Protein AF-A0A6G0NCV5-F1 (afdb_monomer)

Radius of gyration: 36.05 Å; Cα contacts (8 Å, |Δi|>4): 916; chains: 1; bounding box: 98×86×104 Å

Sequence (784 aa):
MSRSALTRHALQKSLRGQSAQDQPPEEMQRRVKQDELPIYGNDSTYNLNTLLHQNILQSAYFHELYKLRTYHEVVDEIYYRVDHAEPWSPGTARIPSSCFCLLHKFFLMRLTRKQMQGLLRHTDSPYIRVVGFLYLRFTCDPEELWTWFEPYLEDPEEFNASANPSLKTTIGEWLVSLLEENNYFGTILPRIPKKIEDGIKVKLLLLSRKKERAKENLAIVDRLKPGTKVRAMYADEENEPAMYDAVITSVEEGSQFLVSFPAYGNSEKVSLGDIEFDKGKQRRGRSPSHSRRRDRSRSASRDRRRRNQSRSRSRSHTRSKTGGGDITGDLLQQVRERERRKAEAVGRDYASRPASYKGSLSLKLDRWTTRKRSRSPAKREEVVVVQPGMSTGDERPRSRSPSPGKARETEERLKKLRAIEKGLCCCCCNRVKCIASGHRRLQLTGVAIPWSLVGGALAVAALSVSLRGVCRSPLEAVSLAVTVTAAVGWTFVRFVARGFRPEFPKWTLRFVLLRAAIRTVNELYGDRMVTDVQHARAIRAQSEVNTYGYDRRSLGRPKLSVSWSSSVERELGRRGSSAQVDVFIANYRKTPEFCFPTQPNDVVAAYEFLIDHKGLHPEHIILAGDSAGGGLVMSALLRLRGANKAERLPLAAIVSSPFVDLSESIDPASARICILTRSIAKAARIVYHPTWSDRSTWADASAIHCDLSGLPPVFIQAATFDYLYQDSVLLAEKAKADGVNDWELDVNEGVPHVFSLFPAWVLPYGQVGVDKMAVFAADKFTKS

Organism: NCBI:txid53985

Structure (mmCIF, N/CA/C/O backbone):
data_AF-A0A6G0NCV5-F1
#
_entry.id   AF-A0A6G0NCV5-F1
#
loop_
_atom_site.group_PDB
_atom_site.id
_atom_site.type_symbol
_atom_site.label_atom_id
_atom_site.label_alt_id
_atom_site.label_comp_id
_atom_site.label_asym_id
_atom_site.label_entity_id
_atom_site.label_seq_id
_atom_site.pdbx_PDB_ins_code
_atom_site.Cartn_x
_atom_site.Cartn_y
_atom_site.Cartn_z
_atom_site.occupancy
_atom_site.B_iso_or_equiv
_atom_site.auth_seq_id
_atom_site.auth_comp_id
_atom_site.auth_asym_id
_atom_site.auth_atom_id
_atom_site.pdbx_PDB_model_num
ATOM 1 N N . MET A 1 1 ? -27.488 -52.004 14.791 1.00 42.25 1 MET A N 1
ATOM 2 C CA . MET A 1 1 ? -27.623 -50.922 13.786 1.00 42.25 1 MET A CA 1
ATOM 3 C C . MET A 1 1 ? -28.944 -50.197 14.017 1.00 42.25 1 MET A C 1
ATOM 5 O O . MET A 1 1 ? -29.936 -50.865 14.272 1.00 42.25 1 MET A O 1
ATOM 9 N N . SER A 1 2 ? -28.952 -48.860 14.017 1.00 34.28 2 SER A N 1
ATOM 10 C CA . SER A 1 2 ? -30.143 -48.048 14.334 1.00 34.28 2 SER A CA 1
ATOM 11 C C . SER A 1 2 ? -31.209 -48.118 13.228 1.00 34.28 2 SER A C 1
ATOM 13 O O . SER A 1 2 ? -30.869 -48.154 12.045 1.00 34.28 2 SER A O 1
ATOM 15 N N . ARG A 1 3 ? -32.498 -48.087 13.610 1.00 31.84 3 ARG A N 1
ATOM 16 C CA . ARG A 1 3 ? -33.681 -48.120 12.721 1.00 31.84 3 ARG A CA 1
ATOM 17 C C . ARG A 1 3 ? -33.674 -47.042 11.623 1.00 31.84 3 ARG A C 1
ATOM 19 O O . ARG A 1 3 ? -34.324 -47.240 10.606 1.00 31.84 3 ARG A O 1
ATOM 26 N N . SER A 1 4 ? -32.902 -45.961 11.769 1.00 37.22 4 SER A N 1
ATOM 27 C CA . SER A 1 4 ? -32.753 -44.912 10.745 1.00 37.22 4 SER A CA 1
ATOM 28 C C . SER A 1 4 ? -31.899 -45.318 9.531 1.00 37.22 4 SER A C 1
ATOM 30 O O . SER A 1 4 ? -32.021 -44.714 8.465 1.00 37.22 4 SER A O 1
ATOM 32 N N . ALA A 1 5 ? -31.050 -46.344 9.658 1.00 39.97 5 ALA A N 1
ATOM 33 C CA . ALA A 1 5 ? -30.212 -46.831 8.558 1.00 39.97 5 ALA A CA 1
ATOM 34 C C . ALA A 1 5 ? -30.995 -47.717 7.571 1.00 39.97 5 ALA A C 1
ATOM 36 O O . ALA A 1 5 ? -30.724 -47.705 6.371 1.00 39.97 5 ALA A O 1
ATOM 37 N N . LEU A 1 6 ? -32.008 -48.437 8.063 1.00 41.06 6 LEU A N 1
ATOM 38 C CA . LEU A 1 6 ? -32.837 -49.335 7.253 1.00 41.06 6 LEU A CA 1
ATOM 39 C C . LEU A 1 6 ? -33.812 -48.564 6.349 1.00 41.06 6 LEU A C 1
ATOM 41 O O . LEU A 1 6 ? -34.026 -48.954 5.203 1.00 41.06 6 LEU A O 1
ATOM 45 N N . THR A 1 7 ? -34.328 -47.420 6.806 1.00 40.09 7 THR A N 1
ATOM 46 C CA . THR A 1 7 ? -35.260 -46.581 6.033 1.00 40.09 7 THR A CA 1
ATOM 47 C C . THR A 1 7 ? -34.590 -45.884 4.848 1.00 40.09 7 THR A C 1
ATOM 49 O O . THR A 1 7 ? -35.197 -45.781 3.784 1.00 40.09 7 THR A O 1
ATOM 52 N N . ARG A 1 8 ? -33.319 -45.467 4.972 1.00 38.91 8 ARG A N 1
ATOM 53 C CA . ARG A 1 8 ? -32.558 -44.883 3.846 1.00 38.91 8 ARG A CA 1
ATOM 54 C C . ARG A 1 8 ? -32.231 -45.912 2.769 1.00 38.91 8 ARG A C 1
ATOM 56 O O . ARG A 1 8 ? -32.350 -45.608 1.587 1.00 38.91 8 ARG A O 1
ATOM 63 N N . HIS A 1 9 ? -31.880 -47.132 3.168 1.00 40.16 9 HIS A N 1
ATOM 64 C CA . HIS A 1 9 ? -31.514 -48.185 2.223 1.00 40.16 9 HIS A CA 1
ATOM 65 C C . HIS A 1 9 ? -32.727 -48.721 1.437 1.00 40.16 9 HIS A C 1
ATOM 67 O O . HIS A 1 9 ? -32.587 -49.113 0.278 1.00 40.16 9 HIS A O 1
ATOM 73 N N . ALA A 1 10 ? -33.926 -48.703 2.032 1.00 40.78 10 ALA A N 1
ATOM 74 C CA . ALA A 1 10 ? -35.171 -49.075 1.356 1.00 40.78 10 ALA A CA 1
ATOM 75 C C . ALA A 1 10 ? -35.614 -48.025 0.315 1.00 40.78 10 ALA A C 1
ATOM 77 O O . ALA A 1 10 ? -36.005 -48.383 -0.796 1.00 40.78 10 ALA A O 1
ATOM 78 N N . LEU A 1 11 ? -35.466 -46.731 0.626 1.00 38.31 11 LEU A N 1
ATOM 79 C CA . LEU A 1 11 ? -35.807 -45.627 -0.284 1.00 38.31 11 LEU A CA 1
ATOM 80 C C . LEU A 1 11 ? -34.869 -45.562 -1.502 1.00 38.31 11 LEU A C 1
ATOM 82 O O . LEU A 1 11 ? -35.311 -45.353 -2.629 1.00 38.31 11 LEU A O 1
ATOM 86 N N . GLN A 1 12 ? -33.576 -45.822 -1.291 1.00 41.06 12 GLN A N 1
ATOM 87 C CA . GLN A 1 12 ? -32.561 -45.800 -2.350 1.00 41.06 12 GLN A CA 1
ATOM 88 C C . GLN A 1 12 ? -32.685 -46.986 -3.324 1.00 41.06 12 GLN A C 1
ATOM 90 O O . GLN A 1 12 ? -32.300 -46.875 -4.487 1.00 41.06 12 GLN A O 1
ATOM 95 N N . LYS A 1 13 ? -33.251 -48.111 -2.862 1.00 39.78 13 LYS A N 1
ATOM 96 C CA . LYS A 1 13 ? -33.522 -49.298 -3.686 1.00 39.78 13 LYS A CA 1
ATOM 97 C C . LYS A 1 13 ? -34.791 -49.133 -4.534 1.00 39.78 13 LYS A C 1
ATOM 99 O O . LYS A 1 13 ? -34.808 -49.603 -5.665 1.00 39.78 13 LYS A O 1
ATOM 104 N N . SER A 1 14 ? -35.791 -48.405 -4.026 1.00 36.44 14 SER A N 1
ATOM 105 C CA . SER A 1 14 ? -37.006 -48.036 -4.773 1.00 36.44 14 SER A CA 1
ATOM 106 C C . SER A 1 14 ? -36.696 -47.103 -5.956 1.00 36.44 14 SER A C 1
ATOM 108 O O . SER A 1 14 ? -37.143 -47.340 -7.073 1.00 36.44 14 SER A O 1
ATOM 110 N N . LEU A 1 15 ? -35.818 -46.112 -5.750 1.00 37.34 15 LEU A N 1
ATOM 111 C CA . LEU A 1 15 ? -35.429 -45.142 -6.787 1.00 37.34 15 LEU A CA 1
ATOM 112 C C . LEU A 1 15 ? -34.555 -45.731 -7.911 1.00 37.34 15 LEU A C 1
ATOM 114 O O . LEU A 1 15 ? -34.532 -45.193 -9.011 1.00 37.34 15 LEU A O 1
ATOM 118 N N . ARG A 1 16 ? -33.840 -46.838 -7.662 1.00 36.81 16 ARG A N 1
ATOM 119 C CA . ARG A 1 16 ? -32.995 -47.509 -8.673 1.00 36.81 16 ARG A CA 1
ATOM 120 C C . ARG A 1 16 ? -33.755 -48.490 -9.571 1.00 36.81 16 ARG A C 1
ATOM 122 O O . ARG A 1 16 ? -33.210 -48.908 -10.585 1.00 36.81 16 ARG A O 1
ATOM 129 N N . GLY A 1 17 ? -34.982 -48.869 -9.211 1.00 34.22 17 GLY A N 1
ATOM 130 C CA . GLY A 1 17 ? -35.762 -49.876 -9.938 1.00 34.22 17 GLY A CA 1
ATOM 131 C C . GLY A 1 17 ? -36.465 -49.378 -11.206 1.00 34.22 17 GLY A C 1
ATOM 132 O O . GLY A 1 17 ? -37.011 -50.199 -11.931 1.00 34.22 17 GLY A O 1
ATOM 133 N N . GLN A 1 18 ? -36.471 -48.068 -11.484 1.00 36.22 18 GLN A N 1
ATOM 134 C CA . GLN A 1 18 ? -37.326 -47.472 -12.525 1.00 36.22 18 GLN A CA 1
ATOM 135 C C . GLN A 1 18 ? -36.595 -47.004 -13.799 1.00 36.22 18 GLN A C 1
ATOM 137 O O . GLN A 1 18 ? -37.242 -46.484 -14.697 1.00 36.22 18 GLN A O 1
ATOM 142 N N . SER A 1 19 ? -35.278 -47.206 -13.932 1.00 32.84 19 SER A N 1
ATOM 143 C CA . SER A 1 19 ? -34.496 -46.715 -15.088 1.00 32.84 19 SER A CA 1
ATOM 144 C C . SER A 1 19 ? -33.765 -47.814 -15.877 1.00 32.84 19 SER A C 1
ATOM 146 O O . SER A 1 19 ? -32.696 -47.560 -16.430 1.00 32.84 19 SER A O 1
ATOM 148 N N . ALA A 1 20 ? -34.265 -49.053 -15.865 1.00 36.84 20 ALA A N 1
ATOM 149 C CA . ALA A 1 20 ? -33.535 -50.227 -16.365 1.00 36.84 20 ALA A CA 1
ATOM 150 C C . ALA A 1 20 ? -34.009 -50.755 -17.734 1.00 36.84 20 ALA A C 1
ATOM 152 O O . ALA A 1 20 ? -33.683 -51.883 -18.095 1.00 36.84 20 ALA A O 1
ATOM 153 N N . GLN A 1 21 ? -34.762 -49.973 -18.506 1.00 34.78 21 GLN A N 1
ATOM 154 C CA . GLN A 1 21 ? -35.203 -50.355 -19.850 1.00 34.78 21 GLN A CA 1
ATOM 155 C C . GLN A 1 21 ? -34.998 -49.170 -20.792 1.00 34.78 21 GLN A C 1
ATOM 157 O O . GLN A 1 21 ? -35.827 -48.275 -20.815 1.00 34.78 21 GLN A O 1
ATOM 162 N N . ASP A 1 22 ? -33.819 -49.138 -21.421 1.00 41.09 22 ASP A N 1
ATOM 163 C CA . ASP A 1 22 ? -33.445 -48.427 -22.663 1.00 41.09 22 ASP A CA 1
ATOM 164 C C . ASP A 1 22 ? -31.975 -47.991 -22.600 1.00 41.09 22 ASP A C 1
ATOM 166 O O . ASP A 1 22 ? -31.637 -46.817 -22.447 1.00 41.09 22 ASP A O 1
ATOM 170 N N . GLN A 1 23 ? -31.059 -48.959 -22.704 1.00 29.55 23 GLN A N 1
ATOM 171 C CA . GLN A 1 23 ? -29.645 -48.669 -22.936 1.00 29.55 23 GLN A CA 1
ATOM 172 C C . GLN A 1 23 ? -29.087 -49.541 -24.072 1.00 29.55 23 GLN A C 1
ATOM 174 O O . GLN A 1 23 ? -29.288 -50.756 -24.052 1.00 29.55 23 GLN A O 1
ATOM 179 N N . PRO A 1 24 ? -28.383 -48.952 -25.059 1.00 31.52 24 PRO A N 1
ATOM 180 C CA . PRO A 1 24 ? -27.750 -49.698 -26.144 1.00 31.52 24 PRO A CA 1
ATOM 181 C C . PRO A 1 24 ? -26.502 -50.467 -25.653 1.00 31.52 24 PRO A C 1
ATOM 183 O O . PRO A 1 24 ? -25.981 -50.152 -24.577 1.00 31.52 24 PRO A O 1
ATOM 186 N N . PRO A 1 25 ? -26.009 -51.459 -26.427 1.00 37.66 25 PRO A N 1
ATOM 187 C CA . PRO A 1 25 ? -25.120 -52.527 -25.951 1.00 37.66 25 PRO A CA 1
ATOM 188 C C . PRO A 1 25 ? -23.822 -52.044 -25.279 1.00 37.66 25 PRO A C 1
ATOM 190 O O . PRO A 1 25 ? -23.157 -51.128 -25.773 1.00 37.66 25 PRO A O 1
ATOM 193 N N . GLU A 1 26 ? -23.431 -52.713 -24.183 1.00 39.03 26 GLU A N 1
ATOM 194 C CA . GLU A 1 26 ? -22.292 -52.379 -23.299 1.00 39.03 26 GLU A CA 1
ATOM 195 C C . GLU A 1 26 ? -20.956 -52.143 -24.025 1.00 39.03 26 GLU A C 1
ATOM 197 O O . GLU A 1 26 ? -20.103 -51.396 -23.544 1.00 39.03 26 GLU A O 1
ATOM 202 N N . GLU A 1 27 ? -20.754 -52.750 -25.191 1.00 34.44 27 GLU A N 1
ATOM 203 C CA . GLU A 1 27 ? -19.504 -52.651 -25.946 1.00 34.44 27 GLU A CA 1
ATOM 204 C C . GLU A 1 27 ? -19.323 -51.278 -26.622 1.00 34.44 27 GLU A C 1
ATOM 206 O O . GLU A 1 27 ? -18.209 -50.755 -26.700 1.00 34.44 27 GLU A O 1
ATOM 211 N N . MET A 1 28 ? -20.427 -50.627 -27.009 1.00 30.84 28 MET A N 1
ATOM 212 C CA . MET A 1 28 ? -20.427 -49.260 -27.544 1.00 30.84 28 MET A CA 1
ATOM 213 C C . MET A 1 28 ? -20.321 -48.215 -26.420 1.00 30.84 28 MET A C 1
ATOM 215 O O . MET A 1 28 ? -19.690 -47.174 -26.598 1.00 30.84 28 MET A O 1
ATOM 219 N N . GLN A 1 29 ? -20.832 -48.530 -25.222 1.00 34.75 29 GLN A N 1
ATOM 220 C CA . GLN A 1 29 ? -20.654 -47.700 -24.022 1.00 34.75 29 GLN A CA 1
ATOM 221 C C . GLN A 1 29 ? -19.208 -47.708 -23.497 1.00 34.75 29 GLN A C 1
ATOM 223 O O . GLN A 1 29 ? -18.760 -46.717 -22.917 1.00 34.75 29 GLN A O 1
ATOM 228 N N . ARG A 1 30 ? -18.452 -48.792 -23.719 1.00 36.41 30 ARG A N 1
ATOM 229 C CA . ARG A 1 30 ? -17.032 -48.875 -23.334 1.00 36.41 30 ARG A CA 1
ATOM 230 C C . ARG A 1 30 ? -16.114 -48.052 -24.240 1.00 36.41 30 ARG A C 1
ATOM 232 O O . ARG A 1 30 ? -15.146 -47.497 -23.734 1.00 36.41 30 ARG A O 1
ATOM 239 N N . ARG A 1 31 ? -16.426 -47.915 -25.537 1.00 36.12 31 ARG A N 1
ATOM 240 C CA . ARG A 1 31 ? -15.591 -47.147 -26.485 1.00 36.12 31 ARG A CA 1
ATOM 241 C C . ARG A 1 31 ? -15.733 -45.626 -26.358 1.00 36.12 31 ARG A C 1
ATOM 243 O O . ARG A 1 31 ? -14.777 -44.922 -26.648 1.00 36.12 31 ARG A O 1
ATOM 250 N N . VAL A 1 32 ? -16.879 -45.114 -25.894 1.00 42.53 32 VAL A N 1
ATOM 251 C CA . VAL A 1 32 ? -17.098 -43.659 -25.722 1.00 42.53 32 VAL A CA 1
ATOM 252 C C . VAL A 1 32 ? -16.570 -43.144 -24.374 1.00 42.53 32 VAL A C 1
ATOM 254 O O . VAL A 1 32 ? -16.061 -42.033 -24.307 1.00 42.53 32 VAL A O 1
ATOM 257 N N . LYS A 1 33 ? -16.574 -43.970 -23.317 1.00 48.53 33 LYS A N 1
ATOM 258 C CA . LYS A 1 33 ? -16.027 -43.596 -21.996 1.00 48.53 33 LYS A CA 1
ATOM 259 C C . LYS A 1 33 ? -14.497 -43.630 -21.891 1.00 48.53 33 LYS A C 1
ATOM 261 O O . LYS A 1 33 ? -13.966 -43.214 -20.867 1.00 48.53 33 LYS A O 1
ATOM 266 N N . GLN A 1 34 ? -13.787 -44.162 -22.889 1.00 49.66 34 GLN A N 1
ATOM 267 C CA . GLN A 1 34 ? -12.344 -44.417 -22.781 1.00 49.66 34 GLN A CA 1
ATOM 268 C C . GLN A 1 34 ? -11.465 -43.176 -23.030 1.00 49.66 34 GLN A C 1
ATOM 270 O O . GLN A 1 34 ? -10.334 -43.152 -22.555 1.00 49.66 34 GLN A O 1
ATOM 275 N N . ASP A 1 35 ? -11.986 -42.147 -23.712 1.00 66.69 35 ASP A N 1
ATOM 276 C CA . ASP A 1 35 ? -11.229 -40.942 -24.114 1.00 66.69 35 ASP A CA 1
ATOM 277 C C . ASP A 1 35 ? -11.602 -39.662 -23.328 1.00 66.69 35 ASP A C 1
ATOM 279 O O . ASP A 1 35 ? -11.006 -38.599 -23.556 1.00 66.69 35 ASP A O 1
ATOM 283 N N . GLU A 1 36 ? -12.576 -39.739 -22.412 1.00 81.19 36 GLU A N 1
ATOM 284 C CA . GLU A 1 36 ? -12.940 -38.642 -21.501 1.00 81.19 36 GLU A CA 1
ATOM 285 C C . GLU A 1 36 ? -11.812 -38.389 -20.490 1.00 81.19 36 GLU A C 1
ATOM 287 O O . GLU A 1 36 ? -11.233 -39.325 -19.933 1.00 81.19 36 GLU A O 1
ATOM 292 N N . LEU A 1 37 ? -11.493 -37.118 -20.222 1.00 84.38 37 LEU A N 1
ATOM 293 C CA . LEU A 1 37 ? -10.525 -36.790 -19.178 1.00 84.38 37 LEU A CA 1
ATOM 294 C C . LEU A 1 37 ? -11.116 -37.115 -17.796 1.00 84.38 37 LEU A C 1
ATOM 296 O O . LEU A 1 37 ? -12.191 -36.604 -17.466 1.00 84.38 37 LEU A O 1
ATOM 300 N N . PRO A 1 38 ? -10.424 -37.919 -16.967 1.00 83.12 38 PRO A N 1
ATOM 301 C CA . PRO A 1 38 ? -10.909 -38.247 -15.636 1.00 83.12 38 PRO A CA 1
ATOM 302 C C . PRO A 1 38 ? -10.949 -36.995 -14.754 1.00 83.12 38 PRO A C 1
ATOM 304 O O . PRO A 1 38 ? -10.062 -36.142 -14.816 1.00 83.12 38 PRO A O 1
ATOM 307 N N . ILE A 1 39 ? -11.981 -36.899 -13.914 1.00 86.31 39 ILE A N 1
ATOM 308 C CA . ILE A 1 39 ? -12.143 -35.809 -12.949 1.00 86.31 39 ILE A CA 1
ATOM 309 C C . ILE A 1 39 ? -11.574 -36.264 -11.608 1.00 86.31 39 ILE A C 1
ATOM 311 O O . ILE A 1 39 ? -12.108 -37.153 -10.944 1.00 86.31 39 ILE A O 1
ATOM 315 N N . TYR A 1 40 ? -10.475 -35.642 -11.204 1.00 86.19 40 TYR A N 1
ATOM 316 C CA . TYR A 1 40 ? -9.834 -35.860 -9.920 1.00 86.19 40 TYR A CA 1
ATOM 317 C C . TYR A 1 40 ? -10.473 -34.966 -8.846 1.00 86.19 40 TYR A C 1
ATOM 319 O O . TYR A 1 40 ? -10.466 -33.739 -8.950 1.00 86.19 40 TYR A O 1
ATOM 327 N N . GLY A 1 41 ? -11.011 -35.568 -7.782 1.00 85.56 41 GLY A N 1
ATOM 328 C CA . GLY A 1 41 ? -11.613 -34.855 -6.650 1.00 85.56 41 GLY A CA 1
ATOM 329 C C . GLY A 1 41 ? -13.137 -34.983 -6.592 1.00 85.56 41 GLY A C 1
ATOM 330 O O . GLY A 1 41 ? -13.675 -36.084 -6.686 1.00 85.56 41 GLY A O 1
ATOM 331 N N . ASN A 1 42 ? -13.842 -33.876 -6.347 1.00 85.50 42 ASN A N 1
ATOM 332 C CA . ASN A 1 42 ? -15.296 -33.885 -6.185 1.00 85.50 42 ASN A CA 1
ATOM 333 C C . ASN A 1 42 ? -16.026 -33.781 -7.532 1.00 85.50 42 ASN A C 1
ATOM 335 O O . ASN A 1 42 ? -16.090 -32.700 -8.111 1.00 85.50 42 ASN A O 1
ATOM 339 N N . ASP A 1 43 ? -16.667 -34.871 -7.951 1.00 82.12 43 ASP A N 1
ATOM 340 C CA . ASP A 1 43 ? -17.423 -34.967 -9.210 1.00 82.12 43 ASP A CA 1
ATOM 341 C C . ASP A 1 43 ? -18.735 -34.142 -9.225 1.00 82.12 43 ASP A C 1
ATOM 343 O O . ASP A 1 43 ? -19.319 -33.912 -10.277 1.00 82.12 43 ASP A O 1
ATOM 347 N N . SER A 1 44 ? -19.215 -33.679 -8.061 1.00 81.69 44 SER A N 1
ATOM 348 C CA . SER A 1 44 ? -20.455 -32.882 -7.947 1.00 81.69 44 SER A CA 1
ATOM 349 C C . SER A 1 44 ? -20.244 -31.370 -7.998 1.00 81.69 44 SER A C 1
ATOM 351 O O . SER A 1 44 ? -21.119 -30.649 -8.467 1.00 81.69 44 SER A O 1
ATOM 353 N N . THR A 1 45 ? -19.106 -30.880 -7.501 1.00 85.69 45 THR A N 1
ATOM 354 C CA . THR A 1 45 ? -18.778 -29.442 -7.490 1.00 85.69 45 THR A CA 1
ATOM 355 C C . THR A 1 45 ? -17.557 -29.111 -8.339 1.00 85.69 45 THR A C 1
ATOM 357 O O . THR A 1 45 ? -17.169 -27.948 -8.405 1.00 85.69 45 THR A O 1
ATOM 360 N N . TYR A 1 46 ? -16.916 -30.114 -8.950 1.00 90.00 46 TYR A N 1
ATOM 361 C CA . TYR A 1 46 ? -15.694 -29.985 -9.754 1.00 90.00 46 TYR A CA 1
ATOM 362 C C . TYR A 1 46 ? -14.573 -29.234 -9.027 1.00 90.00 46 TYR A C 1
ATOM 364 O O . TYR A 1 46 ? -13.819 -28.460 -9.608 1.00 90.00 46 TYR A O 1
ATOM 372 N N . ASN A 1 47 ? -14.510 -29.426 -7.706 1.00 89.81 47 ASN A N 1
ATOM 373 C CA . ASN A 1 47 ? -13.602 -28.737 -6.789 1.00 89.81 47 ASN A CA 1
ATOM 374 C C . ASN A 1 47 ? -13.730 -27.196 -6.757 1.00 89.81 47 ASN A C 1
ATOM 376 O O . ASN A 1 47 ? -12.871 -26.527 -6.180 1.00 89.81 47 ASN A O 1
ATOM 380 N N . LEU A 1 48 ? -14.802 -26.623 -7.316 1.00 90.19 48 LEU A N 1
ATOM 381 C CA . LEU A 1 48 ? -15.126 -25.205 -7.166 1.00 90.19 48 LEU A CA 1
ATOM 382 C C . LEU A 1 48 ? -15.549 -24.891 -5.726 1.00 90.19 48 LEU A C 1
ATOM 384 O O . LEU A 1 48 ? -16.094 -25.735 -5.007 1.00 90.19 48 LEU A O 1
ATOM 388 N N . ASN A 1 49 ? -15.338 -23.638 -5.316 1.00 88.81 49 ASN A N 1
ATOM 389 C CA . ASN A 1 49 ? -15.864 -23.129 -4.054 1.00 88.81 49 ASN A CA 1
ATOM 390 C C . ASN A 1 49 ? -17.398 -23.247 -4.027 1.00 88.81 49 ASN A C 1
ATOM 392 O O . ASN A 1 49 ? -18.062 -22.893 -4.999 1.00 88.81 49 ASN A O 1
ATOM 396 N N . THR A 1 50 ? -17.959 -23.701 -2.904 1.00 89.38 50 THR A N 1
ATOM 397 C CA . THR A 1 50 ? -19.400 -23.962 -2.765 1.00 89.38 50 THR A CA 1
ATOM 398 C C . THR A 1 50 ? -20.271 -22.748 -3.087 1.00 89.38 50 THR A C 1
ATOM 400 O O . THR A 1 50 ? -21.283 -22.904 -3.764 1.00 89.38 50 THR A O 1
ATOM 403 N N . LEU A 1 51 ? -19.876 -21.547 -2.645 1.00 90.00 51 LEU A N 1
ATOM 404 C CA . LEU A 1 51 ? -20.616 -20.308 -2.904 1.00 90.00 51 LEU A CA 1
ATOM 405 C C . LEU A 1 51 ? -20.592 -19.966 -4.398 1.00 90.00 51 LEU A C 1
ATOM 407 O O . LEU A 1 51 ? -21.626 -19.672 -4.989 1.00 90.00 51 LEU A O 1
ATOM 411 N N . LEU A 1 52 ? -19.414 -20.055 -5.020 1.00 92.12 52 LEU A N 1
ATOM 412 C CA . LEU A 1 52 ? -19.254 -19.813 -6.452 1.00 92.12 52 LEU A CA 1
ATOM 413 C C . LEU A 1 52 ? -20.071 -20.808 -7.279 1.00 92.12 52 LEU A C 1
ATOM 415 O O . LEU A 1 52 ? -20.810 -20.403 -8.168 1.00 92.12 52 LEU A O 1
ATOM 419 N N . HIS A 1 53 ? -19.994 -22.095 -6.944 1.00 93.19 53 HIS A N 1
ATOM 420 C CA . HIS A 1 53 ? -20.752 -23.146 -7.612 1.00 93.19 53 HIS A CA 1
ATOM 421 C C . HIS A 1 53 ? -22.268 -22.910 -7.514 1.00 93.19 53 HIS A C 1
ATOM 423 O O . HIS A 1 53 ? -22.965 -22.970 -8.522 1.00 93.19 53 HIS A O 1
ATOM 429 N N . GLN A 1 54 ? -22.782 -22.574 -6.326 1.00 92.69 54 GLN A N 1
ATOM 430 C CA . GLN A 1 54 ? -24.202 -22.251 -6.142 1.00 92.69 54 GLN A CA 1
ATOM 431 C C . GLN A 1 54 ? -24.629 -21.027 -6.960 1.00 92.69 54 GLN A C 1
ATOM 433 O O . GLN A 1 54 ? -25.676 -21.066 -7.603 1.00 92.69 54 GLN A O 1
ATOM 438 N N . ASN A 1 55 ? -23.809 -19.976 -6.987 1.00 93.94 55 ASN A N 1
ATOM 439 C CA . ASN A 1 55 ? -24.115 -18.763 -7.742 1.00 93.94 55 ASN A CA 1
ATOM 440 C C . ASN A 1 55 ? -24.065 -18.997 -9.260 1.00 93.94 55 ASN A C 1
ATOM 442 O O . ASN A 1 55 ? -24.871 -18.418 -9.982 1.00 93.94 55 ASN A O 1
ATOM 446 N N . ILE A 1 56 ? -23.174 -19.868 -9.751 1.00 93.88 56 ILE A N 1
ATOM 447 C CA . ILE A 1 56 ? -23.165 -20.306 -11.157 1.00 93.88 56 ILE A CA 1
ATOM 448 C C . ILE A 1 56 ? -24.469 -21.028 -11.489 1.00 93.88 56 ILE A C 1
ATOM 450 O O . ILE A 1 56 ? -25.123 -20.675 -12.463 1.00 93.88 56 ILE A O 1
ATOM 454 N N . LEU A 1 57 ? -24.893 -21.981 -10.655 1.00 92.44 57 LEU A N 1
ATOM 455 C CA . LEU A 1 57 ? -26.131 -22.730 -10.886 1.00 92.44 57 LEU A CA 1
ATOM 456 C C . LEU A 1 57 ? -27.398 -21.864 -10.833 1.00 92.44 57 LEU A C 1
ATOM 458 O O . LEU A 1 57 ? -28.401 -22.258 -11.414 1.00 92.44 57 LEU A O 1
ATOM 462 N N . GLN A 1 58 ? -27.360 -20.720 -10.143 1.00 93.31 58 GLN A N 1
ATOM 463 C CA . GLN A 1 58 ? -28.454 -19.742 -10.077 1.00 93.31 58 GLN A CA 1
ATOM 464 C C . GLN A 1 58 ? -28.344 -18.633 -11.138 1.00 93.31 58 GLN A C 1
ATOM 466 O O . GLN A 1 58 ? -29.234 -17.789 -11.247 1.00 93.31 58 GLN A O 1
ATOM 471 N N . SER A 1 59 ? -27.247 -18.588 -11.898 1.00 93.38 59 SER A N 1
ATOM 472 C CA . SER A 1 59 ? -26.993 -17.528 -12.870 1.00 93.38 59 SER A CA 1
ATOM 473 C C . SER A 1 59 ? -27.893 -17.681 -14.093 1.00 93.38 59 SER A C 1
ATOM 475 O O . SER A 1 59 ? -27.877 -18.712 -14.768 1.00 93.38 59 SER A O 1
ATOM 477 N N . ALA A 1 60 ? -28.624 -16.616 -14.437 1.00 91.44 60 ALA A N 1
ATOM 478 C CA . ALA A 1 60 ? -29.424 -16.561 -15.660 1.00 91.44 60 ALA A CA 1
ATOM 479 C C . ALA A 1 60 ? -28.569 -16.828 -16.912 1.00 91.44 60 ALA A C 1
ATOM 481 O O . ALA A 1 60 ? -28.972 -17.602 -17.775 1.00 91.44 60 ALA A O 1
ATOM 482 N N . TYR A 1 61 ? -27.353 -16.270 -16.955 1.00 93.62 61 TYR A N 1
ATOM 483 C CA . TYR A 1 61 ? -26.410 -16.500 -18.050 1.00 93.62 61 TYR A CA 1
ATOM 484 C C . TYR A 1 61 ? -26.028 -17.980 -18.167 1.00 93.62 61 TYR A C 1
ATOM 486 O O . TYR A 1 61 ? -26.061 -18.547 -19.253 1.00 93.62 61 TYR A O 1
ATOM 494 N N . PHE A 1 62 ? -25.742 -18.652 -17.047 1.00 94.62 62 PHE A N 1
ATOM 495 C CA . PHE A 1 62 ? -25.415 -20.079 -17.074 1.00 94.62 62 PHE A CA 1
ATOM 496 C C . PHE A 1 62 ? -26.591 -20.935 -17.567 1.00 94.62 62 PHE A C 1
ATOM 498 O O . PHE A 1 62 ? -26.387 -21.894 -18.313 1.00 94.62 62 PHE A O 1
ATOM 505 N N . HIS A 1 63 ? -27.829 -20.567 -17.220 1.00 93.31 63 HIS A N 1
ATOM 506 C CA . HIS A 1 63 ? -29.009 -21.252 -17.742 1.00 93.31 63 HIS A CA 1
ATOM 507 C C . HIS A 1 63 ? -29.149 -21.132 -19.270 1.00 93.31 63 HIS A C 1
ATOM 509 O O . HIS A 1 63 ? -29.609 -22.072 -19.920 1.00 93.31 63 HIS A O 1
ATOM 515 N N . GLU A 1 64 ? -28.718 -20.022 -19.872 1.00 91.81 64 GLU A N 1
ATOM 516 C CA . GLU A 1 64 ? -28.704 -19.870 -21.332 1.00 91.81 64 GLU A CA 1
ATOM 517 C C . GLU A 1 64 ? -27.686 -20.805 -22.001 1.00 91.81 64 GLU A C 1
ATOM 519 O O . GLU A 1 64 ? -27.973 -21.354 -23.069 1.00 91.81 64 GLU A O 1
ATOM 524 N N . LEU A 1 65 ? -26.564 -21.098 -21.332 1.00 91.38 65 LEU A N 1
ATOM 525 C CA . LEU A 1 65 ? -25.530 -22.016 -21.827 1.00 91.38 65 LEU A CA 1
ATOM 526 C C . LEU A 1 65 ? -26.005 -23.475 -21.937 1.00 91.38 65 LEU A C 1
ATOM 528 O O . LEU A 1 65 ? -25.350 -24.286 -22.595 1.00 91.38 65 LEU A O 1
ATOM 532 N N . TYR A 1 66 ? -27.145 -23.857 -21.347 1.00 86.94 66 TYR A N 1
ATOM 533 C CA . TYR A 1 66 ? -27.730 -25.187 -21.578 1.00 86.94 66 TYR A CA 1
ATOM 534 C C . TYR A 1 66 ? -28.171 -25.400 -23.030 1.00 86.94 66 TYR A C 1
ATOM 536 O O . TYR A 1 66 ? -28.234 -26.547 -23.473 1.00 86.94 66 TYR A O 1
ATOM 544 N N . LYS A 1 67 ? -28.440 -24.318 -23.774 1.00 89.31 67 LYS A N 1
ATOM 545 C CA . LYS A 1 67 ? -28.805 -24.382 -25.196 1.00 89.31 67 LYS A CA 1
ATOM 546 C C . LYS A 1 67 ? -27.631 -24.821 -26.071 1.00 89.31 67 LYS A C 1
ATOM 548 O O . LYS A 1 67 ? -27.862 -25.501 -27.065 1.00 89.31 67 LYS A O 1
ATOM 553 N N . LEU A 1 68 ? -26.404 -24.478 -25.673 1.00 90.19 68 LEU A N 1
ATOM 554 C CA . LEU A 1 68 ? -25.181 -24.861 -26.375 1.00 90.19 68 LEU A CA 1
ATOM 555 C C . LEU A 1 68 ? -24.903 -26.347 -26.130 1.00 90.19 68 LEU A C 1
ATOM 557 O O . LEU A 1 68 ? -24.791 -26.783 -24.978 1.00 90.19 68 LEU A O 1
ATOM 561 N N . ARG A 1 69 ? -24.830 -27.149 -27.189 1.00 86.62 69 ARG A N 1
ATOM 562 C CA . ARG A 1 69 ? -24.676 -28.613 -27.095 1.00 86.62 69 ARG A CA 1
ATOM 563 C C . ARG A 1 69 ? -23.336 -29.100 -27.610 1.00 86.62 69 ARG A C 1
ATOM 565 O O . ARG A 1 69 ? -22.890 -30.164 -27.183 1.00 86.62 69 ARG A O 1
ATOM 572 N N . THR A 1 70 ? -22.702 -28.355 -28.508 1.00 90.94 70 THR A N 1
ATOM 573 C CA . THR A 1 70 ? -21.448 -28.782 -29.128 1.00 90.94 70 THR A CA 1
ATOM 574 C C . THR A 1 70 ? -20.239 -28.111 -28.486 1.00 90.94 70 THR A C 1
ATOM 576 O O . THR A 1 70 ? -20.326 -27.035 -27.902 1.00 90.94 70 THR A O 1
ATOM 579 N N . TYR A 1 71 ? -19.085 -28.779 -28.571 1.00 91.81 71 TYR A N 1
ATOM 580 C CA . TYR A 1 71 ? -17.811 -28.237 -28.088 1.00 91.81 71 TYR A CA 1
ATOM 581 C C . TYR A 1 71 ? -17.476 -26.904 -28.774 1.00 91.81 71 TYR A C 1
ATOM 583 O O . TYR A 1 71 ? -17.099 -25.953 -28.097 1.00 91.81 71 TYR A O 1
ATOM 591 N N . HIS A 1 72 ? -17.674 -26.826 -30.093 1.00 93.19 72 HIS A N 1
ATOM 592 C CA . HIS A 1 72 ? -17.377 -25.634 -30.887 1.00 93.19 72 HIS A CA 1
ATOM 593 C C . HIS A 1 72 ? -18.270 -24.446 -30.511 1.00 93.19 72 HIS A C 1
ATOM 595 O O . HIS A 1 72 ? -17.745 -23.363 -30.305 1.00 93.19 72 HIS A O 1
ATOM 601 N N . GLU A 1 73 ? -19.571 -24.658 -30.282 1.00 93.31 73 GLU A N 1
ATOM 602 C CA . GLU A 1 73 ? -20.479 -23.594 -29.816 1.00 93.31 73 GLU A CA 1
ATOM 603 C C . GLU A 1 73 ? -20.021 -22.955 -28.498 1.00 93.31 73 GLU A C 1
ATOM 605 O O . GLU A 1 73 ? -20.126 -21.745 -28.316 1.00 93.31 73 GLU A O 1
ATOM 610 N N . VAL A 1 74 ? -19.511 -23.758 -27.559 1.00 93.38 74 VAL A N 1
ATOM 611 C CA . VAL A 1 74 ? -19.009 -23.231 -26.282 1.00 93.38 74 VAL A CA 1
ATOM 612 C C . VAL A 1 74 ? -17.671 -22.512 -26.473 1.00 93.38 74 VAL A C 1
ATOM 614 O O . VAL A 1 74 ? -17.436 -21.503 -25.814 1.00 93.38 74 VAL A O 1
ATOM 617 N N . VAL A 1 75 ? -16.809 -22.990 -27.378 1.00 95.19 75 VAL A N 1
ATOM 618 C CA . VAL A 1 75 ? -15.566 -22.293 -27.755 1.00 95.19 75 VAL A CA 1
ATOM 619 C C . VAL A 1 75 ? -15.866 -20.930 -28.383 1.00 95.19 75 VAL A C 1
ATOM 621 O O . VAL A 1 75 ? -15.240 -19.943 -27.997 1.00 95.19 75 VAL A O 1
ATOM 624 N N . ASP A 1 76 ? -16.859 -20.853 -29.268 1.00 94.31 76 ASP A N 1
ATOM 625 C CA . ASP A 1 76 ? -17.305 -19.598 -29.875 1.00 94.31 76 ASP A CA 1
ATOM 626 C C . ASP A 1 76 ? -17.861 -18.644 -28.807 1.00 94.31 76 ASP A C 1
ATOM 628 O O . ASP A 1 76 ? -17.487 -17.472 -28.757 1.00 94.31 76 ASP A O 1
ATOM 632 N N . GLU A 1 77 ? -18.683 -19.136 -27.873 1.00 95.25 77 GLU A N 1
ATOM 633 C CA . GLU A 1 77 ? -19.183 -18.299 -26.773 1.00 95.25 77 GLU A CA 1
ATOM 634 C C . GLU A 1 77 ? -18.035 -17.797 -25.874 1.00 95.25 77 GLU A C 1
ATOM 636 O O . GLU A 1 77 ? -18.069 -16.654 -25.416 1.00 95.25 77 GLU A O 1
ATOM 641 N N . ILE A 1 78 ? -16.976 -18.595 -25.662 1.00 95.44 78 ILE A N 1
ATOM 642 C CA . ILE A 1 78 ? -15.763 -18.138 -24.960 1.00 95.44 78 ILE A CA 1
ATOM 643 C C . ILE A 1 78 ? -15.085 -17.005 -25.728 1.00 95.44 78 ILE A C 1
ATOM 645 O O . ILE A 1 78 ? -14.732 -15.995 -25.119 1.00 95.44 78 ILE A O 1
ATOM 649 N N . TYR A 1 79 ? -14.931 -17.150 -27.044 1.00 95.19 79 TYR A N 1
ATOM 650 C CA . TYR A 1 79 ? -14.337 -16.125 -27.898 1.00 95.19 79 TYR A CA 1
ATOM 651 C C . TYR A 1 79 ? -15.087 -14.786 -27.799 1.00 95.19 79 TYR A C 1
ATOM 653 O O . TYR A 1 79 ? -14.453 -13.737 -27.689 1.00 95.19 79 TYR A O 1
ATOM 661 N N . TYR A 1 80 ? -16.424 -14.814 -27.786 1.00 93.62 80 TYR A N 1
ATOM 662 C CA . TYR A 1 80 ? -17.242 -13.597 -27.791 1.00 93.62 80 TYR A CA 1
ATOM 663 C C . TYR A 1 80 ? -17.535 -13.000 -26.406 1.00 93.62 80 TYR A C 1
ATOM 665 O O . TYR A 1 80 ? -17.790 -11.796 -26.317 1.00 93.62 80 TYR A O 1
ATOM 673 N N . ARG A 1 81 ? -17.560 -13.800 -25.329 1.00 93.88 81 ARG A N 1
ATOM 674 C CA . ARG A 1 81 ? -18.046 -13.353 -24.004 1.00 93.88 81 ARG A CA 1
ATOM 675 C C . ARG A 1 81 ? -17.002 -13.263 -22.906 1.00 93.88 81 ARG A C 1
ATOM 677 O O . ARG A 1 81 ? -17.316 -12.710 -21.848 1.00 93.88 81 ARG A O 1
ATOM 684 N N . VAL A 1 82 ? -15.819 -13.844 -23.082 1.00 93.94 82 VAL A N 1
ATOM 685 C CA . VAL A 1 82 ? -14.795 -13.855 -22.031 1.00 93.94 82 VAL A CA 1
ATOM 686 C C . VAL A 1 82 ? -13.785 -12.740 -22.270 1.00 93.94 82 VAL A C 1
ATOM 688 O O . VAL A 1 82 ? -13.110 -12.699 -23.292 1.00 93.94 82 VAL A O 1
ATOM 691 N N . ASP A 1 83 ? -13.679 -11.844 -21.293 1.00 90.75 83 ASP A N 1
ATOM 692 C CA . ASP A 1 83 ? -12.810 -10.664 -21.293 1.00 90.75 83 ASP A CA 1
ATOM 693 C C . ASP A 1 83 ? -11.798 -10.655 -20.133 1.00 90.75 83 ASP A C 1
ATOM 695 O O . ASP A 1 83 ? -10.830 -9.894 -20.167 1.00 90.75 83 ASP A O 1
ATOM 699 N N . HIS A 1 84 ? -12.009 -11.496 -19.116 1.00 92.81 84 HIS A N 1
ATOM 700 C CA . HIS A 1 84 ? -11.104 -11.697 -17.989 1.00 92.81 84 HIS A CA 1
ATOM 701 C C . HIS A 1 84 ? -11.198 -13.117 -17.406 1.00 92.81 84 HIS A C 1
ATOM 703 O O . HIS A 1 84 ? -12.163 -13.848 -17.634 1.00 92.81 84 HIS A O 1
ATOM 709 N N . ALA A 1 85 ? -10.209 -13.505 -16.594 1.00 92.94 85 ALA A N 1
ATOM 710 C CA . ALA A 1 85 ? -10.119 -14.848 -16.009 1.00 92.94 85 ALA A CA 1
ATOM 711 C C . ALA A 1 85 ? -10.567 -14.946 -14.534 1.00 92.94 85 ALA A C 1
ATOM 713 O O . ALA A 1 85 ? -10.503 -16.021 -13.946 1.00 92.94 85 ALA A O 1
ATOM 714 N N . GLU A 1 86 ? -11.030 -13.857 -13.911 1.00 93.31 86 GLU A N 1
ATOM 715 C CA . GLU A 1 86 ? -11.503 -13.893 -12.514 1.00 93.31 86 GLU A CA 1
ATOM 716 C C . GLU A 1 86 ? -12.769 -14.757 -12.304 1.00 93.31 86 GLU A C 1
ATOM 718 O O . GLU A 1 86 ? -13.612 -14.826 -13.200 1.00 93.31 86 GLU A O 1
ATOM 723 N N . PRO A 1 87 ? -12.971 -15.361 -11.112 1.00 92.44 87 PRO A N 1
ATOM 724 C CA . PRO A 1 87 ? -14.190 -16.105 -10.765 1.00 92.44 87 PRO A CA 1
ATOM 725 C C . PRO A 1 87 ? -15.471 -15.272 -10.725 1.00 92.44 87 PRO A C 1
ATOM 727 O O . PRO A 1 87 ? -16.560 -15.777 -11.003 1.00 92.44 87 PRO A O 1
ATOM 730 N N . TRP A 1 88 ? -15.341 -13.998 -10.369 1.00 91.75 88 TRP A N 1
ATOM 731 C CA . TRP A 1 88 ? -16.453 -13.078 -10.165 1.00 91.75 88 TRP A CA 1
ATOM 732 C C . TRP A 1 88 ? -16.429 -11.968 -11.210 1.00 91.75 88 TRP A C 1
ATOM 734 O O . TRP A 1 88 ? -15.363 -11.601 -11.700 1.00 91.75 88 TRP A O 1
ATOM 744 N N . SER A 1 89 ? -17.598 -11.428 -11.550 1.00 88.81 89 SER A N 1
ATOM 745 C CA . SER A 1 89 ? -17.692 -10.258 -12.426 1.00 88.81 89 SER A CA 1
ATOM 746 C C . SER A 1 89 ? -17.108 -8.998 -11.761 1.00 88.81 89 SER A C 1
ATOM 748 O O . SER A 1 89 ? -17.135 -8.879 -10.530 1.00 88.81 89 SER A O 1
ATOM 750 N N . PRO A 1 90 ? -16.633 -8.010 -12.543 1.00 83.06 90 PRO A N 1
ATOM 751 C CA . PRO A 1 90 ? -15.976 -6.823 -12.005 1.00 83.06 90 PRO A CA 1
ATOM 752 C C . PRO A 1 90 ? -16.886 -6.065 -11.028 1.00 83.06 90 PRO A C 1
ATOM 754 O O . PRO A 1 90 ? -18.028 -5.736 -11.344 1.00 83.06 90 PRO A O 1
ATOM 757 N N . GLY A 1 91 ? -16.380 -5.767 -9.828 1.00 73.31 91 GLY A N 1
ATOM 758 C CA . GLY A 1 91 ? -17.093 -4.953 -8.835 1.00 73.31 91 GLY A CA 1
ATOM 759 C C . GLY A 1 91 ? -18.150 -5.687 -7.997 1.00 73.31 91 GLY A C 1
ATOM 760 O O . GLY A 1 91 ? -18.828 -5.043 -7.198 1.00 73.31 91 GLY A O 1
ATOM 761 N N . THR A 1 92 ? -18.287 -7.013 -8.116 1.00 77.62 92 THR A N 1
ATOM 762 C CA . THR A 1 92 ? -19.220 -7.811 -7.302 1.00 77.62 92 THR A CA 1
ATOM 763 C C . THR A 1 92 ? -18.616 -9.151 -6.894 1.00 77.62 92 THR A C 1
ATOM 765 O O . THR A 1 92 ? -17.905 -9.775 -7.662 1.00 77.62 92 THR A O 1
ATOM 768 N N . ALA A 1 93 ? -18.925 -9.625 -5.685 1.00 76.75 93 ALA A N 1
ATOM 769 C CA . ALA A 1 93 ? -18.545 -10.962 -5.206 1.00 76.75 93 ALA A CA 1
ATOM 770 C C . ALA A 1 93 ? -19.718 -11.963 -5.247 1.00 76.75 93 ALA A C 1
ATOM 772 O O . ALA A 1 93 ? -19.658 -13.022 -4.628 1.00 76.75 93 ALA A O 1
ATOM 773 N N . ARG A 1 94 ? -20.833 -11.595 -5.899 1.00 84.31 94 ARG A N 1
ATOM 774 C CA . ARG A 1 94 ? -22.054 -12.419 -5.974 1.00 84.31 94 ARG A CA 1
ATOM 775 C C . ARG A 1 94 ? -22.339 -12.947 -7.375 1.00 84.31 94 ARG A C 1
ATOM 777 O O . ARG A 1 94 ? -22.885 -14.037 -7.493 1.00 84.31 94 ARG A O 1
ATOM 784 N N . ILE A 1 95 ? -21.986 -12.191 -8.413 1.00 90.00 95 ILE A N 1
ATOM 785 C CA . ILE A 1 95 ? -22.277 -12.560 -9.804 1.00 90.00 95 ILE A CA 1
ATOM 786 C C . ILE A 1 95 ? -21.064 -13.309 -10.372 1.00 90.00 95 ILE A C 1
ATOM 788 O O . ILE A 1 95 ? -19.966 -12.744 -10.359 1.00 90.00 95 ILE A O 1
ATOM 792 N N . PRO A 1 96 ? -21.225 -14.567 -10.819 1.00 93.62 96 PRO A N 1
ATOM 793 C CA . PRO A 1 96 ? -20.131 -15.334 -11.403 1.00 93.62 96 PRO A CA 1
ATOM 794 C C . PRO A 1 96 ? -19.744 -14.767 -12.771 1.00 93.62 96 PRO A C 1
ATOM 796 O O . PRO A 1 96 ? -20.602 -14.302 -13.522 1.00 93.62 96 PRO A O 1
ATOM 799 N N . SER A 1 97 ? -18.459 -14.837 -13.109 1.00 94.94 97 SER A N 1
ATOM 800 C CA . SER A 1 97 ? -17.970 -14.374 -14.409 1.00 94.94 97 SER A CA 1
ATOM 801 C C . SER A 1 97 ? -18.436 -15.267 -15.562 1.00 94.94 97 SER A C 1
ATOM 803 O O . SER A 1 97 ? -18.742 -16.452 -15.377 1.00 94.94 97 SER A O 1
ATOM 805 N N . SER A 1 98 ? -18.438 -14.713 -16.780 1.00 94.56 98 SER A N 1
ATOM 806 C CA . SER A 1 98 ? -18.696 -15.484 -18.003 1.00 94.56 98 SER A CA 1
ATOM 807 C C . SER A 1 98 ? -17.690 -16.630 -18.152 1.00 94.56 98 SER A C 1
ATOM 809 O O . SER A 1 98 ? -18.093 -17.755 -18.449 1.00 94.56 98 SER A O 1
ATOM 811 N N . CYS A 1 99 ? -16.415 -16.374 -17.829 1.00 95.44 99 CYS A N 1
ATOM 812 C CA . CYS A 1 99 ? -15.336 -17.362 -17.806 1.00 95.44 99 CYS A CA 1
ATOM 813 C C . CYS A 1 99 ? -15.676 -18.578 -16.931 1.00 95.44 99 CYS A C 1
ATOM 815 O O . CYS A 1 99 ? -15.631 -19.711 -17.405 1.00 95.44 99 CYS A O 1
ATOM 817 N N . PHE A 1 100 ? -16.082 -18.367 -15.673 1.00 95.25 100 PHE A N 1
ATOM 818 C CA . PHE A 1 100 ? -16.375 -19.477 -14.760 1.00 95.25 100 PHE A CA 1
ATOM 819 C C . PHE A 1 100 ? -17.714 -20.170 -15.046 1.00 95.25 100 PHE A C 1
ATOM 821 O O . PHE A 1 100 ? -17.843 -21.367 -14.783 1.00 95.25 100 PHE A O 1
ATOM 828 N N . CYS A 1 101 ? -18.686 -19.472 -15.641 1.00 95.56 101 CYS A N 1
ATOM 829 C CA . CYS A 1 101 ? -19.907 -20.106 -16.148 1.00 95.56 101 CYS A CA 1
ATOM 830 C C . CYS A 1 101 ? -19.602 -21.054 -17.323 1.00 95.56 101 CYS A C 1
ATOM 832 O O . CYS A 1 101 ? -20.083 -22.188 -17.342 1.00 95.56 101 CYS A O 1
ATOM 834 N N . LEU A 1 102 ? -18.766 -20.621 -18.274 1.00 96.12 102 LEU A N 1
ATOM 835 C CA . LEU A 1 102 ? -18.345 -21.425 -19.429 1.00 96.12 102 LEU A CA 1
ATOM 836 C C . LEU A 1 102 ? -17.399 -22.568 -19.024 1.00 96.12 102 LEU A C 1
ATOM 838 O O . LEU A 1 102 ? -17.537 -23.689 -19.511 1.00 96.12 102 LEU A O 1
ATOM 842 N N . LEU A 1 103 ? -16.513 -22.339 -18.052 1.00 95.94 103 LEU A N 1
ATOM 843 C CA . LEU A 1 103 ? -15.709 -23.392 -17.428 1.00 95.94 103 LEU A CA 1
ATOM 844 C C . LEU A 1 103 ? -16.599 -24.480 -16.810 1.00 95.94 103 LEU A C 1
ATOM 846 O O . LEU A 1 103 ? -16.393 -25.669 -17.053 1.00 95.94 103 LEU A O 1
ATOM 850 N N . HIS A 1 104 ? -17.623 -24.081 -16.048 1.00 94.31 104 HIS A N 1
ATOM 851 C CA . HIS A 1 104 ? -18.560 -25.031 -15.454 1.00 94.31 104 HIS A CA 1
ATOM 852 C C . HIS A 1 104 ? -19.380 -25.778 -16.517 1.00 94.31 104 HIS A C 1
ATOM 854 O O . HIS A 1 104 ? -19.631 -26.975 -16.375 1.00 94.31 104 HIS A O 1
ATOM 860 N N . LYS A 1 105 ? -19.719 -25.119 -17.633 1.00 93.88 105 LYS A N 1
ATOM 861 C CA . LYS A 1 105 ? -20.331 -25.780 -18.792 1.00 93.88 105 LYS A CA 1
ATOM 862 C C . LYS A 1 105 ? -19.426 -26.879 -19.359 1.00 93.88 105 LYS A C 1
ATOM 864 O O . LYS A 1 105 ? -19.920 -27.974 -19.623 1.00 93.88 105 LYS A O 1
ATOM 869 N N . PHE A 1 106 ? -18.121 -26.641 -19.489 1.00 94.25 106 PHE A N 1
ATOM 870 C CA . PHE A 1 106 ? -17.189 -27.686 -19.919 1.00 94.25 106 PHE A CA 1
ATOM 871 C C . PHE A 1 106 ? -17.070 -28.841 -18.924 1.00 94.25 106 PHE A C 1
ATOM 873 O O . PHE A 1 106 ? -16.971 -29.986 -19.366 1.00 94.25 106 PHE A O 1
ATOM 880 N N . PHE A 1 107 ? -17.147 -28.591 -17.612 1.00 92.38 107 PHE A N 1
ATOM 881 C CA . PHE A 1 107 ? -17.201 -29.678 -16.625 1.00 92.38 107 PHE A CA 1
ATOM 882 C C . PHE A 1 107 ? -18.397 -30.609 -16.858 1.00 92.38 107 PHE A C 1
ATOM 884 O O . PHE A 1 107 ? -18.237 -31.828 -16.836 1.00 92.38 107 PHE A O 1
ATOM 891 N N . LEU A 1 108 ? -19.573 -30.048 -17.161 1.00 90.00 108 LEU A N 1
ATOM 892 C CA . LEU A 1 108 ? -20.766 -30.839 -17.485 1.00 90.00 108 LEU A CA 1
ATOM 893 C C . LEU A 1 108 ? -20.630 -31.626 -18.796 1.00 90.00 108 LEU A C 1
ATOM 895 O O . LEU A 1 108 ? -21.232 -32.687 -18.929 1.00 90.00 108 LEU A O 1
ATOM 899 N N . MET A 1 109 ? -19.863 -31.115 -19.762 1.00 88.69 109 MET A N 1
ATOM 900 C CA . MET A 1 109 ? -19.677 -31.754 -21.069 1.00 88.69 109 MET A CA 1
ATOM 901 C C . MET A 1 109 ? -18.618 -32.860 -21.085 1.00 88.69 109 MET A C 1
ATOM 903 O O . MET A 1 109 ? -18.577 -33.597 -22.063 1.00 88.69 109 MET A O 1
ATOM 907 N N . ARG A 1 110 ? -17.784 -32.973 -20.039 1.00 88.25 110 ARG A N 1
ATOM 908 C CA . ARG A 1 110 ? -16.694 -33.962 -19.910 1.00 88.25 110 ARG A CA 1
ATOM 909 C C . ARG A 1 110 ? -15.790 -34.026 -21.143 1.00 88.25 110 ARG A C 1
ATOM 911 O O . ARG A 1 110 ? -15.915 -34.887 -22.008 1.00 88.25 110 ARG A O 1
ATOM 918 N N . LEU A 1 111 ? -14.848 -33.090 -21.212 1.00 90.75 111 LEU A N 1
ATOM 919 C CA . LEU A 1 111 ? -13.963 -32.958 -22.366 1.00 90.75 111 LEU A CA 1
ATOM 920 C C . LEU A 1 111 ? -13.048 -34.177 -22.550 1.00 90.75 111 LEU A C 1
ATOM 922 O O . LEU A 1 111 ? -12.479 -34.711 -21.597 1.00 90.75 111 LEU A O 1
ATOM 926 N N . THR A 1 112 ? -12.850 -34.568 -23.807 1.00 92.31 112 THR A N 1
ATOM 927 C CA . THR A 1 112 ? -11.874 -35.594 -24.197 1.00 92.31 112 THR A CA 1
ATOM 928 C C . THR A 1 112 ? -10.449 -35.040 -24.231 1.00 92.31 112 THR A C 1
ATOM 930 O O . THR A 1 112 ? -10.232 -33.832 -24.379 1.00 92.31 112 THR A O 1
ATOM 933 N N . ARG A 1 113 ? -9.441 -35.923 -24.186 1.00 88.81 113 ARG A N 1
ATOM 934 C CA . ARG A 1 113 ? -8.024 -35.519 -24.303 1.00 88.81 113 ARG A CA 1
ATOM 935 C C . ARG A 1 113 ? -7.741 -34.735 -25.597 1.00 88.81 113 ARG A C 1
ATOM 937 O O . ARG A 1 113 ? -6.977 -33.771 -25.567 1.00 88.81 113 ARG A O 1
ATOM 944 N N . LYS A 1 114 ? -8.385 -35.103 -26.714 1.00 89.88 114 LYS A N 1
ATOM 945 C CA . LYS A 1 114 ? -8.256 -34.403 -28.009 1.00 89.88 114 LYS A CA 1
ATOM 946 C C . LYS A 1 114 ? -8.870 -33.005 -27.977 1.00 89.88 114 LYS A C 1
ATOM 948 O O . LYS A 1 114 ? -8.237 -32.060 -28.435 1.00 89.88 114 LYS A O 1
ATOM 953 N N . GLN A 1 115 ? -10.067 -32.863 -27.406 1.00 93.19 115 GLN A N 1
ATOM 954 C CA . GLN A 1 115 ? -10.710 -31.555 -27.241 1.00 93.19 115 GLN A CA 1
ATOM 955 C C . GLN A 1 115 ? -9.881 -30.640 -26.340 1.00 93.19 115 GLN A C 1
ATOM 957 O O . GLN A 1 115 ? -9.688 -29.477 -26.671 1.00 93.19 115 GLN A O 1
ATOM 962 N N . MET A 1 116 ? -9.306 -31.173 -25.259 1.00 94.31 116 MET A N 1
ATOM 963 C CA . MET A 1 116 ? -8.416 -30.399 -24.394 1.00 94.31 116 MET A CA 1
ATOM 964 C C . MET A 1 116 ? -7.160 -29.923 -25.129 1.00 94.31 116 MET A C 1
ATOM 966 O O . MET A 1 116 ? -6.809 -28.752 -25.052 1.00 94.31 116 MET A O 1
ATOM 970 N N . GLN A 1 117 ? -6.503 -30.792 -25.903 1.00 93.06 117 GLN A N 1
ATOM 971 C CA . GLN A 1 117 ? -5.381 -30.372 -26.752 1.00 93.06 117 GLN A CA 1
ATOM 972 C C . GLN A 1 117 ? -5.798 -29.306 -27.775 1.00 93.06 117 GLN A C 1
ATOM 974 O O . GLN A 1 117 ? -5.018 -28.394 -28.042 1.00 93.06 117 GLN A O 1
ATOM 979 N N . GLY A 1 118 ? -7.019 -29.403 -28.310 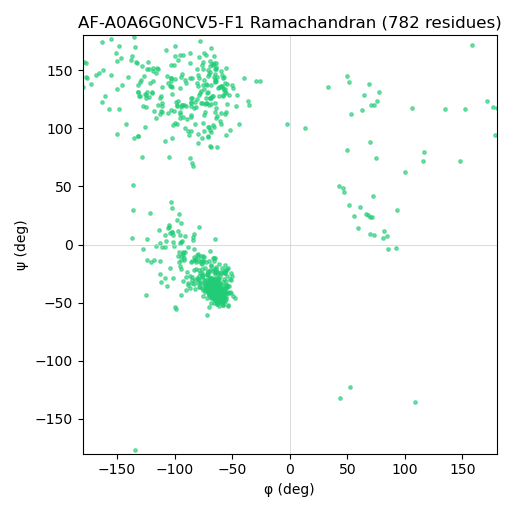1.00 92.75 118 GLY A N 1
ATOM 980 C CA . GLY A 1 118 ? -7.621 -28.387 -29.172 1.00 92.75 118 GLY A CA 1
ATOM 981 C C . GLY A 1 118 ? -7.783 -27.036 -28.472 1.00 92.75 118 GLY A C 1
ATOM 982 O O . GLY A 1 118 ? -7.396 -26.024 -29.046 1.00 92.75 118 GLY A O 1
ATOM 983 N N . LEU A 1 119 ? -8.270 -27.018 -27.223 1.00 94.12 119 LEU A N 1
ATOM 984 C CA . LEU A 1 119 ? -8.363 -25.794 -26.419 1.00 94.12 119 LEU A CA 1
ATOM 985 C C . LEU A 1 119 ? -6.989 -25.171 -26.192 1.00 94.12 119 LEU A C 1
ATOM 987 O O . LEU A 1 119 ? -6.834 -23.983 -26.430 1.00 94.12 119 LEU A O 1
ATOM 991 N N . LEU A 1 120 ? -5.993 -25.954 -25.760 1.00 94.12 120 LEU A N 1
ATOM 992 C CA . LEU A 1 120 ? -4.672 -25.431 -25.380 1.00 94.12 120 LEU A CA 1
ATOM 993 C C . LEU A 1 120 ? -3.834 -24.933 -26.567 1.00 94.12 120 LEU A C 1
ATOM 995 O O . LEU A 1 120 ? -2.975 -24.074 -26.388 1.00 94.12 120 LEU A O 1
ATOM 999 N N . ARG A 1 121 ? -4.071 -25.460 -27.772 1.00 93.50 121 ARG A N 1
ATOM 1000 C CA . ARG A 1 121 ? -3.376 -25.049 -29.006 1.00 93.50 121 ARG A CA 1
ATOM 1001 C C . ARG A 1 121 ? -4.121 -23.968 -29.789 1.00 93.50 121 ARG A C 1
ATOM 1003 O O . ARG A 1 121 ? -3.685 -23.610 -30.878 1.00 93.50 121 ARG A O 1
ATOM 1010 N N . HIS A 1 122 ? -5.244 -23.482 -29.267 1.00 92.38 122 HIS A N 1
ATOM 1011 C CA . HIS A 1 122 ? -6.087 -22.525 -29.967 1.00 92.38 122 HIS A CA 1
ATOM 1012 C C . HIS A 1 122 ? -5.397 -21.163 -30.096 1.00 92.38 122 HIS A C 1
ATOM 1014 O O . HIS A 1 122 ? -4.986 -20.581 -29.095 1.00 92.38 122 HIS A O 1
ATOM 1020 N N . THR A 1 123 ? -5.294 -20.641 -31.317 1.00 89.19 123 THR A N 1
ATOM 1021 C CA . THR A 1 123 ? -4.593 -19.378 -31.611 1.00 89.19 123 THR A CA 1
ATOM 1022 C C . THR A 1 123 ? -5.510 -18.161 -31.660 1.00 89.19 123 THR A C 1
ATOM 1024 O O . THR A 1 123 ? -5.028 -17.040 -31.556 1.00 89.19 123 THR A O 1
ATOM 1027 N N . ASP A 1 124 ? -6.823 -18.355 -31.817 1.00 88.56 124 ASP A N 1
ATOM 1028 C CA . ASP A 1 124 ? -7.721 -17.225 -32.110 1.00 88.56 124 ASP A CA 1
ATOM 1029 C C . ASP A 1 124 ? -8.028 -16.353 -30.889 1.00 88.56 124 ASP A C 1
ATOM 1031 O O . ASP A 1 124 ? -8.316 -15.166 -31.031 1.00 88.56 124 ASP A O 1
ATOM 1035 N N . SER A 1 125 ? -7.990 -16.928 -29.682 1.00 91.25 125 SER A N 1
ATOM 1036 C CA . SER A 1 125 ? -8.181 -16.176 -28.444 1.00 91.25 125 SER A CA 1
ATOM 1037 C C . SER A 1 125 ? -7.408 -16.801 -27.282 1.00 91.25 125 SER A C 1
ATOM 1039 O O . SER A 1 125 ? -7.534 -18.010 -27.039 1.00 91.25 125 SER A O 1
ATOM 1041 N N . PRO A 1 126 ? -6.682 -15.988 -26.491 1.00 93.69 126 PRO A N 1
ATOM 1042 C CA . PRO A 1 126 ? -6.012 -16.464 -25.287 1.00 93.69 126 PRO A CA 1
ATOM 1043 C C . PRO A 1 126 ? -7.012 -16.998 -24.255 1.00 93.69 126 PRO A C 1
ATOM 1045 O O . PRO A 1 126 ? -6.690 -17.923 -23.511 1.00 93.69 126 PRO A O 1
ATOM 1048 N N . TYR A 1 127 ? -8.247 -16.479 -24.223 1.00 95.50 127 TYR A N 1
ATOM 1049 C CA . TYR A 1 127 ? -9.254 -16.884 -23.238 1.00 95.50 127 TYR A CA 1
ATOM 1050 C C . TYR A 1 127 ? -9.732 -18.328 -23.426 1.00 95.50 127 TYR A C 1
ATOM 1052 O O . TYR A 1 127 ? -10.040 -19.001 -22.443 1.00 95.50 127 TYR A O 1
ATOM 1060 N N . ILE A 1 128 ? -9.714 -18.843 -24.660 1.00 95.81 128 ILE A N 1
ATOM 1061 C CA . ILE A 1 128 ? -10.021 -20.252 -24.954 1.00 95.81 128 ILE A CA 1
ATOM 1062 C C . ILE A 1 128 ? -8.991 -21.160 -24.270 1.00 95.81 128 ILE A C 1
ATOM 1064 O O . ILE A 1 128 ? -9.349 -22.123 -23.585 1.00 95.81 128 ILE A O 1
ATOM 1068 N N . ARG A 1 129 ? -7.708 -20.797 -24.374 1.00 95.12 129 ARG A N 1
ATOM 1069 C CA . ARG A 1 129 ? -6.608 -21.508 -23.713 1.00 95.12 129 ARG A CA 1
ATOM 1070 C C . ARG A 1 129 ? -6.683 -21.385 -22.198 1.00 95.12 129 ARG A C 1
ATOM 1072 O O . ARG A 1 129 ? -6.550 -22.385 -21.498 1.00 95.12 129 ARG A O 1
ATOM 1079 N N . VAL A 1 130 ? -6.958 -20.184 -21.690 1.00 95.38 130 VAL A N 1
ATOM 1080 C CA . VAL A 1 130 ? -7.132 -19.900 -20.254 1.00 95.38 130 VAL A CA 1
ATOM 1081 C C . VAL A 1 130 ? -8.210 -20.786 -19.633 1.00 95.38 130 VAL A C 1
ATOM 1083 O O . VAL A 1 130 ? -7.959 -21.402 -18.597 1.00 95.38 130 VAL A O 1
ATOM 1086 N N . VAL A 1 131 ? -9.380 -20.913 -20.268 1.00 96.25 131 VAL A N 1
ATOM 1087 C CA . VAL A 1 131 ? -10.451 -21.802 -19.788 1.00 96.25 131 VAL A CA 1
ATOM 1088 C C . VAL A 1 131 ? -9.991 -23.266 -19.792 1.00 96.25 131 VAL A C 1
ATOM 1090 O O . VAL A 1 131 ? -10.260 -23.987 -18.831 1.00 96.25 131 VAL A O 1
ATOM 1093 N N . GLY A 1 132 ? -9.235 -23.699 -20.807 1.00 95.56 132 GLY A N 1
ATOM 1094 C CA . GLY A 1 132 ? -8.633 -25.037 -20.851 1.00 95.56 132 GLY A CA 1
ATOM 1095 C C . GLY A 1 132 ? -7.649 -25.303 -19.702 1.00 95.56 132 GLY A C 1
ATOM 1096 O O . GLY A 1 132 ? -7.730 -26.335 -19.033 1.00 95.56 132 GLY A O 1
ATOM 1097 N N . PHE A 1 133 ? -6.760 -24.356 -19.400 1.00 96.38 133 PHE A N 1
ATOM 1098 C CA . PHE A 1 133 ? -5.828 -24.485 -18.274 1.00 96.38 133 PHE A CA 1
ATOM 1099 C C . PHE A 1 133 ? -6.528 -24.439 -16.915 1.00 96.38 133 PHE A C 1
ATOM 1101 O O . PHE A 1 133 ? -6.135 -25.179 -16.011 1.00 96.38 133 PHE A O 1
ATOM 1108 N N . LEU A 1 134 ? -7.582 -23.631 -16.763 1.00 95.50 134 LEU A N 1
ATOM 1109 C CA . LEU A 1 134 ? -8.421 -23.658 -15.564 1.00 95.50 134 LEU A CA 1
ATOM 1110 C C . LEU A 1 134 ? -9.113 -25.015 -15.416 1.00 95.50 134 LEU A C 1
ATOM 1112 O O . LEU A 1 134 ? -9.071 -25.585 -14.330 1.00 95.50 134 LEU A O 1
ATOM 1116 N N . TYR A 1 135 ? -9.664 -25.580 -16.494 1.00 95.31 135 TYR A N 1
ATOM 1117 C CA . TYR A 1 135 ? -10.255 -26.920 -16.465 1.00 95.31 135 TYR A CA 1
ATOM 1118 C C . TYR A 1 135 ? -9.255 -27.941 -15.920 1.00 95.31 135 TYR A C 1
ATOM 1120 O O . TYR A 1 135 ? -9.530 -28.612 -14.925 1.00 95.31 135 TYR A O 1
ATOM 1128 N N . LEU A 1 136 ? -8.050 -27.989 -16.496 1.00 94.62 136 LEU A N 1
ATOM 1129 C CA . LEU A 1 136 ? -6.996 -28.893 -16.038 1.00 94.62 136 LEU A CA 1
ATOM 1130 C C . LEU A 1 136 ? -6.594 -28.623 -14.588 1.00 94.62 136 LEU A C 1
ATOM 1132 O O . LEU A 1 136 ? -6.479 -29.555 -13.798 1.00 94.62 136 LEU A O 1
ATOM 1136 N N . ARG A 1 137 ? -6.436 -27.359 -14.191 1.00 94.12 137 ARG A N 1
ATOM 1137 C CA . ARG A 1 137 ? -6.058 -27.008 -12.818 1.00 94.12 137 ARG A CA 1
ATOM 1138 C C . ARG A 1 137 ? -7.098 -27.449 -11.784 1.00 94.12 137 ARG A C 1
ATOM 1140 O O . ARG A 1 137 ? -6.719 -27.695 -10.632 1.00 94.12 137 ARG A O 1
ATOM 1147 N N . PHE A 1 138 ? -8.373 -27.523 -12.176 1.00 92.94 138 PHE A N 1
ATOM 1148 C CA . PHE A 1 138 ? -9.474 -27.917 -11.304 1.00 92.94 138 PHE A CA 1
ATOM 1149 C C . PHE A 1 138 ? -9.738 -29.425 -11.271 1.00 92.94 138 PHE A C 1
ATOM 1151 O O . PHE A 1 138 ? -10.106 -29.921 -10.207 1.00 92.94 138 PHE A O 1
ATOM 1158 N N . THR A 1 139 ? -9.558 -30.150 -12.380 1.00 91.19 139 THR A N 1
ATOM 1159 C CA . THR A 1 139 ? -9.995 -31.556 -12.487 1.00 91.19 139 THR A CA 1
ATOM 1160 C C . THR A 1 139 ? -8.903 -32.550 -12.869 1.00 91.19 139 THR A C 1
ATOM 1162 O O . THR A 1 139 ? -9.144 -33.745 -12.752 1.00 91.19 139 THR A O 1
ATOM 1165 N N . CYS A 1 140 ? -7.731 -32.119 -13.338 1.00 91.25 140 CYS A N 1
ATOM 1166 C CA . CYS A 1 140 ? -6.660 -33.037 -13.735 1.00 91.25 140 CYS A CA 1
ATOM 1167 C C . CYS A 1 140 ? -6.030 -33.722 -12.516 1.00 91.25 140 CYS A C 1
ATOM 1169 O O . CYS A 1 140 ? -5.941 -33.133 -11.433 1.00 91.25 140 CYS A O 1
ATOM 1171 N N . ASP A 1 141 ? -5.527 -34.943 -12.714 1.00 90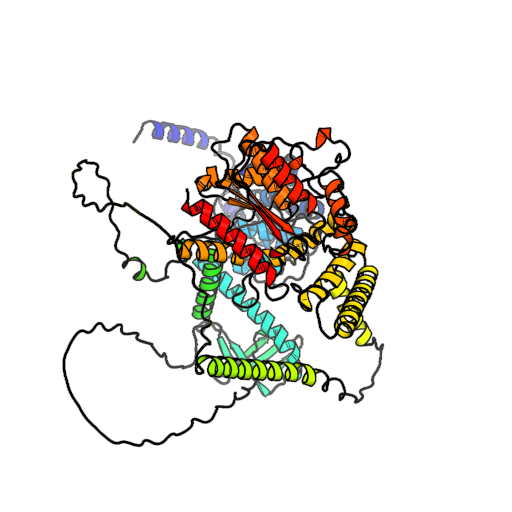.19 141 ASP A N 1
ATOM 1172 C CA . ASP A 1 141 ? -4.638 -35.580 -11.746 1.00 90.19 141 ASP A CA 1
ATOM 1173 C C . ASP A 1 141 ? -3.406 -34.680 -11.519 1.00 90.19 141 ASP A C 1
ATOM 1175 O O . ASP A 1 141 ? -2.757 -34.273 -12.495 1.00 90.19 141 ASP A O 1
ATOM 1179 N N . PRO A 1 142 ? -3.069 -34.347 -10.258 1.00 89.62 142 PRO A N 1
ATOM 1180 C CA . PRO A 1 142 ? -1.873 -33.589 -9.931 1.00 89.62 142 PRO A CA 1
ATOM 1181 C C . PRO A 1 142 ? -0.569 -34.127 -10.538 1.00 89.62 142 PRO A C 1
ATOM 1183 O O . PRO A 1 142 ? 0.327 -33.325 -10.801 1.00 89.62 142 PRO A O 1
ATOM 1186 N N . GLU A 1 143 ? -0.439 -35.440 -10.761 1.00 88.75 143 GLU A N 1
ATOM 1187 C CA . GLU A 1 143 ? 0.757 -36.041 -11.374 1.00 88.75 143 GLU A CA 1
ATOM 1188 C C . GLU A 1 143 ? 0.892 -35.698 -12.867 1.00 88.75 143 GLU A C 1
ATOM 1190 O O . GLU A 1 143 ? 2.005 -35.495 -13.355 1.00 88.75 143 GLU A O 1
ATOM 1195 N N . GLU A 1 144 ? -0.229 -35.542 -13.579 1.00 89.88 144 GLU A N 1
ATOM 1196 C CA . GLU A 1 144 ? -0.249 -35.198 -15.007 1.00 89.88 144 GLU A CA 1
ATOM 1197 C C . GLU A 1 144 ? -0.168 -33.686 -15.275 1.00 89.88 144 GLU A C 1
ATOM 1199 O O . GLU A 1 144 ? 0.129 -33.282 -16.402 1.00 89.88 144 GLU A O 1
ATOM 1204 N N . LEU A 1 145 ? -0.397 -32.833 -14.266 1.00 91.50 145 LEU A N 1
ATOM 1205 C CA . LEU A 1 145 ? -0.426 -31.370 -14.433 1.00 91.50 145 LEU A CA 1
ATOM 1206 C C . LEU A 1 145 ? 0.835 -30.824 -15.112 1.00 91.50 145 LEU A C 1
ATOM 1208 O O . LEU A 1 145 ? 0.739 -29.960 -15.980 1.00 91.50 145 LEU A O 1
ATOM 1212 N N . TRP A 1 146 ? 2.017 -31.329 -14.743 1.00 91.50 146 TRP A N 1
ATOM 1213 C CA . TRP A 1 146 ? 3.277 -30.847 -15.315 1.00 91.50 146 TRP A CA 1
ATOM 1214 C C . TRP A 1 146 ? 3.338 -31.064 -16.830 1.00 91.50 146 TRP A C 1
ATOM 1216 O O . TRP A 1 146 ? 3.659 -30.134 -17.563 1.00 91.50 146 TRP A O 1
ATOM 1226 N N . THR A 1 147 ? 2.970 -32.257 -17.298 1.00 91.25 147 THR A N 1
ATOM 1227 C CA . THR A 1 147 ? 3.016 -32.636 -18.718 1.00 91.25 147 THR A CA 1
ATOM 1228 C C . THR A 1 147 ? 2.120 -31.748 -19.581 1.00 91.25 147 THR A C 1
ATOM 1230 O O . THR A 1 147 ? 2.448 -31.461 -20.730 1.00 91.25 147 THR A O 1
ATOM 1233 N N . TRP A 1 148 ? 0.996 -31.284 -19.031 1.00 93.62 148 TRP A N 1
ATOM 1234 C CA . TRP A 1 148 ? 0.095 -30.368 -19.724 1.00 93.62 148 TRP A CA 1
ATOM 1235 C C . TRP A 1 148 ? 0.584 -28.916 -19.733 1.00 93.62 148 TRP A C 1
ATOM 1237 O O . TRP A 1 148 ? 0.373 -28.213 -20.719 1.00 93.62 148 TRP A O 1
ATOM 1247 N N . PHE A 1 149 ? 1.211 -28.458 -18.646 1.00 94.44 149 PHE A N 1
ATOM 1248 C CA . PHE A 1 149 ? 1.594 -27.055 -18.465 1.00 94.44 149 PHE A CA 1
ATOM 1249 C C . PHE A 1 149 ? 2.968 -26.732 -19.066 1.00 94.44 149 PHE A C 1
ATOM 1251 O O . PHE A 1 149 ? 3.134 -25.653 -19.629 1.00 94.44 149 PHE A O 1
ATOM 1258 N N . GLU A 1 150 ? 3.936 -27.650 -18.972 1.00 91.12 150 GLU A N 1
ATOM 1259 C CA . GLU A 1 150 ? 5.341 -27.441 -19.356 1.00 91.12 150 GLU A CA 1
ATOM 1260 C C . GLU A 1 150 ? 5.540 -26.794 -20.740 1.00 91.12 150 GLU A C 1
ATOM 1262 O O . GLU A 1 150 ? 6.283 -25.811 -20.802 1.00 91.12 150 GLU A O 1
ATOM 1267 N N . PRO A 1 151 ? 4.856 -27.228 -21.822 1.00 92.12 151 PRO A N 1
ATOM 1268 C CA . PRO A 1 151 ? 5.058 -26.647 -23.152 1.00 92.12 151 PRO A CA 1
ATOM 1269 C C . PRO A 1 151 ? 4.659 -25.169 -23.271 1.00 92.12 151 PRO A C 1
ATOM 1271 O O . PRO A 1 151 ? 5.093 -24.498 -24.201 1.00 92.12 151 PRO A O 1
ATOM 1274 N N . TYR A 1 152 ? 3.835 -24.663 -22.348 1.00 93.50 152 TYR A N 1
ATOM 1275 C CA . TYR A 1 152 ? 3.223 -23.332 -22.421 1.00 93.50 152 TYR A CA 1
ATOM 1276 C C . TYR A 1 152 ? 3.736 -22.369 -21.336 1.00 93.50 152 TYR A C 1
ATOM 1278 O O . TYR A 1 152 ? 3.326 -21.213 -21.290 1.00 93.50 152 TYR A O 1
ATOM 1286 N N . LEU A 1 153 ? 4.673 -22.788 -20.474 1.00 89.69 153 LEU A N 1
ATOM 1287 C CA . LEU A 1 153 ? 5.255 -21.928 -19.423 1.00 89.69 153 LEU A CA 1
ATOM 1288 C C . LEU A 1 153 ? 6.101 -20.761 -19.969 1.00 89.69 153 LEU A C 1
ATOM 1290 O O . LEU A 1 153 ? 6.503 -19.864 -19.222 1.00 89.69 153 LEU A O 1
ATOM 1294 N N . GLU A 1 154 ? 6.422 -20.781 -21.261 1.00 85.25 154 GLU A N 1
ATOM 1295 C CA . GLU A 1 154 ? 7.162 -19.722 -21.957 1.00 85.25 154 GLU A CA 1
ATOM 1296 C C . GLU A 1 154 ? 6.314 -18.996 -23.003 1.00 85.25 154 GLU A C 1
ATOM 1298 O O . GLU A 1 154 ? 6.857 -18.245 -23.809 1.00 85.25 154 GLU A O 1
ATOM 1303 N N . ASP A 1 155 ? 4.998 -19.205 -22.981 1.00 90.00 155 ASP A N 1
ATOM 1304 C CA . ASP A 1 155 ? 4.079 -18.579 -23.919 1.00 90.00 155 ASP A CA 1
ATOM 1305 C C . ASP A 1 155 ? 4.070 -17.045 -23.747 1.00 90.00 155 ASP A C 1
ATOM 1307 O O . ASP A 1 155 ? 3.722 -16.561 -22.659 1.00 90.00 155 ASP A O 1
ATOM 1311 N N . PRO A 1 156 ? 4.473 -16.276 -24.781 1.00 90.19 156 PRO A N 1
ATOM 1312 C CA . PRO A 1 156 ? 4.586 -14.825 -24.705 1.00 90.19 156 PRO A CA 1
ATOM 1313 C C . PRO A 1 156 ? 3.254 -14.096 -24.930 1.00 90.19 156 PRO A C 1
ATOM 1315 O O . PRO A 1 156 ? 3.235 -12.868 -24.855 1.00 90.19 156 PRO A O 1
ATOM 1318 N N . GLU A 1 157 ? 2.161 -14.798 -25.247 1.00 91.75 157 GLU A N 1
ATOM 1319 C CA . GLU A 1 157 ? 0.891 -14.149 -25.563 1.00 91.75 157 GLU A CA 1
ATOM 1320 C C . GLU A 1 157 ? 0.308 -13.434 -24.342 1.00 91.75 157 GLU A C 1
ATOM 1322 O O . GLU A 1 157 ? 0.173 -14.009 -23.260 1.00 91.75 157 GLU A O 1
ATOM 1327 N N . GLU A 1 158 ? -0.035 -12.158 -24.518 1.00 92.19 158 GLU A N 1
ATOM 1328 C CA . GLU A 1 158 ? -0.590 -11.315 -23.463 1.00 92.19 158 GLU A CA 1
ATOM 1329 C C . GLU A 1 158 ? -2.118 -11.389 -23.423 1.00 92.19 158 GLU A C 1
ATOM 1331 O O . GLU A 1 158 ? -2.792 -11.308 -24.450 1.00 92.19 158 GLU A O 1
ATOM 1336 N N . PHE A 1 159 ? -2.678 -11.438 -22.216 1.00 93.12 159 PHE A N 1
ATOM 1337 C CA . PHE A 1 159 ? -4.120 -11.366 -21.992 1.00 93.12 159 PHE A CA 1
ATOM 1338 C C . PHE A 1 159 ? -4.446 -10.686 -20.652 1.00 93.12 159 PHE A C 1
ATOM 1340 O O . PHE A 1 159 ? -3.559 -10.425 -19.829 1.00 93.12 159 PHE A O 1
ATOM 1347 N N . ASN A 1 160 ? -5.726 -10.383 -20.416 1.00 90.75 160 ASN A N 1
ATOM 1348 C CA . ASN A 1 160 ? -6.172 -9.808 -19.147 1.00 90.75 160 ASN A CA 1
ATOM 1349 C C . ASN A 1 160 ? -6.580 -10.930 -18.183 1.00 90.75 160 ASN A C 1
ATOM 1351 O O . ASN A 1 160 ? -7.682 -11.470 -18.256 1.00 90.75 160 ASN A O 1
ATOM 1355 N N . ALA A 1 161 ? -5.705 -11.280 -17.240 1.00 86.81 161 ALA A N 1
ATOM 1356 C CA . ALA A 1 161 ? -6.069 -12.236 -16.191 1.00 86.81 161 ALA A CA 1
ATOM 1357 C C . ALA A 1 161 ? -7.079 -11.644 -15.190 1.00 86.81 161 ALA A C 1
ATOM 1359 O O . ALA A 1 161 ? -7.917 -12.371 -14.658 1.00 86.81 161 ALA A O 1
ATOM 1360 N N . SER A 1 162 ? -7.010 -10.331 -14.954 1.00 87.50 162 SER A N 1
ATOM 1361 C CA . SER A 1 162 ? -7.893 -9.592 -14.048 1.00 87.50 162 SER A CA 1
ATOM 1362 C C . SER A 1 162 ? -8.951 -8.798 -14.815 1.00 87.50 162 SER A C 1
ATOM 1364 O O . SER A 1 162 ? -8.719 -8.359 -15.939 1.00 87.50 162 SER A O 1
ATOM 1366 N N . ALA A 1 163 ? -10.079 -8.536 -14.158 1.00 81.94 163 ALA A N 1
ATOM 1367 C CA . ALA A 1 163 ? -11.126 -7.616 -14.590 1.00 81.94 163 ALA A CA 1
ATOM 1368 C C . ALA A 1 163 ? -10.618 -6.184 -14.847 1.00 81.94 163 ALA A C 1
ATOM 1370 O O . ALA A 1 163 ? -11.301 -5.386 -15.485 1.00 81.94 163 ALA A O 1
ATOM 1371 N N . ASN A 1 164 ? -9.438 -5.827 -14.329 1.00 81.38 164 ASN A N 1
ATOM 1372 C CA . ASN A 1 164 ? -8.796 -4.547 -14.590 1.00 81.38 164 ASN A CA 1
ATOM 1373 C C . ASN A 1 164 ? -7.954 -4.602 -15.888 1.00 81.38 164 ASN A C 1
ATOM 1375 O O . ASN A 1 164 ? -6.871 -5.193 -15.868 1.00 81.38 164 ASN A O 1
ATOM 1379 N N . PRO A 1 165 ? -8.344 -3.895 -16.973 1.00 76.94 165 PRO A N 1
ATOM 1380 C CA . PRO A 1 165 ? -7.652 -3.955 -18.271 1.00 76.94 165 PRO A CA 1
ATOM 1381 C C . PRO A 1 165 ? -6.213 -3.415 -18.265 1.00 76.94 165 PRO A C 1
ATOM 1383 O O . PRO A 1 165 ? -5.485 -3.556 -19.245 1.00 76.94 165 PRO A O 1
ATOM 1386 N N . SER A 1 166 ? -5.800 -2.744 -17.184 1.00 74.06 166 SER A N 1
ATOM 1387 C CA . SER A 1 166 ? -4.438 -2.217 -17.029 1.00 74.06 166 SER A CA 1
ATOM 1388 C C . SER A 1 166 ? -3.427 -3.248 -16.513 1.00 74.06 166 SER A C 1
ATOM 1390 O O . SER A 1 166 ? -2.226 -2.982 -16.548 1.00 74.06 166 SER A O 1
ATOM 1392 N N . LEU A 1 167 ? -3.893 -4.414 -16.052 1.00 78.00 167 LEU A N 1
ATOM 1393 C CA . LEU A 1 167 ? -3.071 -5.505 -15.526 1.00 78.00 167 LEU A CA 1
ATOM 1394 C C . LEU A 1 167 ? -2.993 -6.646 -16.550 1.00 78.00 167 LEU A C 1
ATOM 1396 O O . LEU A 1 167 ? -3.638 -7.684 -16.397 1.00 78.00 167 LEU A O 1
ATOM 1400 N N . LYS A 1 168 ? -2.202 -6.438 -17.605 1.00 85.38 168 LYS A N 1
ATOM 1401 C CA . LYS A 1 168 ? -1.875 -7.487 -18.579 1.00 85.38 168 LYS A CA 1
ATOM 1402 C C . LYS A 1 168 ? -0.799 -8.417 -18.028 1.00 85.38 168 LYS A C 1
ATOM 1404 O O . LYS A 1 168 ? 0.122 -7.968 -17.347 1.00 85.38 168 LYS A O 1
ATOM 1409 N N . THR A 1 169 ? -0.914 -9.701 -18.336 1.00 91.50 169 THR A N 1
ATOM 1410 C CA . THR A 1 169 ? 0.101 -10.719 -18.042 1.00 91.50 169 THR A CA 1
ATOM 1411 C C . THR A 1 169 ? 0.247 -11.641 -19.245 1.00 91.50 169 THR A C 1
ATOM 1413 O O . THR A 1 169 ? -0.654 -11.715 -20.083 1.00 91.50 169 THR A O 1
ATOM 1416 N N . THR A 1 170 ? 1.382 -12.325 -19.346 1.00 93.94 170 THR A N 1
ATOM 1417 C CA . THR A 1 170 ? 1.572 -13.368 -20.357 1.00 93.94 170 THR A CA 1
ATOM 1418 C C . THR A 1 170 ? 0.926 -14.673 -19.897 1.00 93.94 170 THR A C 1
ATOM 1420 O O . THR A 1 170 ? 0.849 -14.942 -18.692 1.00 93.94 170 THR A O 1
ATOM 1423 N N . ILE A 1 171 ? 0.480 -15.514 -20.834 1.00 93.00 171 ILE A N 1
ATOM 1424 C CA . ILE A 1 171 ? -0.028 -16.855 -20.508 1.00 93.00 171 ILE A CA 1
ATOM 1425 C C . ILE A 1 171 ? 1.027 -17.637 -19.722 1.00 93.00 171 ILE A C 1
ATOM 1427 O O . ILE A 1 171 ? 0.700 -18.196 -18.678 1.00 93.00 171 ILE A O 1
ATOM 1431 N N . GLY A 1 172 ? 2.295 -17.610 -20.143 1.00 91.56 172 GLY A N 1
ATOM 1432 C CA . GLY A 1 172 ? 3.370 -18.318 -19.447 1.00 91.56 172 GLY A CA 1
ATOM 1433 C C . GLY A 1 172 ? 3.529 -17.899 -17.981 1.00 91.56 172 GLY A C 1
ATOM 1434 O O . GLY A 1 172 ? 3.555 -18.752 -17.092 1.00 91.56 172 GLY A O 1
ATOM 1435 N N . GLU A 1 173 ? 3.580 -16.594 -17.693 1.00 90.31 173 GLU A N 1
ATOM 1436 C CA . GLU A 1 173 ? 3.687 -16.090 -16.312 1.00 90.31 173 GLU A CA 1
ATOM 1437 C C . GLU A 1 173 ? 2.453 -16.429 -15.466 1.00 90.31 173 GLU A C 1
ATOM 1439 O O . GLU A 1 173 ? 2.579 -16.782 -14.289 1.00 90.31 173 GLU A O 1
ATOM 1444 N N . TRP A 1 174 ? 1.264 -16.373 -16.064 1.00 94.75 174 TRP A N 1
ATOM 1445 C CA . TRP A 1 174 ? 0.018 -16.738 -15.400 1.00 94.75 174 TRP A CA 1
ATOM 1446 C C . TRP A 1 174 ? -0.083 -18.244 -15.100 1.00 94.75 174 TRP A C 1
ATOM 1448 O O . TRP A 1 174 ? -0.553 -18.637 -14.033 1.00 94.75 174 TRP A O 1
ATOM 1458 N N . LEU A 1 175 ? 0.421 -19.114 -15.976 1.00 94.25 175 LEU A N 1
ATOM 1459 C CA . LEU A 1 175 ? 0.484 -20.555 -15.708 1.00 94.25 175 LEU A CA 1
ATOM 1460 C C . LEU A 1 175 ? 1.440 -20.886 -14.559 1.00 94.25 175 LEU A C 1
ATOM 1462 O O . LEU A 1 175 ? 1.143 -21.756 -13.737 1.00 94.25 175 LEU A O 1
ATOM 1466 N N . VAL A 1 176 ? 2.562 -20.168 -14.456 1.00 91.62 176 VAL A N 1
ATOM 1467 C CA . VAL A 1 176 ? 3.476 -20.297 -13.312 1.00 91.62 176 VAL A CA 1
ATOM 1468 C C . VAL A 1 176 ? 2.770 -19.910 -12.011 1.00 91.62 176 VAL A C 1
ATOM 1470 O O . VAL A 1 176 ? 2.911 -20.627 -11.017 1.00 91.62 176 VAL A O 1
ATOM 1473 N N . SER A 1 177 ? 1.975 -18.832 -12.001 1.00 90.75 177 SER A N 1
ATOM 1474 C CA . SER A 1 177 ? 1.230 -18.433 -10.799 1.00 90.75 177 SER A CA 1
ATOM 1475 C C . SER A 1 177 ? 0.148 -19.452 -10.420 1.00 90.75 177 SER A C 1
ATOM 1477 O O . SER A 1 177 ? 0.025 -19.779 -9.241 1.00 90.75 177 SER A O 1
ATOM 1479 N N . LEU A 1 178 ? -0.545 -20.063 -11.391 1.00 91.81 178 LEU A N 1
ATOM 1480 C CA . LEU A 1 178 ? -1.511 -21.147 -11.145 1.00 91.81 178 LEU A CA 1
ATOM 1481 C C . LEU A 1 178 ? -0.902 -22.407 -10.502 1.00 91.81 178 LEU A C 1
ATOM 1483 O O . LEU A 1 178 ? -1.605 -23.136 -9.790 1.00 91.81 178 LEU A O 1
ATOM 1487 N N . LEU A 1 179 ? 0.376 -22.690 -10.773 1.00 91.75 179 LEU A N 1
ATOM 1488 C CA . LEU A 1 179 ? 1.103 -23.827 -10.199 1.00 91.75 179 LEU A CA 1
ATOM 1489 C C . LEU A 1 179 ? 1.783 -23.488 -8.861 1.00 91.75 179 LEU A C 1
ATOM 1491 O O . LEU A 1 179 ? 1.895 -24.362 -8.001 1.00 91.75 179 LEU A O 1
ATOM 1495 N N . GLU A 1 180 ? 2.255 -22.250 -8.668 1.00 86.31 180 GLU A N 1
ATOM 1496 C CA . GLU A 1 180 ? 2.915 -21.828 -7.422 1.00 86.31 180 GLU A CA 1
ATOM 1497 C C . GLU A 1 180 ? 1.929 -21.424 -6.310 1.00 86.31 180 GLU A C 1
ATOM 1499 O O . GLU A 1 180 ? 2.239 -21.611 -5.125 1.00 86.31 180 GLU A O 1
ATOM 1504 N N . GLU A 1 181 ? 0.788 -20.827 -6.665 1.00 84.88 181 GLU A N 1
ATOM 1505 C CA . GLU A 1 181 ? -0.157 -20.222 -5.726 1.00 84.88 181 GLU A CA 1
ATOM 1506 C C . GLU A 1 181 ? -1.387 -21.105 -5.480 1.00 84.88 181 GLU A C 1
ATOM 1508 O O . GLU A 1 181 ? -1.920 -21.767 -6.367 1.00 84.88 181 GLU A O 1
ATOM 1513 N N . ASN A 1 182 ? -1.870 -21.100 -4.235 1.00 83.75 182 ASN A N 1
ATOM 1514 C CA . ASN A 1 182 ? -3.088 -21.823 -3.845 1.00 83.75 182 ASN A CA 1
ATOM 1515 C C . ASN A 1 182 ? -4.336 -20.925 -3.820 1.00 83.75 182 ASN A C 1
ATOM 1517 O O . ASN A 1 182 ? -5.444 -21.429 -3.647 1.00 83.75 182 ASN A O 1
ATOM 1521 N N . ASN A 1 183 ? -4.164 -19.607 -3.943 1.00 85.38 183 ASN A N 1
ATOM 1522 C CA . ASN A 1 183 ? -5.250 -18.633 -3.974 1.00 85.38 183 ASN A CA 1
ATOM 1523 C C . ASN A 1 183 ? -5.324 -18.027 -5.375 1.00 85.38 183 ASN A C 1
ATOM 1525 O O . ASN A 1 183 ? -4.325 -17.532 -5.877 1.00 85.38 183 ASN A O 1
ATOM 1529 N N . TYR A 1 184 ? -6.508 -18.052 -5.970 1.00 89.94 184 TYR A N 1
ATOM 1530 C CA . TYR A 1 184 ? -6.800 -17.524 -7.288 1.00 89.94 184 TYR A CA 1
ATOM 1531 C C . TYR A 1 184 ? -7.968 -16.542 -7.185 1.00 89.94 184 TYR A C 1
ATOM 1533 O O . TYR A 1 184 ? -9.121 -16.950 -7.033 1.00 89.94 184 TYR A O 1
ATOM 1541 N N . PHE A 1 185 ? -7.657 -15.241 -7.192 1.00 87.06 185 PHE A N 1
ATOM 1542 C CA . PHE A 1 185 ? -8.630 -14.141 -7.073 1.00 87.06 185 PHE A CA 1
ATOM 1543 C C . PHE A 1 185 ? -9.658 -14.338 -5.936 1.00 87.06 185 PHE A C 1
ATOM 1545 O O . PHE A 1 185 ? -10.864 -14.175 -6.112 1.00 87.06 185 PHE A O 1
ATOM 1552 N N . GLY A 1 186 ? -9.184 -14.745 -4.753 1.00 79.25 186 GLY A N 1
ATOM 1553 C CA . GLY A 1 186 ? -10.022 -14.964 -3.567 1.00 79.25 186 GLY A CA 1
ATOM 1554 C C . GLY A 1 186 ? -10.671 -16.350 -3.486 1.00 79.25 186 GLY A C 1
ATOM 1555 O O . GLY A 1 186 ? -11.295 -16.667 -2.473 1.00 79.25 186 GLY A O 1
ATOM 1556 N N . THR A 1 187 ? -10.498 -17.196 -4.505 1.00 83.81 187 THR A N 1
ATOM 1557 C CA . THR A 1 187 ? -10.940 -18.595 -4.510 1.00 83.81 187 THR A CA 1
ATOM 1558 C C . THR A 1 187 ? -9.758 -19.529 -4.277 1.00 83.81 187 THR A C 1
ATOM 1560 O O . THR A 1 187 ? -8.685 -19.358 -4.844 1.00 83.81 187 THR A O 1
ATOM 1563 N N . ILE A 1 188 ? -9.938 -20.543 -3.433 1.00 86.25 188 ILE A N 1
ATOM 1564 C CA . ILE A 1 188 ? -8.895 -21.540 -3.170 1.00 86.25 188 ILE A CA 1
ATOM 1565 C C . ILE A 1 188 ? -8.895 -22.563 -4.308 1.00 86.25 188 ILE A C 1
ATOM 1567 O O . ILE A 1 188 ? -9.930 -23.169 -4.585 1.00 86.25 188 ILE A O 1
ATOM 1571 N N . LEU A 1 189 ? -7.739 -22.766 -4.941 1.00 90.88 189 LEU A N 1
ATOM 1572 C CA . LEU A 1 189 ? -7.558 -23.801 -5.958 1.00 90.88 189 LEU A CA 1
ATOM 1573 C C . LEU A 1 189 ? -7.453 -25.195 -5.317 1.00 90.88 189 LEU A C 1
ATOM 1575 O O . LEU A 1 189 ? -7.032 -25.312 -4.159 1.00 90.88 189 LEU A O 1
ATOM 1579 N N . PRO A 1 190 ? -7.753 -26.278 -6.058 1.00 90.25 190 PRO A N 1
ATOM 1580 C CA . PRO A 1 190 ? -7.597 -27.633 -5.538 1.00 90.25 190 PRO A CA 1
ATOM 1581 C C . PRO A 1 190 ? -6.159 -27.896 -5.095 1.00 90.25 190 PRO A C 1
ATOM 1583 O O . PRO A 1 190 ? -5.196 -27.528 -5.777 1.00 90.25 190 PRO A O 1
ATOM 1586 N N . ARG A 1 191 ? -6.010 -28.503 -3.916 1.00 87.81 191 ARG A N 1
ATOM 1587 C CA . ARG A 1 191 ? -4.709 -28.681 -3.269 1.00 87.81 191 ARG A CA 1
ATOM 1588 C C . ARG A 1 191 ? -3.884 -29.743 -3.995 1.00 87.81 191 ARG A C 1
ATOM 1590 O O . ARG A 1 191 ? -4.279 -30.903 -4.041 1.00 87.81 191 ARG A O 1
ATOM 1597 N N . ILE A 1 192 ? -2.699 -29.360 -4.457 1.00 90.38 192 ILE A N 1
ATOM 1598 C CA . ILE A 1 192 ? -1.706 -30.286 -5.011 1.00 90.38 192 ILE A CA 1
ATOM 1599 C C . ILE A 1 192 ? -1.013 -31.016 -3.841 1.00 90.38 192 ILE A C 1
ATOM 1601 O O . ILE A 1 192 ? -0.631 -30.372 -2.857 1.00 90.38 192 ILE A O 1
ATOM 1605 N N . PRO A 1 193 ? -0.861 -32.355 -3.876 1.00 90.25 193 PRO A N 1
ATOM 1606 C CA . PRO A 1 193 ? -0.105 -33.084 -2.862 1.00 90.25 193 PRO A CA 1
ATOM 1607 C C . PRO A 1 193 ? 1.329 -32.560 -2.742 1.00 90.25 193 PRO A C 1
ATOM 1609 O O . PRO A 1 193 ? 2.031 -32.407 -3.737 1.00 90.25 193 PRO A O 1
ATOM 1612 N N . LYS A 1 194 ? 1.800 -32.346 -1.507 1.00 84.56 194 LYS A N 1
ATOM 1613 C CA . LYS A 1 194 ? 3.064 -31.636 -1.242 1.00 84.56 194 LYS A CA 1
ATOM 1614 C C . LYS A 1 194 ? 4.288 -32.225 -1.961 1.00 84.56 194 LYS A C 1
ATOM 1616 O O . LYS A 1 194 ? 5.158 -31.479 -2.382 1.00 84.56 194 LYS A O 1
ATOM 1621 N N . LYS A 1 195 ? 4.365 -33.553 -2.114 1.00 84.00 195 LYS A N 1
ATOM 1622 C CA . LYS A 1 195 ? 5.478 -34.213 -2.824 1.00 84.00 195 LYS A CA 1
ATOM 1623 C C . LYS A 1 195 ? 5.538 -33.792 -4.300 1.00 84.00 195 LYS A C 1
ATOM 1625 O O . LYS A 1 195 ? 6.622 -33.567 -4.824 1.00 84.00 195 LYS A O 1
ATOM 1630 N N . ILE A 1 196 ? 4.374 -33.678 -4.936 1.00 87.25 196 ILE A N 1
ATOM 1631 C CA . ILE A 1 196 ? 4.229 -33.272 -6.336 1.00 87.25 196 ILE A CA 1
ATOM 1632 C C . ILE A 1 196 ? 4.463 -31.764 -6.457 1.00 87.25 196 ILE A C 1
ATOM 1634 O O . ILE A 1 196 ? 5.221 -31.329 -7.316 1.00 87.25 196 ILE A O 1
ATOM 1638 N N . GLU A 1 197 ? 3.890 -30.975 -5.545 1.00 86.62 197 GLU A N 1
ATOM 1639 C CA . GLU A 1 197 ? 4.083 -29.521 -5.464 1.00 86.62 197 GLU A CA 1
ATOM 1640 C C . GLU A 1 197 ? 5.570 -29.141 -5.328 1.00 86.62 197 GLU A C 1
ATOM 1642 O O . GLU A 1 197 ? 6.068 -28.309 -6.087 1.00 86.62 197 GLU A O 1
ATOM 1647 N N . ASP A 1 198 ? 6.296 -29.790 -4.408 1.00 82.94 198 ASP A N 1
ATOM 1648 C CA . ASP A 1 198 ? 7.743 -29.630 -4.224 1.00 82.94 198 ASP A CA 1
ATOM 1649 C C . ASP A 1 198 ? 8.495 -29.946 -5.536 1.00 82.94 198 ASP A C 1
ATOM 1651 O O . ASP A 1 198 ? 9.376 -29.187 -5.944 1.00 82.94 198 ASP A O 1
ATOM 1655 N N . GLY A 1 199 ? 8.122 -31.032 -6.225 1.00 83.31 199 GLY A N 1
ATOM 1656 C CA . GLY A 1 199 ? 8.714 -31.436 -7.504 1.00 83.31 199 GLY A CA 1
ATOM 1657 C C . GLY A 1 199 ? 8.477 -30.424 -8.629 1.00 83.31 199 GLY A C 1
ATOM 1658 O O . GLY A 1 199 ? 9.424 -30.026 -9.307 1.00 83.31 199 GLY A O 1
ATOM 1659 N N . ILE A 1 200 ? 7.240 -29.944 -8.790 1.00 87.69 200 ILE A N 1
ATOM 1660 C CA . ILE A 1 200 ? 6.881 -28.896 -9.759 1.00 87.69 200 ILE A CA 1
ATOM 1661 C C . ILE A 1 200 ? 7.680 -27.619 -9.474 1.00 87.69 200 ILE A C 1
ATOM 1663 O O . ILE A 1 200 ? 8.278 -27.045 -10.382 1.00 87.69 200 ILE A O 1
ATOM 1667 N N . LYS A 1 201 ? 7.777 -27.200 -8.207 1.00 85.69 201 LYS A N 1
ATOM 1668 C CA . LYS A 1 201 ? 8.542 -26.008 -7.806 1.00 85.69 201 LYS A CA 1
ATOM 1669 C C . LYS A 1 201 ? 10.036 -26.133 -8.097 1.00 85.69 201 LYS A C 1
ATOM 1671 O O . LYS A 1 201 ? 10.650 -25.153 -8.516 1.00 85.69 201 LYS A O 1
ATOM 1676 N N . VAL A 1 202 ? 10.630 -27.315 -7.913 1.00 83.00 202 VAL A N 1
ATOM 1677 C CA . VAL A 1 202 ? 12.028 -27.564 -8.307 1.00 83.00 202 VAL A CA 1
ATOM 1678 C C . VAL A 1 202 ? 12.197 -27.394 -9.819 1.00 83.00 202 VAL A C 1
ATOM 1680 O O . VAL A 1 202 ? 13.111 -26.686 -10.245 1.00 83.00 202 VAL A O 1
ATOM 1683 N N . LYS A 1 203 ? 11.293 -27.955 -10.631 1.00 85.44 203 LYS A N 1
ATOM 1684 C CA . LYS A 1 203 ? 11.334 -27.801 -12.093 1.00 85.44 203 LYS A CA 1
ATOM 1685 C C . LYS A 1 203 ? 11.142 -26.342 -12.539 1.00 85.44 203 LYS A C 1
ATOM 1687 O O . LYS A 1 203 ? 11.902 -25.858 -13.374 1.00 85.44 203 LYS A O 1
ATOM 1692 N N . LEU A 1 204 ? 10.225 -25.593 -11.921 1.00 86.81 204 LEU A N 1
ATOM 1693 C CA . LEU A 1 204 ? 10.042 -24.153 -12.175 1.00 86.81 204 LEU A CA 1
ATOM 1694 C C . LEU A 1 204 ? 11.292 -23.325 -11.826 1.00 86.81 204 LEU A C 1
ATOM 1696 O O . LEU A 1 204 ? 11.649 -22.389 -12.549 1.00 86.81 204 LEU A O 1
ATOM 1700 N N . LEU A 1 205 ? 11.997 -23.672 -10.744 1.00 82.75 205 LEU A N 1
ATOM 1701 C CA . LEU A 1 205 ? 13.271 -23.034 -10.397 1.00 82.75 205 LEU A CA 1
ATOM 1702 C C . LEU A 1 205 ? 14.369 -23.347 -11.419 1.00 82.75 205 LEU A C 1
ATOM 1704 O O . LEU A 1 205 ? 15.157 -22.457 -11.747 1.00 82.75 205 LEU A O 1
ATOM 1708 N N . LEU A 1 206 ? 14.428 -24.581 -11.928 1.00 81.25 206 LEU A N 1
ATOM 1709 C CA . LEU A 1 206 ? 15.365 -24.969 -12.986 1.00 81.25 206 LEU A CA 1
ATOM 1710 C C . LEU A 1 206 ? 15.106 -24.184 -14.277 1.00 81.25 206 LEU A C 1
ATOM 1712 O O . LEU A 1 206 ? 16.049 -23.611 -14.825 1.00 81.25 206 LEU A O 1
ATOM 1716 N N . LEU A 1 207 ? 13.844 -24.074 -14.704 1.00 81.38 207 LEU A N 1
ATOM 1717 C CA . LEU A 1 207 ? 13.448 -23.260 -15.859 1.00 81.38 207 LEU A CA 1
ATOM 1718 C C . LEU A 1 207 ? 13.821 -21.785 -15.669 1.00 81.38 207 LEU A C 1
ATOM 1720 O O . LEU A 1 207 ? 14.433 -21.177 -16.545 1.00 81.38 207 LEU A O 1
ATOM 1724 N N . SER A 1 208 ? 13.547 -21.218 -14.492 1.00 82.06 208 SER A N 1
ATOM 1725 C CA . SER A 1 208 ? 13.899 -19.823 -14.186 1.00 82.06 208 SER A CA 1
ATOM 1726 C C . SER A 1 208 ? 15.411 -19.579 -14.282 1.00 82.06 208 SER A C 1
ATOM 1728 O O . SER A 1 208 ? 15.854 -18.610 -14.900 1.00 82.06 208 SER A O 1
ATOM 1730 N N . ARG A 1 209 ? 16.227 -20.500 -13.748 1.00 81.75 209 ARG A N 1
ATOM 1731 C CA . ARG A 1 209 ? 17.696 -20.441 -13.857 1.00 81.75 209 ARG A CA 1
ATOM 1732 C C . ARG A 1 209 ? 18.195 -20.631 -15.284 1.00 81.75 209 ARG A C 1
ATOM 1734 O O . ARG A 1 209 ? 19.197 -20.030 -15.662 1.00 81.75 209 ARG A O 1
ATOM 1741 N N . LYS A 1 210 ? 17.542 -21.489 -16.070 1.00 82.00 210 LYS A N 1
ATOM 1742 C CA . LYS A 1 210 ? 17.837 -21.673 -17.496 1.00 82.00 210 LYS A CA 1
ATOM 1743 C C . LYS A 1 210 ? 17.607 -20.365 -18.263 1.00 82.00 210 LYS A C 1
ATOM 1745 O O . LYS A 1 210 ? 18.502 -19.945 -18.992 1.00 82.00 210 LYS A O 1
ATOM 1750 N N . LYS A 1 211 ? 16.495 -19.661 -18.010 1.00 79.88 211 LYS A N 1
ATOM 1751 C CA . LYS A 1 211 ? 16.204 -18.336 -18.596 1.00 79.88 211 LYS A CA 1
ATOM 1752 C C . LYS A 1 211 ? 17.233 -17.271 -18.201 1.00 79.88 211 LYS A C 1
ATOM 1754 O O . LYS A 1 211 ? 17.733 -16.549 -19.063 1.00 79.88 211 LYS A O 1
ATOM 1759 N N . GLU A 1 212 ? 17.593 -17.183 -16.919 1.00 79.56 212 GLU A N 1
ATOM 1760 C CA . GLU A 1 212 ? 18.621 -16.239 -16.449 1.00 79.56 212 GLU A CA 1
ATOM 1761 C C . GLU A 1 212 ? 19.981 -16.502 -17.110 1.00 79.56 212 GLU A C 1
ATOM 1763 O O . GLU A 1 212 ? 20.613 -15.570 -17.611 1.00 79.56 212 GLU A O 1
ATOM 1768 N N . ARG A 1 213 ? 20.400 -17.773 -17.194 1.00 83.00 213 ARG A N 1
ATOM 1769 C CA . ARG A 1 213 ? 21.639 -18.166 -17.881 1.00 83.00 213 ARG A CA 1
ATOM 1770 C C . ARG A 1 213 ? 21.603 -17.843 -19.366 1.00 83.00 213 ARG A C 1
ATOM 1772 O O . ARG A 1 213 ? 22.575 -17.295 -19.872 1.00 83.00 213 ARG A O 1
ATOM 1779 N N . ALA A 1 214 ? 20.490 -18.107 -20.047 1.00 80.62 214 ALA A N 1
ATOM 1780 C CA . ALA A 1 214 ? 20.336 -17.758 -21.456 1.00 80.62 214 ALA A CA 1
ATOM 1781 C C . ALA A 1 214 ? 20.521 -16.247 -21.674 1.00 80.62 214 ALA A C 1
ATOM 1783 O O . ALA A 1 214 ? 21.246 -15.841 -22.579 1.00 80.62 214 ALA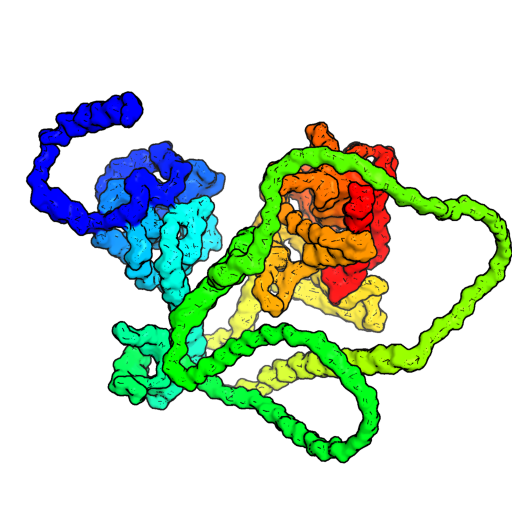 A O 1
ATOM 1784 N N . LYS A 1 215 ? 19.948 -15.411 -20.796 1.00 81.12 215 LYS A N 1
ATOM 1785 C CA . LYS A 1 215 ? 20.099 -13.949 -20.846 1.00 81.12 215 LYS A CA 1
ATOM 1786 C C . LYS A 1 215 ? 21.533 -13.486 -20.576 1.00 81.12 215 LYS A C 1
ATOM 1788 O O . LYS A 1 215 ? 22.007 -12.567 -21.238 1.00 81.12 215 LYS A O 1
ATOM 1793 N N . GLU A 1 216 ? 22.228 -14.094 -19.615 1.00 78.81 216 GLU A N 1
ATOM 1794 C CA . GLU A 1 216 ? 23.638 -13.781 -19.346 1.00 78.81 216 GLU A CA 1
ATOM 1795 C C . GLU A 1 216 ? 24.548 -14.200 -20.501 1.00 78.81 216 GLU A C 1
ATOM 1797 O O . GLU A 1 216 ? 25.423 -13.440 -20.921 1.00 78.81 216 GLU A O 1
ATOM 1802 N N . ASN A 1 217 ? 24.326 -15.400 -21.028 1.00 81.94 217 ASN A N 1
ATOM 1803 C CA . ASN A 1 217 ? 25.112 -15.946 -22.117 1.00 81.94 217 ASN A CA 1
ATOM 1804 C C . ASN A 1 217 ? 24.824 -15.227 -23.440 1.00 81.94 217 ASN A C 1
ATOM 1806 O O . ASN A 1 217 ? 25.732 -15.155 -24.261 1.00 81.94 217 ASN A O 1
ATOM 1810 N N . LEU A 1 218 ? 23.642 -14.610 -23.612 1.00 79.62 218 LEU A N 1
ATOM 1811 C CA . LEU A 1 218 ? 23.320 -13.756 -24.764 1.00 79.62 218 LEU A CA 1
ATOM 1812 C C . LEU A 1 218 ? 24.352 -12.626 -24.951 1.00 79.62 218 LEU A C 1
ATOM 1814 O O . LEU A 1 218 ? 24.718 -12.291 -26.071 1.00 79.62 218 LEU A O 1
ATOM 1818 N N . ALA A 1 219 ? 24.887 -12.077 -23.856 1.00 77.19 219 ALA A N 1
ATOM 1819 C CA . ALA A 1 219 ? 25.917 -11.035 -23.901 1.00 77.19 219 ALA A CA 1
ATOM 1820 C C . ALA A 1 219 ? 27.322 -11.560 -24.268 1.00 77.19 219 ALA A C 1
ATOM 1822 O O . ALA A 1 219 ? 28.250 -10.772 -24.454 1.00 77.19 219 ALA A O 1
ATOM 1823 N N . ILE A 1 220 ? 27.506 -12.882 -24.303 1.00 78.00 220 ILE A N 1
ATOM 1824 C CA . ILE A 1 220 ? 28.799 -13.559 -24.471 1.00 78.00 220 ILE A CA 1
ATOM 1825 C C . ILE A 1 220 ? 28.766 -14.527 -25.674 1.00 78.00 220 ILE A C 1
ATOM 1827 O O . ILE A 1 220 ? 29.762 -15.198 -25.939 1.00 78.00 220 ILE A O 1
ATOM 1831 N N . VAL A 1 221 ? 27.673 -14.564 -26.450 1.00 77.12 221 VAL A N 1
ATOM 1832 C CA . VAL A 1 221 ? 27.473 -15.495 -27.584 1.00 77.12 221 VAL A CA 1
ATOM 1833 C C . VAL A 1 221 ? 28.637 -15.465 -28.566 1.00 77.12 221 VAL A C 1
ATOM 1835 O O . VAL A 1 221 ? 29.123 -16.522 -28.954 1.00 77.12 221 VAL A O 1
ATOM 1838 N N . ASP A 1 222 ? 29.180 -14.284 -28.867 1.00 75.81 222 ASP A N 1
ATOM 1839 C CA . ASP A 1 222 ? 30.319 -14.119 -29.783 1.00 75.81 222 ASP A CA 1
ATOM 1840 C C . ASP A 1 222 ? 31.587 -14.883 -29.350 1.00 75.81 222 ASP A C 1
ATOM 1842 O O . ASP A 1 222 ? 32.492 -15.125 -30.157 1.00 75.81 222 ASP A O 1
ATOM 1846 N N . ARG A 1 223 ? 31.684 -15.253 -28.066 1.00 77.69 223 ARG A N 1
ATOM 1847 C CA . ARG A 1 223 ? 32.797 -16.027 -27.496 1.00 77.69 223 ARG A CA 1
ATOM 1848 C C . ARG A 1 223 ? 32.529 -17.532 -27.456 1.00 77.69 223 ARG A C 1
ATOM 1850 O O . ARG A 1 223 ? 33.473 -18.284 -27.230 1.00 77.69 223 ARG A O 1
ATOM 1857 N N . LEU A 1 224 ? 31.291 -17.978 -27.668 1.00 78.44 224 LEU A N 1
ATOM 1858 C CA . LEU A 1 224 ? 30.900 -19.390 -27.683 1.00 78.44 224 LEU A CA 1
ATOM 1859 C C . LEU A 1 224 ? 31.151 -19.989 -29.073 1.00 78.44 224 LEU A C 1
ATOM 1861 O O . LEU A 1 224 ? 30.228 -20.271 -29.830 1.00 78.44 224 LEU A O 1
ATOM 1865 N N . LYS A 1 225 ? 32.431 -20.151 -29.423 1.00 81.88 225 LYS A N 1
ATOM 1866 C CA . LYS A 1 225 ? 32.866 -20.748 -30.697 1.00 81.88 225 LYS A CA 1
ATOM 1867 C C . LYS A 1 225 ? 33.206 -22.235 -30.534 1.00 81.88 225 LYS A C 1
ATOM 1869 O O . LYS A 1 225 ? 33.538 -22.653 -29.417 1.00 81.88 225 LYS A O 1
ATOM 1874 N N . PRO A 1 226 ? 33.195 -23.025 -31.624 1.00 83.19 226 PRO A N 1
ATOM 1875 C CA . PRO A 1 226 ? 33.713 -24.391 -31.611 1.00 83.19 226 PRO A CA 1
ATOM 1876 C C . PRO A 1 226 ? 35.112 -24.468 -30.974 1.00 83.19 226 PRO A C 1
ATOM 1878 O O . PRO A 1 226 ? 35.966 -23.622 -31.236 1.00 83.19 226 PRO A O 1
ATOM 1881 N N . GLY A 1 227 ? 35.333 -25.449 -30.098 1.00 78.12 227 GLY A N 1
ATOM 1882 C CA . GLY A 1 227 ? 36.561 -25.642 -29.315 1.00 78.12 227 GLY A CA 1
ATOM 1883 C C . GLY A 1 227 ? 36.570 -24.981 -27.928 1.00 78.12 227 GLY A C 1
ATOM 1884 O O . GLY A 1 227 ? 37.524 -25.160 -27.168 1.00 78.12 227 GLY A O 1
ATOM 1885 N N . THR A 1 228 ? 35.524 -24.239 -27.557 1.00 83.88 228 THR A N 1
ATOM 1886 C CA . THR A 1 228 ? 35.444 -23.569 -26.248 1.00 83.88 228 THR A CA 1
ATOM 1887 C C . THR A 1 228 ? 35.081 -24.554 -25.136 1.00 83.88 228 THR A C 1
ATOM 1889 O O . THR A 1 228 ? 34.096 -25.284 -25.246 1.00 83.88 228 THR A O 1
ATOM 1892 N N . LYS A 1 229 ? 35.848 -24.542 -24.036 1.00 84.25 229 LYS A N 1
ATOM 1893 C CA . LYS A 1 229 ? 35.530 -25.297 -22.812 1.00 84.25 229 LYS A CA 1
ATOM 1894 C C . LYS A 1 229 ? 34.430 -24.584 -22.033 1.00 84.25 229 LYS A C 1
ATOM 1896 O O . LYS A 1 229 ? 34.601 -23.430 -21.639 1.00 84.25 229 LYS A O 1
ATOM 1901 N N . VAL A 1 230 ? 33.330 -25.278 -21.793 1.00 84.81 230 VAL A N 1
ATOM 1902 C CA . VAL A 1 230 ? 32.162 -24.784 -21.060 1.00 84.81 230 VAL A CA 1
ATOM 1903 C C . VAL A 1 230 ? 31.702 -25.834 -20.057 1.00 84.81 230 VAL A C 1
ATOM 1905 O O . VAL A 1 230 ? 32.171 -26.968 -20.077 1.00 84.81 230 VAL A O 1
ATOM 1908 N N . ARG A 1 231 ? 30.778 -25.476 -19.169 1.00 84.62 231 ARG A N 1
ATOM 1909 C CA . ARG A 1 231 ? 29.985 -26.477 -18.455 1.00 84.62 231 ARG A CA 1
ATOM 1910 C C . ARG A 1 231 ? 28.614 -26.550 -19.099 1.00 84.62 231 ARG A C 1
ATOM 1912 O O . ARG A 1 231 ? 27.997 -25.508 -19.281 1.00 84.62 231 ARG A O 1
ATOM 1919 N N . ALA A 1 232 ? 28.143 -27.736 -19.446 1.00 82.12 232 ALA A N 1
ATOM 1920 C CA . ALA A 1 232 ? 26.818 -27.940 -20.021 1.00 82.12 232 ALA A CA 1
ATOM 1921 C C . ALA A 1 232 ? 25.978 -28.834 -19.106 1.00 82.12 232 ALA A C 1
ATOM 1923 O O . ALA A 1 232 ? 26.516 -29.659 -18.365 1.00 82.12 232 ALA A O 1
ATOM 1924 N N . MET A 1 233 ? 24.667 -28.620 -19.115 1.00 78.06 233 MET A N 1
ATOM 1925 C CA . MET A 1 233 ? 23.726 -29.480 -18.409 1.00 78.06 233 MET A CA 1
ATOM 1926 C C . MET A 1 233 ? 23.617 -30.818 -19.144 1.00 78.06 233 MET A C 1
ATOM 1928 O O . MET A 1 233 ? 23.433 -30.819 -20.356 1.00 78.06 233 MET A O 1
ATOM 1932 N N . TYR A 1 234 ? 23.738 -31.919 -18.408 1.00 75.69 234 TYR A N 1
ATOM 1933 C CA . TYR A 1 234 ? 23.536 -33.284 -18.892 1.00 75.69 234 TYR A CA 1
ATOM 1934 C C . TYR A 1 234 ? 22.598 -34.011 -17.927 1.00 75.69 234 TYR A C 1
ATOM 1936 O O . TYR A 1 234 ? 22.690 -33.811 -16.710 1.00 75.69 234 TYR A O 1
ATOM 1944 N N . ALA A 1 235 ? 21.688 -34.812 -18.471 1.00 69.25 235 ALA A N 1
ATOM 1945 C CA . ALA A 1 235 ? 20.776 -35.668 -17.723 1.00 69.25 235 ALA A CA 1
ATOM 1946 C C . ALA A 1 235 ? 20.537 -36.950 -18.528 1.00 69.25 235 ALA A C 1
ATOM 1948 O O . ALA A 1 235 ? 20.326 -36.870 -19.736 1.00 69.25 235 ALA A O 1
ATOM 1949 N N . ASP A 1 236 ? 20.530 -38.105 -17.870 1.00 69.38 236 ASP A N 1
ATOM 1950 C CA . ASP A 1 236 ? 20.181 -39.392 -18.483 1.00 69.38 236 ASP A CA 1
ATOM 1951 C C . ASP A 1 236 ? 19.214 -40.176 -17.568 1.00 69.38 236 ASP A C 1
ATOM 1953 O O . ASP A 1 236 ? 18.753 -39.654 -16.552 1.00 69.38 236 ASP A O 1
ATOM 1957 N N . GLU A 1 237 ? 18.840 -41.405 -17.942 1.00 57.62 237 GLU A N 1
ATOM 1958 C CA . GLU A 1 237 ? 17.911 -42.229 -17.147 1.00 57.62 237 GLU A CA 1
ATOM 1959 C C . GLU A 1 237 ? 18.481 -42.647 -15.774 1.00 57.62 237 GLU A C 1
ATOM 1961 O O . GLU A 1 237 ? 17.711 -42.956 -14.862 1.00 57.62 237 GLU A O 1
ATOM 1966 N N . GLU A 1 238 ? 19.807 -42.628 -15.597 1.00 55.09 238 GLU A N 1
ATOM 1967 C CA . GLU A 1 238 ? 20.507 -43.034 -14.371 1.00 55.09 238 GLU A CA 1
ATOM 1968 C C . GLU A 1 238 ? 21.014 -41.837 -13.532 1.00 55.09 238 GLU A C 1
ATOM 1970 O O . GLU A 1 238 ? 21.243 -41.979 -12.328 1.00 55.09 238 GLU A O 1
ATOM 1975 N N . ASN A 1 239 ? 21.158 -40.651 -14.132 1.00 56.75 239 ASN A N 1
ATOM 1976 C CA . ASN A 1 239 ? 21.792 -39.463 -13.567 1.00 56.75 239 ASN A CA 1
ATOM 1977 C C . ASN A 1 239 ? 20.858 -38.244 -13.592 1.00 56.75 239 ASN A C 1
ATOM 1979 O O . ASN A 1 239 ? 20.374 -37.803 -14.636 1.00 56.75 239 ASN A O 1
ATOM 1983 N N . GLU A 1 240 ? 20.672 -37.624 -12.423 1.00 60.28 240 GLU A N 1
ATOM 1984 C CA . GLU A 1 240 ? 19.905 -36.383 -12.301 1.00 60.28 240 GLU A CA 1
ATOM 1985 C C . GLU A 1 240 ? 20.553 -35.206 -13.063 1.00 60.28 240 GLU A C 1
ATOM 1987 O O . GLU A 1 240 ? 21.783 -35.139 -13.149 1.00 60.28 240 GLU A O 1
ATOM 1992 N N . PRO A 1 241 ? 19.762 -34.219 -13.543 1.00 67.06 241 PRO A N 1
ATOM 1993 C CA . PRO A 1 241 ? 20.280 -33.088 -14.308 1.00 67.06 241 PRO A CA 1
ATOM 1994 C C . PRO A 1 241 ? 21.366 -32.309 -13.560 1.00 67.06 241 PRO A C 1
ATOM 1996 O O . PRO A 1 241 ? 21.097 -31.609 -12.575 1.00 67.06 241 PRO A O 1
ATOM 1999 N N . ALA A 1 242 ? 22.598 -32.380 -14.062 1.00 69.44 242 ALA A N 1
ATOM 2000 C CA . ALA A 1 242 ? 23.750 -31.720 -13.465 1.00 69.44 242 ALA A CA 1
ATOM 2001 C C . ALA A 1 242 ? 24.645 -31.040 -14.504 1.00 69.44 242 ALA A C 1
ATOM 2003 O O . ALA A 1 242 ? 24.545 -31.268 -15.704 1.00 69.44 242 ALA A O 1
ATOM 2004 N N . MET A 1 243 ? 25.496 -30.127 -14.030 1.00 78.31 243 MET A N 1
ATOM 2005 C CA . MET A 1 243 ? 26.433 -29.389 -14.879 1.00 78.31 243 MET A CA 1
ATOM 2006 C C . MET A 1 243 ? 27.756 -30.148 -14.973 1.00 78.31 243 MET A C 1
ATOM 2008 O O . MET A 1 243 ? 28.441 -30.302 -13.957 1.00 78.31 243 MET A O 1
ATOM 2012 N N . TYR A 1 244 ? 28.143 -30.536 -16.184 1.00 80.75 244 TYR A N 1
ATOM 2013 C CA . TYR A 1 244 ? 29.377 -31.266 -16.464 1.00 80.75 244 TYR A CA 1
ATOM 2014 C C . TYR A 1 244 ? 30.292 -30.483 -17.396 1.00 80.75 244 TYR A C 1
ATOM 2016 O O . TYR A 1 244 ? 29.840 -29.665 -18.197 1.00 80.75 244 TYR A O 1
ATOM 2024 N N . ASP A 1 245 ? 31.594 -30.728 -17.274 1.00 82.94 245 ASP A N 1
ATOM 2025 C CA . ASP A 1 245 ? 32.592 -30.124 -18.150 1.00 82.94 245 ASP A CA 1
ATOM 2026 C C . ASP A 1 245 ? 32.424 -30.667 -19.575 1.00 82.94 245 ASP A C 1
ATOM 2028 O O . ASP A 1 245 ? 32.389 -31.879 -19.797 1.00 82.94 245 ASP A O 1
ATOM 2032 N N . ALA A 1 246 ? 32.322 -29.757 -20.538 1.00 85.00 246 ALA A N 1
ATOM 2033 C CA . ALA A 1 246 ? 31.961 -30.062 -21.911 1.00 85.00 246 ALA A CA 1
ATOM 2034 C C . ALA A 1 246 ? 32.679 -29.118 -22.896 1.00 85.00 246 ALA A C 1
ATOM 2036 O O . ALA A 1 246 ? 33.181 -28.051 -22.526 1.00 85.00 246 ALA A O 1
ATOM 2037 N N . VAL A 1 247 ? 32.776 -29.511 -24.164 1.00 86.38 247 VAL A N 1
ATOM 2038 C CA . VAL A 1 247 ? 33.435 -28.727 -25.219 1.00 86.38 247 VAL A CA 1
ATOM 2039 C C . VAL A 1 247 ? 32.468 -28.515 -26.372 1.00 86.38 247 VAL A C 1
ATOM 2041 O O . VAL A 1 247 ? 31.889 -29.473 -26.874 1.00 86.38 247 VAL A O 1
ATOM 2044 N N . ILE A 1 248 ? 32.299 -27.263 -26.802 1.00 85.88 248 ILE A N 1
ATOM 2045 C CA . ILE A 1 248 ? 31.429 -26.932 -27.940 1.00 85.88 248 ILE A CA 1
ATOM 2046 C C . ILE A 1 248 ? 32.062 -27.483 -29.221 1.00 85.88 248 ILE A C 1
ATOM 2048 O O . ILE A 1 248 ? 33.178 -27.098 -29.568 1.00 85.88 248 ILE A O 1
ATOM 2052 N N . THR A 1 249 ? 31.356 -28.356 -29.932 1.00 85.44 249 THR A N 1
ATOM 2053 C CA . THR A 1 249 ? 31.817 -28.995 -31.173 1.00 85.44 249 THR A CA 1
ATOM 2054 C C . THR A 1 249 ? 31.348 -28.225 -32.404 1.00 85.44 249 THR A C 1
ATOM 2056 O O . THR A 1 249 ? 32.141 -27.980 -33.310 1.00 85.44 249 THR A O 1
ATOM 2059 N N . SER A 1 250 ? 30.089 -27.783 -32.426 1.00 82.38 250 SER A N 1
ATOM 2060 C CA . SER A 1 250 ? 29.523 -26.958 -33.499 1.00 82.38 250 SER A CA 1
ATOM 2061 C C . SER A 1 250 ? 28.427 -26.031 -32.964 1.00 82.38 250 SER A C 1
ATOM 2063 O O . SER A 1 250 ? 27.858 -26.261 -31.895 1.00 82.38 250 SER A O 1
ATOM 2065 N N . VAL A 1 251 ? 28.162 -24.951 -33.701 1.00 81.88 251 VAL A N 1
ATOM 2066 C CA . VAL A 1 251 ? 27.058 -24.015 -33.446 1.00 81.88 251 VAL A CA 1
ATOM 2067 C C . VAL A 1 251 ? 26.056 -24.201 -34.584 1.00 81.88 251 VAL A C 1
ATOM 2069 O O . VAL A 1 251 ? 26.437 -24.038 -35.742 1.00 81.88 251 VAL A O 1
ATOM 2072 N N . GLU A 1 252 ? 24.823 -24.591 -34.267 1.00 78.12 252 GLU A N 1
ATOM 2073 C CA . GLU A 1 252 ? 23.744 -24.791 -35.246 1.00 78.12 252 GLU A CA 1
ATOM 2074 C C . GLU A 1 252 ? 22.858 -23.530 -35.354 1.00 78.12 252 GLU A C 1
ATOM 2076 O O . GLU A 1 252 ? 22.899 -22.639 -34.497 1.00 78.12 252 GLU A O 1
ATOM 2081 N N . GLU A 1 253 ? 22.060 -23.427 -36.423 1.00 59.00 253 GLU A N 1
ATOM 2082 C CA . GLU A 1 253 ? 21.114 -22.319 -36.608 1.00 59.00 253 GLU A CA 1
ATOM 2083 C C . GLU A 1 253 ? 20.062 -22.299 -35.483 1.00 59.00 253 GLU A C 1
ATOM 2085 O O . GLU A 1 253 ? 19.517 -23.331 -35.098 1.00 59.00 253 GLU A O 1
ATOM 2090 N N . GLY A 1 254 ? 19.774 -21.113 -34.932 1.00 57.91 254 GLY A N 1
ATOM 2091 C CA . GLY A 1 254 ? 18.745 -20.947 -33.897 1.00 57.91 254 GLY A CA 1
ATOM 2092 C C . GLY A 1 254 ? 19.224 -21.028 -32.441 1.00 57.91 254 GLY A C 1
ATOM 2093 O O . GLY A 1 254 ? 18.437 -21.387 -31.571 1.00 57.91 254 GLY A O 1
ATOM 2094 N N . SER A 1 255 ? 20.473 -20.641 -32.134 1.00 67.06 255 SER A N 1
ATOM 2095 C CA . SER A 1 255 ? 20.992 -20.577 -30.745 1.00 67.06 255 SER A CA 1
ATOM 2096 C C . SER A 1 255 ? 21.127 -21.941 -30.043 1.00 67.06 255 SER A C 1
ATOM 2098 O O . SER A 1 255 ? 21.090 -22.022 -28.809 1.00 67.06 255 SER A O 1
ATOM 2100 N N . GLN A 1 256 ? 21.304 -23.005 -30.831 1.00 79.75 256 GLN A N 1
ATOM 2101 C CA . GLN A 1 256 ? 21.577 -24.365 -30.366 1.00 79.75 256 GLN A CA 1
ATOM 2102 C C . GLN A 1 256 ? 23.063 -24.709 -30.548 1.00 79.75 256 GLN A C 1
ATOM 2104 O O . GLN A 1 256 ? 23.688 -24.341 -31.543 1.00 79.75 256 GLN A O 1
ATOM 2109 N N . PHE A 1 257 ? 23.640 -25.410 -29.572 1.00 82.62 257 PHE A N 1
ATOM 2110 C CA . PHE A 1 257 ? 25.057 -25.773 -29.545 1.00 82.62 257 PHE A CA 1
ATOM 2111 C C . PHE A 1 257 ? 25.187 -27.283 -29.410 1.00 82.62 257 PHE A C 1
ATOM 2113 O O . PHE A 1 257 ? 24.576 -27.878 -28.523 1.00 82.62 257 PHE A O 1
ATOM 2120 N N . LEU A 1 258 ? 26.012 -27.901 -30.252 1.00 85.94 258 LEU A N 1
ATOM 2121 C CA . LEU A 1 258 ? 26.407 -29.291 -30.066 1.00 85.94 258 LEU A CA 1
ATOM 2122 C C . LEU A 1 258 ? 27.611 -29.323 -29.129 1.00 85.94 258 LEU A C 1
ATOM 2124 O O . LEU A 1 258 ? 28.634 -28.692 -29.413 1.00 85.94 258 LEU A O 1
ATOM 2128 N N . VAL A 1 259 ? 27.500 -30.042 -28.015 1.00 84.81 259 VAL A N 1
ATOM 2129 C CA . VAL A 1 259 ? 28.538 -30.083 -26.981 1.00 84.81 259 VAL A CA 1
ATOM 2130 C C . VAL A 1 259 ? 28.926 -31.526 -26.706 1.00 84.81 259 VAL A C 1
ATOM 2132 O O . VAL A 1 259 ? 28.064 -32.369 -26.483 1.00 84.81 259 VAL A O 1
ATOM 2135 N N . SER A 1 260 ? 30.225 -31.807 -26.720 1.00 86.50 260 SER A N 1
ATOM 2136 C CA . SER A 1 260 ? 30.784 -33.113 -26.377 1.00 86.50 260 SER A CA 1
ATOM 2137 C C . SER A 1 260 ? 31.217 -33.140 -24.914 1.00 86.50 260 SER A C 1
ATOM 2139 O O . SER A 1 260 ? 31.875 -32.202 -24.451 1.00 86.50 260 SER A O 1
ATOM 2141 N N . PHE A 1 261 ? 30.879 -34.209 -24.192 1.00 85.00 261 PHE A N 1
ATOM 2142 C CA . PHE A 1 261 ? 31.274 -34.432 -22.801 1.00 85.00 261 PHE A CA 1
ATOM 2143 C C . PHE A 1 261 ? 32.451 -35.421 -22.737 1.00 85.00 261 PHE A C 1
ATOM 2145 O O . PHE A 1 261 ? 32.247 -36.633 -22.834 1.00 85.00 261 PHE A O 1
ATOM 2152 N N . PRO A 1 262 ? 33.701 -34.964 -22.520 1.00 78.75 262 PRO A N 1
ATOM 2153 C CA . PRO A 1 262 ? 34.877 -35.839 -22.574 1.00 78.75 262 PRO A CA 1
ATOM 2154 C C . PRO A 1 262 ? 34.888 -36.943 -21.509 1.00 78.75 262 PRO A C 1
ATOM 2156 O O . PRO A 1 262 ? 35.551 -37.957 -21.690 1.00 78.75 262 PRO A O 1
ATOM 2159 N N . ALA A 1 263 ? 34.175 -36.741 -20.396 1.00 73.69 263 ALA A N 1
ATOM 2160 C CA . ALA A 1 263 ? 34.072 -37.716 -19.312 1.00 73.69 263 ALA A CA 1
ATOM 2161 C C . ALA A 1 263 ? 33.133 -38.894 -19.635 1.00 73.69 263 ALA A C 1
ATOM 2163 O O . ALA A 1 263 ? 33.302 -39.963 -19.059 1.00 73.69 263 ALA A O 1
ATOM 2164 N N . TYR A 1 264 ? 32.177 -38.696 -20.549 1.00 73.12 264 TYR A N 1
ATOM 2165 C CA . TYR A 1 264 ? 31.117 -39.660 -20.873 1.00 73.12 264 TYR A CA 1
ATOM 2166 C C . TYR A 1 264 ? 31.173 -40.142 -22.331 1.00 73.12 264 TYR A C 1
ATOM 2168 O O . TYR A 1 264 ? 30.542 -41.133 -22.679 1.00 73.12 264 TYR A O 1
ATOM 2176 N N . GLY A 1 265 ? 31.955 -39.475 -23.188 1.00 75.31 265 GLY A N 1
ATOM 2177 C CA . GLY A 1 265 ? 32.177 -39.880 -24.578 1.00 75.31 265 GLY A CA 1
ATOM 2178 C C . GLY A 1 265 ? 30.991 -39.632 -25.516 1.00 75.31 265 GLY A C 1
ATOM 2179 O O . GLY A 1 265 ? 31.034 -40.060 -26.666 1.00 75.31 265 GLY A O 1
ATOM 2180 N N . ASN A 1 266 ? 29.950 -38.934 -25.062 1.00 82.12 266 ASN A N 1
ATOM 2181 C CA . ASN A 1 266 ? 28.759 -38.591 -25.836 1.00 82.12 266 ASN A CA 1
ATOM 2182 C C . ASN A 1 266 ? 28.727 -37.098 -26.213 1.00 82.12 266 ASN A C 1
ATOM 2184 O O . ASN A 1 266 ? 29.518 -36.284 -25.726 1.00 82.12 266 ASN A O 1
ATOM 2188 N N . SER A 1 267 ? 27.830 -36.743 -27.135 1.00 83.44 267 SER A N 1
ATOM 2189 C CA . SER A 1 267 ? 27.577 -35.355 -27.534 1.00 83.44 267 SER A CA 1
ATOM 2190 C C . SER A 1 267 ? 26.080 -35.079 -27.542 1.00 83.44 267 SER A C 1
ATOM 2192 O O . SER A 1 267 ? 25.319 -35.903 -28.043 1.00 83.44 267 SER A O 1
ATOM 2194 N N . GLU A 1 268 ? 25.667 -33.924 -27.028 1.00 82.75 268 GLU A N 1
ATOM 2195 C CA . GLU A 1 268 ? 24.261 -33.520 -26.965 1.00 82.75 268 GLU A CA 1
ATOM 2196 C C . GLU A 1 268 ? 24.031 -32.129 -27.546 1.00 82.75 268 GLU A C 1
ATOM 2198 O O . GLU A 1 268 ? 24.919 -31.270 -27.545 1.00 82.75 268 GLU A O 1
ATOM 2203 N N . LYS A 1 269 ? 22.806 -31.907 -28.031 1.00 83.94 269 LYS A N 1
ATOM 2204 C CA . LYS A 1 269 ? 22.328 -30.588 -28.440 1.00 83.94 269 LYS A CA 1
ATOM 2205 C C . LYS A 1 269 ? 21.785 -29.861 -27.221 1.00 83.94 269 LYS A C 1
ATOM 2207 O O . LYS A 1 269 ? 20.817 -30.308 -26.613 1.00 83.94 269 LYS A O 1
ATOM 2212 N N . VAL A 1 270 ? 22.381 -28.724 -26.891 1.00 82.88 270 VAL A N 1
ATOM 2213 C CA . VAL A 1 270 ? 21.991 -27.924 -25.728 1.00 82.88 270 VAL A CA 1
ATOM 2214 C C . VAL A 1 270 ? 21.637 -26.500 -26.144 1.00 82.88 270 VAL A C 1
ATOM 2216 O O . VAL A 1 270 ? 22.161 -25.960 -27.123 1.00 82.88 270 VAL A O 1
ATOM 2219 N N . SER A 1 271 ? 20.740 -25.868 -25.389 1.00 82.81 271 SER A N 1
ATOM 2220 C CA . SER A 1 271 ? 20.377 -24.470 -25.617 1.00 82.81 271 SER A CA 1
ATOM 2221 C C . SER A 1 271 ? 21.329 -23.516 -24.894 1.00 82.81 271 SER A C 1
ATOM 2223 O O . SER A 1 271 ? 22.032 -23.880 -23.951 1.00 82.81 271 SER A O 1
ATOM 2225 N N . LEU A 1 272 ? 21.290 -22.243 -25.281 1.00 80.94 272 LEU A N 1
ATOM 2226 C CA . LEU A 1 272 ? 22.048 -21.152 -24.660 1.00 80.94 272 LEU A CA 1
ATOM 2227 C C . LEU A 1 272 ? 21.879 -21.066 -23.124 1.00 80.94 272 LEU A C 1
ATOM 2229 O O . LEU A 1 272 ? 22.799 -20.645 -22.424 1.00 80.94 272 LEU A O 1
ATOM 2233 N N . GLY A 1 273 ? 20.727 -21.484 -22.585 1.00 75.88 273 GLY A N 1
ATOM 2234 C CA . GLY A 1 273 ? 20.451 -21.517 -21.142 1.00 75.88 273 GLY A CA 1
ATOM 2235 C C . GLY A 1 273 ? 20.993 -22.742 -20.404 1.00 75.88 273 GLY A C 1
ATOM 2236 O O . GLY A 1 273 ? 21.048 -22.732 -19.175 1.00 75.88 273 GLY A O 1
ATOM 2237 N N . ASP A 1 274 ? 21.407 -23.778 -21.131 1.00 80.88 274 ASP A N 1
ATOM 2238 C CA . ASP A 1 274 ? 21.951 -25.023 -20.578 1.00 80.88 274 ASP A CA 1
ATOM 2239 C C . ASP A 1 274 ? 23.481 -24.970 -20.425 1.00 80.88 274 ASP A C 1
ATOM 2241 O O . ASP A 1 274 ? 24.078 -25.857 -19.818 1.00 80.88 274 ASP A O 1
ATOM 2245 N N . ILE A 1 275 ? 24.111 -23.901 -20.919 1.00 82.19 275 ILE A N 1
ATOM 2246 C CA . ILE A 1 275 ? 25.557 -23.673 -20.884 1.00 82.19 275 ILE A CA 1
ATOM 2247 C C . ILE A 1 275 ? 25.911 -22.723 -19.732 1.00 82.19 275 ILE A C 1
ATOM 2249 O O . ILE A 1 275 ? 25.218 -21.748 -19.448 1.00 82.19 275 ILE A O 1
ATOM 2253 N N . GLU A 1 276 ? 27.028 -22.970 -19.065 1.00 81.38 276 GLU A N 1
ATOM 2254 C CA . GLU A 1 276 ? 27.649 -22.070 -18.104 1.00 81.38 276 GLU A CA 1
ATOM 2255 C C . GLU A 1 276 ? 29.102 -21.819 -18.518 1.00 81.38 276 GLU A C 1
ATOM 2257 O O . GLU A 1 276 ? 29.933 -22.730 -18.582 1.00 81.38 276 GLU A O 1
ATOM 2262 N N . PHE A 1 277 ? 29.411 -20.557 -18.808 1.00 74.25 277 PHE A N 1
ATOM 2263 C CA . PHE A 1 277 ? 30.752 -20.129 -19.184 1.00 74.25 277 PHE A CA 1
ATOM 2264 C C . PHE A 1 277 ? 31.586 -19.831 -17.928 1.00 74.25 277 PHE A C 1
ATOM 2266 O O . PHE A 1 277 ? 31.169 -19.031 -17.085 1.00 74.25 277 PHE A O 1
ATOM 2273 N N . ASP A 1 278 ? 32.770 -20.442 -17.791 1.00 63.94 278 ASP A N 1
ATOM 2274 C CA . ASP A 1 278 ? 33.665 -20.179 -16.656 1.00 63.94 278 ASP A CA 1
ATOM 2275 C C . ASP A 1 278 ? 34.170 -18.729 -16.723 1.00 63.94 278 ASP A C 1
ATOM 2277 O O . ASP A 1 278 ? 35.068 -18.370 -17.491 1.00 63.94 278 ASP A O 1
ATOM 2281 N N . LYS A 1 279 ? 33.560 -17.858 -15.911 1.00 52.69 279 LYS A N 1
ATOM 2282 C CA . LYS A 1 279 ? 34.042 -16.500 -15.651 1.00 52.69 279 LYS A CA 1
ATOM 2283 C C . LYS A 1 279 ? 35.336 -16.651 -14.854 1.00 52.69 279 LYS A C 1
ATOM 2285 O O . LYS A 1 279 ? 35.301 -16.620 -13.625 1.00 52.69 279 LYS A O 1
ATOM 2290 N N . GLY A 1 280 ? 36.451 -16.866 -15.559 1.00 42.69 280 GLY A N 1
ATOM 2291 C CA . GLY A 1 280 ? 37.754 -17.193 -14.986 1.00 42.69 280 GLY A CA 1
ATOM 2292 C C . GLY A 1 280 ? 37.990 -16.476 -13.661 1.00 42.69 280 GLY A C 1
ATOM 2293 O O . GLY A 1 280 ? 37.925 -15.247 -13.594 1.00 42.69 280 GLY A O 1
ATOM 2294 N N . LYS A 1 281 ? 38.202 -17.254 -12.591 1.00 35.44 281 LYS A N 1
ATOM 2295 C CA . LYS A 1 281 ? 38.431 -16.751 -11.231 1.00 35.44 281 LYS A CA 1
ATOM 2296 C C . LYS A 1 281 ? 39.412 -15.578 -11.268 1.00 35.44 281 LYS A C 1
ATOM 2298 O O . LYS A 1 281 ? 40.624 -15.788 -11.322 1.00 35.44 281 LYS A O 1
ATOM 2303 N N . GLN A 1 282 ? 38.915 -14.346 -11.128 1.00 32.50 282 GLN A N 1
ATOM 2304 C CA . GLN A 1 282 ? 39.748 -13.268 -10.616 1.00 32.50 282 GLN A CA 1
ATOM 2305 C C . GLN A 1 282 ? 40.196 -13.716 -9.228 1.00 32.50 282 GLN A C 1
ATOM 2307 O O . GLN A 1 282 ? 39.417 -13.745 -8.273 1.00 32.50 282 GLN A O 1
ATOM 2312 N N . ARG A 1 283 ? 41.454 -14.155 -9.148 1.00 33.19 283 ARG A N 1
ATOM 2313 C CA . ARG A 1 283 ? 42.154 -14.462 -7.907 1.00 33.19 283 ARG A CA 1
ATOM 2314 C C . ARG A 1 283 ? 42.018 -13.245 -6.996 1.00 33.19 283 ARG A C 1
ATOM 2316 O O . ARG A 1 283 ? 42.767 -12.283 -7.129 1.00 33.19 283 ARG A O 1
ATOM 2323 N N . ARG A 1 284 ? 41.068 -13.285 -6.056 1.00 32.78 284 ARG A N 1
ATOM 2324 C CA . ARG A 1 284 ? 41.093 -12.400 -4.893 1.00 32.78 284 ARG A CA 1
ATOM 2325 C C . ARG A 1 284 ? 42.442 -12.626 -4.224 1.00 32.78 284 ARG A C 1
ATOM 2327 O O . ARG A 1 284 ? 42.733 -13.743 -3.794 1.00 32.78 284 ARG A O 1
ATOM 2334 N N . GLY A 1 285 ? 43.273 -11.586 -4.242 1.00 29.30 285 GLY A N 1
ATOM 2335 C CA . GLY A 1 285 ? 44.609 -11.588 -3.673 1.00 29.30 285 GLY A CA 1
ATOM 2336 C C . GLY A 1 285 ? 44.577 -12.187 -2.275 1.00 29.30 285 GLY A C 1
ATOM 2337 O O . GLY A 1 285 ? 43.879 -11.710 -1.383 1.00 29.30 285 GLY A O 1
ATOM 2338 N N . ARG A 1 286 ? 45.311 -13.283 -2.118 1.00 29.78 286 ARG A N 1
ATOM 2339 C CA . ARG A 1 286 ? 45.615 -13.895 -0.835 1.00 29.78 286 ARG A CA 1
ATOM 2340 C C . ARG A 1 286 ? 46.515 -12.898 -0.107 1.00 29.78 286 ARG A C 1
ATOM 2342 O O . ARG A 1 286 ? 47.681 -12.769 -0.468 1.00 29.78 286 ARG A O 1
ATOM 2349 N N . SER A 1 287 ? 45.970 -12.150 0.850 1.00 28.36 287 SER A N 1
ATOM 2350 C CA . SER A 1 287 ? 46.788 -11.283 1.701 1.00 28.36 287 SER A CA 1
ATOM 2351 C C . SER A 1 287 ? 47.879 -12.133 2.375 1.00 28.36 287 SER A C 1
ATOM 2353 O O . SER A 1 287 ? 47.552 -13.201 2.905 1.00 28.36 287 SER A O 1
ATOM 2355 N N . PRO A 1 288 ? 49.159 -11.719 2.335 1.00 30.36 288 PRO A N 1
ATOM 2356 C CA . PRO A 1 288 ? 50.264 -12.510 2.863 1.00 30.36 288 PRO A CA 1
ATOM 2357 C C . PRO A 1 288 ? 50.106 -12.753 4.365 1.00 30.36 288 PRO A C 1
ATOM 2359 O O . PRO A 1 288 ? 49.920 -11.823 5.150 1.00 30.36 288 PRO A O 1
ATOM 2362 N N . SER A 1 289 ? 50.195 -14.017 4.774 1.00 30.84 289 SER A N 1
ATOM 2363 C CA . SER A 1 289 ? 50.282 -14.406 6.176 1.00 30.84 289 SER A CA 1
ATOM 2364 C C . SER A 1 289 ? 51.573 -13.850 6.776 1.00 30.84 289 SER A C 1
ATOM 2366 O O . SER A 1 289 ? 52.665 -14.309 6.437 1.00 30.84 289 SER A O 1
ATOM 2368 N N . HIS A 1 290 ? 51.452 -12.878 7.679 1.00 30.77 290 HIS A N 1
ATOM 2369 C CA . HIS A 1 290 ? 52.563 -12.423 8.503 1.00 30.77 290 HIS A CA 1
ATOM 2370 C C . HIS A 1 290 ? 53.026 -13.566 9.415 1.00 30.77 290 HIS A C 1
ATOM 2372 O O . HIS A 1 290 ? 52.358 -13.931 10.382 1.00 30.77 290 HIS A O 1
ATOM 2378 N N . SER A 1 291 ? 54.206 -14.105 9.123 1.00 33.09 291 SER A N 1
ATOM 2379 C CA . SER A 1 291 ? 55.001 -14.864 10.078 1.00 33.09 291 SER A CA 1
ATOM 2380 C C . SER A 1 291 ? 55.431 -13.930 11.211 1.00 33.09 291 SER A C 1
ATOM 2382 O O . SER A 1 291 ? 56.234 -13.021 10.991 1.00 33.09 291 SER A O 1
ATOM 2384 N N . ARG A 1 292 ? 54.941 -14.151 12.433 1.00 32.25 292 ARG A N 1
ATOM 2385 C CA . ARG A 1 292 ? 55.620 -13.655 13.635 1.00 32.25 292 ARG A CA 1
ATOM 2386 C C . ARG A 1 292 ? 56.161 -14.837 14.416 1.00 32.25 292 ARG A C 1
ATOM 2388 O O . ARG A 1 292 ? 55.425 -15.719 14.854 1.00 32.25 292 ARG A O 1
ATOM 2395 N N . ARG A 1 293 ? 57.492 -14.852 14.467 1.00 31.03 293 ARG A N 1
ATOM 2396 C CA . ARG A 1 293 ? 58.332 -15.787 15.199 1.00 31.03 293 ARG A CA 1
ATOM 2397 C C . ARG A 1 293 ? 57.994 -15.739 16.689 1.00 31.03 293 ARG A C 1
ATOM 2399 O O . ARG A 1 293 ? 57.639 -14.698 17.233 1.00 31.03 293 ARG A O 1
ATOM 2406 N N . ARG A 1 294 ? 58.110 -16.919 17.293 1.00 31.05 294 ARG A N 1
ATOM 2407 C CA . ARG A 1 294 ? 58.157 -17.169 18.731 1.00 31.05 294 ARG A CA 1
ATOM 2408 C C . ARG A 1 294 ? 59.260 -16.330 19.367 1.00 31.05 294 ARG A C 1
ATOM 2410 O O . ARG A 1 294 ? 60.371 -16.395 18.864 1.00 31.05 294 ARG A O 1
ATOM 2417 N N . ASP A 1 295 ? 58.970 -15.752 20.527 1.00 30.95 295 ASP A N 1
ATOM 2418 C CA . ASP A 1 295 ? 59.939 -15.695 21.616 1.00 30.95 295 ASP A CA 1
ATOM 2419 C C . ASP A 1 295 ? 59.279 -16.134 22.925 1.00 30.95 295 ASP A C 1
ATOM 2421 O O . ASP A 1 295 ? 58.147 -15.774 23.254 1.00 30.95 295 ASP A O 1
ATOM 2425 N N . ARG A 1 296 ? 59.989 -17.033 23.607 1.00 31.05 296 ARG A N 1
ATOM 2426 C CA . ARG A 1 296 ? 59.677 -17.655 24.895 1.00 31.05 296 ARG A CA 1
ATOM 2427 C C . ARG A 1 296 ? 60.554 -16.997 25.957 1.00 31.05 296 ARG A C 1
ATOM 2429 O O . ARG A 1 296 ? 61.759 -17.007 25.763 1.00 31.05 296 ARG A O 1
ATOM 2436 N N . SER A 1 297 ? 59.988 -16.666 27.119 1.00 33.50 297 SER A N 1
ATOM 2437 C CA . SER A 1 297 ? 60.545 -17.006 28.452 1.00 33.50 297 SER A CA 1
ATOM 2438 C C . SER A 1 297 ? 59.685 -16.390 29.566 1.00 33.50 297 SER A C 1
ATOM 2440 O O . SER A 1 297 ? 59.434 -15.195 29.522 1.00 33.50 297 SER A O 1
ATOM 2442 N N . ARG A 1 298 ? 59.087 -17.229 30.437 1.00 31.94 298 ARG A N 1
ATOM 2443 C CA . ARG A 1 298 ? 59.402 -17.418 31.888 1.00 31.94 298 ARG A CA 1
ATOM 2444 C C . ARG A 1 298 ? 58.828 -16.280 32.770 1.00 31.94 298 ARG A C 1
ATOM 2446 O O . ARG A 1 298 ? 59.026 -15.129 32.442 1.00 31.94 298 ARG A O 1
ATOM 2453 N N . SER A 1 299 ? 58.122 -16.482 33.889 1.00 34.12 299 SER A N 1
ATOM 2454 C CA . SER A 1 299 ? 57.920 -17.648 34.768 1.00 34.12 299 SER A CA 1
ATOM 2455 C C . SER A 1 299 ? 56.945 -17.307 35.923 1.00 34.12 299 SER A C 1
ATOM 2457 O O . SER A 1 299 ? 56.904 -16.154 36.329 1.00 34.12 299 SER A O 1
ATOM 2459 N N . ALA A 1 300 ? 56.312 -18.358 36.484 1.00 31.95 300 ALA A N 1
ATOM 2460 C CA . ALA A 1 300 ? 55.801 -18.536 37.868 1.00 31.95 300 ALA A CA 1
ATOM 2461 C C . ALA A 1 300 ? 54.583 -17.687 38.335 1.00 31.95 300 ALA A C 1
ATOM 2463 O O . ALA A 1 300 ? 54.521 -16.505 38.058 1.00 31.95 300 ALA A O 1
ATOM 2464 N N . SER A 1 301 ? 53.571 -18.191 39.062 1.00 37.41 301 SER A N 1
ATOM 2465 C CA . SER A 1 301 ? 53.383 -19.453 39.807 1.00 37.41 301 SER A CA 1
ATOM 2466 C C . SER A 1 301 ? 51.907 -19.653 40.239 1.00 37.41 301 SER A C 1
ATOM 2468 O O . SER A 1 301 ? 51.261 -18.683 40.602 1.00 37.41 301 SER A O 1
ATOM 2470 N N . ARG A 1 302 ? 51.464 -20.935 40.251 1.00 35.06 302 ARG A N 1
ATOM 2471 C CA . ARG A 1 302 ? 50.566 -21.673 41.203 1.00 35.06 302 ARG A CA 1
ATOM 2472 C C . ARG A 1 302 ? 49.181 -21.069 41.579 1.00 35.06 302 ARG A C 1
ATOM 2474 O O . ARG A 1 302 ? 49.081 -19.897 41.863 1.00 35.06 302 ARG A O 1
ATOM 2481 N N . ASP A 1 303 ? 48.063 -21.795 41.714 1.00 35.81 303 ASP A N 1
ATOM 2482 C CA . ASP A 1 303 ? 47.791 -23.235 41.816 1.00 35.81 303 ASP A CA 1
ATOM 2483 C C . ASP A 1 303 ? 46.277 -23.551 41.600 1.00 35.81 303 ASP A C 1
ATOM 2485 O O . ASP A 1 303 ? 45.420 -22.752 41.953 1.00 35.81 303 ASP A O 1
ATOM 2489 N N . ARG A 1 304 ? 45.999 -24.738 41.020 1.00 34.25 304 ARG A N 1
ATOM 2490 C CA . ARG A 1 304 ? 44.976 -25.787 41.344 1.00 34.25 304 ARG A CA 1
ATOM 2491 C C . ARG A 1 304 ? 43.598 -25.365 41.928 1.00 34.25 304 ARG A C 1
ATOM 2493 O O . ARG A 1 304 ? 43.552 -24.699 42.941 1.00 34.25 304 ARG A O 1
ATOM 2500 N N . ARG A 1 305 ? 42.417 -25.871 41.514 1.00 32.91 305 ARG A N 1
ATOM 2501 C CA . ARG A 1 305 ? 41.995 -27.208 41.012 1.00 32.91 305 ARG A CA 1
ATOM 2502 C C . ARG A 1 305 ? 40.488 -27.184 40.618 1.00 32.91 305 ARG A C 1
ATOM 2504 O O . ARG A 1 305 ? 39.716 -26.626 41.375 1.00 32.91 305 ARG A O 1
ATOM 2511 N N . ARG A 1 306 ? 40.135 -27.924 39.537 1.00 34.31 306 ARG A N 1
ATOM 2512 C CA . ARG A 1 306 ? 38.957 -28.830 39.277 1.00 34.31 306 ARG A CA 1
ATOM 2513 C C . ARG A 1 306 ? 37.527 -28.312 39.576 1.00 34.31 306 ARG A C 1
ATOM 2515 O O . ARG A 1 306 ? 37.307 -27.716 40.605 1.00 34.31 306 ARG A O 1
ATOM 2522 N N . ARG A 1 307 ? 36.433 -28.614 38.864 1.00 30.56 307 ARG A N 1
ATOM 2523 C CA . ARG A 1 307 ? 35.977 -29.541 37.793 1.00 30.56 307 ARG A CA 1
ATOM 2524 C C . ARG A 1 307 ? 34.552 -29.002 37.481 1.00 30.56 307 ARG A C 1
ATOM 2526 O O . ARG A 1 307 ? 33.854 -28.655 38.421 1.00 30.56 307 ARG A O 1
ATOM 2533 N N . ASN A 1 308 ? 34.056 -28.871 36.255 1.00 30.61 308 ASN A N 1
ATOM 2534 C CA . ASN A 1 308 ? 33.345 -29.958 35.585 1.00 30.61 308 ASN A CA 1
ATOM 2535 C C . ASN A 1 308 ? 32.936 -29.578 34.156 1.00 30.61 308 ASN A C 1
ATOM 2537 O O . ASN A 1 308 ? 32.807 -28.422 33.774 1.00 30.61 308 ASN A O 1
ATOM 2541 N N . GLN A 1 309 ? 32.773 -30.644 33.392 1.00 30.67 309 GLN A N 1
ATOM 2542 C CA . GLN A 1 309 ? 32.746 -30.770 31.950 1.00 30.67 309 GLN A CA 1
ATOM 2543 C C . GLN A 1 309 ? 31.291 -30.917 31.483 1.00 30.67 309 GLN A C 1
ATOM 2545 O O . GLN A 1 309 ? 30.584 -31.776 32.000 1.00 30.67 309 GLN A O 1
ATOM 2550 N N . SER A 1 310 ? 30.879 -30.212 30.430 1.00 30.31 310 SER A N 1
ATOM 2551 C CA . SER A 1 310 ? 29.817 -30.703 29.542 1.00 30.31 310 SER A CA 1
ATOM 2552 C C . SER A 1 310 ? 30.144 -30.337 28.097 1.00 30.31 310 SER A C 1
ATOM 2554 O O . SER A 1 310 ? 30.055 -29.189 27.672 1.00 30.31 310 SER A O 1
ATOM 2556 N N . ARG A 1 311 ? 30.596 -31.361 27.368 1.00 29.52 311 ARG A N 1
ATOM 2557 C CA . ARG A 1 311 ? 30.918 -31.370 25.939 1.00 29.52 311 ARG A CA 1
ATOM 2558 C C . ARG A 1 311 ? 29.634 -31.261 25.106 1.00 29.52 311 ARG A C 1
ATOM 2560 O O . ARG A 1 311 ? 28.846 -32.202 25.117 1.00 29.52 311 ARG A O 1
ATOM 2567 N N . SER A 1 312 ? 29.494 -30.230 24.277 1.00 30.50 312 SER A N 1
ATOM 2568 C CA . SER A 1 312 ? 28.665 -30.294 23.065 1.00 30.50 312 SER A CA 1
ATOM 2569 C C . SER A 1 312 ? 29.581 -30.530 21.859 1.00 30.50 312 SER A C 1
ATOM 2571 O O . SER A 1 312 ? 30.336 -29.669 21.418 1.00 30.50 312 SER A O 1
ATOM 2573 N N . ARG A 1 313 ? 29.577 -31.774 21.365 1.00 28.27 313 ARG A N 1
ATOM 2574 C CA . ARG A 1 313 ? 30.279 -32.195 20.146 1.00 28.27 313 ARG A CA 1
ATOM 2575 C C . ARG A 1 313 ? 29.523 -31.668 18.922 1.00 28.27 313 ARG A C 1
ATOM 2577 O O . ARG A 1 313 ? 28.591 -32.318 18.460 1.00 28.27 313 ARG A O 1
ATOM 2584 N N . SER A 1 314 ? 29.952 -30.551 18.351 1.00 28.84 314 SER A N 1
ATOM 2585 C CA . SER A 1 314 ? 29.638 -30.201 16.962 1.00 28.84 314 SER A CA 1
ATOM 2586 C C . SER A 1 314 ? 30.522 -31.044 16.035 1.00 28.84 314 SER A C 1
ATOM 2588 O O . SER A 1 314 ? 31.659 -30.698 15.727 1.00 28.84 314 SER A O 1
ATOM 2590 N N . ARG A 1 315 ? 30.012 -32.211 15.615 1.00 27.42 315 ARG A N 1
ATOM 2591 C CA . ARG A 1 315 ? 30.579 -32.977 14.494 1.00 27.42 315 ARG A CA 1
ATOM 2592 C C . ARG A 1 315 ? 30.269 -32.220 13.200 1.00 27.42 315 ARG A C 1
ATOM 2594 O O . ARG A 1 315 ? 29.216 -32.420 12.607 1.00 27.42 315 ARG A O 1
ATOM 2601 N N . SER A 1 316 ? 31.180 -31.362 12.756 1.00 26.19 316 SER A N 1
ATOM 2602 C CA . SER A 1 316 ? 31.206 -30.894 11.371 1.00 26.19 316 SER A CA 1
ATOM 2603 C C . SER A 1 316 ? 31.652 -32.058 10.482 1.00 26.19 316 SER A C 1
ATOM 2605 O O . SER A 1 316 ? 32.836 -32.391 10.441 1.00 26.19 316 SER A O 1
ATOM 2607 N N . HIS A 1 317 ? 30.708 -32.718 9.813 1.00 26.55 317 HIS A N 1
ATOM 2608 C CA . HIS A 1 317 ? 31.016 -33.585 8.678 1.00 26.55 317 HIS A CA 1
ATOM 2609 C C . HIS A 1 317 ? 31.500 -32.707 7.520 1.00 26.55 317 HIS A C 1
ATOM 2611 O O . HIS A 1 317 ? 30.712 -32.122 6.783 1.00 26.55 317 HIS A O 1
ATOM 2617 N N . THR A 1 318 ? 32.815 -32.595 7.371 1.00 28.50 318 THR A N 1
ATOM 2618 C CA . THR A 1 318 ? 33.449 -32.200 6.115 1.00 28.50 318 THR A CA 1
ATOM 2619 C C . THR A 1 318 ? 33.286 -33.357 5.134 1.00 28.50 318 THR A C 1
ATOM 2621 O O . THR A 1 318 ? 34.080 -34.296 5.153 1.00 28.50 318 THR A O 1
ATOM 2624 N N . ARG A 1 319 ? 32.229 -33.325 4.313 1.00 28.97 319 ARG A N 1
ATOM 2625 C CA . ARG A 1 319 ? 32.089 -34.244 3.179 1.00 28.97 319 ARG A CA 1
ATOM 2626 C C . ARG A 1 319 ? 33.027 -33.765 2.070 1.00 28.97 319 ARG A C 1
ATOM 2628 O O . ARG A 1 319 ? 32.981 -32.607 1.654 1.00 28.97 319 ARG A O 1
ATOM 2635 N N . SER A 1 320 ? 33.934 -34.649 1.678 1.00 28.17 320 SER A N 1
ATOM 2636 C CA . SER A 1 320 ? 34.892 -34.484 0.591 1.00 28.17 320 SER A CA 1
ATOM 2637 C C . SER A 1 320 ? 34.178 -34.177 -0.725 1.00 28.17 320 SER A C 1
ATOM 2639 O O . SER A 1 320 ? 33.214 -34.846 -1.086 1.00 28.17 320 SER A O 1
ATOM 2641 N N . LYS A 1 321 ? 34.673 -33.163 -1.442 1.00 35.31 321 LYS A N 1
ATOM 2642 C CA . LYS A 1 321 ? 34.312 -32.878 -2.832 1.00 35.31 321 LYS A CA 1
ATOM 2643 C C . LYS A 1 321 ? 34.895 -33.963 -3.735 1.00 35.31 321 LYS A C 1
ATOM 2645 O O . LYS A 1 321 ? 36.070 -33.905 -4.081 1.00 35.31 321 LYS A O 1
ATOM 2650 N N . THR A 1 322 ? 34.053 -34.900 -4.128 1.00 30.05 322 THR A N 1
ATOM 2651 C CA . THR A 1 322 ? 34.160 -35.662 -5.375 1.00 30.05 322 THR A CA 1
ATOM 2652 C C . THR A 1 322 ? 32.862 -35.412 -6.145 1.00 30.05 322 THR A C 1
ATOM 2654 O O . THR A 1 322 ? 31.817 -35.240 -5.521 1.00 30.05 322 THR A O 1
ATOM 2657 N N . GLY A 1 323 ? 32.974 -35.230 -7.463 1.00 37.38 323 GLY A N 1
ATOM 2658 C CA . GLY A 1 323 ? 31.935 -34.688 -8.348 1.00 37.38 323 GLY A CA 1
ATOM 2659 C C . GLY A 1 323 ? 30.599 -35.434 -8.301 1.00 37.38 323 GLY A C 1
ATOM 2660 O O . GLY A 1 323 ? 30.561 -36.619 -7.991 1.00 37.38 323 GLY A O 1
ATOM 2661 N N . GLY A 1 324 ? 29.524 -34.697 -8.592 1.00 37.22 324 GLY A N 1
ATOM 2662 C CA . GLY A 1 324 ? 28.134 -35.137 -8.446 1.00 37.22 324 GLY A CA 1
ATOM 2663 C C . GLY A 1 324 ? 27.498 -34.593 -7.166 1.00 37.22 324 GLY A C 1
ATOM 2664 O O . GLY A 1 324 ? 27.191 -35.343 -6.245 1.00 37.22 324 GLY A O 1
ATOM 2665 N N . GLY A 1 325 ? 27.379 -33.267 -7.047 1.00 44.25 325 GLY A N 1
ATOM 2666 C CA . GLY A 1 325 ? 26.570 -32.676 -5.980 1.00 44.25 325 GLY A CA 1
ATOM 2667 C C . GLY A 1 325 ? 25.094 -32.925 -6.278 1.00 44.25 325 GLY A C 1
ATOM 2668 O O . GLY A 1 325 ? 24.671 -32.673 -7.399 1.00 44.25 325 GLY A O 1
ATOM 2669 N N . ASP A 1 326 ? 24.348 -33.414 -5.291 1.00 55.03 326 ASP A N 1
ATOM 2670 C CA . ASP A 1 326 ? 22.897 -33.632 -5.328 1.00 55.03 326 ASP A CA 1
ATOM 2671 C C . ASP A 1 326 ? 22.164 -32.282 -5.504 1.00 55.03 326 ASP A C 1
ATOM 2673 O O . ASP A 1 326 ? 21.808 -31.595 -4.542 1.00 55.03 326 ASP A O 1
ATOM 2677 N N . ILE A 1 327 ? 22.053 -31.835 -6.761 1.00 62.88 327 ILE A N 1
ATOM 2678 C CA . ILE A 1 327 ? 21.469 -30.540 -7.136 1.00 62.88 327 ILE A CA 1
ATOM 2679 C C . ILE A 1 327 ? 19.982 -30.521 -6.792 1.00 62.88 327 ILE A C 1
ATOM 2681 O O . ILE A 1 327 ? 19.478 -29.481 -6.362 1.00 62.88 327 ILE A O 1
ATOM 2685 N N . THR A 1 328 ? 19.279 -31.642 -6.953 1.00 60.53 328 THR A N 1
ATOM 2686 C CA . THR A 1 328 ? 17.850 -31.725 -6.644 1.00 60.53 328 THR A CA 1
ATOM 2687 C C . THR A 1 328 ? 17.613 -31.616 -5.139 1.00 60.53 328 THR A C 1
ATOM 2689 O O . THR A 1 328 ? 16.733 -30.856 -4.731 1.00 60.53 328 THR A O 1
ATOM 2692 N N . GLY A 1 329 ? 18.443 -32.247 -4.303 1.00 65.12 329 GLY A N 1
ATOM 2693 C CA . GLY A 1 329 ? 18.421 -32.108 -2.847 1.00 65.12 329 GLY A CA 1
ATOM 2694 C C . GLY A 1 329 ? 18.675 -30.671 -2.380 1.00 65.12 329 GLY A C 1
ATOM 2695 O O . GLY A 1 329 ? 17.915 -30.137 -1.561 1.00 65.12 329 GLY A O 1
ATOM 2696 N N . ASP A 1 330 ? 19.680 -30.002 -2.953 1.00 71.88 330 ASP A N 1
ATOM 2697 C CA . ASP A 1 330 ? 19.988 -28.594 -2.668 1.00 71.88 330 ASP A CA 1
ATOM 2698 C C . ASP A 1 330 ? 18.860 -27.650 -3.130 1.00 71.88 330 ASP A C 1
ATOM 2700 O O . ASP A 1 330 ? 18.506 -26.695 -2.428 1.00 71.88 330 ASP A O 1
ATOM 2704 N N . LEU A 1 331 ? 18.261 -27.908 -4.296 1.00 73.62 331 LEU A N 1
ATOM 2705 C CA . LEU A 1 331 ? 17.124 -27.146 -4.820 1.00 73.62 331 LEU A CA 1
ATOM 2706 C C . LEU A 1 331 ? 15.868 -27.351 -3.980 1.00 73.62 331 LEU A C 1
ATOM 2708 O O . LEU A 1 331 ? 15.183 -26.381 -3.662 1.00 73.62 331 LEU A O 1
ATOM 2712 N N . LEU A 1 332 ? 15.589 -28.581 -3.560 1.00 74.56 332 LEU A N 1
ATOM 2713 C CA . LEU A 1 332 ? 14.467 -28.907 -2.689 1.00 74.56 332 LEU A CA 1
ATOM 2714 C C . LEU A 1 332 ? 14.615 -28.223 -1.325 1.00 74.56 332 LEU A C 1
ATOM 2716 O O . LEU A 1 332 ? 13.643 -27.697 -0.778 1.00 74.56 332 LEU A O 1
ATOM 2720 N N . GLN A 1 333 ? 15.835 -28.163 -0.782 1.00 74.69 333 GLN A N 1
ATOM 2721 C CA . GLN A 1 333 ? 16.114 -27.399 0.432 1.00 74.69 333 GLN A CA 1
ATOM 2722 C C . GLN A 1 333 ? 15.861 -25.898 0.225 1.00 74.69 333 GLN A C 1
ATOM 2724 O O . GLN A 1 333 ? 15.274 -25.257 1.100 1.00 74.69 333 GLN A O 1
ATOM 2729 N N . GLN A 1 334 ? 16.228 -25.346 -0.934 1.00 77.25 334 GLN A N 1
ATOM 2730 C CA . GLN A 1 334 ? 15.943 -23.950 -1.284 1.00 77.25 334 GLN A CA 1
ATOM 2731 C C . GLN A 1 334 ? 14.445 -23.676 -1.461 1.00 77.25 334 GLN A C 1
ATOM 2733 O O . GLN A 1 334 ? 13.969 -22.649 -0.975 1.00 77.25 334 GLN A O 1
ATOM 2738 N N . VAL A 1 335 ? 13.687 -24.584 -2.090 1.00 78.00 335 VAL A N 1
ATOM 2739 C CA . VAL A 1 335 ? 12.217 -24.502 -2.180 1.00 78.00 335 VAL A CA 1
ATOM 2740 C C . VAL A 1 335 ? 11.625 -24.468 -0.776 1.00 78.00 335 VAL A C 1
ATOM 2742 O O . VAL A 1 335 ? 10.905 -23.530 -0.439 1.00 78.00 335 VAL A O 1
ATOM 2745 N N . ARG A 1 336 ? 12.000 -25.421 0.084 1.00 75.88 336 ARG A N 1
ATOM 2746 C CA . ARG A 1 336 ? 11.512 -25.496 1.470 1.00 75.88 336 ARG A CA 1
ATOM 2747 C C . ARG A 1 336 ? 11.883 -24.268 2.290 1.00 75.88 336 ARG A C 1
ATOM 2749 O O . ARG A 1 336 ? 11.082 -23.814 3.101 1.00 75.88 336 ARG A O 1
ATOM 2756 N N . GLU A 1 337 ? 13.071 -23.705 2.091 1.00 75.44 337 GLU A N 1
ATOM 2757 C CA . GLU A 1 337 ? 13.469 -22.466 2.757 1.00 75.44 337 GLU A CA 1
ATOM 2758 C C . GLU A 1 337 ? 12.679 -21.256 2.233 1.00 75.44 337 GLU A C 1
ATOM 2760 O O . GLU A 1 337 ? 12.251 -20.421 3.031 1.00 75.44 337 GLU A O 1
ATOM 2765 N N . ARG A 1 338 ? 12.423 -21.173 0.919 1.00 76.31 338 ARG A N 1
ATOM 2766 C CA . ARG A 1 338 ? 11.560 -20.144 0.312 1.00 76.31 338 ARG A CA 1
ATOM 2767 C C . ARG A 1 338 ? 10.142 -20.240 0.873 1.00 76.31 338 ARG A C 1
ATOM 2769 O O . ARG A 1 338 ? 9.585 -19.218 1.257 1.00 76.31 338 ARG A O 1
ATOM 2776 N N . GLU A 1 339 ? 9.587 -21.444 0.985 1.00 70.62 339 GLU A N 1
ATOM 2777 C CA . GLU A 1 339 ? 8.270 -21.683 1.586 1.00 70.62 339 GLU A CA 1
ATOM 2778 C C . GLU A 1 339 ? 8.225 -21.352 3.071 1.00 70.62 339 GLU A C 1
ATOM 2780 O O . GLU A 1 339 ? 7.298 -20.685 3.520 1.00 70.62 339 GLU A O 1
ATOM 2785 N N . ARG A 1 340 ? 9.236 -21.773 3.835 1.00 65.62 340 ARG A N 1
ATOM 2786 C CA . ARG A 1 340 ? 9.339 -21.460 5.259 1.00 65.62 340 ARG A CA 1
ATOM 2787 C C . ARG A 1 340 ? 9.379 -19.951 5.476 1.00 65.62 340 ARG A C 1
ATOM 2789 O O . ARG A 1 340 ? 8.624 -19.446 6.296 1.00 65.62 340 ARG A O 1
ATOM 2796 N N . ARG A 1 341 ? 10.182 -19.226 4.693 1.00 67.62 341 ARG A N 1
ATOM 2797 C CA . ARG A 1 341 ? 10.238 -17.758 4.738 1.00 67.62 341 ARG A CA 1
ATOM 2798 C C . ARG A 1 341 ? 8.913 -17.117 4.316 1.00 67.62 341 ARG A C 1
ATOM 2800 O O . ARG A 1 341 ? 8.501 -16.151 4.946 1.00 67.62 341 ARG A O 1
ATOM 2807 N N . LYS A 1 342 ? 8.226 -17.656 3.295 1.00 65.00 342 LYS A N 1
ATOM 2808 C CA . LYS A 1 342 ? 6.870 -17.217 2.908 1.00 65.00 342 LYS A CA 1
ATOM 2809 C C . LYS A 1 342 ? 5.870 -17.434 4.058 1.00 65.00 342 LYS A C 1
ATOM 2811 O O . LYS A 1 342 ? 5.075 -16.549 4.335 1.00 65.00 342 LYS A O 1
ATOM 2816 N N . ALA A 1 343 ? 5.926 -18.568 4.758 1.00 59.78 343 ALA A N 1
ATOM 2817 C CA . ALA A 1 343 ? 5.035 -18.876 5.880 1.00 59.78 343 ALA A CA 1
ATOM 2818 C C . ALA A 1 343 ? 5.331 -18.031 7.135 1.00 59.78 343 ALA A C 1
ATOM 2820 O O . ALA A 1 343 ? 4.395 -17.559 7.780 1.00 59.78 343 ALA A O 1
ATOM 2821 N N . GLU A 1 344 ? 6.611 -17.799 7.443 1.00 59.75 344 GLU A N 1
ATOM 2822 C CA . GLU A 1 344 ? 7.065 -16.882 8.500 1.00 59.75 344 GLU A CA 1
ATOM 2823 C C . GLU A 1 344 ? 6.600 -15.441 8.215 1.00 59.75 344 GLU A C 1
ATOM 2825 O O . GLU A 1 344 ? 6.138 -14.757 9.122 1.00 59.75 344 GLU A O 1
ATOM 2830 N N . ALA A 1 345 ? 6.622 -15.005 6.950 1.00 51.59 345 ALA A N 1
ATOM 2831 C CA . ALA A 1 345 ? 6.155 -13.677 6.541 1.00 51.59 345 ALA A CA 1
ATOM 2832 C C . ALA A 1 345 ? 4.627 -13.478 6.650 1.00 51.59 345 ALA A C 1
ATOM 2834 O O . ALA A 1 345 ? 4.173 -12.343 6.748 1.00 51.59 345 ALA A O 1
ATOM 2835 N N . VAL A 1 346 ? 3.834 -14.557 6.654 1.00 51.75 346 VAL A N 1
ATOM 2836 C CA . VAL A 1 346 ? 2.359 -14.521 6.795 1.00 51.75 346 VAL A CA 1
ATOM 2837 C C . VAL A 1 346 ? 1.927 -14.736 8.262 1.00 51.75 346 VAL A C 1
ATOM 2839 O O . VAL A 1 346 ? 0.743 -14.887 8.553 1.00 51.75 346 VAL A O 1
ATOM 2842 N N . GLY A 1 347 ? 2.872 -14.757 9.213 1.00 44.19 347 GLY A N 1
ATOM 2843 C CA . GLY A 1 347 ? 2.573 -14.865 10.647 1.00 44.19 347 GLY A CA 1
ATOM 2844 C C . GLY A 1 347 ? 2.063 -16.242 11.086 1.00 44.19 347 GLY A C 1
ATOM 2845 O O . GLY A 1 347 ? 1.367 -16.361 12.091 1.00 44.19 347 GLY A O 1
ATOM 2846 N N . ARG A 1 348 ? 2.366 -17.311 10.333 1.00 42.78 348 ARG A N 1
ATOM 2847 C CA . ARG A 1 348 ? 1.987 -18.681 10.715 1.00 42.78 348 ARG A CA 1
ATOM 2848 C C . ARG A 1 348 ? 3.065 -19.310 11.606 1.00 42.78 348 ARG A C 1
ATOM 2850 O O . ARG A 1 348 ? 4.014 -19.922 11.117 1.00 42.78 348 ARG A O 1
ATOM 2857 N N . ASP A 1 349 ? 2.876 -19.206 12.922 1.00 41.31 349 ASP A N 1
ATOM 2858 C CA . ASP A 1 349 ? 3.845 -19.575 13.974 1.00 41.31 349 ASP A CA 1
ATOM 2859 C C . ASP A 1 349 ? 4.380 -21.017 13.938 1.00 41.31 349 ASP A C 1
ATOM 2861 O O . ASP A 1 349 ? 5.482 -21.291 14.419 1.00 41.31 349 ASP A O 1
ATOM 2865 N N . TYR A 1 350 ? 3.665 -21.967 13.328 1.00 48.97 350 TYR A N 1
ATOM 2866 C CA . TYR A 1 350 ? 4.138 -23.353 13.222 1.00 48.97 350 TYR A CA 1
ATOM 2867 C C . TYR A 1 350 ? 5.363 -23.516 12.299 1.00 48.97 350 TYR A C 1
ATOM 2869 O O . TYR A 1 350 ? 6.056 -24.530 12.392 1.00 48.97 350 TYR A O 1
ATOM 2877 N N . ALA A 1 351 ? 5.656 -22.533 11.435 1.00 42.03 351 ALA A N 1
ATOM 2878 C CA . ALA A 1 351 ? 6.818 -22.528 10.540 1.00 42.03 351 ALA A CA 1
ATOM 2879 C C . ALA A 1 351 ? 8.149 -22.217 11.256 1.00 42.03 351 ALA A C 1
ATOM 2881 O O . ALA A 1 351 ? 9.221 -22.495 10.714 1.00 42.03 351 ALA A O 1
ATOM 2882 N N . SER A 1 352 ? 8.091 -21.705 12.493 1.00 47.50 352 SER A N 1
ATOM 2883 C CA . SER A 1 352 ? 9.264 -21.437 13.339 1.00 47.50 352 SER A CA 1
ATOM 2884 C C . SER A 1 352 ? 9.922 -22.715 13.889 1.00 47.50 352 SER A C 1
ATOM 2886 O O . SER A 1 352 ? 11.066 -22.682 14.357 1.00 47.50 352 SER A O 1
ATOM 2888 N N . ARG A 1 353 ? 9.232 -23.864 13.820 1.00 49.75 353 ARG A N 1
ATOM 2889 C CA . ARG A 1 353 ? 9.700 -25.129 14.399 1.00 49.75 353 ARG A CA 1
ATOM 2890 C C . ARG A 1 353 ? 10.833 -25.758 13.571 1.00 49.75 353 ARG A C 1
ATOM 2892 O O . ARG A 1 353 ? 10.728 -25.856 12.348 1.00 49.75 353 ARG A O 1
ATOM 2899 N N . PRO A 1 354 ? 11.922 -26.232 14.205 1.00 44.69 354 PRO A N 1
ATOM 2900 C CA . PRO A 1 354 ? 13.008 -26.899 13.493 1.00 44.69 354 PRO A CA 1
ATOM 2901 C C . PRO A 1 354 ? 12.535 -28.221 12.868 1.00 44.69 354 PRO A C 1
ATOM 2903 O O . PRO A 1 354 ? 11.828 -28.997 13.501 1.00 44.69 354 PRO A O 1
ATOM 2906 N N . ALA A 1 355 ? 12.991 -28.508 11.644 1.00 44.66 355 ALA A N 1
ATOM 2907 C CA . ALA A 1 355 ? 12.593 -29.660 10.815 1.00 44.66 355 ALA A CA 1
ATOM 2908 C C . ALA A 1 355 ? 12.968 -31.053 11.375 1.00 44.66 355 ALA A C 1
ATOM 2910 O O . ALA A 1 355 ? 12.787 -32.069 10.709 1.00 44.66 355 ALA A O 1
ATOM 2911 N N . SER A 1 356 ? 13.524 -31.122 12.583 1.00 47.25 356 SER A N 1
ATOM 2912 C CA . SER A 1 356 ? 13.990 -32.360 13.199 1.00 47.25 356 SER A CA 1
ATOM 2913 C C . SER A 1 356 ? 12.935 -32.903 14.156 1.00 47.25 356 SER A C 1
ATOM 2915 O O . SER A 1 356 ? 12.658 -32.292 15.187 1.00 47.25 356 SER A O 1
ATOM 2917 N N . TYR A 1 357 ? 12.443 -34.111 13.869 1.00 42.03 357 TYR A N 1
ATOM 2918 C CA . TYR A 1 357 ? 11.599 -34.925 14.758 1.00 42.03 357 TYR A CA 1
ATOM 2919 C C . TYR A 1 357 ? 12.189 -35.086 16.179 1.00 42.03 357 TYR A C 1
ATOM 2921 O O . TYR A 1 357 ? 11.465 -35.268 17.156 1.00 42.03 357 TYR A O 1
ATOM 2929 N N . LYS A 1 358 ? 13.518 -34.961 16.327 1.00 41.84 358 LYS A N 1
ATOM 2930 C CA . LYS A 1 358 ? 14.205 -34.973 17.630 1.00 41.84 358 LYS A CA 1
ATOM 2931 C C . LYS A 1 358 ? 14.145 -33.635 18.372 1.00 41.84 358 LYS A C 1
ATOM 2933 O O . LYS A 1 358 ? 14.154 -33.645 19.596 1.00 41.84 358 LYS A O 1
ATOM 2938 N N . GLY A 1 359 ? 14.061 -32.505 17.666 1.00 40.12 359 GLY A N 1
ATOM 2939 C CA . GLY A 1 359 ? 13.922 -31.176 18.278 1.00 40.12 359 GLY A CA 1
ATOM 2940 C C . GLY A 1 359 ? 12.536 -30.932 18.882 1.00 40.12 359 GLY A C 1
ATOM 2941 O O . GLY A 1 359 ? 12.409 -30.169 19.835 1.00 40.12 359 GLY A O 1
ATOM 2942 N N . SER A 1 360 ? 11.510 -31.627 18.380 1.00 45.75 360 SER A N 1
ATOM 2943 C CA . SER A 1 360 ? 10.147 -31.597 18.926 1.00 45.75 360 SER A CA 1
ATOM 2944 C C . SER A 1 360 ? 9.957 -32.427 20.201 1.00 45.75 360 SER A C 1
ATOM 2946 O O . SER A 1 360 ? 8.966 -32.230 20.893 1.00 45.75 360 SER A O 1
ATOM 2948 N N . LEU A 1 361 ? 10.889 -33.331 20.531 1.00 37.94 361 LEU A N 1
ATOM 2949 C CA . LEU A 1 361 ? 10.806 -34.215 21.706 1.00 37.94 361 LEU A CA 1
ATOM 2950 C C . LEU A 1 361 ? 11.567 -33.691 22.938 1.00 37.94 361 LEU A C 1
ATOM 2952 O O . LEU A 1 361 ? 11.475 -34.287 24.006 1.00 37.94 361 LEU A O 1
ATOM 2956 N N . SER A 1 362 ? 12.320 -32.593 22.817 1.00 43.66 362 SER A N 1
ATOM 2957 C CA . SER A 1 362 ? 13.193 -32.078 23.886 1.00 43.66 362 SER A CA 1
ATOM 2958 C C . SER A 1 362 ? 12.679 -30.826 24.605 1.00 43.66 362 SER A C 1
ATOM 2960 O O . SER A 1 362 ? 13.436 -30.200 25.343 1.00 43.66 362 SER A O 1
ATOM 2962 N N . LEU A 1 363 ? 11.409 -30.459 24.439 1.00 35.81 363 LEU A N 1
ATOM 2963 C CA . LEU A 1 363 ? 10.773 -29.452 25.289 1.00 35.81 363 LEU A CA 1
ATOM 2964 C C . LEU A 1 363 ? 9.950 -30.166 26.359 1.00 35.81 363 LEU A C 1
ATOM 2966 O O . LEU A 1 363 ? 9.077 -30.974 26.045 1.00 35.81 363 LEU A O 1
ATOM 2970 N N . LYS A 1 364 ? 10.262 -29.886 27.630 1.00 33.84 364 LYS A N 1
ATOM 2971 C CA . LYS A 1 364 ? 9.441 -30.318 28.762 1.00 33.84 364 LYS A CA 1
ATOM 2972 C C . LYS A 1 364 ? 8.018 -29.815 28.527 1.00 33.84 364 LYS A C 1
ATOM 2974 O O . LYS A 1 364 ? 7.801 -28.615 28.397 1.00 33.84 364 LYS A O 1
ATOM 2979 N N . LEU A 1 365 ? 7.071 -30.746 28.474 1.00 30.67 365 LEU A N 1
ATOM 2980 C CA . LEU A 1 365 ? 5.664 -30.442 28.681 1.00 30.67 365 LEU A CA 1
ATOM 2981 C C . LEU A 1 365 ? 5.546 -29.870 30.100 1.00 30.67 365 LEU A C 1
ATOM 2983 O O . LEU A 1 365 ? 5.648 -30.633 31.065 1.00 30.67 365 LEU A O 1
ATOM 2987 N N . ASP A 1 366 ? 5.330 -28.564 30.244 1.00 32.41 366 ASP A N 1
ATOM 2988 C CA . ASP A 1 366 ? 4.754 -28.055 31.485 1.00 32.41 366 ASP A CA 1
ATOM 2989 C C . ASP A 1 366 ? 3.302 -28.521 31.527 1.00 32.41 366 ASP A C 1
ATOM 2991 O O . ASP A 1 366 ? 2.395 -28.034 30.854 1.00 32.41 366 ASP A O 1
ATOM 2995 N N . ARG A 1 367 ? 3.139 -29.609 32.267 1.00 31.97 367 ARG A N 1
ATOM 2996 C CA . ARG A 1 367 ? 1.908 -30.343 32.469 1.00 31.97 367 ARG A CA 1
ATOM 2997 C C . ARG A 1 367 ? 1.092 -29.591 33.516 1.00 31.97 367 ARG A C 1
ATOM 2999 O O . ARG A 1 367 ? 1.290 -29.811 34.704 1.00 31.97 367 ARG A O 1
ATOM 3006 N N . TRP A 1 368 ? 0.167 -28.735 33.094 1.00 29.89 368 TRP A N 1
ATOM 3007 C CA . TRP A 1 368 ? -0.871 -28.217 33.988 1.00 29.89 368 TRP A CA 1
ATOM 3008 C C . TRP A 1 368 ? -2.222 -28.822 33.625 1.00 29.89 368 TRP A C 1
ATOM 3010 O O . TRP A 1 368 ? -2.984 -28.322 32.804 1.00 29.89 368 TRP A O 1
ATOM 3020 N N . THR A 1 369 ? -2.482 -29.965 34.255 1.00 31.70 369 THR A N 1
ATOM 3021 C CA . THR A 1 369 ? -3.817 -30.525 34.448 1.00 31.70 369 THR A CA 1
ATOM 3022 C C . THR A 1 369 ? -4.546 -29.750 35.543 1.00 31.70 369 THR A C 1
ATOM 3024 O O . THR A 1 369 ? -3.990 -29.468 36.602 1.00 31.70 369 THR A O 1
ATOM 3027 N N . THR A 1 370 ? -5.816 -29.477 35.286 1.00 33.97 370 THR A N 1
ATOM 3028 C CA . THR A 1 370 ? -6.869 -29.038 36.206 1.00 33.97 370 THR A CA 1
ATOM 3029 C C . THR A 1 370 ? -6.807 -29.656 37.614 1.00 33.97 370 THR A C 1
ATOM 3031 O O . THR A 1 370 ? -6.964 -30.866 37.770 1.00 33.97 370 THR A O 1
ATOM 3034 N N . ARG A 1 371 ? -6.731 -28.822 38.667 1.00 27.30 371 ARG A N 1
ATOM 3035 C CA . ARG A 1 371 ? -7.402 -29.098 39.957 1.00 27.30 371 ARG A CA 1
ATOM 3036 C C . ARG A 1 371 ? -7.528 -27.858 40.854 1.00 27.30 37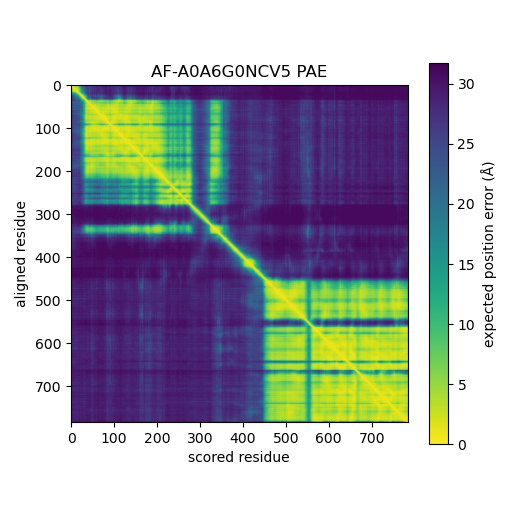1 ARG A C 1
ATOM 3038 O O . ARG A 1 371 ? -6.539 -27.254 41.247 1.00 27.30 371 ARG A O 1
ATOM 3045 N N . LYS A 1 372 ? -8.771 -27.533 41.228 1.00 33.88 372 LYS A N 1
ATOM 3046 C CA . LYS A 1 372 ? -9.135 -26.627 42.332 1.00 33.88 372 LYS A CA 1
ATOM 3047 C C . LYS A 1 372 ? -8.640 -27.192 43.675 1.00 33.88 372 LYS A C 1
ATOM 3049 O O . LYS A 1 372 ? -8.954 -28.346 43.964 1.00 33.88 372 LYS A O 1
ATOM 3054 N N . ARG A 1 373 ? -8.028 -26.363 44.534 1.00 26.73 373 ARG A N 1
ATOM 3055 C CA . ARG A 1 373 ? -8.468 -26.117 45.931 1.00 26.73 373 ARG A CA 1
ATOM 3056 C C . ARG A 1 373 ? -7.577 -25.103 46.671 1.00 26.73 373 ARG A C 1
ATOM 3058 O O . ARG A 1 373 ? -6.359 -25.173 46.642 1.00 26.73 373 ARG A O 1
ATOM 3065 N N . SER A 1 374 ? -8.286 -24.209 47.354 1.00 34.19 374 SER A N 1
ATOM 3066 C CA . SER A 1 374 ? -7.951 -23.277 48.439 1.00 34.19 374 SER A CA 1
ATOM 3067 C C . SER A 1 374 ? -6.826 -23.658 49.414 1.00 34.19 374 SER A C 1
ATOM 3069 O O . SER A 1 374 ? -6.847 -24.774 49.939 1.00 34.19 374 SER A O 1
ATOM 3071 N N . ARG A 1 375 ? -6.013 -22.663 49.808 1.00 26.80 375 ARG A N 1
ATOM 3072 C CA . ARG A 1 375 ? -5.836 -22.157 51.196 1.00 26.80 375 ARG A CA 1
ATOM 3073 C C . ARG A 1 375 ? -4.665 -21.155 51.271 1.00 26.80 375 ARG A C 1
ATOM 3075 O O . ARG A 1 375 ? -3.540 -21.511 50.948 1.00 26.80 375 ARG A O 1
ATOM 3082 N N . SER A 1 376 ? -4.935 -19.939 51.747 1.00 26.84 376 SER A N 1
ATOM 3083 C CA . SER A 1 376 ? -3.961 -19.063 52.442 1.00 26.84 376 SER A CA 1
ATOM 3084 C C . SER A 1 376 ? -3.730 -19.623 53.873 1.00 26.84 376 SER A C 1
ATOM 3086 O O . SER A 1 376 ? -4.577 -20.431 54.280 1.00 26.84 376 SER A O 1
ATOM 3088 N N . PRO A 1 377 ? -2.690 -19.249 54.673 1.00 38.03 377 PRO A N 1
ATOM 3089 C CA . PRO A 1 377 ? -2.377 -17.850 55.037 1.00 38.03 377 PRO A CA 1
ATOM 3090 C C . PRO A 1 377 ? -0.913 -17.476 55.435 1.00 38.03 377 PRO A C 1
ATOM 3092 O O . PRO A 1 377 ? -0.051 -18.328 55.609 1.00 38.03 377 PRO A O 1
ATOM 3095 N N . ALA A 1 378 ? -0.756 -16.159 55.677 1.00 25.98 378 ALA A N 1
ATOM 3096 C CA . ALA A 1 378 ? 0.093 -15.431 56.651 1.00 25.98 378 ALA A CA 1
ATOM 3097 C C . ALA A 1 378 ? 1.628 -15.397 56.454 1.00 25.98 378 ALA A C 1
ATOM 3099 O O . ALA A 1 378 ? 2.264 -16.432 56.334 1.00 25.98 378 ALA A O 1
ATOM 3100 N N . LYS A 1 379 ? 2.303 -14.241 56.305 1.00 26.92 379 LYS A N 1
ATOM 3101 C CA . LYS A 1 379 ? 2.465 -12.974 57.081 1.00 26.92 379 LYS A CA 1
ATOM 3102 C C . LYS A 1 379 ? 3.864 -12.951 57.732 1.00 26.92 379 LYS A C 1
ATOM 3104 O O . LYS A 1 379 ? 4.138 -13.754 58.617 1.00 26.92 379 LYS A O 1
ATOM 3109 N N . ARG A 1 380 ? 4.706 -11.981 57.359 1.00 22.20 380 ARG A N 1
ATOM 3110 C CA . ARG A 1 380 ? 5.605 -11.289 58.300 1.00 22.20 380 ARG A CA 1
ATOM 3111 C C . ARG A 1 380 ? 5.988 -9.917 57.748 1.00 22.20 380 ARG A C 1
ATOM 3113 O O . ARG A 1 380 ? 6.557 -9.808 56.668 1.00 22.20 380 ARG A O 1
ATOM 3120 N N . GLU A 1 381 ? 5.568 -8.910 58.501 1.00 25.77 381 GLU A N 1
ATOM 3121 C CA . GLU A 1 381 ? 5.901 -7.493 58.385 1.00 25.77 381 GLU A CA 1
ATOM 3122 C C . GLU A 1 381 ? 7.323 -7.252 58.908 1.00 25.77 381 GLU A C 1
ATOM 3124 O O . GLU A 1 381 ? 7.739 -7.930 59.844 1.00 25.77 381 GLU A O 1
ATOM 3129 N N . GLU A 1 382 ? 8.013 -6.240 58.380 1.00 23.42 382 GLU A N 1
ATOM 3130 C CA . GLU A 1 382 ? 8.684 -5.260 59.239 1.00 23.42 382 GLU A CA 1
ATOM 3131 C C . GLU A 1 382 ? 8.868 -3.916 58.521 1.00 23.42 382 GLU A C 1
ATOM 3133 O O . GLU A 1 382 ? 8.992 -3.830 57.300 1.00 23.42 382 GLU A O 1
ATOM 3138 N N . VAL A 1 383 ? 8.780 -2.870 59.335 1.00 24.56 383 VAL A N 1
ATOM 3139 C CA . VAL A 1 383 ? 8.459 -1.468 59.059 1.00 24.56 383 VAL A CA 1
ATOM 3140 C C . VAL A 1 383 ? 9.654 -0.610 59.472 1.00 24.56 383 VAL A C 1
ATOM 3142 O O . VAL A 1 383 ? 10.175 -0.851 60.553 1.00 24.56 383 VAL A O 1
ATOM 3145 N N . VAL A 1 384 ? 10.011 0.439 58.718 1.00 24.39 384 VAL A N 1
ATOM 3146 C CA . VAL A 1 384 ? 10.699 1.651 59.239 1.00 24.39 384 VAL A CA 1
ATOM 3147 C C . VAL A 1 384 ? 10.270 2.846 58.364 1.00 24.39 384 VAL A C 1
ATOM 3149 O O . VAL A 1 384 ? 10.602 2.886 57.185 1.00 24.39 384 VAL A O 1
ATOM 3152 N N . VAL A 1 385 ? 9.256 3.628 58.756 1.00 24.56 385 VAL A N 1
ATOM 3153 C CA . VAL A 1 385 ? 9.274 4.881 59.556 1.00 24.56 385 VAL A CA 1
ATOM 3154 C C . VAL A 1 385 ? 10.030 6.051 58.901 1.00 24.56 385 VAL A C 1
ATOM 3156 O O . VAL A 1 385 ? 11.246 6.034 58.745 1.00 24.56 385 VAL A O 1
ATOM 3159 N N . VAL A 1 386 ? 9.266 7.103 58.592 1.00 28.14 386 VAL A N 1
ATOM 3160 C CA . VAL A 1 386 ? 9.687 8.467 58.220 1.00 28.14 386 VAL A CA 1
ATOM 3161 C C . VAL A 1 386 ? 9.407 9.395 59.407 1.00 28.14 386 VAL A C 1
ATOM 3163 O O . VAL A 1 386 ? 8.382 9.184 60.052 1.00 28.14 386 VAL A O 1
ATOM 3166 N N . GLN A 1 387 ? 10.258 10.415 59.639 1.00 23.91 387 GLN A N 1
ATOM 3167 C CA . GLN A 1 387 ? 9.953 11.841 59.963 1.00 23.91 387 GLN A CA 1
ATOM 3168 C C . GLN A 1 387 ? 11.161 12.558 60.670 1.00 23.91 387 GLN A C 1
ATOM 3170 O O . GLN A 1 387 ? 12.127 11.871 60.987 1.00 23.91 387 GLN A O 1
ATOM 3175 N N . PRO A 1 388 ? 11.185 13.899 60.917 1.00 38.12 388 PRO A N 1
ATOM 3176 C CA . PRO A 1 388 ? 11.467 14.994 59.958 1.00 38.12 388 PRO A CA 1
ATOM 3177 C C . PRO A 1 388 ? 12.445 16.093 60.512 1.00 38.12 388 PRO A C 1
ATOM 3179 O O . PRO A 1 388 ? 12.806 16.066 61.683 1.00 38.12 388 PRO A O 1
ATOM 3182 N N . GLY A 1 389 ? 12.806 17.128 59.721 1.00 25.78 389 GLY A N 1
ATOM 3183 C CA . GLY A 1 389 ? 13.129 18.475 60.269 1.00 25.78 389 GLY A CA 1
ATOM 3184 C C . GLY A 1 389 ? 14.380 19.259 59.788 1.00 25.78 389 GLY A C 1
ATOM 3185 O O . GLY A 1 389 ? 15.502 18.886 60.091 1.00 25.78 389 GLY A O 1
ATOM 3186 N N . MET A 1 390 ? 14.106 20.421 59.163 1.00 25.44 390 MET A N 1
ATOM 3187 C CA . MET A 1 390 ? 14.734 21.773 59.244 1.00 25.44 390 MET A CA 1
ATOM 3188 C C . MET A 1 390 ? 16.126 22.166 58.653 1.00 25.44 390 MET A C 1
ATOM 3190 O O . MET A 1 390 ? 17.183 21.745 59.097 1.00 25.44 390 MET A O 1
ATOM 3194 N N . SER A 1 391 ? 16.023 23.161 57.743 1.00 25.91 391 SER A N 1
ATOM 3195 C CA . SER A 1 391 ? 16.716 24.473 57.603 1.00 25.91 391 SER A CA 1
ATOM 3196 C C . SER A 1 391 ? 18.169 24.660 57.100 1.00 25.91 391 SER A C 1
ATOM 3198 O O . SER A 1 391 ? 19.130 24.269 57.747 1.00 25.91 391 SER A O 1
ATOM 3200 N N . THR A 1 392 ? 18.241 25.491 56.037 1.00 27.17 392 THR A N 1
ATOM 3201 C CA . THR A 1 392 ? 19.193 26.584 55.682 1.00 27.17 392 THR A CA 1
ATOM 3202 C C . THR A 1 392 ? 20.674 26.298 55.401 1.00 27.17 392 THR A C 1
ATOM 3204 O O . THR A 1 392 ? 21.392 25.819 56.268 1.00 27.17 392 THR A O 1
ATOM 3207 N N . GLY A 1 393 ? 21.162 26.790 54.250 1.00 24.55 393 GLY A N 1
ATOM 3208 C CA . GLY A 1 393 ? 22.579 27.121 54.039 1.00 24.55 393 GLY A CA 1
ATOM 3209 C C . GLY A 1 393 ? 23.065 27.020 52.590 1.00 24.55 393 GLY A C 1
ATOM 3210 O O . GLY A 1 393 ? 23.062 25.938 52.018 1.00 24.55 393 GLY A O 1
ATOM 3211 N N . ASP A 1 394 ? 23.483 28.159 52.035 1.00 27.41 394 ASP A N 1
ATOM 3212 C CA . ASP A 1 394 ? 24.243 28.373 50.791 1.00 27.41 394 ASP A CA 1
ATOM 3213 C C . ASP A 1 394 ? 25.362 27.342 50.523 1.00 27.41 394 ASP A C 1
ATOM 3215 O O . ASP A 1 394 ? 26.090 27.004 51.449 1.00 27.41 394 ASP A O 1
ATOM 3219 N N . GLU A 1 395 ? 25.586 26.951 49.254 1.00 27.19 395 GLU A N 1
ATOM 3220 C CA . GLU A 1 395 ? 26.930 26.922 48.632 1.00 27.19 395 GLU A CA 1
ATOM 3221 C C . GLU A 1 395 ? 26.933 26.521 47.133 1.00 27.19 395 GLU A C 1
ATOM 3223 O O . GLU A 1 395 ? 26.177 25.681 46.647 1.00 27.19 395 GLU A O 1
ATOM 3228 N N . ARG A 1 396 ? 27.834 27.172 46.387 1.00 25.02 396 ARG A N 1
ATOM 3229 C CA . ARG A 1 396 ? 28.024 27.191 44.920 1.00 25.02 396 ARG A CA 1
ATOM 3230 C C . ARG A 1 396 ? 28.420 25.831 44.303 1.00 25.02 396 ARG A C 1
ATOM 3232 O O . ARG A 1 396 ? 29.177 25.082 44.919 1.00 25.02 396 ARG A O 1
ATOM 3239 N N . PRO A 1 397 ? 28.105 25.552 43.018 1.00 30.95 397 PRO A N 1
ATOM 3240 C CA . PRO A 1 397 ? 28.607 24.354 42.349 1.00 30.95 397 PRO A CA 1
ATOM 3241 C C . PRO A 1 397 ? 30.046 24.541 41.833 1.00 30.95 397 PRO A C 1
ATOM 3243 O O . PRO A 1 397 ? 30.323 25.353 40.949 1.00 30.95 397 PRO A O 1
ATOM 3246 N N . ARG A 1 398 ? 30.977 23.731 42.356 1.00 25.69 398 ARG A N 1
ATOM 3247 C CA . ARG A 1 398 ? 32.328 23.540 41.799 1.00 25.69 398 ARG A CA 1
ATOM 3248 C C . ARG A 1 398 ? 32.261 22.734 40.497 1.00 25.69 398 ARG A C 1
ATOM 3250 O O . ARG A 1 398 ? 31.838 21.580 40.484 1.00 25.69 398 ARG A O 1
ATOM 3257 N N . SER A 1 399 ? 32.769 23.320 39.417 1.00 26.86 399 SER A N 1
ATOM 3258 C CA . SER A 1 399 ? 33.040 22.661 38.138 1.00 26.86 399 SER A CA 1
ATOM 3259 C C . SER A 1 399 ? 34.138 21.596 38.277 1.00 26.86 399 SER A C 1
ATOM 3261 O O . SER A 1 399 ? 35.269 21.920 38.644 1.00 26.86 399 SER A O 1
ATOM 3263 N N . ARG A 1 400 ? 33.846 20.336 37.932 1.00 28.28 400 ARG A N 1
ATOM 3264 C CA . ARG A 1 400 ? 34.863 19.296 37.693 1.00 28.28 400 ARG A CA 1
ATOM 3265 C C . ARG A 1 400 ? 35.036 19.083 36.190 1.00 28.28 400 ARG A C 1
ATOM 3267 O O . ARG A 1 400 ? 34.117 18.639 35.508 1.00 28.28 400 ARG A O 1
ATOM 3274 N N . SER A 1 401 ? 36.226 19.398 35.694 1.00 29.52 401 SER A N 1
ATOM 3275 C CA . SER A 1 401 ? 36.706 19.075 34.351 1.00 29.52 401 SER A CA 1
ATOM 3276 C C . SER A 1 401 ? 36.944 17.559 34.190 1.00 29.52 401 SER A C 1
ATOM 3278 O O . SER A 1 401 ? 37.302 16.891 35.165 1.00 29.52 401 SER A O 1
ATOM 3280 N N . PRO A 1 402 ? 36.763 16.971 32.988 1.00 32.47 402 PRO A N 1
ATOM 3281 C CA . PRO A 1 402 ? 37.021 15.551 32.768 1.00 32.47 402 PRO A CA 1
ATOM 3282 C C . PRO A 1 402 ? 38.517 15.272 32.582 1.00 32.47 402 PRO A C 1
ATOM 3284 O O . PRO A 1 402 ? 39.251 16.059 31.988 1.00 32.47 402 PRO A O 1
ATOM 3287 N N . SER A 1 403 ? 38.951 14.108 33.059 1.00 34.19 403 SER A N 1
ATOM 3288 C CA . SER A 1 403 ? 40.336 13.640 33.030 1.00 34.19 403 SER A CA 1
ATOM 3289 C C . SER A 1 403 ? 40.874 13.341 31.611 1.00 34.19 403 SER A C 1
ATOM 3291 O O . SER A 1 403 ? 40.104 12.984 30.711 1.00 34.19 403 SER A O 1
ATOM 3293 N N . PRO A 1 404 ? 42.210 13.402 31.394 1.00 36.47 404 PRO A N 1
ATOM 3294 C CA . PRO A 1 404 ? 42.832 13.454 30.058 1.00 36.47 404 PRO A CA 1
ATOM 3295 C C . PRO A 1 404 ? 42.729 12.167 29.218 1.00 36.47 404 PRO A C 1
ATOM 3297 O O . PRO A 1 404 ? 43.125 12.151 28.054 1.00 36.47 404 PRO A O 1
ATOM 3300 N N . GLY A 1 405 ? 42.206 11.072 29.780 1.00 37.62 405 GLY A N 1
ATOM 3301 C CA . GLY A 1 405 ? 42.125 9.775 29.099 1.00 37.62 405 GLY A CA 1
ATOM 3302 C C . GLY A 1 405 ? 40.988 9.668 28.077 1.00 37.62 405 GLY A C 1
ATOM 3303 O O . GLY A 1 405 ? 41.153 9.025 27.044 1.00 37.62 405 GLY A O 1
ATOM 3304 N N . LYS A 1 406 ? 39.849 10.337 28.313 1.00 38.75 406 LYS A N 1
ATOM 3305 C CA . LYS A 1 406 ? 38.650 10.204 27.457 1.00 38.75 406 LYS A CA 1
ATOM 3306 C C . LYS A 1 406 ? 38.680 11.082 26.200 1.00 38.75 406 LYS A C 1
ATOM 3308 O O . LYS A 1 406 ? 38.019 10.751 25.217 1.00 38.75 406 LYS A O 1
ATOM 3313 N N . ALA A 1 407 ? 39.472 12.157 26.201 1.00 38.50 407 ALA A N 1
ATOM 3314 C CA . ALA A 1 407 ? 39.664 13.036 25.041 1.00 38.50 407 ALA A CA 1
ATOM 3315 C C . ALA A 1 407 ? 40.493 12.361 23.932 1.00 38.50 407 ALA A C 1
ATOM 3317 O O . ALA A 1 407 ? 40.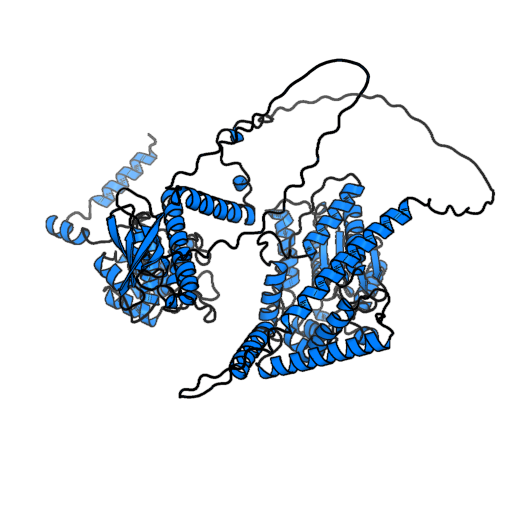222 12.519 22.745 1.00 38.50 407 ALA A O 1
ATOM 3318 N N . ARG A 1 408 ? 41.467 11.530 24.319 1.00 39.91 408 ARG A N 1
ATOM 3319 C CA . ARG A 1 408 ? 42.374 10.864 23.377 1.00 39.91 408 ARG A CA 1
ATOM 3320 C C . ARG A 1 408 ? 41.681 9.741 22.596 1.00 39.91 408 ARG A C 1
ATOM 3322 O O . ARG A 1 408 ? 41.897 9.596 21.398 1.00 39.91 408 ARG A O 1
ATOM 3329 N N . GLU A 1 409 ? 40.776 9.010 23.248 1.00 41.66 409 GLU A N 1
ATOM 3330 C CA . GLU A 1 409 ? 39.971 7.950 22.621 1.00 41.66 409 GLU A CA 1
ATOM 3331 C C . GLU A 1 409 ? 38.885 8.512 21.679 1.00 41.66 409 GLU A C 1
ATOM 3333 O O . GLU A 1 409 ? 38.586 7.933 20.629 1.00 41.66 409 GLU A O 1
ATOM 3338 N N . THR A 1 410 ? 38.321 9.679 22.010 1.00 43.22 410 THR A N 1
ATOM 3339 C CA . THR A 1 410 ? 37.356 10.381 21.147 1.00 43.22 410 THR A CA 1
ATOM 3340 C C . THR A 1 410 ? 38.028 11.001 19.922 1.00 43.22 410 THR A C 1
ATOM 3342 O O . THR A 1 410 ? 37.483 10.915 18.819 1.00 43.22 410 THR A O 1
ATOM 3345 N N . GLU A 1 411 ? 39.243 11.530 20.063 1.00 45.19 411 GLU A N 1
ATOM 3346 C CA . GLU A 1 411 ? 40.020 12.071 18.945 1.00 45.19 411 GLU A CA 1
ATOM 3347 C C . GLU A 1 411 ? 40.496 10.973 17.972 1.00 45.19 411 GLU A C 1
ATOM 3349 O O . GLU A 1 411 ? 40.470 11.149 16.749 1.00 45.19 411 GLU A O 1
ATOM 3354 N N . GLU A 1 412 ? 40.850 9.790 18.485 1.00 47.25 412 GLU A N 1
ATOM 3355 C CA . GLU A 1 412 ? 41.246 8.647 17.658 1.00 47.25 412 GLU A CA 1
ATOM 3356 C C . GLU A 1 412 ? 40.055 8.039 16.889 1.00 47.25 412 GLU A C 1
ATOM 3358 O O . GLU A 1 412 ? 40.184 7.664 15.716 1.00 47.25 412 GLU A O 1
ATOM 3363 N N . ARG A 1 413 ? 38.858 8.024 17.498 1.00 43.62 413 ARG A N 1
ATOM 3364 C CA . ARG A 1 413 ? 37.598 7.669 16.816 1.00 43.62 413 ARG A CA 1
ATOM 3365 C C . ARG A 1 413 ? 37.227 8.672 15.719 1.00 43.62 413 ARG A C 1
ATOM 3367 O O . ARG A 1 413 ? 36.826 8.253 14.634 1.00 43.62 413 ARG A O 1
ATOM 3374 N N . LEU A 1 414 ? 37.428 9.971 15.948 1.00 43.62 414 LEU A N 1
ATOM 3375 C CA . LEU A 1 414 ? 37.203 11.019 14.943 1.00 43.62 414 LEU A CA 1
ATOM 3376 C C . LEU A 1 414 ? 38.206 10.950 13.780 1.00 43.62 414 LEU A C 1
ATOM 3378 O O . LEU A 1 414 ? 37.816 11.143 12.627 1.00 43.62 414 LEU A O 1
ATOM 3382 N N . LYS A 1 415 ? 39.474 10.599 14.035 1.00 47.59 415 LYS A N 1
ATOM 3383 C CA . LYS A 1 415 ? 40.471 10.350 12.974 1.00 47.59 415 LYS A CA 1
ATOM 3384 C C . LYS A 1 415 ? 40.116 9.137 12.111 1.00 47.59 415 LYS A C 1
ATOM 3386 O O . LYS A 1 415 ? 40.230 9.218 10.888 1.00 47.59 415 LYS A O 1
ATOM 3391 N N . LYS A 1 416 ? 39.627 8.045 12.713 1.00 42.69 416 LYS A N 1
ATOM 3392 C CA . LYS A 1 416 ? 39.159 6.857 11.972 1.00 42.69 416 LYS A CA 1
ATOM 3393 C C . LYS A 1 416 ? 37.918 7.154 11.123 1.00 42.69 416 LYS A C 1
ATOM 3395 O O . LYS A 1 416 ? 37.855 6.708 9.982 1.00 42.69 416 LYS A O 1
ATOM 3400 N N . LEU A 1 417 ? 36.985 7.971 11.618 1.00 39.56 417 LEU A N 1
ATOM 3401 C CA . LEU A 1 417 ? 35.805 8.395 10.852 1.00 39.56 417 LEU A CA 1
ATOM 3402 C C . LEU A 1 417 ? 36.164 9.317 9.673 1.00 39.56 417 LEU A C 1
ATOM 3404 O O . LEU A 1 417 ? 35.678 9.096 8.566 1.00 39.56 417 LEU A O 1
ATOM 3408 N N . ARG A 1 418 ? 37.098 10.264 9.852 1.00 38.69 418 ARG A N 1
ATOM 3409 C CA . ARG A 1 418 ? 37.594 11.121 8.753 1.00 38.69 418 ARG A CA 1
ATOM 3410 C C . ARG A 1 418 ? 38.384 10.348 7.687 1.00 38.69 418 ARG A C 1
ATOM 3412 O O . ARG A 1 418 ? 38.368 10.730 6.518 1.00 38.69 418 ARG A O 1
ATOM 3419 N N . ALA A 1 419 ? 39.063 9.260 8.059 1.00 38.03 419 ALA A N 1
ATOM 3420 C CA . ALA A 1 419 ? 39.743 8.378 7.105 1.00 38.03 419 ALA A CA 1
ATOM 3421 C C . ALA A 1 419 ? 38.749 7.575 6.242 1.00 38.03 419 ALA A C 1
ATOM 3423 O O . ALA A 1 419 ? 38.992 7.370 5.054 1.00 38.03 419 ALA A O 1
ATOM 3424 N N . ILE A 1 420 ? 37.603 7.189 6.812 1.00 39.44 420 ILE A N 1
ATOM 3425 C CA . ILE A 1 420 ? 36.507 6.528 6.087 1.00 39.44 420 ILE A CA 1
ATOM 3426 C C . ILE A 1 420 ? 35.812 7.520 5.138 1.00 39.44 420 ILE A C 1
ATOM 3428 O O . ILE A 1 420 ? 35.534 7.180 3.989 1.00 39.44 420 ILE A O 1
ATOM 3432 N N . GLU A 1 421 ? 35.627 8.775 5.557 1.00 34.84 421 GLU A N 1
ATOM 3433 C CA . GLU A 1 421 ? 35.045 9.842 4.724 1.00 34.84 421 GLU A CA 1
ATOM 3434 C C . GLU A 1 421 ? 35.917 10.195 3.503 1.00 34.84 421 GLU A C 1
ATOM 3436 O O . GLU A 1 421 ? 35.410 10.343 2.389 1.00 34.84 421 GLU A O 1
ATOM 3441 N N . LYS A 1 422 ? 37.249 10.236 3.668 1.00 34.88 422 LYS A N 1
ATOM 3442 C CA . LYS A 1 422 ? 38.190 10.432 2.547 1.00 34.88 422 LYS A CA 1
ATOM 3443 C C . LYS A 1 422 ? 38.232 9.237 1.582 1.00 34.88 422 LYS A C 1
ATOM 3445 O O . LYS A 1 422 ? 38.455 9.435 0.389 1.00 34.88 422 LYS A O 1
ATOM 3450 N N . GLY A 1 423 ? 37.959 8.021 2.062 1.00 31.56 423 GLY A N 1
ATOM 3451 C CA . GLY A 1 423 ? 37.836 6.819 1.228 1.00 31.56 423 GLY A CA 1
ATOM 3452 C C . GLY A 1 423 ? 36.577 6.802 0.350 1.00 31.56 423 GLY A C 1
ATOM 3453 O O . GLY A 1 423 ? 36.638 6.351 -0.794 1.00 31.56 423 GLY A O 1
ATOM 3454 N N . LEU A 1 424 ? 35.457 7.354 0.837 1.00 30.98 424 LEU A N 1
ATOM 3455 C CA . LEU A 1 424 ? 34.224 7.476 0.047 1.00 30.98 424 LEU A CA 1
ATOM 3456 C C . LEU A 1 424 ? 34.299 8.581 -1.021 1.00 30.98 424 LEU A C 1
ATOM 3458 O O . LEU A 1 424 ? 33.717 8.423 -2.094 1.00 30.98 424 LEU A O 1
ATOM 3462 N N . CYS A 1 425 ? 35.059 9.655 -0.785 1.00 27.30 425 CYS A N 1
ATOM 3463 C CA . CYS A 1 425 ? 35.196 10.753 -1.750 1.00 27.30 425 CYS A CA 1
ATOM 3464 C C . CYS A 1 425 ? 36.003 10.350 -3.012 1.00 27.30 425 CYS A C 1
ATOM 3466 O O . CYS A 1 425 ? 35.727 10.822 -4.114 1.00 27.30 425 CYS A O 1
ATOM 3468 N N . CYS A 1 426 ? 36.934 9.392 -2.897 1.00 26.69 426 CYS A N 1
ATOM 3469 C CA . CYS A 1 426 ? 37.744 8.916 -4.030 1.00 26.69 426 CYS A CA 1
ATOM 3470 C C . CYS A 1 426 ? 36.994 7.972 -4.997 1.00 26.69 426 CYS A C 1
ATOM 3472 O O . CYS A 1 426 ? 37.377 7.855 -6.162 1.00 26.69 426 CYS A O 1
ATOM 3474 N N . CYS A 1 427 ? 35.898 7.329 -4.569 1.00 27.44 427 CYS A N 1
ATOM 3475 C CA . CYS A 1 427 ? 35.124 6.432 -5.440 1.00 27.44 427 CYS A CA 1
ATOM 3476 C C . CYS A 1 427 ? 34.188 7.168 -6.418 1.00 27.44 427 CYS A C 1
ATOM 3478 O O . CYS A 1 427 ? 33.864 6.610 -7.466 1.00 27.44 427 CYS A O 1
ATOM 3480 N N . CYS A 1 428 ? 33.805 8.421 -6.140 1.00 29.02 428 CYS A N 1
ATOM 3481 C CA . CYS A 1 428 ? 33.003 9.226 -7.074 1.00 29.02 428 CYS A CA 1
ATOM 3482 C C . CYS A 1 428 ? 33.845 9.904 -8.171 1.00 29.02 428 CYS A C 1
ATOM 3484 O O . CYS A 1 428 ? 33.372 10.037 -9.297 1.00 29.02 428 CYS A O 1
ATOM 3486 N N . CYS A 1 429 ? 35.108 10.261 -7.911 1.00 26.89 429 CYS A N 1
ATOM 3487 C CA . CYS A 1 429 ? 35.949 10.933 -8.914 1.00 26.89 429 CYS A CA 1
ATOM 3488 C C . CYS A 1 429 ? 36.535 9.994 -9.987 1.00 26.89 429 CYS A C 1
ATOM 3490 O O . CYS A 1 429 ? 36.794 10.436 -11.106 1.00 26.89 429 CYS A O 1
ATOM 3492 N N . ASN A 1 430 ? 36.689 8.693 -9.711 1.00 27.17 430 ASN A N 1
ATOM 3493 C CA . ASN A 1 430 ? 37.240 7.748 -10.696 1.00 27.17 430 ASN A CA 1
ATOM 3494 C C . ASN A 1 430 ? 36.235 7.262 -11.751 1.00 27.17 430 ASN A C 1
ATOM 3496 O O . ASN A 1 430 ? 36.643 6.652 -12.737 1.00 27.17 430 ASN A O 1
ATOM 3500 N N . ARG A 1 431 ? 34.938 7.563 -11.600 1.00 31.06 431 ARG A N 1
ATOM 3501 C CA . ARG A 1 431 ? 33.916 7.184 -12.591 1.00 31.06 431 ARG A CA 1
ATOM 3502 C C . ARG A 1 431 ? 33.659 8.268 -13.651 1.00 31.06 431 ARG A C 1
ATOM 3504 O O . ARG A 1 431 ? 33.102 7.960 -14.696 1.00 31.06 431 ARG A O 1
ATOM 3511 N N . VAL A 1 432 ? 34.146 9.497 -13.440 1.00 28.95 432 VAL A N 1
ATOM 3512 C CA . VAL A 1 432 ? 34.017 10.613 -14.403 1.00 28.95 432 VAL A CA 1
ATOM 3513 C C . VAL A 1 432 ? 35.187 10.663 -15.402 1.00 28.95 432 VAL A C 1
ATOM 3515 O O . VAL A 1 432 ? 35.012 11.113 -16.529 1.00 28.95 432 VAL A O 1
ATOM 3518 N N . LYS A 1 433 ? 36.364 10.110 -15.067 1.00 25.75 433 LYS A N 1
ATOM 3519 C CA . LYS A 1 433 ? 37.525 10.069 -15.984 1.00 25.75 433 LYS A CA 1
ATOM 3520 C C . LYS A 1 433 ? 37.513 8.927 -17.014 1.00 25.75 433 LYS A C 1
ATOM 3522 O O . LYS A 1 433 ? 38.273 8.993 -17.970 1.00 25.75 433 LYS A O 1
ATOM 3527 N N . CYS A 1 434 ? 36.640 7.925 -16.879 1.00 26.42 434 CYS A N 1
ATOM 3528 C CA . CYS A 1 434 ? 36.538 6.819 -17.850 1.00 26.42 434 CYS A CA 1
ATOM 3529 C C . CYS A 1 434 ? 35.566 7.082 -19.017 1.00 26.42 434 CYS A C 1
ATOM 3531 O O . CYS A 1 434 ? 35.453 6.243 -19.902 1.00 26.42 434 CYS A O 1
ATOM 3533 N N . ILE A 1 435 ? 34.881 8.232 -19.050 1.00 30.50 435 ILE A N 1
ATOM 3534 C CA . ILE A 1 435 ? 33.928 8.576 -20.126 1.00 30.50 435 ILE A CA 1
ATOM 3535 C C . ILE A 1 435 ? 34.607 9.387 -21.256 1.00 30.50 435 ILE A C 1
ATOM 3537 O O . ILE A 1 435 ? 34.033 9.563 -22.324 1.00 30.50 435 ILE A O 1
ATOM 3541 N N . ALA A 1 436 ? 35.866 9.811 -21.086 1.00 28.75 436 ALA A N 1
ATOM 3542 C CA . ALA A 1 436 ? 36.561 10.697 -22.030 1.00 28.75 436 ALA A CA 1
ATOM 3543 C C . ALA A 1 436 ? 37.617 10.027 -22.944 1.00 28.75 436 ALA A C 1
ATOM 3545 O O . ALA A 1 436 ? 38.355 10.734 -23.624 1.00 28.75 436 ALA A O 1
ATOM 3546 N N . SER A 1 437 ? 37.728 8.693 -23.004 1.00 29.98 437 SER A N 1
ATOM 3547 C CA . SER A 1 437 ? 38.807 8.030 -23.770 1.00 29.98 437 SER A CA 1
ATOM 3548 C C . SER A 1 437 ? 38.346 6.830 -24.604 1.00 29.98 437 SER A C 1
ATOM 3550 O O . SER A 1 437 ? 38.925 5.748 -24.524 1.00 29.98 437 SER A O 1
ATOM 3552 N N . GLY A 1 438 ? 37.300 7.018 -25.409 1.00 28.42 438 GLY A N 1
ATOM 3553 C CA . GLY A 1 438 ? 36.747 5.982 -26.289 1.00 28.42 438 GLY A CA 1
ATOM 3554 C C . GLY A 1 438 ? 36.408 6.463 -27.700 1.00 28.42 438 GLY A C 1
ATOM 3555 O O . GLY A 1 438 ? 35.485 5.941 -28.308 1.00 28.42 438 GLY A O 1
ATOM 3556 N N . HIS A 1 439 ? 37.108 7.469 -28.235 1.00 39.94 439 HIS A N 1
ATOM 3557 C CA . HIS A 1 439 ? 36.989 7.823 -29.651 1.00 39.94 439 HIS A CA 1
ATOM 3558 C C . HIS A 1 439 ? 37.880 6.906 -30.499 1.00 39.94 439 HIS A C 1
ATOM 3560 O O . HIS A 1 439 ? 39.090 7.128 -30.579 1.00 39.94 439 HIS A O 1
ATOM 3566 N N . ARG A 1 440 ? 37.291 5.916 -31.186 1.00 31.59 440 ARG A N 1
ATOM 3567 C CA . ARG A 1 440 ? 37.775 5.487 -32.510 1.00 31.59 440 ARG A CA 1
ATOM 3568 C C . ARG A 1 440 ? 36.717 4.713 -33.316 1.00 31.59 440 ARG A C 1
ATOM 3570 O O . ARG A 1 440 ? 36.097 3.778 -32.833 1.00 31.59 440 ARG A O 1
ATOM 3577 N N . ARG A 1 441 ? 36.552 5.217 -34.544 1.00 35.16 441 ARG A N 1
ATOM 3578 C CA . ARG A 1 441 ? 35.723 4.855 -35.708 1.00 35.16 441 ARG A CA 1
ATOM 3579 C C . ARG A 1 441 ? 35.287 3.392 -35.859 1.00 35.16 441 ARG A C 1
ATOM 3581 O O . ARG A 1 441 ? 36.130 2.506 -35.835 1.00 35.16 441 ARG A O 1
ATOM 3588 N N . LEU A 1 442 ? 34.035 3.221 -36.290 1.00 26.19 442 LEU A N 1
ATOM 3589 C CA . LEU A 1 442 ? 33.656 2.307 -37.374 1.00 26.19 442 LEU A CA 1
ATOM 3590 C C . LEU A 1 442 ? 32.435 2.885 -38.111 1.00 26.19 442 LEU A C 1
ATOM 3592 O O . LEU A 1 442 ? 31.388 3.122 -37.516 1.00 26.19 442 LEU A O 1
ATOM 3596 N N . GLN A 1 443 ? 32.626 3.196 -39.393 1.00 32.72 443 GLN A N 1
ATOM 3597 C CA . GLN A 1 443 ? 31.560 3.488 -40.350 1.00 32.72 443 GLN A CA 1
ATOM 3598 C C . GLN A 1 443 ? 30.978 2.160 -40.844 1.00 32.72 443 GLN A C 1
ATOM 3600 O O . GLN A 1 443 ? 31.762 1.261 -41.133 1.00 32.72 443 GLN A O 1
ATOM 3605 N N . LEU A 1 444 ? 29.650 2.075 -40.989 1.00 29.06 444 LEU A N 1
ATOM 3606 C CA . LEU A 1 444 ? 28.948 1.656 -42.216 1.00 29.06 444 LEU A CA 1
ATOM 3607 C C . LEU A 1 444 ? 27.416 1.682 -41.994 1.00 29.06 444 LEU A C 1
ATOM 3609 O O . LEU A 1 444 ? 26.881 0.991 -41.138 1.00 29.06 444 LEU A O 1
ATOM 3613 N N . THR A 1 445 ? 26.771 2.550 -42.784 1.00 34.16 445 THR A N 1
ATOM 3614 C CA . THR A 1 445 ? 25.406 2.503 -43.357 1.00 34.16 445 THR A CA 1
ATOM 3615 C C . THR A 1 445 ? 24.166 2.288 -42.472 1.00 34.16 445 THR A C 1
ATOM 3617 O O . THR A 1 445 ? 23.863 1.173 -42.068 1.00 34.16 445 THR A O 1
ATOM 3620 N N . GLY A 1 446 ? 23.346 3.350 -42.377 1.00 40.44 446 GLY A N 1
ATOM 3621 C CA . GLY A 1 446 ? 21.877 3.244 -42.340 1.00 40.44 446 GLY A CA 1
ATOM 3622 C C . GLY A 1 446 ? 21.181 3.731 -41.065 1.00 40.44 446 GLY A C 1
ATOM 3623 O O . GLY A 1 446 ? 20.753 2.919 -40.262 1.00 40.44 446 GLY A O 1
ATOM 3624 N N . VAL A 1 447 ? 21.001 5.053 -40.934 1.00 38.91 447 VAL A N 1
ATOM 3625 C CA . VAL A 1 447 ? 20.225 5.769 -39.888 1.00 38.91 447 VAL A CA 1
ATOM 3626 C C . VAL A 1 447 ? 20.835 5.730 -38.477 1.00 38.91 447 VAL A C 1
ATOM 3628 O O . VAL A 1 447 ? 20.504 4.916 -37.621 1.00 38.91 447 VAL A O 1
ATOM 3631 N N . ALA A 1 448 ? 21.710 6.699 -38.201 1.00 30.88 448 ALA A N 1
ATOM 3632 C CA . ALA A 1 448 ? 22.209 6.962 -36.857 1.00 30.88 448 ALA A CA 1
ATOM 3633 C C . ALA A 1 448 ? 21.135 7.681 -36.022 1.00 30.88 448 ALA A C 1
ATOM 3635 O O . ALA A 1 448 ? 20.936 8.884 -36.178 1.00 30.88 448 ALA A O 1
ATOM 3636 N N . ILE A 1 449 ? 20.474 6.970 -35.105 1.00 40.12 449 ILE A N 1
ATOM 3637 C CA . ILE A 1 449 ? 19.803 7.610 -33.967 1.00 40.12 449 ILE A CA 1
ATOM 3638 C C . ILE A 1 449 ? 20.882 7.830 -32.893 1.00 40.12 449 ILE A C 1
ATOM 3640 O O . ILE A 1 449 ? 21.474 6.854 -32.426 1.00 40.12 449 ILE A O 1
ATOM 3644 N N . PRO A 1 450 ? 21.197 9.078 -32.497 1.00 39.25 450 PRO A N 1
ATOM 3645 C CA . PRO A 1 450 ? 22.166 9.346 -31.443 1.00 39.25 450 PRO A CA 1
ATOM 3646 C C . PRO A 1 450 ? 21.836 8.560 -30.167 1.00 39.25 450 PRO A C 1
ATOM 3648 O O . PRO A 1 450 ? 20.733 8.664 -29.635 1.00 39.25 450 PRO A O 1
ATOM 3651 N N . TRP A 1 451 ? 22.806 7.832 -29.611 1.00 37.41 451 TRP A N 1
ATOM 3652 C CA . TRP A 1 451 ? 22.674 7.176 -28.300 1.00 37.41 451 TRP A CA 1
ATOM 3653 C C . TRP A 1 451 ? 22.304 8.164 -27.174 1.00 37.41 451 TRP A C 1
ATOM 3655 O O . TRP A 1 451 ? 21.718 7.765 -26.170 1.00 37.41 451 TRP A O 1
ATOM 3665 N N . SER A 1 452 ? 22.574 9.462 -27.359 1.00 51.19 452 SER A N 1
ATOM 3666 C CA . SER A 1 452 ? 22.093 10.547 -26.495 1.00 51.19 452 SER A CA 1
ATOM 3667 C C . SER A 1 452 ? 20.575 10.755 -26.562 1.00 51.19 452 SER A C 1
ATOM 3669 O O . SER A 1 452 ? 19.976 11.077 -25.540 1.00 51.19 452 SER A O 1
ATOM 3671 N N . LEU A 1 453 ? 19.937 10.526 -27.715 1.00 48.78 453 LEU A N 1
ATOM 3672 C CA . LEU A 1 453 ? 18.480 10.578 -27.864 1.00 48.78 453 LEU A CA 1
ATOM 3673 C C . LEU A 1 453 ? 17.813 9.339 -27.265 1.00 48.78 453 LEU A C 1
ATOM 3675 O O . LEU A 1 453 ? 16.798 9.479 -26.595 1.00 48.78 453 LEU A O 1
ATOM 3679 N N . VAL A 1 454 ? 18.403 8.148 -27.424 1.00 53.53 454 VAL A N 1
ATOM 3680 C CA . VAL A 1 454 ? 17.884 6.913 -26.800 1.00 53.53 454 VAL A CA 1
ATOM 3681 C C . VAL A 1 454 ? 18.048 6.962 -25.277 1.00 53.53 454 VAL A C 1
ATOM 3683 O O . VAL A 1 454 ? 17.108 6.673 -24.540 1.00 53.53 454 VAL A O 1
ATOM 3686 N N . GLY A 1 455 ? 19.211 7.404 -24.786 1.00 62.59 455 GLY A N 1
ATOM 3687 C CA . GLY A 1 455 ? 19.441 7.638 -23.359 1.00 62.59 455 GLY A CA 1
ATOM 3688 C C . GLY A 1 455 ? 18.548 8.745 -22.791 1.00 62.59 455 GLY A C 1
ATOM 3689 O O . GLY A 1 455 ? 18.007 8.592 -21.698 1.00 62.59 455 GLY A O 1
ATOM 3690 N N . GLY A 1 456 ? 18.334 9.823 -23.552 1.00 69.00 456 GLY A N 1
ATOM 3691 C CA . GLY A 1 456 ? 17.396 10.891 -23.211 1.00 69.00 456 GLY A CA 1
ATOM 3692 C C . GLY A 1 456 ? 15.951 10.396 -23.140 1.00 69.00 456 GLY A C 1
ATOM 3693 O O . GLY A 1 456 ? 15.265 10.669 -22.161 1.00 69.00 456 GLY A O 1
ATOM 3694 N N . ALA A 1 457 ? 15.504 9.600 -24.112 1.00 70.31 457 ALA A N 1
ATOM 3695 C CA . ALA A 1 457 ? 14.164 9.021 -24.136 1.00 70.31 457 ALA A CA 1
ATOM 3696 C C . ALA A 1 457 ? 13.935 8.049 -22.968 1.00 70.31 457 ALA A C 1
ATOM 3698 O O . ALA A 1 457 ? 12.902 8.126 -22.306 1.00 70.31 457 ALA A O 1
ATOM 3699 N N . LEU A 1 458 ? 14.913 7.193 -22.648 1.00 73.31 458 LEU A N 1
ATOM 3700 C CA . LEU A 1 458 ? 14.853 6.307 -21.479 1.00 73.31 458 LEU A CA 1
ATOM 3701 C C . LEU A 1 458 ? 14.840 7.091 -20.161 1.00 73.31 458 LEU A C 1
ATOM 3703 O O . LEU A 1 458 ? 14.096 6.736 -19.248 1.00 73.31 458 LEU A O 1
ATOM 3707 N N . ALA A 1 459 ? 15.616 8.174 -20.060 1.00 71.81 459 ALA A N 1
ATOM 3708 C CA . ALA A 1 459 ? 15.612 9.046 -18.889 1.00 71.81 459 ALA A CA 1
ATOM 3709 C C . ALA A 1 459 ? 14.265 9.764 -18.720 1.00 71.81 459 ALA A C 1
ATOM 3711 O O . ALA A 1 459 ? 13.729 9.801 -17.615 1.00 71.81 459 ALA A O 1
ATOM 3712 N N . VAL A 1 460 ? 13.682 10.274 -19.809 1.00 78.06 460 VAL A N 1
ATOM 3713 C CA . VAL A 1 460 ? 12.352 10.900 -19.804 1.00 78.06 460 VAL A CA 1
ATOM 3714 C C . VAL A 1 460 ? 11.270 9.877 -19.466 1.00 78.06 460 VAL A C 1
ATOM 3716 O O . VAL A 1 460 ? 10.385 10.184 -18.672 1.00 78.06 460 VAL A O 1
ATOM 3719 N N . ALA A 1 461 ? 11.347 8.653 -19.989 1.00 75.81 461 ALA A N 1
ATOM 3720 C CA . ALA A 1 461 ? 10.413 7.581 -19.654 1.00 75.81 461 ALA A CA 1
ATOM 3721 C C . ALA A 1 461 ? 10.505 7.195 -18.169 1.00 75.81 461 ALA A C 1
ATOM 3723 O O . ALA A 1 461 ? 9.489 7.163 -17.478 1.00 75.81 461 ALA A O 1
ATOM 3724 N N . ALA A 1 462 ? 11.717 6.991 -17.642 1.00 75.31 462 ALA A N 1
ATOM 3725 C CA . ALA A 1 462 ? 11.936 6.691 -16.227 1.00 75.31 462 ALA A CA 1
ATOM 3726 C C . ALA A 1 462 ? 11.450 7.829 -15.313 1.00 75.31 462 ALA A C 1
ATOM 3728 O O . ALA A 1 462 ? 10.817 7.579 -14.284 1.00 75.31 462 ALA A O 1
ATOM 3729 N N . LEU A 1 463 ? 11.699 9.079 -15.708 1.00 78.00 463 LEU A N 1
ATOM 3730 C CA . LEU A 1 463 ? 11.222 10.266 -15.007 1.00 78.00 463 LEU A CA 1
ATOM 3731 C C . LEU A 1 463 ? 9.691 10.359 -15.036 1.00 78.00 463 LEU A C 1
ATOM 3733 O O . LEU A 1 463 ? 9.078 10.612 -14.004 1.00 78.00 463 LEU A O 1
ATOM 3737 N N . SER A 1 464 ? 9.075 10.086 -16.186 1.00 80.19 464 SER A N 1
ATOM 3738 C CA . SER A 1 464 ? 7.617 10.093 -16.360 1.00 80.19 464 SER A CA 1
ATOM 3739 C C . SER A 1 464 ? 6.941 9.013 -15.519 1.00 80.19 464 SER A C 1
ATOM 3741 O O . SER A 1 464 ? 5.909 9.269 -14.911 1.00 80.19 464 SER A O 1
ATOM 3743 N N . VAL A 1 465 ? 7.539 7.821 -15.420 1.00 80.06 465 VAL A N 1
ATOM 3744 C CA . VAL A 1 465 ? 7.055 6.747 -14.537 1.00 80.06 465 VAL A CA 1
ATOM 3745 C C . VAL A 1 465 ? 7.205 7.141 -13.066 1.00 80.06 465 VAL A C 1
ATOM 3747 O O . VAL A 1 465 ? 6.272 6.966 -12.284 1.00 80.06 465 VAL A O 1
ATOM 3750 N N . SER A 1 466 ? 8.349 7.717 -12.690 1.00 74.31 466 SER A N 1
ATOM 3751 C CA . SER A 1 466 ? 8.627 8.131 -11.307 1.00 74.31 466 SER A CA 1
ATOM 3752 C C . SER A 1 466 ? 7.710 9.268 -10.847 1.00 74.31 466 SER A C 1
ATOM 3754 O O . SER A 1 466 ? 7.268 9.283 -9.702 1.00 74.31 466 SER A O 1
ATOM 3756 N N . LEU A 1 467 ? 7.380 10.195 -11.750 1.00 84.00 467 LEU A N 1
ATOM 3757 C CA . LEU A 1 467 ? 6.527 11.354 -11.489 1.00 84.00 467 LEU A CA 1
ATOM 3758 C C . LEU A 1 467 ? 5.069 11.141 -11.911 1.00 84.00 467 LEU A C 1
ATOM 3760 O O . LEU A 1 467 ? 4.296 12.093 -11.894 1.00 84.00 467 LEU A O 1
ATOM 3764 N N . ARG A 1 468 ? 4.654 9.911 -12.240 1.00 82.25 468 ARG A N 1
ATOM 3765 C CA . ARG A 1 468 ? 3.286 9.597 -12.693 1.00 82.25 468 ARG A CA 1
ATOM 3766 C C . ARG A 1 468 ? 2.202 9.951 -11.668 1.00 82.25 468 ARG A C 1
ATOM 3768 O O . ARG A 1 468 ? 1.057 10.168 -12.036 1.00 82.25 468 ARG A O 1
ATOM 3775 N N . GLY A 1 469 ? 2.563 10.018 -10.384 1.00 78.56 469 GLY A N 1
ATOM 3776 C CA . GLY A 1 469 ? 1.675 10.487 -9.316 1.00 78.56 469 GLY A CA 1
ATOM 3777 C C . GLY A 1 469 ? 1.458 12.001 -9.283 1.00 78.56 469 GLY A C 1
ATOM 3778 O O . GLY A 1 469 ? 0.585 12.468 -8.566 1.00 78.56 469 GLY A O 1
ATOM 3779 N N . VAL A 1 470 ? 2.227 12.773 -10.050 1.00 84.00 470 VAL A N 1
ATOM 3780 C CA . VAL A 1 470 ? 2.227 14.243 -10.017 1.00 84.00 470 VAL A CA 1
ATOM 3781 C C . VAL A 1 470 ? 1.962 14.834 -11.409 1.00 84.00 470 VAL A C 1
ATOM 3783 O O . VAL A 1 470 ? 1.172 15.767 -11.558 1.00 84.00 470 VAL A O 1
ATOM 3786 N N . CYS A 1 471 ? 2.594 14.276 -12.441 1.00 86.50 471 CYS A N 1
ATOM 3787 C CA . CYS A 1 471 ? 2.587 14.786 -13.808 1.00 86.50 471 CYS A CA 1
ATOM 3788 C C . CYS A 1 471 ? 1.696 13.941 -14.730 1.00 86.50 471 CYS A C 1
ATOM 3790 O O . CYS A 1 471 ? 1.753 12.712 -14.708 1.00 86.50 471 CYS A O 1
ATOM 3792 N N . ARG A 1 472 ? 0.938 14.611 -15.608 1.00 85.56 472 ARG A N 1
ATOM 3793 C CA . ARG A 1 472 ? 0.051 13.995 -16.613 1.00 85.56 472 ARG A CA 1
ATOM 3794 C C . ARG A 1 472 ? 0.773 13.617 -17.898 1.00 85.56 472 ARG A C 1
ATOM 3796 O O . ARG A 1 472 ? 0.340 12.711 -18.603 1.00 85.56 472 ARG A O 1
ATOM 3803 N N . SER A 1 473 ? 1.848 14.332 -18.224 1.00 86.38 473 SER A N 1
ATOM 3804 C CA . SER A 1 473 ? 2.596 14.145 -19.466 1.00 86.38 473 SER A CA 1
ATOM 3805 C C . SER A 1 473 ? 4.107 14.085 -19.223 1.00 86.38 473 SER A C 1
ATOM 3807 O O . SER A 1 473 ? 4.603 14.642 -18.237 1.00 86.38 473 SER A O 1
ATOM 3809 N N . PRO A 1 474 ? 4.871 13.471 -20.145 1.00 85.12 474 PRO A N 1
ATOM 3810 C CA . PRO A 1 474 ? 6.330 13.490 -20.086 1.00 85.12 474 PRO A CA 1
ATOM 3811 C C . PRO A 1 474 ? 6.925 14.903 -20.090 1.00 85.12 474 PRO A C 1
ATOM 3813 O O . PRO A 1 474 ? 7.943 15.146 -19.447 1.00 85.12 474 PRO A O 1
ATOM 3816 N N . LEU A 1 475 ? 6.277 15.856 -20.769 1.00 86.56 475 LEU A N 1
ATOM 3817 C CA . LEU A 1 475 ? 6.715 17.254 -20.796 1.00 86.56 475 LEU A CA 1
ATOM 3818 C C . LEU A 1 475 ? 6.546 17.930 -19.432 1.00 86.56 475 LEU A C 1
ATOM 3820 O O . LEU A 1 475 ? 7.465 18.610 -18.978 1.00 86.56 475 LEU A O 1
ATOM 3824 N N . GLU A 1 476 ? 5.419 17.699 -18.747 1.00 89.38 476 GLU A N 1
ATOM 3825 C CA . GLU A 1 476 ? 5.237 18.160 -17.364 1.00 89.38 476 GLU A CA 1
ATOM 3826 C C . GLU A 1 476 ? 6.289 17.535 -16.436 1.00 89.38 476 GLU A C 1
ATOM 3828 O O . GLU A 1 476 ? 6.846 18.238 -15.596 1.00 89.38 476 GLU A O 1
ATOM 3833 N N . ALA A 1 477 ? 6.611 16.247 -16.612 1.00 87.12 477 ALA A N 1
ATOM 3834 C CA . ALA A 1 477 ? 7.623 15.558 -15.810 1.00 87.12 477 ALA A CA 1
ATOM 3835 C C . ALA A 1 477 ? 9.021 16.172 -15.994 1.00 87.12 477 ALA A C 1
ATOM 3837 O O . ALA A 1 477 ? 9.721 16.430 -15.013 1.00 87.12 477 ALA A O 1
ATOM 3838 N N . VAL A 1 478 ? 9.413 16.468 -17.238 1.00 87.81 478 VAL A N 1
ATOM 3839 C CA . VAL A 1 478 ? 10.677 17.156 -17.548 1.00 87.81 478 VAL A CA 1
ATOM 3840 C C . VAL A 1 478 ? 10.680 18.577 -16.985 1.00 87.81 478 VAL A C 1
ATOM 3842 O O . VAL A 1 478 ? 11.640 18.964 -16.320 1.00 87.81 478 VAL A O 1
ATOM 3845 N N . SER A 1 479 ? 9.604 19.339 -17.193 1.00 90.31 479 SER A N 1
ATOM 3846 C CA . SER A 1 479 ? 9.468 20.699 -16.661 1.00 90.31 479 SER A CA 1
ATOM 3847 C C . SER A 1 479 ? 9.563 20.722 -15.132 1.00 90.31 479 SER A C 1
ATOM 3849 O O . SER A 1 479 ? 10.321 21.513 -14.567 1.00 90.31 479 SER A O 1
ATOM 3851 N N . LEU A 1 480 ? 8.873 19.804 -14.448 1.00 89.88 480 LEU A N 1
ATOM 3852 C CA . LEU A 1 480 ? 8.944 19.667 -12.997 1.00 89.88 480 LEU A CA 1
ATOM 3853 C C . LEU A 1 480 ? 10.366 19.327 -12.541 1.00 89.88 480 LEU A C 1
ATOM 3855 O O . LEU A 1 480 ? 10.868 19.951 -11.609 1.00 89.88 480 LEU A O 1
ATOM 3859 N N . ALA A 1 481 ? 11.043 18.389 -13.205 1.00 88.38 481 ALA A N 1
ATOM 3860 C CA . ALA A 1 481 ? 12.412 18.017 -12.859 1.00 88.38 481 ALA A CA 1
ATOM 3861 C C . ALA A 1 481 ? 13.398 19.181 -13.014 1.00 88.38 481 ALA A C 1
ATOM 3863 O O . ALA A 1 481 ? 14.252 19.376 -12.146 1.00 88.38 481 ALA A O 1
ATOM 3864 N N . VAL A 1 482 ? 13.264 19.985 -14.073 1.00 91.06 482 VAL A N 1
ATOM 3865 C CA . VAL A 1 482 ? 14.063 21.203 -14.268 1.00 91.06 482 VAL A CA 1
ATOM 3866 C C . VAL A 1 482 ? 13.784 22.206 -13.149 1.00 91.06 482 VAL A C 1
ATOM 3868 O O . VAL A 1 482 ? 14.725 22.677 -12.509 1.00 91.06 482 VAL A O 1
ATOM 3871 N N . THR A 1 483 ? 12.513 22.481 -12.849 1.00 92.50 483 THR A N 1
ATOM 3872 C CA . THR A 1 483 ? 12.125 23.450 -11.812 1.00 92.50 483 THR A CA 1
ATOM 3873 C C . THR A 1 483 ? 12.583 23.017 -10.419 1.00 92.50 483 THR A C 1
ATOM 3875 O O . THR A 1 483 ? 13.143 23.823 -9.675 1.00 92.50 483 THR A O 1
ATOM 3878 N N . VAL A 1 484 ? 12.436 21.735 -10.074 1.00 92.19 484 VAL A N 1
ATOM 3879 C CA . VAL A 1 484 ? 12.927 21.168 -8.808 1.00 92.19 484 VAL A CA 1
ATOM 3880 C C . VAL A 1 484 ? 14.449 21.251 -8.738 1.00 92.19 484 VAL A C 1
ATOM 3882 O O . VAL A 1 484 ? 14.991 21.670 -7.717 1.00 92.19 484 VAL A O 1
ATOM 3885 N N . THR A 1 485 ? 15.153 20.919 -9.822 1.00 91.50 485 THR A N 1
ATOM 3886 C CA . THR A 1 485 ? 16.621 20.999 -9.867 1.00 91.50 485 THR A CA 1
ATOM 3887 C C . THR A 1 485 ? 17.099 22.439 -9.687 1.00 91.50 485 THR A C 1
ATOM 3889 O O . THR A 1 485 ? 18.017 22.682 -8.904 1.00 91.50 485 THR A O 1
ATOM 3892 N N . ALA A 1 486 ? 16.447 23.406 -10.337 1.00 93.25 486 ALA A N 1
ATOM 3893 C CA . ALA A 1 486 ? 16.741 24.824 -10.164 1.00 93.25 486 ALA A CA 1
ATOM 3894 C C . ALA A 1 486 ? 16.466 25.290 -8.724 1.00 93.25 486 ALA A C 1
ATOM 3896 O O . ALA A 1 486 ? 17.315 25.946 -8.124 1.00 93.25 486 ALA A O 1
ATOM 3897 N N . ALA A 1 487 ? 15.329 24.912 -8.130 1.00 92.88 487 ALA A N 1
ATOM 3898 C CA . ALA A 1 487 ? 14.978 25.276 -6.756 1.00 92.88 487 ALA A CA 1
ATOM 3899 C C . ALA A 1 487 ? 15.965 24.700 -5.724 1.00 92.88 487 ALA A C 1
ATOM 3901 O O . ALA A 1 487 ? 16.419 25.407 -4.817 1.00 92.88 487 ALA A O 1
ATOM 3902 N N . VAL A 1 488 ? 16.350 23.431 -5.881 1.00 93.62 488 VAL A N 1
ATOM 3903 C CA . VAL A 1 488 ? 17.363 22.768 -5.046 1.00 93.62 488 VAL A CA 1
ATOM 3904 C C . VAL A 1 488 ? 18.733 23.424 -5.239 1.00 93.62 488 VAL A C 1
ATOM 3906 O O . VAL A 1 488 ? 19.410 23.717 -4.252 1.00 93.62 488 VAL A O 1
ATOM 3909 N N . GLY A 1 489 ? 19.118 23.726 -6.483 1.00 93.31 489 GLY A N 1
ATOM 3910 C CA . GLY A 1 489 ? 20.360 24.426 -6.818 1.00 93.31 489 GLY A CA 1
ATOM 3911 C C . GLY A 1 489 ? 20.441 25.813 -6.179 1.00 93.31 489 GLY A C 1
ATOM 3912 O O . GLY A 1 489 ? 21.412 26.119 -5.489 1.00 93.31 489 GLY A O 1
ATOM 3913 N N . TRP A 1 490 ? 19.387 26.621 -6.299 1.00 94.94 490 TRP A N 1
ATOM 3914 C CA . TRP A 1 490 ? 19.304 27.932 -5.650 1.00 94.94 490 TRP A CA 1
ATOM 3915 C C . TRP A 1 490 ? 19.355 27.841 -4.127 1.00 94.94 490 TRP A C 1
ATOM 3917 O O . TRP A 1 490 ? 20.007 28.653 -3.467 1.00 94.94 490 TRP A O 1
ATOM 3927 N N . THR A 1 491 ? 18.703 26.833 -3.554 1.00 93.19 491 THR A N 1
ATOM 3928 C CA . THR A 1 491 ? 18.746 26.584 -2.111 1.00 93.19 491 THR A CA 1
ATOM 3929 C C . THR A 1 491 ? 20.163 26.225 -1.654 1.00 93.19 491 THR A C 1
ATOM 3931 O O . THR A 1 491 ? 20.619 26.715 -0.619 1.00 93.19 491 THR A O 1
ATOM 3934 N N . PHE A 1 492 ? 20.894 25.437 -2.445 1.00 94.19 492 PHE A N 1
ATOM 3935 C CA . PHE A 1 492 ? 22.298 25.129 -2.190 1.00 94.19 492 PHE A CA 1
ATOM 3936 C C . PHE A 1 492 ? 23.189 26.376 -2.287 1.00 94.19 492 PHE A C 1
ATOM 3938 O O . PHE A 1 492 ? 24.001 26.611 -1.395 1.00 94.19 492 PHE A O 1
ATOM 3945 N N . VAL A 1 493 ? 22.988 27.233 -3.295 1.00 94.50 493 VAL A N 1
ATOM 3946 C CA . VAL A 1 493 ? 23.705 28.518 -3.413 1.00 94.50 493 VAL A CA 1
ATOM 3947 C C . VAL A 1 493 ? 23.467 29.392 -2.179 1.00 94.50 493 VAL A C 1
ATOM 3949 O O . VAL A 1 493 ? 24.421 29.909 -1.603 1.00 94.50 493 VAL A O 1
ATOM 3952 N N . ARG A 1 494 ? 22.220 29.500 -1.700 1.00 93.06 494 ARG A N 1
ATOM 3953 C CA . ARG A 1 494 ? 21.901 30.231 -0.459 1.00 93.06 494 ARG A CA 1
ATOM 3954 C C . ARG A 1 494 ? 22.559 29.616 0.776 1.00 93.06 494 ARG A C 1
ATOM 3956 O O . ARG A 1 494 ? 22.964 30.347 1.674 1.00 93.06 494 ARG A O 1
ATOM 3963 N N . PHE A 1 495 ? 22.672 28.292 0.844 1.00 93.38 495 PHE A N 1
ATOM 3964 C CA . PHE A 1 495 ? 23.389 27.611 1.925 1.00 93.38 495 PHE A CA 1
ATOM 3965 C C . PHE A 1 495 ? 24.892 27.934 1.914 1.00 93.38 495 PHE A C 1
ATOM 3967 O O . PHE A 1 495 ? 25.468 28.209 2.968 1.00 93.38 495 PHE A O 1
ATOM 3974 N N . VAL A 1 496 ? 25.516 27.971 0.733 1.00 94.31 496 VAL A N 1
ATOM 3975 C CA . VAL A 1 496 ? 26.919 28.389 0.572 1.00 94.31 496 VAL A CA 1
ATOM 3976 C C . VAL A 1 496 ? 27.091 29.865 0.938 1.00 94.31 496 VAL A C 1
ATOM 3978 O O . VAL A 1 496 ? 27.989 30.191 1.710 1.00 94.31 496 VAL A O 1
ATOM 3981 N N . ALA A 1 497 ? 26.191 30.742 0.483 1.00 93.75 497 ALA A N 1
ATOM 3982 C CA . ALA A 1 497 ? 26.208 32.172 0.807 1.00 93.75 497 ALA A CA 1
ATOM 3983 C C . ALA A 1 497 ? 26.075 32.452 2.318 1.00 93.75 497 ALA A C 1
ATOM 3985 O O . ALA A 1 497 ? 26.604 33.441 2.813 1.00 93.75 497 ALA A O 1
ATOM 3986 N N . ARG A 1 498 ? 25.426 31.555 3.073 1.00 94.06 498 ARG A N 1
ATOM 3987 C CA . ARG A 1 498 ? 25.334 31.600 4.546 1.00 94.06 498 ARG A CA 1
ATOM 3988 C C . ARG A 1 498 ? 26.552 30.998 5.262 1.00 94.06 498 ARG A C 1
ATOM 3990 O O . ARG A 1 498 ? 26.509 30.784 6.472 1.00 94.06 498 ARG A O 1
ATOM 3997 N N . GLY A 1 499 ? 27.625 30.682 4.537 1.00 92.44 499 GLY A N 1
ATOM 3998 C CA . GLY A 1 499 ? 28.839 30.096 5.104 1.00 92.44 499 GLY A CA 1
ATOM 3999 C C . GLY A 1 499 ? 28.664 28.635 5.523 1.00 92.44 499 GLY A C 1
ATOM 4000 O O . GLY A 1 499 ? 29.143 28.244 6.586 1.00 92.44 499 GLY A O 1
ATOM 4001 N N . PHE A 1 500 ? 27.968 27.833 4.708 1.00 91.25 500 PHE A N 1
ATOM 4002 C CA . PHE A 1 500 ? 27.690 26.408 4.960 1.00 91.25 500 PHE A CA 1
ATOM 4003 C C . PHE A 1 500 ? 26.887 26.152 6.242 1.00 91.25 500 PHE A C 1
ATOM 4005 O O . PHE A 1 500 ? 27.047 25.125 6.908 1.00 91.25 500 PHE A O 1
ATOM 4012 N N . ARG A 1 501 ? 26.003 27.091 6.589 1.00 88.31 501 ARG A N 1
ATOM 4013 C CA . ARG A 1 501 ? 25.102 26.980 7.736 1.00 88.31 501 ARG A CA 1
ATOM 4014 C C . ARG A 1 501 ? 23.655 26.823 7.268 1.00 88.31 501 ARG A C 1
ATOM 4016 O O . ARG A 1 501 ? 23.235 27.523 6.340 1.00 88.31 501 ARG A O 1
ATOM 4023 N N . PRO A 1 502 ? 22.890 25.893 7.868 1.00 87.50 502 PRO A N 1
ATOM 4024 C CA . PRO A 1 502 ? 21.474 25.748 7.568 1.00 87.50 502 PRO A CA 1
ATOM 4025 C C . PRO A 1 502 ? 20.721 27.012 7.990 1.00 87.50 502 PRO A C 1
ATOM 4027 O O . PRO A 1 502 ? 21.165 27.755 8.862 1.00 87.50 502 PRO A O 1
ATOM 4030 N N . GLU A 1 503 ? 19.569 27.244 7.365 1.00 84.12 503 GLU A N 1
ATOM 4031 C CA . GLU A 1 503 ? 18.716 28.400 7.667 1.00 84.12 503 GLU A CA 1
ATOM 4032 C C . GLU A 1 503 ? 18.198 28.383 9.110 1.00 84.12 503 GLU A C 1
ATOM 4034 O O . GLU A 1 503 ? 18.086 29.433 9.733 1.00 84.12 503 GLU A O 1
ATOM 4039 N N . PHE A 1 504 ? 17.960 27.186 9.656 1.00 88.62 504 PHE A N 1
ATOM 4040 C CA . PHE A 1 504 ? 17.503 26.991 11.027 1.00 88.62 504 PHE A CA 1
ATOM 4041 C C . PHE A 1 504 ? 18.416 26.018 11.786 1.00 88.62 504 PHE A C 1
ATOM 4043 O O . PHE A 1 504 ? 18.879 25.039 11.191 1.00 88.62 504 PHE A O 1
ATOM 4050 N N . PRO A 1 505 ? 18.640 26.216 13.102 1.00 86.94 505 PRO A N 1
ATOM 4051 C CA . PRO A 1 505 ? 19.606 25.427 13.876 1.00 86.94 505 PRO A CA 1
ATOM 4052 C C . PRO A 1 505 ? 19.331 23.919 13.905 1.00 86.94 505 PRO A C 1
ATOM 4054 O O . PRO A 1 505 ? 20.262 23.119 13.913 1.00 86.94 505 PRO A O 1
ATOM 4057 N N . LYS A 1 506 ? 18.052 23.516 13.914 1.00 88.50 506 LYS A N 1
ATOM 4058 C CA . LYS A 1 506 ? 17.644 22.100 13.969 1.00 88.50 506 LYS A CA 1
ATOM 4059 C C . LYS A 1 506 ? 17.737 21.395 12.611 1.00 88.50 506 LYS A C 1
ATOM 4061 O O . LYS A 1 506 ? 17.570 20.178 12.542 1.00 88.50 506 LYS A O 1
ATOM 4066 N N . TRP A 1 507 ? 17.948 22.138 11.526 1.00 91.38 507 TRP A N 1
ATOM 4067 C CA . TRP A 1 507 ? 17.867 21.609 10.170 1.00 91.38 507 TRP A CA 1
ATOM 4068 C C . TRP A 1 507 ? 19.235 21.167 9.669 1.00 91.38 507 TRP A C 1
ATOM 4070 O O . TRP A 1 507 ? 20.260 21.770 9.968 1.00 91.38 507 TRP A O 1
ATOM 4080 N N . THR A 1 508 ? 19.252 20.126 8.843 1.00 92.00 508 THR A N 1
ATOM 4081 C CA . THR A 1 508 ? 20.461 19.728 8.115 1.00 92.00 508 THR A CA 1
ATOM 4082 C C . THR A 1 508 ? 20.405 20.248 6.684 1.00 92.00 508 THR A C 1
ATOM 4084 O O . THR A 1 508 ? 19.325 20.522 6.160 1.00 92.00 508 THR A O 1
ATOM 4087 N N . LEU A 1 509 ? 21.552 20.302 6.001 1.00 92.50 509 LEU A N 1
ATOM 4088 C CA . LEU A 1 509 ? 21.584 20.569 4.560 1.00 92.50 509 LEU A CA 1
ATOM 4089 C C . LEU A 1 509 ? 20.672 19.603 3.786 1.00 92.50 509 LEU A C 1
ATOM 4091 O O . LEU A 1 509 ? 19.935 20.021 2.901 1.00 92.50 509 LEU A O 1
ATOM 4095 N N . ARG A 1 510 ? 20.681 18.314 4.146 1.00 90.81 510 ARG A N 1
ATOM 4096 C CA . ARG A 1 510 ? 19.842 17.299 3.492 1.00 90.81 510 ARG A CA 1
ATOM 4097 C C . ARG A 1 510 ? 18.366 17.636 3.625 1.00 90.81 510 ARG A C 1
ATOM 4099 O O . ARG A 1 510 ? 17.643 17.561 2.640 1.00 90.81 510 ARG A O 1
ATOM 4106 N N . PHE A 1 511 ? 17.943 18.029 4.823 1.00 91.56 511 PHE A N 1
ATOM 4107 C CA . PHE A 1 511 ? 16.569 18.441 5.063 1.00 91.56 511 PHE A CA 1
ATOM 4108 C C . PHE A 1 511 ? 16.219 19.719 4.294 1.00 91.56 511 PHE A C 1
ATOM 4110 O O . PHE A 1 511 ? 15.183 19.762 3.645 1.00 91.56 511 PHE A O 1
ATOM 4117 N N . VAL A 1 512 ? 17.095 20.727 4.300 1.00 91.94 512 VAL A N 1
ATOM 4118 C CA . VAL A 1 512 ? 16.896 21.989 3.566 1.00 91.94 512 VAL A CA 1
ATOM 4119 C C . VAL A 1 512 ? 16.677 21.736 2.066 1.00 91.94 512 VAL A C 1
ATOM 4121 O O . VAL A 1 512 ? 15.741 22.279 1.482 1.00 91.94 512 VAL A O 1
ATOM 4124 N N . LEU A 1 513 ? 17.503 20.884 1.449 1.00 92.56 513 LEU A N 1
ATOM 4125 C CA . LEU A 1 513 ? 17.384 20.536 0.029 1.00 92.56 513 LEU A CA 1
ATOM 4126 C C . LEU A 1 513 ? 16.146 19.671 -0.250 1.00 92.56 513 LEU A C 1
ATOM 4128 O O . LEU A 1 513 ? 15.426 19.927 -1.212 1.00 92.56 513 LEU A O 1
ATOM 4132 N N . LEU A 1 514 ? 15.867 18.681 0.607 1.00 90.56 514 LEU A N 1
ATOM 4133 C CA . LEU A 1 514 ? 14.677 17.834 0.490 1.00 90.56 514 LEU A CA 1
ATOM 4134 C C . LEU A 1 514 ? 13.394 18.664 0.594 1.00 90.56 514 LEU A C 1
ATOM 4136 O O . LEU A 1 514 ? 12.490 18.513 -0.222 1.00 90.56 514 LEU A O 1
ATOM 4140 N N . ARG A 1 515 ? 13.334 19.576 1.568 1.00 90.81 515 ARG A N 1
ATOM 4141 C CA . ARG A 1 515 ? 12.229 20.515 1.745 1.00 90.81 515 ARG A CA 1
ATOM 4142 C C . ARG A 1 515 ? 12.015 21.346 0.486 1.00 90.81 515 ARG A C 1
ATOM 4144 O O . ARG A 1 515 ? 10.871 21.495 0.075 1.00 90.81 515 ARG A O 1
ATOM 4151 N N . ALA A 1 516 ? 13.081 21.894 -0.103 1.00 91.19 516 ALA A N 1
ATOM 4152 C CA . ALA A 1 516 ? 12.970 22.683 -1.327 1.00 91.19 516 ALA A CA 1
ATOM 4153 C C . ALA A 1 516 ? 12.322 21.862 -2.452 1.00 91.19 516 ALA A C 1
ATOM 4155 O O . ALA A 1 516 ? 11.366 22.327 -3.062 1.00 91.19 516 ALA A O 1
ATOM 4156 N N . ALA A 1 517 ? 12.762 20.615 -2.646 1.00 90.75 517 ALA A N 1
ATOM 4157 C CA . ALA A 1 517 ? 12.174 19.722 -3.639 1.00 90.75 517 ALA A CA 1
ATOM 4158 C C . ALA A 1 517 ? 10.688 19.427 -3.368 1.00 90.75 517 ALA A C 1
ATOM 4160 O O . ALA A 1 517 ? 9.858 19.643 -4.249 1.00 90.75 517 ALA A O 1
ATOM 4161 N N . ILE A 1 518 ? 10.338 18.982 -2.152 1.00 89.06 518 ILE A N 1
ATOM 4162 C CA . ILE A 1 518 ? 8.947 18.639 -1.804 1.00 89.06 518 ILE A CA 1
ATOM 4163 C C . ILE A 1 518 ? 8.044 19.867 -1.938 1.00 89.06 518 ILE A C 1
ATOM 4165 O O . ILE A 1 518 ? 6.961 19.782 -2.507 1.00 89.06 518 ILE A O 1
ATOM 4169 N N . ARG A 1 519 ? 8.493 21.027 -1.450 1.00 89.00 519 ARG A N 1
ATOM 4170 C CA . ARG A 1 519 ? 7.701 22.252 -1.509 1.00 89.00 519 ARG A CA 1
ATOM 4171 C C . ARG A 1 519 ? 7.445 22.690 -2.950 1.00 89.00 519 ARG A C 1
ATOM 4173 O O . ARG A 1 519 ? 6.308 23.012 -3.262 1.00 89.00 519 ARG A O 1
ATOM 4180 N N . THR A 1 520 ? 8.450 22.652 -3.826 1.00 90.25 520 THR A N 1
ATOM 4181 C CA . THR A 1 520 ? 8.267 22.986 -5.249 1.00 90.25 520 THR A CA 1
ATOM 4182 C C . THR A 1 520 ? 7.247 22.068 -5.921 1.00 90.25 520 THR A C 1
ATOM 4184 O O . THR A 1 520 ? 6.392 22.546 -6.659 1.00 90.25 520 THR A O 1
ATOM 4187 N N . VAL A 1 521 ? 7.283 20.763 -5.629 1.00 90.19 521 VAL A N 1
ATOM 4188 C CA . VAL A 1 521 ? 6.278 19.809 -6.128 1.00 90.19 521 VAL A CA 1
ATOM 4189 C C . VAL A 1 521 ? 4.879 20.168 -5.611 1.00 90.19 521 VAL A C 1
ATOM 4191 O O . VAL A 1 521 ? 3.938 20.285 -6.396 1.00 90.19 521 VAL A O 1
ATOM 4194 N N . ASN A 1 522 ? 4.757 20.403 -4.305 1.00 88.19 522 ASN A N 1
ATOM 4195 C CA . ASN A 1 522 ? 3.492 20.697 -3.632 1.00 88.19 522 ASN A CA 1
ATOM 4196 C C . ASN A 1 522 ? 2.872 22.043 -4.049 1.00 88.19 522 ASN A C 1
ATOM 4198 O O . ASN A 1 522 ? 1.649 22.184 -4.065 1.00 88.19 522 ASN A O 1
ATOM 4202 N N . GLU A 1 523 ? 3.694 23.044 -4.367 1.00 86.56 523 GLU A N 1
ATOM 4203 C CA . GLU A 1 523 ? 3.235 24.347 -4.862 1.00 86.56 523 GLU A CA 1
ATOM 4204 C C . GLU A 1 523 ? 2.710 24.258 -6.298 1.00 86.56 523 GLU A C 1
ATOM 4206 O O . GLU A 1 523 ? 1.705 24.893 -6.603 1.00 86.56 523 GLU A O 1
ATOM 4211 N N . LEU A 1 524 ? 3.353 23.462 -7.160 1.00 87.06 524 LEU A N 1
ATOM 4212 C CA . LEU A 1 524 ? 2.989 23.361 -8.577 1.00 87.06 524 LEU A CA 1
ATOM 4213 C C . LEU A 1 524 ? 1.820 22.408 -8.845 1.00 87.06 524 LEU A C 1
ATOM 4215 O O . LEU A 1 524 ? 1.006 22.686 -9.720 1.00 87.06 524 LEU A O 1
ATOM 4219 N N . TYR A 1 525 ? 1.756 21.281 -8.132 1.00 88.06 525 TYR A N 1
ATOM 4220 C CA . TYR A 1 525 ? 0.844 20.178 -8.466 1.00 88.06 525 TYR A CA 1
ATOM 4221 C C . TYR A 1 525 ? 0.129 19.566 -7.254 1.00 88.06 525 TYR A C 1
ATOM 4223 O O . TYR A 1 525 ? -0.561 18.555 -7.387 1.00 88.06 525 TYR A O 1
ATOM 4231 N N . GLY A 1 526 ? 0.302 20.132 -6.057 1.00 82.62 526 GLY A N 1
ATOM 4232 C CA . GLY A 1 526 ? -0.182 19.520 -4.819 1.00 82.62 526 GLY A CA 1
ATOM 4233 C C . GLY A 1 526 ? -1.705 19.356 -4.731 1.00 82.62 526 GLY A C 1
ATOM 4234 O O . GLY A 1 526 ? -2.188 18.387 -4.155 1.00 82.62 526 GLY A O 1
ATOM 4235 N N . ASP A 1 527 ? -2.480 20.256 -5.330 1.00 84.06 527 ASP A N 1
ATOM 4236 C CA . ASP A 1 527 ? -3.940 20.143 -5.415 1.00 84.06 527 ASP A CA 1
ATOM 4237 C C . ASP A 1 527 ? -4.375 18.922 -6.245 1.00 84.06 527 ASP A C 1
ATOM 4239 O O . ASP A 1 527 ? -5.252 18.156 -5.836 1.00 84.06 527 ASP A O 1
ATOM 4243 N N . ARG A 1 528 ? -3.711 18.689 -7.381 1.00 85.94 528 ARG A N 1
ATOM 4244 C CA . ARG A 1 528 ? -3.950 17.547 -8.272 1.00 85.94 528 ARG A CA 1
ATOM 4245 C C . ARG A 1 528 ? -3.613 16.221 -7.598 1.00 85.94 528 ARG A C 1
ATOM 4247 O O . ARG A 1 528 ? -4.353 15.257 -7.757 1.00 85.94 528 ARG A O 1
ATOM 4254 N N . MET A 1 529 ? -2.536 16.187 -6.812 1.00 84.00 529 MET A N 1
ATOM 4255 C CA . MET A 1 529 ? -2.110 14.999 -6.058 1.00 84.00 529 MET A CA 1
ATOM 4256 C C . MET A 1 529 ? -3.196 14.473 -5.102 1.00 84.00 529 MET A C 1
ATOM 4258 O O . MET A 1 529 ? -3.186 13.292 -4.758 1.00 84.00 529 MET A O 1
ATOM 4262 N N . VAL A 1 530 ? -4.121 15.341 -4.676 1.00 84.44 530 VAL A N 1
ATOM 4263 C CA . VAL A 1 530 ? -5.188 15.020 -3.717 1.00 84.44 530 VAL A CA 1
ATOM 4264 C C . VAL A 1 530 ? -6.562 14.900 -4.383 1.00 84.44 530 VAL A C 1
ATOM 4266 O O . VAL A 1 530 ? -7.367 14.070 -3.972 1.00 84.44 530 VAL A O 1
ATOM 4269 N N . THR A 1 531 ? -6.848 15.716 -5.399 1.00 86.31 531 THR A N 1
ATOM 4270 C CA . THR A 1 531 ? -8.172 15.771 -6.050 1.00 86.31 531 THR A CA 1
ATOM 4271 C C . THR A 1 531 ? -8.358 14.730 -7.150 1.00 86.31 531 THR A C 1
ATOM 4273 O O . THR A 1 531 ? -9.466 14.233 -7.342 1.00 86.31 531 THR A O 1
ATOM 4276 N N . ASP A 1 532 ? -7.296 14.378 -7.875 1.00 87.25 532 ASP A N 1
ATOM 4277 C CA . ASP A 1 532 ? -7.369 13.500 -9.040 1.00 87.25 532 ASP A CA 1
ATOM 4278 C C . ASP A 1 532 ? -7.142 12.035 -8.630 1.00 87.25 532 ASP A C 1
ATOM 4280 O O . ASP A 1 532 ? -6.085 11.668 -8.110 1.00 87.25 532 ASP A O 1
ATOM 4284 N N . VAL A 1 533 ? -8.140 11.178 -8.883 1.00 86.69 533 VAL A N 1
ATOM 4285 C CA . VAL A 1 533 ? -8.137 9.754 -8.493 1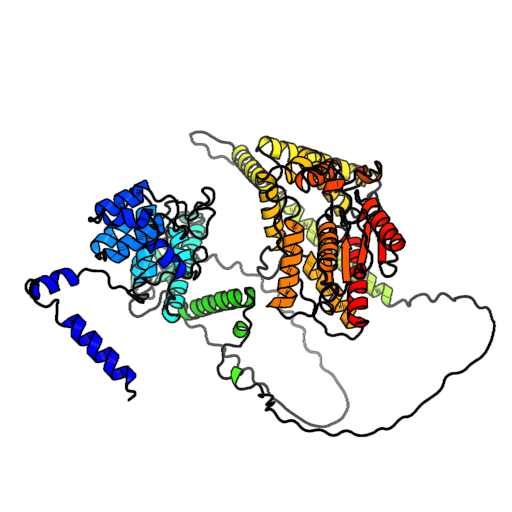.00 86.69 533 VAL A CA 1
ATOM 4286 C C . VAL A 1 533 ? -6.899 9.019 -9.019 1.00 86.69 533 VAL A C 1
ATOM 4288 O O . VAL A 1 533 ? -6.324 8.194 -8.309 1.00 86.69 533 VAL A O 1
ATOM 4291 N N . GLN A 1 534 ? -6.468 9.292 -10.254 1.00 85.44 534 GLN A N 1
ATOM 4292 C CA . GLN A 1 534 ? -5.345 8.569 -10.858 1.00 85.44 534 GLN A CA 1
ATOM 4293 C C . GLN A 1 534 ? -4.021 8.939 -10.185 1.00 85.44 534 GLN A C 1
ATOM 4295 O O . GLN A 1 534 ? -3.211 8.061 -9.879 1.00 85.44 534 GLN A O 1
ATOM 4300 N N . HIS A 1 535 ? -3.836 10.228 -9.903 1.00 86.12 535 HIS A N 1
ATOM 4301 C CA . HIS A 1 535 ? -2.643 10.761 -9.247 1.00 86.12 535 HIS A CA 1
ATOM 4302 C C . HIS A 1 535 ? -2.579 10.301 -7.789 1.00 86.12 535 HIS A C 1
ATOM 4304 O O . HIS A 1 535 ? -1.561 9.756 -7.357 1.00 86.12 535 HIS A O 1
ATOM 4310 N N . ALA A 1 536 ? -3.700 10.395 -7.067 1.00 84.12 536 ALA A N 1
ATOM 4311 C CA . ALA A 1 536 ? -3.820 9.909 -5.698 1.00 84.12 536 ALA A CA 1
ATOM 4312 C C . ALA A 1 536 ? -3.510 8.403 -5.595 1.00 84.12 536 ALA A C 1
ATOM 4314 O O . ALA A 1 536 ? -2.757 7.988 -4.712 1.00 84.12 536 ALA A O 1
ATOM 4315 N N . ARG A 1 537 ? -4.015 7.570 -6.518 1.00 84.44 537 ARG A N 1
ATOM 4316 C CA . ARG A 1 537 ? -3.693 6.129 -6.569 1.00 84.44 537 ARG A CA 1
ATOM 4317 C C . ARG A 1 537 ? -2.220 5.863 -6.844 1.00 84.44 537 ARG A C 1
ATOM 4319 O O . ARG A 1 537 ? -1.631 5.017 -6.178 1.00 84.44 537 ARG A O 1
ATOM 4326 N N . ALA A 1 538 ? -1.620 6.577 -7.793 1.00 82.75 538 ALA A N 1
ATOM 4327 C CA . ALA A 1 538 ? -0.207 6.412 -8.116 1.00 82.75 538 ALA A CA 1
ATOM 4328 C C . ALA A 1 538 ? 0.699 6.805 -6.937 1.00 82.75 538 ALA A C 1
ATOM 4330 O O . ALA A 1 538 ? 1.626 6.062 -6.617 1.00 82.75 538 ALA A O 1
ATOM 4331 N N . ILE A 1 539 ? 0.395 7.904 -6.236 1.00 80.06 539 ILE A N 1
ATOM 4332 C CA . ILE A 1 539 ? 1.115 8.301 -5.015 1.00 80.06 539 ILE A CA 1
ATOM 4333 C C . ILE A 1 539 ? 0.968 7.232 -3.939 1.00 80.06 539 ILE A C 1
ATOM 4335 O O . ILE A 1 539 ? 1.966 6.817 -3.359 1.00 80.06 539 ILE A O 1
ATOM 4339 N N . ARG A 1 540 ? -0.250 6.734 -3.694 1.00 79.06 540 ARG A N 1
ATOM 4340 C CA . ARG A 1 540 ? -0.473 5.669 -2.707 1.00 79.06 540 ARG A CA 1
ATOM 4341 C C . ARG A 1 540 ? 0.297 4.406 -3.050 1.00 79.06 540 ARG A C 1
ATOM 4343 O O . ARG A 1 540 ? 0.947 3.878 -2.165 1.00 79.06 540 ARG A O 1
ATOM 4350 N N . ALA A 1 541 ? 0.289 3.962 -4.305 1.00 72.94 541 ALA A N 1
ATOM 4351 C CA . ALA A 1 541 ? 1.055 2.792 -4.727 1.00 72.94 541 ALA A CA 1
ATOM 4352 C C . ALA A 1 541 ? 2.565 2.990 -4.489 1.00 72.94 541 ALA A C 1
ATOM 4354 O O . ALA A 1 541 ? 3.240 2.095 -3.985 1.00 72.94 541 ALA A O 1
ATOM 4355 N N . GLN A 1 542 ? 3.099 4.184 -4.770 1.00 67.06 542 GLN A N 1
ATOM 4356 C CA . GLN A 1 542 ? 4.496 4.528 -4.476 1.00 67.06 542 GLN A CA 1
ATOM 4357 C C . GLN A 1 542 ? 4.785 4.580 -2.965 1.00 67.06 542 GLN A C 1
ATOM 4359 O O . GLN A 1 542 ? 5.838 4.123 -2.514 1.00 67.06 542 GLN A O 1
ATOM 4364 N N . SER A 1 543 ? 3.855 5.109 -2.167 1.00 62.47 543 SER A N 1
ATOM 4365 C CA . SER A 1 543 ? 3.948 5.143 -0.707 1.00 62.47 543 SER A CA 1
ATOM 4366 C C . SER A 1 543 ? 3.819 3.751 -0.093 1.00 62.47 543 SER A C 1
ATOM 4368 O O . SER A 1 543 ? 4.576 3.435 0.810 1.00 62.47 543 SER A O 1
ATOM 4370 N N . GLU A 1 544 ? 2.940 2.885 -0.594 1.00 57.41 544 GLU A N 1
ATOM 4371 C CA . GLU A 1 544 ? 2.778 1.497 -0.151 1.00 57.41 544 GLU A CA 1
ATOM 4372 C C . GLU A 1 544 ? 4.024 0.668 -0.465 1.00 57.41 544 GLU A C 1
ATOM 4374 O O . GLU A 1 544 ? 4.462 -0.101 0.383 1.00 57.41 544 GLU A O 1
ATOM 4379 N N . VAL A 1 545 ? 4.686 0.892 -1.603 1.00 49.22 545 VAL A N 1
ATOM 4380 C CA . VAL A 1 545 ? 6.003 0.293 -1.884 1.00 49.22 545 VAL A CA 1
ATOM 4381 C C . VAL A 1 545 ? 7.085 0.796 -0.917 1.00 49.22 545 VAL A C 1
ATOM 4383 O O . VAL A 1 545 ? 8.039 0.075 -0.661 1.00 49.22 545 VAL A O 1
ATOM 4386 N N . ASN A 1 546 ? 6.950 1.985 -0.323 1.00 40.84 546 ASN A N 1
ATOM 4387 C CA . ASN A 1 546 ? 7.888 2.499 0.688 1.00 40.84 546 ASN A CA 1
ATOM 4388 C C . ASN A 1 546 ? 7.510 2.122 2.137 1.00 40.84 546 ASN A C 1
ATOM 4390 O O . ASN A 1 546 ? 8.396 1.999 2.984 1.00 40.84 546 ASN A O 1
ATOM 4394 N N . THR A 1 547 ? 6.221 1.926 2.423 1.00 38.31 547 THR A N 1
ATOM 4395 C CA . THR A 1 547 ? 5.674 1.589 3.751 1.00 38.31 547 THR A CA 1
ATOM 4396 C C . THR A 1 547 ? 5.614 0.075 3.969 1.00 38.31 547 THR A C 1
ATOM 4398 O O . THR A 1 547 ? 5.966 -0.407 5.043 1.00 38.31 547 THR A O 1
ATOM 4401 N N . TYR A 1 548 ? 5.245 -0.679 2.931 1.00 35.62 548 TYR A N 1
ATOM 4402 C CA . TYR A 1 548 ? 5.181 -2.146 2.877 1.00 35.62 548 TYR A CA 1
ATOM 4403 C C . TYR A 1 548 ? 6.290 -2.760 2.002 1.00 35.62 548 TYR A C 1
ATOM 4405 O O . TYR A 1 548 ? 6.297 -3.967 1.756 1.00 35.62 548 TYR A O 1
ATOM 4413 N N . GLY A 1 549 ? 7.248 -1.945 1.546 1.00 30.72 549 GLY A N 1
ATOM 4414 C CA . GLY A 1 549 ? 8.425 -2.358 0.784 1.00 30.72 549 GLY A CA 1
ATOM 4415 C C . GLY A 1 549 ? 9.259 -3.428 1.469 1.00 30.72 549 GLY A C 1
ATOM 4416 O O . GLY A 1 549 ? 10.130 -3.126 2.279 1.00 30.72 549 GLY A O 1
ATOM 4417 N N . TYR A 1 550 ? 8.968 -4.673 1.104 1.00 29.67 550 TYR A N 1
ATOM 4418 C CA . TYR A 1 550 ? 9.825 -5.856 1.056 1.00 29.67 550 TYR A CA 1
ATOM 4419 C C . TYR A 1 550 ? 11.191 -5.757 1.769 1.00 29.67 550 TYR A C 1
ATOM 4421 O O . TYR A 1 550 ? 12.199 -5.346 1.191 1.00 29.67 550 TYR A O 1
ATOM 4429 N N . ASP A 1 551 ? 11.267 -6.310 2.983 1.00 31.39 551 ASP A N 1
ATOM 4430 C CA . ASP A 1 551 ? 12.530 -6.747 3.588 1.00 31.39 551 ASP A CA 1
ATOM 4431 C C . ASP A 1 551 ? 13.075 -7.982 2.835 1.00 31.39 551 ASP A C 1
ATOM 4433 O O . ASP A 1 551 ? 12.879 -9.136 3.221 1.00 31.39 551 ASP A O 1
ATOM 4437 N N . ARG A 1 552 ? 13.799 -7.751 1.730 1.00 32.69 552 ARG A N 1
ATOM 4438 C CA . ARG A 1 552 ? 14.839 -8.677 1.253 1.00 32.69 552 ARG A CA 1
ATOM 4439 C C . ARG A 1 552 ? 16.087 -8.415 2.095 1.00 32.69 552 ARG A C 1
ATOM 4441 O O . ARG A 1 552 ? 16.908 -7.588 1.717 1.00 32.69 552 ARG A O 1
ATOM 4448 N N . ARG A 1 553 ? 16.180 -9.090 3.248 1.00 31.83 553 ARG A N 1
ATOM 4449 C CA . ARG A 1 553 ? 17.287 -9.069 4.229 1.00 31.83 553 ARG A CA 1
ATOM 4450 C C . ARG A 1 553 ? 18.482 -8.191 3.818 1.00 31.83 553 ARG A C 1
ATOM 4452 O O . ARG A 1 553 ? 19.348 -8.608 3.052 1.00 31.83 553 ARG A O 1
ATOM 4459 N N . SER A 1 554 ? 18.553 -7.017 4.447 1.00 34.44 554 SER A N 1
ATOM 4460 C CA . SER A 1 554 ? 19.679 -6.065 4.478 1.00 34.44 554 SER A CA 1
ATOM 4461 C C . SER A 1 554 ? 19.944 -5.211 3.227 1.00 34.44 554 SER A C 1
ATOM 4463 O O . SER A 1 554 ? 20.951 -5.371 2.552 1.00 34.44 554 SER A O 1
ATOM 4465 N N . LEU A 1 555 ? 19.090 -4.204 3.010 1.00 30.59 555 LEU A N 1
ATOM 4466 C CA . LEU A 1 555 ? 19.454 -2.779 2.863 1.00 30.59 555 LEU A CA 1
ATOM 4467 C C . LEU A 1 555 ? 18.172 -1.969 2.594 1.00 30.59 555 LEU A C 1
ATOM 4469 O O . LEU A 1 555 ? 17.745 -1.837 1.456 1.00 30.59 555 LEU A O 1
ATOM 4473 N N . GLY A 1 556 ? 17.580 -1.420 3.663 1.00 30.20 556 GLY A N 1
ATOM 4474 C CA . GLY A 1 556 ? 16.442 -0.490 3.585 1.00 30.20 556 GLY A CA 1
ATOM 4475 C C . GLY A 1 556 ? 15.153 -1.022 4.211 1.00 30.20 556 GLY A C 1
ATOM 4476 O O . GLY A 1 556 ? 14.218 -1.349 3.502 1.00 30.20 556 GLY A O 1
ATOM 4477 N N . ARG A 1 557 ? 15.099 -1.101 5.548 1.00 33.28 557 ARG A N 1
ATOM 4478 C CA . ARG A 1 557 ? 13.848 -1.355 6.289 1.00 33.28 557 ARG A CA 1
ATOM 4479 C C . ARG A 1 557 ? 12.879 -0.174 6.095 1.00 33.28 557 ARG A C 1
ATOM 4481 O O . ARG A 1 557 ? 13.383 0.954 6.080 1.00 33.28 557 ARG A O 1
ATOM 4488 N N . PRO A 1 558 ? 11.547 -0.363 6.052 1.00 36.59 558 PRO A N 1
ATOM 4489 C CA . PRO A 1 558 ? 10.616 0.743 6.273 1.00 36.59 558 PRO A CA 1
ATOM 4490 C C . PRO A 1 558 ? 10.883 1.310 7.679 1.00 36.59 558 PRO A C 1
ATOM 4492 O O . PRO A 1 558 ? 10.793 0.609 8.685 1.00 36.59 558 PRO A O 1
ATOM 4495 N N . LYS A 1 559 ? 11.380 2.552 7.741 1.00 47.31 559 LYS A N 1
ATOM 4496 C CA . LYS A 1 559 ? 12.128 3.064 8.907 1.00 47.31 559 LYS A CA 1
ATOM 4497 C C . LYS A 1 559 ? 11.266 3.544 10.073 1.00 47.31 559 LYS A C 1
ATOM 4499 O O . LYS A 1 559 ? 11.834 3.739 11.141 1.00 47.31 559 LYS A O 1
ATOM 4504 N N . LEU A 1 560 ? 9.962 3.768 9.901 1.00 46.53 560 LEU A N 1
ATOM 4505 C CA . LEU A 1 560 ? 9.244 4.640 10.831 1.00 46.53 560 LEU A CA 1
ATOM 4506 C C . LEU A 1 560 ? 8.429 3.942 11.924 1.00 46.53 560 LEU A C 1
ATOM 4508 O O . LEU A 1 560 ? 8.681 4.185 13.101 1.00 46.53 560 LEU A O 1
ATOM 4512 N N . SER A 1 561 ? 7.528 3.026 11.562 1.00 52.66 561 SER A N 1
ATOM 4513 C CA . SER A 1 561 ? 6.750 2.229 12.528 1.00 52.66 561 SER A CA 1
ATOM 4514 C C . SER A 1 561 ? 7.649 1.345 13.399 1.00 52.66 561 SER A C 1
ATOM 4516 O O . SER A 1 561 ? 7.455 1.258 14.607 1.00 52.66 561 SER A O 1
ATOM 4518 N N . VAL A 1 562 ? 8.705 0.781 12.801 1.00 55.50 562 VAL A N 1
ATOM 4519 C CA . VAL A 1 562 ? 9.731 -0.014 13.498 1.00 55.50 562 VAL A CA 1
ATOM 4520 C C . VAL A 1 562 ? 10.559 0.841 14.460 1.00 55.50 562 VAL A C 1
ATOM 4522 O O . VAL A 1 562 ? 10.951 0.364 15.523 1.00 55.50 562 VAL A O 1
ATOM 4525 N N . SER A 1 563 ? 10.843 2.102 14.108 1.00 68.25 563 SER A N 1
ATOM 4526 C CA . SER A 1 563 ? 11.566 3.005 15.011 1.00 68.25 563 SER A CA 1
ATOM 4527 C C . SER A 1 563 ? 10.710 3.407 16.205 1.00 68.25 563 SER A C 1
ATOM 4529 O O . SER A 1 563 ? 11.256 3.574 17.291 1.00 68.25 563 SER A O 1
ATOM 4531 N N . TRP A 1 564 ? 9.400 3.563 16.010 1.00 78.81 564 TRP A N 1
ATOM 4532 C CA . TRP A 1 564 ? 8.488 3.930 17.083 1.00 78.81 564 TRP A CA 1
ATOM 4533 C C . TRP A 1 564 ? 8.312 2.787 18.088 1.00 78.81 564 TRP A C 1
ATOM 4535 O O . TRP A 1 564 ? 8.646 2.989 19.253 1.00 78.81 564 TRP A O 1
ATOM 4545 N N . SER A 1 565 ? 7.938 1.571 17.658 1.00 84.94 565 SER A N 1
ATOM 4546 C CA . SER A 1 565 ? 7.792 0.427 18.581 1.00 84.94 565 SER A CA 1
ATOM 4547 C C . SER A 1 565 ? 9.081 0.134 19.349 1.00 84.94 565 SER A C 1
ATOM 4549 O O . SER A 1 565 ? 9.059 -0.002 20.568 1.00 84.94 565 SER A O 1
ATOM 4551 N N . SER A 1 566 ? 10.232 0.180 18.668 1.00 86.62 566 SER A N 1
ATOM 4552 C CA . SER A 1 566 ? 11.544 0.007 19.307 1.00 86.62 566 SER A CA 1
ATOM 4553 C C . SER A 1 566 ? 11.874 1.108 20.325 1.00 86.62 566 SER A C 1
ATOM 4555 O O . SER A 1 566 ? 12.629 0.861 21.267 1.00 86.62 566 SER A O 1
ATOM 4557 N N . SER A 1 567 ? 11.390 2.340 20.127 1.00 89.69 567 SER A N 1
ATOM 4558 C CA . SER A 1 567 ? 11.544 3.418 21.114 1.00 89.69 567 SER A CA 1
ATOM 4559 C C . SER A 1 567 ? 10.619 3.199 22.315 1.00 89.69 567 SER A C 1
ATOM 4561 O O . SER A 1 567 ? 11.085 3.369 23.441 1.00 89.69 567 SER A O 1
ATOM 4563 N N . VAL A 1 568 ? 9.371 2.754 22.106 1.00 91.12 568 VAL A N 1
ATOM 4564 C CA . VAL A 1 568 ? 8.438 2.422 23.201 1.00 91.12 568 VAL A CA 1
ATOM 4565 C C . VAL A 1 568 ? 8.971 1.256 24.034 1.00 91.12 568 VAL A C 1
ATOM 4567 O O . VAL A 1 568 ? 9.109 1.391 25.243 1.00 91.12 568 VAL A O 1
ATOM 4570 N N . GLU A 1 569 ? 9.362 0.144 23.407 1.00 92.06 569 GLU A N 1
ATOM 4571 C CA . GLU A 1 569 ? 9.925 -1.030 24.095 1.00 92.06 569 GLU A CA 1
ATOM 4572 C C . GLU A 1 569 ? 11.192 -0.689 24.885 1.00 92.06 569 GLU A C 1
ATOM 4574 O O . GLU A 1 569 ? 11.397 -1.171 25.999 1.00 92.06 569 GLU A O 1
ATOM 4579 N N . ARG A 1 570 ? 12.051 0.182 24.340 1.00 92.56 570 ARG A N 1
ATOM 4580 C CA . ARG A 1 570 ? 13.249 0.650 25.048 1.00 92.56 570 ARG A CA 1
ATOM 4581 C C . ARG A 1 570 ? 12.887 1.436 26.302 1.00 92.56 570 ARG A C 1
ATOM 4583 O O . ARG A 1 570 ? 13.565 1.299 27.319 1.00 92.56 570 ARG A O 1
ATOM 4590 N N . GLU A 1 571 ? 11.865 2.275 26.219 1.00 94.19 571 GLU A N 1
ATOM 4591 C CA . GLU A 1 571 ? 11.415 3.092 27.339 1.00 94.19 571 GLU A CA 1
ATOM 4592 C C . GLU A 1 571 ? 10.672 2.258 28.393 1.00 94.19 571 GLU A C 1
ATOM 4594 O O . GLU A 1 571 ? 10.947 2.390 29.584 1.00 94.19 571 GLU A O 1
ATOM 4599 N N . LEU A 1 572 ? 9.850 1.298 27.965 1.00 92.44 572 LEU A N 1
ATOM 4600 C CA . LEU A 1 572 ? 9.264 0.268 28.827 1.00 92.44 572 LEU A CA 1
ATOM 4601 C C . LEU A 1 572 ? 10.347 -0.547 29.548 1.00 92.44 572 LEU A C 1
ATOM 4603 O O . LEU A 1 572 ? 10.274 -0.727 30.764 1.00 92.44 572 LEU A O 1
ATOM 4607 N N . GLY A 1 573 ? 11.404 -0.947 28.835 1.00 92.12 573 GLY A N 1
ATOM 4608 C CA . GLY A 1 573 ? 12.555 -1.654 29.401 1.00 92.12 573 GLY A CA 1
ATOM 4609 C C . GLY A 1 573 ? 13.303 -0.848 30.464 1.00 92.12 573 GLY A C 1
ATOM 4610 O O . GLY A 1 573 ? 13.691 -1.398 31.494 1.00 92.12 573 GLY A O 1
ATOM 4611 N N . ARG A 1 574 ? 13.462 0.471 30.272 1.00 92.81 574 ARG A N 1
ATOM 4612 C CA . ARG A 1 574 ? 14.035 1.371 31.296 1.00 92.81 574 ARG A CA 1
ATOM 4613 C C . ARG A 1 574 ? 13.177 1.452 32.555 1.00 92.81 574 ARG A C 1
ATOM 4615 O O . ARG A 1 574 ? 13.716 1.668 33.635 1.00 92.81 574 ARG A O 1
ATOM 4622 N N . ARG A 1 575 ? 11.868 1.257 32.410 1.00 92.81 575 ARG A N 1
ATOM 4623 C CA . ARG A 1 575 ? 10.879 1.249 33.495 1.00 92.81 575 ARG A CA 1
ATOM 4624 C C . ARG A 1 575 ? 10.644 -0.149 34.080 1.00 92.81 575 ARG A C 1
ATOM 4626 O O . ARG A 1 575 ? 9.769 -0.318 34.919 1.00 92.81 575 ARG A O 1
ATOM 4633 N N . GLY A 1 576 ? 11.433 -1.146 33.667 1.00 90.06 576 GLY A N 1
ATOM 4634 C CA . GLY A 1 576 ? 11.379 -2.511 34.195 1.00 90.06 576 GLY A CA 1
ATOM 4635 C C . GLY A 1 576 ? 10.322 -3.416 33.555 1.00 90.06 576 GLY A C 1
ATOM 4636 O O . GLY A 1 576 ? 10.146 -4.543 34.014 1.00 90.06 576 GLY A O 1
ATOM 4637 N N . SER A 1 577 ? 9.642 -2.969 32.495 1.00 88.06 577 SER A N 1
ATOM 4638 C CA . SER A 1 577 ? 8.688 -3.787 31.742 1.00 88.06 577 SER A CA 1
ATOM 4639 C C . SER A 1 577 ? 9.372 -4.517 30.583 1.00 88.06 577 SER A C 1
ATOM 4641 O O . SER A 1 577 ? 10.239 -3.972 29.905 1.00 88.06 577 SER A O 1
ATOM 4643 N N . SER A 1 578 ? 8.967 -5.765 30.346 1.00 86.88 578 SER A N 1
ATOM 4644 C CA . SER A 1 578 ? 9.400 -6.575 29.193 1.00 86.88 578 SER A CA 1
ATOM 4645 C C . SER A 1 578 ? 8.319 -6.689 28.114 1.00 86.88 578 SER A C 1
ATOM 4647 O O . SER A 1 578 ? 8.404 -7.558 27.245 1.00 86.88 578 SER A O 1
ATOM 4649 N N . ALA A 1 579 ? 7.297 -5.828 28.184 1.00 84.19 579 ALA A N 1
ATOM 4650 C CA . ALA A 1 579 ? 6.210 -5.801 27.220 1.00 84.19 579 ALA A CA 1
ATOM 4651 C C . ALA A 1 579 ? 6.734 -5.535 25.801 1.00 84.19 579 ALA A C 1
ATOM 4653 O O . ALA A 1 579 ? 7.601 -4.686 25.586 1.00 84.19 579 ALA A O 1
ATOM 4654 N N . GLN A 1 580 ? 6.192 -6.292 24.851 1.00 87.38 580 GLN A N 1
ATOM 4655 C CA . GLN A 1 580 ? 6.450 -6.133 23.424 1.00 87.38 580 GLN A CA 1
ATOM 4656 C C . GLN A 1 580 ? 5.368 -5.244 22.822 1.00 87.38 580 GLN A C 1
ATOM 4658 O O . GLN A 1 580 ? 4.214 -5.300 23.252 1.00 87.38 580 GLN A O 1
ATOM 4663 N N . VAL A 1 581 ? 5.746 -4.418 21.849 1.00 88.38 581 VAL A N 1
ATOM 4664 C CA . VAL A 1 581 ? 4.836 -3.456 21.224 1.00 88.38 581 VAL A CA 1
ATOM 4665 C C . VAL A 1 581 ? 4.659 -3.808 19.756 1.00 88.38 581 VAL A C 1
ATOM 4667 O O . VAL A 1 581 ? 5.544 -3.579 18.929 1.00 88.38 581 VAL A O 1
ATOM 4670 N N . ASP A 1 582 ? 3.471 -4.303 19.427 1.00 89.69 582 ASP A N 1
ATOM 4671 C CA . ASP A 1 582 ? 3.058 -4.537 18.049 1.00 89.69 582 ASP A CA 1
ATOM 4672 C C . ASP A 1 582 ? 2.432 -3.279 17.435 1.00 89.69 582 ASP A C 1
ATOM 4674 O O . ASP A 1 582 ? 1.709 -2.527 18.089 1.00 89.69 582 ASP A O 1
ATOM 4678 N N . VAL A 1 583 ? 2.689 -3.057 16.142 1.00 87.00 583 VAL A N 1
ATOM 4679 C CA . VAL A 1 583 ? 2.098 -1.946 15.382 1.00 87.00 583 VAL A CA 1
ATOM 4680 C C . VAL A 1 583 ? 1.107 -2.495 14.367 1.00 87.00 583 VAL A C 1
ATOM 4682 O O . VAL A 1 583 ? 1.491 -3.152 13.398 1.00 87.00 583 VAL A O 1
ATOM 4685 N N . PHE A 1 584 ? -0.170 -2.171 14.554 1.00 88.31 584 PHE A N 1
ATOM 4686 C CA . PHE A 1 584 ? -1.226 -2.453 13.589 1.00 88.31 584 PHE A CA 1
ATOM 4687 C C . PHE A 1 584 ? -1.465 -1.227 12.695 1.00 88.31 584 PHE A C 1
ATOM 4689 O O . PHE A 1 584 ? -1.917 -0.185 13.164 1.00 88.31 584 PHE A O 1
ATOM 4696 N N . ILE A 1 585 ? -1.161 -1.341 11.398 1.00 87.06 585 ILE A N 1
ATOM 4697 C CA . ILE A 1 585 ? -1.368 -0.256 10.426 1.00 87.06 585 ILE A CA 1
ATOM 4698 C C . ILE A 1 585 ? -2.715 -0.458 9.727 1.00 87.06 585 ILE A C 1
ATOM 4700 O O . ILE A 1 585 ? -2.857 -1.354 8.893 1.00 87.06 585 ILE A O 1
ATOM 4704 N N . ALA A 1 586 ? -3.691 0.396 10.039 1.00 84.00 586 ALA A N 1
ATOM 4705 C CA . ALA A 1 586 ? -5.006 0.372 9.405 1.00 84.00 586 ALA A CA 1
ATOM 4706 C C . ALA A 1 586 ? -4.936 0.932 7.973 1.00 84.00 586 ALA A C 1
ATOM 4708 O O . ALA A 1 586 ? -4.748 2.132 7.771 1.00 84.00 586 ALA A O 1
ATOM 4709 N N . ASN A 1 587 ? -5.126 0.077 6.963 1.00 86.88 587 ASN A N 1
ATOM 4710 C CA . ASN A 1 587 ? -5.224 0.516 5.569 1.00 86.88 587 ASN A CA 1
ATOM 4711 C C . ASN A 1 587 ? -6.659 0.963 5.226 1.00 86.88 587 ASN A C 1
ATOM 4713 O O . ASN A 1 587 ? -7.361 0.303 4.462 1.00 86.88 587 ASN A O 1
ATOM 4717 N N . TYR A 1 588 ? -7.100 2.069 5.828 1.00 88.50 588 TYR A N 1
ATOM 4718 C CA . TYR A 1 588 ? -8.431 2.642 5.605 1.00 88.50 588 TYR A CA 1
ATOM 4719 C C . TYR A 1 588 ? -8.604 3.157 4.162 1.00 88.50 588 TYR A C 1
ATOM 4721 O O . TYR A 1 588 ? -7.625 3.487 3.471 1.00 88.50 588 TYR A O 1
ATOM 4729 N N . ARG A 1 589 ? -9.860 3.230 3.698 1.00 92.00 589 ARG A N 1
ATOM 4730 C CA . ARG A 1 589 ? -10.238 3.790 2.387 1.00 92.00 589 ARG A CA 1
ATOM 4731 C C . ARG A 1 589 ? -9.895 5.278 2.311 1.00 92.00 589 ARG A C 1
ATOM 4733 O O . ARG A 1 589 ? -10.002 5.972 3.303 1.00 92.00 589 ARG A O 1
ATOM 4740 N N . LYS A 1 590 ? -9.465 5.804 1.160 1.00 89.31 590 LYS A N 1
ATOM 4741 C CA . LYS A 1 590 ? -8.877 7.160 1.062 1.00 89.31 590 LYS A CA 1
ATOM 4742 C C . LYS A 1 590 ? -9.627 8.057 0.070 1.00 89.31 590 LYS A C 1
ATOM 4744 O O . LYS A 1 590 ? -10.273 7.570 -0.853 1.00 89.31 590 LYS A O 1
ATOM 4749 N N . THR A 1 591 ? -9.490 9.366 0.259 1.00 87.88 591 THR A N 1
ATOM 4750 C CA . THR A 1 591 ? -9.940 10.433 -0.651 1.00 87.88 591 THR A CA 1
ATOM 4751 C C . THR A 1 591 ? -9.073 10.511 -1.905 1.00 87.88 591 THR A C 1
ATOM 4753 O O . THR A 1 591 ? -7.849 10.478 -1.752 1.00 87.88 591 THR A O 1
ATOM 4756 N N . PRO A 1 592 ? -9.617 10.680 -3.124 1.00 90.12 592 PRO A N 1
ATOM 4757 C CA . PRO A 1 592 ? -10.976 11.141 -3.444 1.00 90.12 592 PRO A CA 1
ATOM 4758 C C . PRO A 1 592 ? -12.044 10.057 -3.647 1.00 90.12 592 PRO A C 1
ATOM 4760 O O . PRO A 1 592 ? -13.214 10.396 -3.759 1.00 90.12 592 PRO A O 1
ATOM 4763 N N . GLU A 1 593 ? -11.690 8.773 -3.718 1.00 91.88 593 GLU A N 1
ATOM 4764 C CA . GLU A 1 593 ? -12.666 7.711 -4.027 1.00 91.88 593 GLU A CA 1
ATOM 4765 C C . GLU A 1 593 ? -13.720 7.530 -2.937 1.00 91.88 593 GLU A C 1
ATOM 4767 O O . GLU A 1 593 ? -14.850 7.135 -3.217 1.00 91.88 593 GLU A O 1
ATOM 4772 N N . PHE A 1 594 ? -13.335 7.810 -1.695 1.00 93.00 594 PHE A N 1
ATOM 4773 C CA . PHE A 1 594 ? -14.211 7.759 -0.543 1.00 93.00 594 PHE A CA 1
ATOM 4774 C C . PHE A 1 594 ? -14.061 9.056 0.242 1.00 93.00 594 PHE A C 1
ATOM 4776 O O . PHE A 1 594 ? -12.945 9.446 0.584 1.00 93.00 594 PHE A O 1
ATOM 4783 N N . CYS A 1 595 ? -15.179 9.711 0.535 1.00 93.50 595 CYS A N 1
ATOM 4784 C CA . CYS A 1 595 ? -15.231 10.916 1.359 1.00 93.50 595 CYS A CA 1
ATOM 4785 C C . CYS A 1 595 ? -15.650 10.567 2.793 1.00 93.50 595 CYS A C 1
ATOM 4787 O O . CYS A 1 595 ? -16.074 9.436 3.079 1.00 93.50 595 CYS A O 1
ATOM 4789 N N . PHE A 1 596 ? -15.552 11.545 3.691 1.00 94.62 596 PHE A N 1
ATOM 4790 C CA . PHE A 1 596 ? -16.156 11.465 5.015 1.00 94.62 596 PHE A CA 1
ATOM 4791 C C . PHE A 1 596 ? -17.640 11.056 4.889 1.00 94.62 596 PHE A C 1
ATOM 4793 O O . PHE A 1 596 ? -18.320 11.550 3.987 1.00 94.62 596 PHE A O 1
ATOM 4800 N N . PRO A 1 597 ? -18.159 10.139 5.732 1.00 94.88 597 PRO A N 1
ATOM 4801 C CA . PRO A 1 597 ? -17.577 9.589 6.964 1.00 94.88 597 PRO A CA 1
ATOM 4802 C C . PRO A 1 597 ? -16.868 8.229 6.813 1.00 94.88 597 PRO A C 1
ATOM 4804 O O . PRO A 1 597 ? -16.731 7.496 7.795 1.00 94.88 597 PRO A O 1
ATOM 4807 N N . THR A 1 598 ? -16.442 7.850 5.606 1.00 95.69 598 THR A N 1
ATOM 4808 C CA . THR A 1 598 ? -15.957 6.487 5.316 1.00 95.69 598 THR A CA 1
ATOM 4809 C C . THR A 1 598 ? -14.691 6.115 6.092 1.00 95.69 598 THR A C 1
ATOM 4811 O O . THR A 1 598 ? -14.595 5.030 6.657 1.00 95.69 598 THR A O 1
ATOM 4814 N N . GLN A 1 599 ? -13.718 7.017 6.135 1.00 94.00 599 GLN A N 1
ATOM 4815 C CA . GLN A 1 599 ? -12.399 6.794 6.725 1.00 94.00 599 GLN A CA 1
ATOM 4816 C C . GLN A 1 599 ? -12.457 6.575 8.237 1.00 94.00 599 GLN A C 1
ATOM 4818 O O . GLN A 1 599 ? -11.914 5.571 8.697 1.00 94.00 599 GLN A O 1
ATOM 4823 N N . PRO A 1 600 ? -13.130 7.434 9.025 1.00 93.94 600 PRO A N 1
ATOM 4824 C CA . PRO A 1 600 ? -13.259 7.171 10.453 1.00 93.94 600 PRO A CA 1
ATOM 4825 C C . PRO A 1 600 ? -14.094 5.922 10.763 1.00 93.94 600 PRO A C 1
ATOM 4827 O O . PRO A 1 600 ? -13.794 5.235 11.734 1.00 93.94 600 PRO A O 1
ATOM 4830 N N . ASN A 1 601 ? -15.070 5.555 9.918 1.00 95.25 601 ASN A N 1
ATOM 4831 C CA . ASN A 1 601 ? -15.761 4.265 10.048 1.00 95.25 601 ASN A CA 1
ATOM 4832 C C . ASN A 1 601 ? -14.801 3.076 9.900 1.00 95.25 601 ASN A C 1
ATOM 4834 O O . ASN A 1 601 ? -14.886 2.127 10.674 1.00 95.25 601 ASN A O 1
ATOM 4838 N N . ASP A 1 602 ? -13.865 3.135 8.949 1.00 95.94 602 ASP A N 1
ATOM 4839 C CA . ASP A 1 602 ? -12.856 2.085 8.775 1.00 95.94 602 ASP A CA 1
ATOM 4840 C C . ASP A 1 602 ? -11.898 2.003 9.972 1.00 95.94 602 ASP A C 1
ATOM 4842 O O . ASP A 1 602 ? -11.520 0.905 10.376 1.00 95.94 602 ASP A O 1
ATOM 4846 N N . VAL A 1 603 ? -11.518 3.144 10.562 1.00 94.31 603 VAL A N 1
ATOM 4847 C CA . VAL A 1 603 ? -10.660 3.178 11.761 1.00 94.31 603 VAL A CA 1
ATOM 4848 C C . VAL A 1 603 ? -11.372 2.555 12.962 1.00 94.31 603 VAL A C 1
ATOM 4850 O O . VAL A 1 603 ? -10.777 1.727 13.651 1.00 94.31 603 VAL A O 1
ATOM 4853 N N . VAL A 1 604 ? -12.648 2.888 13.184 1.00 94.94 604 VAL A N 1
ATOM 4854 C CA . VAL A 1 604 ? -13.461 2.274 14.247 1.00 94.94 604 VAL A CA 1
ATOM 4855 C C . VAL A 1 604 ? -13.616 0.771 14.011 1.00 94.94 604 VAL A C 1
ATOM 4857 O O . VAL A 1 604 ? -13.355 -0.007 14.922 1.00 94.94 604 VAL A O 1
ATOM 4860 N N . ALA A 1 605 ? -13.939 0.342 12.788 1.00 95.12 605 ALA A N 1
ATOM 4861 C CA . ALA A 1 605 ? -14.071 -1.078 12.461 1.00 95.12 605 ALA A CA 1
ATOM 4862 C C . ALA A 1 605 ? -12.757 -1.853 12.666 1.00 95.12 605 ALA A C 1
ATOM 4864 O O . ALA A 1 605 ? -12.759 -2.982 13.157 1.00 95.12 605 ALA A O 1
ATOM 4865 N N . ALA A 1 606 ? -11.618 -1.248 12.319 1.00 94.12 606 ALA A N 1
ATOM 4866 C CA . ALA A 1 606 ? -10.306 -1.839 12.544 1.00 94.12 606 ALA A CA 1
ATOM 4867 C C . ALA A 1 606 ? -9.973 -1.967 14.039 1.00 94.12 606 ALA A C 1
ATOM 4869 O O . ALA A 1 606 ? -9.421 -2.982 14.462 1.00 94.12 606 ALA A O 1
ATOM 4870 N N . TYR A 1 607 ? -10.332 -0.964 14.841 1.00 95.06 607 TYR A N 1
ATOM 4871 C CA . TYR A 1 607 ? -10.176 -0.998 16.292 1.00 95.06 607 TYR A CA 1
ATOM 4872 C C . TYR A 1 607 ? -11.076 -2.058 16.947 1.00 95.06 607 TYR A C 1
ATOM 4874 O O . TYR A 1 607 ? -10.601 -2.879 17.729 1.00 95.06 607 TYR A O 1
ATOM 4882 N N . GLU A 1 608 ? -12.353 -2.114 16.569 1.00 93.56 608 GLU A N 1
ATOM 4883 C CA . GLU A 1 608 ? -13.297 -3.129 17.054 1.00 93.56 608 GLU A CA 1
ATOM 4884 C C . GLU A 1 608 ? -12.858 -4.544 16.660 1.00 93.56 608 GLU A C 1
ATOM 4886 O O . GLU A 1 608 ? -12.960 -5.468 17.460 1.00 93.56 608 GLU A O 1
ATOM 4891 N N . PHE A 1 609 ? -12.257 -4.728 15.481 1.00 94.81 609 PHE A N 1
ATOM 4892 C CA . PHE A 1 609 ? -11.650 -6.006 15.106 1.00 94.81 609 PHE A CA 1
ATOM 4893 C C . PHE A 1 609 ? -10.534 -6.444 16.075 1.00 94.81 609 PHE A C 1
ATOM 4895 O O . PHE A 1 609 ? -10.445 -7.627 16.413 1.00 94.81 609 PHE A O 1
ATOM 4902 N N . LEU A 1 610 ? -9.692 -5.519 16.550 1.00 94.06 610 LEU A N 1
ATOM 4903 C CA . LEU A 1 610 ? -8.649 -5.835 17.533 1.00 94.06 610 LEU A CA 1
ATOM 4904 C C . LEU A 1 610 ? -9.244 -6.277 18.877 1.00 94.06 610 LEU A C 1
ATOM 4906 O O . LEU A 1 610 ? -8.748 -7.226 19.485 1.00 94.06 610 LEU A O 1
ATOM 4910 N N . ILE A 1 611 ? -10.330 -5.648 19.313 1.00 94.56 611 ILE A N 1
ATOM 4911 C CA . ILE A 1 611 ? -11.006 -6.037 20.553 1.00 94.56 611 ILE A CA 1
ATOM 4912 C C . ILE A 1 611 ? -11.740 -7.366 20.361 1.00 94.56 611 ILE A C 1
ATOM 4914 O O . ILE A 1 611 ? -11.414 -8.364 21.001 1.00 94.56 611 ILE A O 1
ATOM 4918 N N . ASP A 1 612 ? -12.688 -7.407 19.429 1.00 94.12 612 ASP A N 1
ATOM 4919 C CA . ASP A 1 612 ? -13.674 -8.482 19.334 1.00 94.12 612 ASP A CA 1
ATOM 4920 C C . ASP A 1 612 ? -13.088 -9.767 18.733 1.00 94.12 612 ASP A C 1
ATOM 4922 O O . ASP A 1 612 ? -13.483 -10.870 19.109 1.00 94.12 612 ASP A O 1
ATOM 4926 N N . HIS A 1 613 ? -12.131 -9.649 17.803 1.00 93.81 613 HIS A N 1
ATOM 4927 C CA . HIS A 1 613 ? -11.591 -10.802 17.069 1.00 93.81 613 HIS A CA 1
ATOM 4928 C C . HIS A 1 613 ? -10.166 -11.174 17.480 1.00 93.81 613 HIS A C 1
ATOM 4930 O O . HIS A 1 613 ? -9.787 -12.342 17.354 1.00 93.81 613 HIS A O 1
ATOM 4936 N N . LYS A 1 614 ? -9.353 -10.213 17.940 1.00 91.75 614 LYS A N 1
ATOM 4937 C CA . LYS A 1 614 ? -8.019 -10.504 18.499 1.00 91.75 614 LYS A CA 1
ATOM 4938 C C . LYS A 1 614 ? -8.023 -10.645 20.018 1.00 91.75 614 LYS A C 1
ATOM 4940 O O . LYS A 1 614 ? -7.029 -11.121 20.557 1.00 91.75 614 LYS A O 1
ATOM 4945 N N . GLY A 1 615 ? -9.130 -10.311 20.685 1.00 92.81 615 GLY A N 1
ATOM 4946 C CA . GLY A 1 615 ? -9.269 -10.447 22.133 1.00 92.81 615 GLY A CA 1
ATOM 4947 C C . GLY A 1 615 ? -8.375 -9.483 22.911 1.00 92.81 615 GLY A C 1
ATOM 4948 O O . GLY A 1 615 ? -7.980 -9.801 24.032 1.00 92.81 615 GLY A O 1
ATOM 4949 N N . LEU A 1 616 ? -7.996 -8.347 22.313 1.00 93.88 616 LEU A N 1
ATOM 4950 C CA . LEU A 1 616 ? -7.193 -7.334 22.993 1.00 93.88 616 LEU A CA 1
ATOM 4951 C C . LEU A 1 616 ? -8.078 -6.487 23.910 1.00 93.88 616 LEU A C 1
ATOM 4953 O O . LEU A 1 616 ? -9.164 -6.060 23.525 1.00 93.88 616 LEU A O 1
ATOM 4957 N N . HIS A 1 617 ? -7.593 -6.225 25.123 1.00 94.25 617 HIS A N 1
ATOM 4958 C CA . HIS A 1 617 ? -8.258 -5.304 26.039 1.00 94.25 617 HIS A CA 1
ATOM 4959 C C . HIS A 1 617 ? -8.033 -3.851 25.575 1.00 94.25 617 HIS A C 1
ATOM 4961 O O . HIS A 1 617 ? -6.916 -3.547 25.147 1.00 94.25 617 HIS A O 1
ATOM 4967 N N . PRO A 1 618 ? -9.023 -2.941 25.675 1.00 94.81 618 PRO A N 1
ATOM 4968 C CA . PRO A 1 618 ? -8.850 -1.528 25.315 1.00 94.81 618 PRO A CA 1
ATOM 4969 C C . PRO A 1 618 ? -7.654 -0.851 26.009 1.00 94.81 618 PRO A C 1
ATOM 4971 O O . PRO A 1 618 ? -6.922 -0.084 25.383 1.00 94.81 618 PRO A O 1
ATOM 4974 N N . GLU A 1 619 ? -7.378 -1.220 27.264 1.00 93.75 619 GLU A N 1
ATOM 4975 C CA . GLU A 1 619 ? -6.223 -0.742 28.049 1.00 93.75 619 GLU A CA 1
ATOM 4976 C C . GLU A 1 619 ? -4.864 -1.200 27.490 1.00 93.75 619 GLU A C 1
ATOM 4978 O O . GLU A 1 619 ? -3.820 -0.700 27.893 1.00 93.75 619 GLU A O 1
ATOM 4983 N N . HIS A 1 620 ? -4.840 -2.140 26.544 1.00 93.00 620 HIS A N 1
ATOM 4984 C CA . HIS A 1 620 ? -3.616 -2.568 25.866 1.00 93.00 620 HIS A CA 1
ATOM 4985 C C . HIS A 1 620 ? -3.388 -1.842 24.532 1.00 93.00 620 HIS A C 1
ATOM 4987 O O . HIS A 1 620 ? -2.426 -2.147 23.826 1.00 93.00 620 HIS A O 1
ATOM 4993 N N . ILE A 1 621 ? -4.266 -0.908 24.153 1.00 95.56 621 ILE A N 1
ATOM 4994 C CA . ILE A 1 621 ? -4.255 -0.279 22.832 1.00 95.56 621 ILE A CA 1
ATOM 4995 C C . ILE A 1 621 ? -4.049 1.229 22.971 1.00 95.56 621 ILE A C 1
ATOM 4997 O O . ILE A 1 621 ? -4.771 1.903 23.698 1.00 95.56 621 ILE A O 1
ATOM 5001 N N . ILE A 1 622 ? -3.097 1.769 22.207 1.00 95.88 622 ILE A N 1
ATOM 5002 C CA . ILE A 1 622 ? -2.953 3.209 21.968 1.00 95.88 622 ILE A CA 1
ATOM 5003 C C . ILE A 1 622 ? -3.265 3.472 20.496 1.00 95.88 622 ILE A C 1
ATOM 5005 O O . ILE A 1 622 ? -2.651 2.866 19.616 1.00 95.88 622 ILE A O 1
ATOM 5009 N N . LEU A 1 623 ? -4.198 4.384 20.218 1.00 96.38 623 LEU A N 1
ATOM 5010 C CA . LEU A 1 623 ? -4.460 4.838 18.850 1.00 96.38 623 LEU A CA 1
ATOM 5011 C C . LEU A 1 623 ? -3.492 5.962 18.480 1.00 96.38 623 LEU A C 1
ATOM 5013 O O . LEU A 1 623 ? -3.398 6.962 19.185 1.00 96.38 623 LEU A O 1
ATOM 5017 N N . ALA A 1 624 ? -2.779 5.820 17.366 1.00 95.31 624 ALA A N 1
ATOM 5018 C CA . ALA A 1 624 ? -1.805 6.811 16.924 1.00 95.31 624 ALA A CA 1
ATOM 5019 C C . ALA A 1 624 ? -2.023 7.216 15.463 1.00 95.31 624 ALA A C 1
ATOM 5021 O O . ALA A 1 624 ? -2.338 6.372 14.623 1.00 95.31 624 ALA A O 1
ATOM 5022 N N . GLY A 1 625 ? -1.834 8.501 15.156 1.00 93.38 625 GLY A N 1
ATOM 5023 C CA . GLY A 1 625 ? -1.988 9.023 13.800 1.00 93.38 625 GLY A CA 1
ATOM 5024 C C . GLY A 1 625 ? -1.318 10.376 13.586 1.00 93.38 625 GLY A C 1
ATOM 5025 O O . GLY A 1 625 ? -1.208 11.195 14.496 1.00 93.38 625 GLY A O 1
ATOM 5026 N N . ASP A 1 626 ? -0.874 10.629 12.361 1.00 92.62 626 ASP A N 1
ATOM 5027 C CA . ASP A 1 626 ? -0.239 11.877 11.951 1.00 92.62 626 ASP A CA 1
ATOM 5028 C C . ASP A 1 626 ? -1.058 12.630 10.900 1.00 92.62 626 ASP A C 1
ATOM 5030 O O . ASP A 1 626 ? -1.732 12.020 10.071 1.00 92.62 626 ASP A O 1
ATOM 5034 N N . SER A 1 627 ? -1.002 13.964 10.915 1.00 93.19 627 SER A N 1
ATOM 5035 C CA . SER A 1 627 ? -1.692 14.821 9.948 1.00 93.19 627 SER A CA 1
ATOM 5036 C C . SER A 1 627 ? -3.188 14.475 9.857 1.00 93.19 627 SER A C 1
ATOM 5038 O O . SER A 1 627 ? -3.886 14.462 10.876 1.00 93.19 627 SER A O 1
ATOM 5040 N N . ALA A 1 628 ? -3.688 14.128 8.668 1.00 92.19 628 ALA A N 1
ATOM 5041 C CA . ALA A 1 628 ? -5.040 13.606 8.465 1.00 92.19 628 ALA A CA 1
ATOM 5042 C C . ALA A 1 628 ? -5.354 12.376 9.342 1.00 92.19 628 ALA A C 1
ATOM 5044 O O . ALA A 1 628 ? -6.461 12.260 9.857 1.00 92.19 628 ALA A O 1
ATOM 5045 N N . GLY A 1 629 ? -4.383 11.488 9.573 1.00 92.81 629 GLY A N 1
ATOM 5046 C CA . GLY A 1 629 ? -4.517 10.348 10.481 1.00 92.81 629 GLY A CA 1
ATOM 5047 C C . GLY A 1 629 ? -4.727 10.760 11.940 1.00 92.81 629 GLY A C 1
ATOM 5048 O O . GLY A 1 629 ? -5.485 10.103 12.644 1.00 92.81 629 GLY A O 1
ATOM 5049 N N . GLY A 1 630 ? -4.137 11.876 12.380 1.00 94.25 630 GLY A N 1
ATOM 5050 C CA . GLY A 1 630 ? -4.418 12.457 13.697 1.00 94.25 630 GLY A CA 1
ATOM 5051 C C . GLY A 1 630 ? -5.876 12.913 13.817 1.00 94.25 630 GLY A C 1
ATOM 5052 O O . GLY A 1 630 ? -6.532 12.626 14.815 1.00 94.25 630 GLY A O 1
ATOM 5053 N N . GLY A 1 631 ? -6.417 13.524 12.758 1.00 95.62 631 GLY A N 1
ATOM 5054 C CA . GLY A 1 631 ? -7.843 13.850 12.657 1.00 95.62 631 GLY A CA 1
ATOM 5055 C C . GLY A 1 631 ? -8.748 12.618 12.717 1.00 95.62 631 GLY A C 1
ATOM 5056 O O . GLY A 1 631 ? -9.737 12.607 13.448 1.00 95.62 631 GLY A O 1
ATOM 5057 N N . LEU A 1 632 ? -8.375 11.544 12.013 1.00 96.81 632 LEU A N 1
ATOM 5058 C CA . LEU A 1 632 ? -9.112 10.276 12.041 1.00 96.81 632 LEU A CA 1
ATOM 5059 C C . LEU A 1 632 ? -9.089 9.605 13.415 1.00 96.81 632 LEU A C 1
ATOM 5061 O O . LEU A 1 632 ? -10.102 9.040 13.817 1.00 96.81 632 LEU A O 1
ATOM 5065 N N . VAL A 1 633 ? -7.971 9.679 14.144 1.00 97.44 633 VAL A N 1
ATOM 5066 C CA . VAL A 1 633 ? -7.894 9.196 15.530 1.00 97.44 633 VAL A CA 1
ATOM 5067 C C . VAL A 1 633 ? -8.876 9.966 16.409 1.00 97.44 633 VAL A C 1
ATOM 5069 O O . VAL A 1 633 ? -9.665 9.342 17.112 1.00 97.44 633 VAL A O 1
ATOM 5072 N N . MET A 1 634 ? -8.904 11.299 16.318 1.00 97.81 634 MET A N 1
ATOM 5073 C CA . MET A 1 634 ? -9.852 12.110 17.090 1.00 97.81 634 MET A CA 1
ATOM 5074 C C . MET A 1 634 ? -11.313 11.795 16.744 1.00 97.81 634 MET A C 1
ATOM 5076 O O . MET A 1 634 ? -12.133 11.601 17.639 1.00 97.81 634 MET A O 1
ATOM 5080 N N . SER A 1 635 ? -11.629 11.677 15.455 1.00 96.69 635 SER A N 1
ATOM 5081 C CA . SER A 1 635 ? -12.953 11.278 14.965 1.00 96.69 635 SER A CA 1
ATOM 5082 C C . SER A 1 635 ? -13.354 9.880 15.470 1.00 96.69 635 SER A C 1
ATOM 5084 O O . SER A 1 635 ? -14.457 9.691 15.981 1.00 96.69 635 SER A O 1
ATOM 5086 N N . ALA A 1 636 ? -12.440 8.905 15.439 1.00 95.56 636 ALA A N 1
ATOM 5087 C CA . ALA A 1 636 ? -12.690 7.563 15.962 1.00 95.56 636 ALA A CA 1
ATOM 5088 C C . ALA A 1 636 ? -12.956 7.563 17.477 1.00 95.56 636 ALA A C 1
ATOM 5090 O O . ALA A 1 636 ? -13.895 6.907 17.926 1.00 95.56 636 ALA A O 1
ATOM 5091 N N . LEU A 1 637 ? -12.188 8.328 18.260 1.00 96.19 637 LEU A N 1
ATOM 5092 C CA . LEU A 1 637 ? -12.411 8.480 19.702 1.00 96.19 637 LEU A CA 1
ATOM 5093 C C . LEU A 1 637 ? -13.802 9.058 20.008 1.00 96.19 637 LEU A C 1
ATOM 5095 O O . LEU A 1 637 ? -14.522 8.523 20.852 1.00 96.19 637 LEU A O 1
ATOM 5099 N N . LEU A 1 638 ? -14.211 10.102 19.279 1.00 95.88 638 LEU A N 1
ATOM 5100 C CA . LEU A 1 638 ? -15.538 10.709 19.412 1.00 95.88 638 LEU A CA 1
ATOM 5101 C C . LEU A 1 638 ? -16.662 9.713 19.093 1.00 95.88 638 LEU A C 1
ATOM 5103 O O . LEU A 1 638 ? -17.652 9.652 19.827 1.00 95.88 638 LEU A O 1
ATOM 5107 N N . ARG A 1 639 ? -16.502 8.892 18.047 1.00 94.56 639 ARG A N 1
ATOM 5108 C CA . ARG A 1 639 ? -17.471 7.843 17.679 1.00 94.56 639 ARG A CA 1
ATOM 5109 C C . ARG A 1 639 ? -17.560 6.731 18.716 1.00 94.56 639 ARG A C 1
ATOM 5111 O O . ARG A 1 639 ? -18.666 6.325 19.069 1.00 94.56 639 ARG A O 1
ATOM 5118 N N . LEU A 1 640 ? -16.420 6.260 19.221 1.00 92.50 640 LEU A N 1
ATOM 5119 C CA . LEU A 1 640 ? -16.369 5.231 20.263 1.00 92.50 640 LEU A CA 1
ATOM 5120 C C . LEU A 1 640 ? -17.050 5.716 21.548 1.00 92.50 640 LEU A C 1
ATOM 5122 O O . LEU A 1 640 ? -17.855 4.985 22.125 1.00 92.50 640 LEU A O 1
ATOM 5126 N N . ARG A 1 641 ? -16.817 6.973 21.946 1.00 91.62 641 ARG A N 1
ATOM 5127 C CA . ARG A 1 641 ? -17.523 7.585 23.079 1.00 91.62 641 ARG A CA 1
ATOM 5128 C C . ARG A 1 641 ? -19.029 7.699 22.816 1.00 91.62 641 ARG A C 1
ATOM 5130 O O . ARG A 1 641 ? -19.825 7.260 23.640 1.00 91.62 641 ARG A O 1
ATOM 5137 N N . GLY A 1 642 ? -19.424 8.272 21.674 1.00 81.50 642 GLY A N 1
ATOM 5138 C CA . GLY A 1 642 ? -20.824 8.569 21.339 1.00 81.50 642 GLY A CA 1
ATOM 5139 C C . GLY A 1 642 ? -21.726 7.338 21.185 1.00 81.50 642 GLY A C 1
ATOM 5140 O O . GLY A 1 642 ? -22.931 7.433 21.390 1.00 81.50 642 GLY A O 1
ATOM 5141 N N . ALA A 1 643 ? -21.162 6.167 20.886 1.00 72.31 643 ALA A N 1
ATOM 5142 C CA . ALA A 1 643 ? -21.907 4.915 20.742 1.00 72.31 643 ALA A CA 1
ATOM 5143 C C . ALA A 1 643 ? -22.289 4.235 22.081 1.00 72.31 643 ALA A C 1
ATOM 5145 O O . ALA A 1 643 ? -22.612 3.048 22.076 1.00 72.31 643 ALA A O 1
ATOM 5146 N N . ASN A 1 644 ? -22.212 4.936 23.224 1.00 65.75 644 ASN A N 1
ATOM 5147 C CA . ASN A 1 644 ? -22.295 4.367 24.583 1.00 65.75 644 ASN A CA 1
ATOM 5148 C C . ASN A 1 644 ? -21.260 3.256 24.849 1.00 65.75 644 ASN A C 1
ATOM 5150 O O . ASN A 1 644 ? -21.448 2.405 25.715 1.00 65.75 644 ASN A O 1
ATOM 5154 N N . LYS A 1 645 ? -20.142 3.268 24.116 1.00 71.12 645 LYS A N 1
ATOM 5155 C CA . LYS A 1 645 ? -19.033 2.317 24.260 1.00 71.12 645 LYS A CA 1
ATOM 5156 C C . LYS A 1 645 ? -17.857 2.958 25.001 1.00 71.12 645 LYS A C 1
ATOM 5158 O O . LYS A 1 645 ? -16.710 2.683 24.671 1.00 71.12 645 LYS A O 1
ATOM 5163 N N . ALA A 1 646 ? -18.120 3.807 25.998 1.00 77.38 646 ALA A N 1
ATOM 5164 C CA . ALA A 1 646 ? -17.068 4.480 26.770 1.00 77.38 646 ALA A CA 1
ATOM 5165 C C . ALA A 1 646 ? -16.083 3.480 27.413 1.00 77.38 646 ALA A C 1
ATOM 5167 O O . ALA A 1 646 ? -14.880 3.711 27.418 1.00 77.38 646 ALA A O 1
ATOM 5168 N N . GLU A 1 647 ? -16.581 2.314 27.836 1.00 82.06 647 GLU A N 1
ATOM 5169 C CA . GLU A 1 647 ? -15.788 1.169 28.320 1.00 82.06 647 GLU A CA 1
ATOM 5170 C C . GLU A 1 647 ? -14.815 0.581 27.278 1.00 82.06 647 GLU A C 1
ATOM 5172 O O . GLU A 1 647 ? -13.909 -0.170 27.622 1.00 82.06 647 GLU A O 1
ATOM 5177 N N . ARG A 1 648 ? -15.005 0.902 25.992 1.00 89.25 648 ARG A N 1
ATOM 5178 C CA . ARG A 1 648 ? -14.159 0.460 24.879 1.00 89.25 648 ARG A CA 1
ATOM 5179 C C . ARG A 1 648 ? -13.191 1.540 24.409 1.00 89.25 648 ARG A C 1
ATOM 5181 O O . ARG A 1 648 ? -12.571 1.345 23.369 1.00 89.25 648 ARG A O 1
ATOM 5188 N N . LEU A 1 649 ? -13.059 2.675 25.094 1.00 94.81 649 LEU A N 1
ATOM 5189 C CA . LEU A 1 649 ? -12.046 3.665 24.723 1.00 94.81 649 LEU A CA 1
ATOM 5190 C C . LEU A 1 649 ? -10.631 3.085 24.912 1.00 94.81 649 LEU A C 1
ATOM 5192 O O . LEU A 1 649 ? -10.406 2.344 25.868 1.00 94.81 649 LEU A O 1
ATOM 5196 N N . PRO A 1 650 ? -9.687 3.381 23.999 1.00 96.12 650 PRO A N 1
ATOM 5197 C CA . PRO A 1 650 ? -8.312 2.908 24.127 1.00 96.12 650 PRO A CA 1
ATOM 5198 C C . PRO A 1 650 ? -7.633 3.543 25.344 1.00 96.12 650 PRO A C 1
ATOM 5200 O O . PRO A 1 650 ? -8.050 4.605 25.807 1.00 96.12 650 PRO A O 1
ATOM 5203 N N . LEU A 1 651 ? -6.533 2.941 25.801 1.00 95.88 651 LEU A N 1
ATOM 5204 C CA . LEU A 1 651 ? -5.719 3.440 26.915 1.00 95.88 651 LEU A CA 1
ATOM 5205 C C . LEU A 1 651 ? -5.356 4.927 26.773 1.00 95.88 651 LEU A C 1
ATOM 5207 O O . LEU A 1 651 ? -5.374 5.685 27.741 1.00 95.88 651 LEU A O 1
ATOM 5211 N N . ALA A 1 652 ? -4.959 5.322 25.564 1.00 96.94 652 ALA A N 1
ATOM 5212 C CA . ALA A 1 652 ? -4.560 6.679 25.221 1.00 96.94 652 ALA A CA 1
ATOM 5213 C C . ALA A 1 652 ? -4.571 6.871 23.699 1.00 96.94 652 ALA A C 1
ATOM 5215 O O . ALA A 1 652 ? -4.716 5.911 22.931 1.00 96.94 652 ALA A O 1
ATOM 5216 N N . ALA A 1 653 ? -4.337 8.105 23.254 1.00 97.75 653 ALA A N 1
ATOM 5217 C CA . ALA A 1 653 ? -4.027 8.383 21.860 1.00 97.75 653 ALA A CA 1
ATOM 5218 C C . ALA A 1 653 ? -2.816 9.303 21.671 1.00 97.75 653 ALA A C 1
ATOM 5220 O O . ALA A 1 653 ? -2.449 10.081 22.549 1.00 97.75 653 ALA A O 1
ATOM 5221 N N . ILE A 1 654 ? -2.182 9.203 20.504 1.00 97.56 654 ILE A N 1
ATOM 5222 C CA . ILE A 1 654 ? -1.044 10.032 20.096 1.00 97.56 654 ILE A CA 1
ATOM 5223 C C . ILE A 1 654 ? -1.354 10.634 18.731 1.00 97.56 654 ILE A C 1
ATOM 5225 O O . ILE A 1 654 ? -1.509 9.911 17.747 1.00 97.56 654 ILE A O 1
ATOM 5229 N N . VAL A 1 655 ? -1.403 11.959 18.649 1.00 97.12 655 VAL A N 1
ATOM 5230 C CA . VAL A 1 655 ? -1.670 12.674 17.402 1.00 97.12 655 VAL A CA 1
ATOM 5231 C C . VAL A 1 655 ? -0.529 13.632 17.067 1.00 97.12 655 VAL A C 1
ATOM 5233 O O . VAL A 1 655 ? -0.111 14.440 17.893 1.00 97.12 655 VAL A O 1
ATOM 5236 N N . SER A 1 656 ? 0.019 13.534 15.855 1.00 94.62 656 SER A N 1
ATOM 5237 C CA . SER A 1 656 ? 1.128 14.386 15.395 1.00 94.62 656 SER A CA 1
ATOM 5238 C C . SER A 1 656 ? 0.662 15.339 14.311 1.00 94.62 656 SER A C 1
ATOM 5240 O O . SER A 1 656 ? 0.169 14.889 13.280 1.00 94.62 656 SER A O 1
ATOM 5242 N N . SER A 1 657 ? 0.821 16.645 14.527 1.00 94.19 657 SER A N 1
ATOM 5243 C CA . SER A 1 657 ? 0.350 17.690 13.615 1.00 94.19 657 SER A CA 1
ATOM 5244 C C . SER A 1 657 ? -1.097 17.451 13.132 1.00 94.19 657 SER A C 1
ATOM 5246 O O . SER A 1 657 ? -1.324 17.436 11.920 1.00 94.19 657 SER A O 1
ATOM 5248 N N . PRO A 1 658 ? -2.060 17.151 14.031 1.00 95.31 658 PRO A N 1
ATOM 5249 C CA . PRO A 1 658 ? -3.381 16.662 13.648 1.00 95.31 658 PRO A CA 1
ATOM 5250 C C . PRO A 1 658 ? -4.147 17.650 12.772 1.00 95.31 658 PRO A C 1
ATOM 5252 O O . PRO A 1 658 ? -4.236 18.834 13.083 1.00 95.31 658 PRO A O 1
ATOM 5255 N N . PHE A 1 659 ? -4.768 17.132 11.714 1.00 93.31 659 PHE A N 1
ATOM 5256 C CA . PHE A 1 659 ? -5.723 17.889 10.920 1.00 93.31 659 PHE A CA 1
ATOM 5257 C C . PHE A 1 659 ? -7.129 17.735 11.505 1.00 93.31 659 PHE A C 1
ATOM 5259 O O . PHE A 1 659 ? -7.785 16.722 11.271 1.00 93.31 659 PHE A O 1
ATOM 5266 N N . VAL A 1 660 ? -7.565 18.710 12.302 1.00 93.44 660 VAL A N 1
ATOM 5267 C CA . VAL A 1 660 ? -8.810 18.625 13.097 1.00 93.44 660 VAL A CA 1
ATOM 5268 C C . VAL A 1 660 ? -9.754 19.804 12.889 1.00 93.44 660 VAL A C 1
ATOM 5270 O O . VAL A 1 660 ? -10.869 19.780 13.420 1.00 93.44 660 VAL A O 1
ATOM 5273 N N . ASP A 1 661 ? -9.347 20.806 12.104 1.00 91.25 661 ASP A N 1
ATOM 5274 C CA . ASP A 1 661 ? -10.194 21.939 11.761 1.00 91.25 661 ASP A CA 1
ATOM 5275 C C . ASP A 1 661 ? -10.477 22.052 10.254 1.00 91.25 661 ASP A C 1
ATOM 5277 O O . ASP A 1 661 ? -9.597 22.319 9.427 1.00 91.25 661 ASP A O 1
ATOM 5281 N N . LEU A 1 662 ? -11.747 21.874 9.880 1.00 89.94 662 LEU A N 1
ATOM 5282 C CA . LEU A 1 662 ? -12.218 22.163 8.525 1.00 89.94 662 LEU A CA 1
ATOM 5283 C C . LEU A 1 662 ? -12.365 23.668 8.279 1.00 89.94 662 LEU A C 1
ATOM 5285 O O . LEU A 1 662 ? -12.428 24.079 7.118 1.00 89.94 662 LEU A O 1
ATOM 5289 N N . SER A 1 663 ? -12.354 24.489 9.334 1.00 82.69 663 SER A N 1
ATOM 5290 C CA . SER A 1 663 ? -12.264 25.936 9.200 1.00 82.69 663 SER A CA 1
ATOM 5291 C C . SER A 1 663 ? -10.902 26.340 8.613 1.00 82.69 663 SER A C 1
ATOM 5293 O O . SER A 1 663 ? -9.867 25.701 8.821 1.00 82.69 663 SER A O 1
ATOM 5295 N N . GLU A 1 664 ? -10.894 27.381 7.782 1.00 69.25 664 GLU A N 1
ATOM 5296 C CA . GLU A 1 664 ? -9.662 27.908 7.194 1.00 69.25 664 GLU A CA 1
ATOM 5297 C C . GLU A 1 664 ? -9.041 28.937 8.159 1.00 69.25 664 GLU A C 1
ATOM 5299 O O . GLU A 1 664 ? -9.119 30.140 7.925 1.00 69.25 664 GLU A O 1
ATOM 5304 N N . SER A 1 665 ? -8.421 28.487 9.257 1.00 59.84 665 SER A N 1
ATOM 5305 C CA . SER A 1 665 ? -7.639 29.369 10.139 1.00 59.84 665 SER A CA 1
ATOM 5306 C C . SER A 1 665 ? -6.201 29.492 9.619 1.00 59.84 665 SER A C 1
ATOM 5308 O O . SER A 1 665 ? -5.370 28.607 9.820 1.00 59.84 665 SER A O 1
ATOM 5310 N N . ILE A 1 666 ? -5.900 30.564 8.882 1.00 57.50 666 ILE A N 1
ATOM 5311 C CA . ILE A 1 666 ? -4.581 30.758 8.263 1.00 57.50 666 ILE A CA 1
ATOM 5312 C C . ILE A 1 666 ? -3.711 31.657 9.136 1.00 57.50 666 ILE A C 1
ATOM 5314 O O . ILE A 1 666 ? -4.031 32.829 9.316 1.00 57.50 666 ILE A O 1
ATOM 5318 N N . ASP A 1 667 ? -2.539 31.158 9.530 1.00 64.06 667 ASP A N 1
ATOM 5319 C CA . ASP A 1 667 ? -1.369 32.014 9.728 1.00 64.06 667 ASP A CA 1
ATOM 5320 C C . ASP A 1 667 ? -0.543 32.063 8.421 1.00 64.06 667 ASP A C 1
ATOM 5322 O O . ASP A 1 667 ? 0.081 31.064 8.030 1.00 64.06 667 ASP A O 1
ATOM 5326 N N . PRO A 1 668 ? -0.510 33.209 7.709 1.00 59.12 668 PRO A N 1
ATOM 5327 C CA . PRO A 1 668 ? 0.236 33.346 6.462 1.00 59.12 668 PRO A CA 1
ATOM 5328 C C . PRO A 1 668 ? 1.749 33.155 6.635 1.00 59.12 668 PRO A C 1
ATOM 5330 O O . PRO A 1 668 ? 2.430 32.787 5.673 1.00 59.12 668 PRO A O 1
ATOM 5333 N N . ALA A 1 669 ? 2.292 33.398 7.834 1.00 60.38 669 ALA A N 1
ATOM 5334 C CA . ALA A 1 669 ? 3.721 33.270 8.103 1.00 60.38 669 ALA A CA 1
ATOM 5335 C C . ALA A 1 669 ? 4.154 31.796 8.126 1.00 60.38 669 ALA A C 1
ATOM 5337 O O . ALA A 1 669 ? 5.114 31.421 7.439 1.00 60.38 669 ALA A O 1
ATOM 5338 N N . SER A 1 670 ? 3.390 30.941 8.812 1.00 61.84 670 SER A N 1
ATOM 5339 C CA . SER A 1 670 ? 3.620 29.491 8.884 1.00 61.84 670 SER A CA 1
ATOM 5340 C C . SER A 1 670 ? 3.530 28.803 7.510 1.00 61.84 670 SER A C 1
ATOM 5342 O O . SER A 1 670 ? 4.323 27.909 7.185 1.00 61.84 670 SER A O 1
ATOM 5344 N N . ALA A 1 671 ? 2.659 29.299 6.623 1.00 61.59 671 ALA A N 1
ATOM 5345 C CA . ALA A 1 671 ? 2.487 28.783 5.261 1.00 61.59 671 ALA A CA 1
ATOM 5346 C C . ALA A 1 671 ? 3.735 28.931 4.358 1.00 61.59 671 ALA A C 1
ATOM 5348 O O . ALA A 1 671 ? 3.901 28.176 3.391 1.00 61.59 671 ALA A O 1
ATOM 5349 N N . ARG A 1 672 ? 4.642 29.878 4.648 1.00 67.44 672 ARG A N 1
ATOM 5350 C CA . ARG A 1 672 ? 5.857 30.113 3.836 1.00 67.44 672 ARG A CA 1
ATOM 5351 C C . ARG A 1 672 ? 6.969 29.103 4.104 1.00 67.44 672 ARG A C 1
ATOM 5353 O O . ARG A 1 672 ? 7.792 28.844 3.223 1.00 67.44 672 ARG A O 1
ATOM 5360 N N . ILE A 1 673 ? 7.009 28.532 5.307 1.00 76.69 673 ILE A N 1
ATOM 5361 C CA . ILE A 1 673 ? 8.087 27.630 5.729 1.00 76.69 673 ILE A CA 1
ATOM 5362 C C . ILE A 1 673 ? 7.645 26.164 5.645 1.00 76.69 673 ILE A C 1
ATOM 5364 O O . ILE A 1 673 ? 8.468 25.304 5.325 1.00 76.69 673 ILE A O 1
ATOM 5368 N N . CYS A 1 674 ? 6.354 25.885 5.812 1.00 81.94 674 CYS A N 1
ATOM 5369 C CA . CYS A 1 674 ? 5.822 24.529 5.834 1.00 81.94 674 CYS A CA 1
ATOM 5370 C C . CYS A 1 674 ? 6.070 23.724 4.538 1.00 81.94 674 CYS A C 1
ATOM 5372 O O . CYS A 1 674 ? 6.152 24.274 3.434 1.00 81.94 674 CYS A O 1
ATOM 5374 N N . ILE A 1 675 ? 6.202 22.401 4.691 1.00 83.56 675 ILE A N 1
ATOM 5375 C CA . ILE A 1 675 ? 6.232 21.425 3.588 1.00 83.56 675 ILE A CA 1
ATOM 5376 C C . ILE A 1 675 ? 4.810 21.149 3.075 1.00 83.56 675 ILE A C 1
ATOM 5378 O O . ILE A 1 675 ? 4.614 21.000 1.869 1.00 83.56 675 ILE A O 1
ATOM 5382 N N . LEU A 1 676 ? 3.820 21.122 3.973 1.00 86.75 676 LEU A N 1
ATOM 5383 C CA . LEU A 1 676 ? 2.404 21.123 3.625 1.00 86.75 676 LEU A CA 1
ATOM 5384 C C . LEU A 1 676 ? 2.017 22.526 3.140 1.00 86.75 676 LEU A C 1
ATOM 5386 O O . LEU A 1 676 ? 2.080 23.502 3.888 1.00 86.75 676 LEU A O 1
ATOM 5390 N N . THR A 1 677 ? 1.660 22.639 1.865 1.00 85.19 677 THR A N 1
ATOM 5391 C CA . THR A 1 677 ? 1.270 23.909 1.249 1.00 85.19 677 THR A CA 1
ATOM 5392 C C . THR A 1 677 ? -0.218 24.179 1.459 1.00 85.19 677 THR A C 1
ATOM 5394 O O . THR A 1 677 ? -1.025 23.259 1.611 1.00 85.19 677 THR A O 1
ATOM 5397 N N . ARG A 1 678 ? -0.607 25.459 1.397 1.00 81.69 678 ARG A N 1
ATOM 5398 C CA . ARG A 1 678 ? -2.019 25.869 1.461 1.00 81.69 678 ARG A CA 1
ATOM 5399 C C . ARG A 1 678 ? -2.865 25.201 0.372 1.00 81.69 678 ARG A C 1
ATOM 5401 O O . ARG A 1 678 ? -4.004 24.837 0.644 1.00 81.69 678 ARG A O 1
ATOM 5408 N N . SER A 1 679 ? -2.316 25.019 -0.834 1.00 82.62 679 SER A N 1
ATOM 5409 C CA . SER A 1 679 ? -3.006 24.357 -1.951 1.00 82.62 679 SER A CA 1
ATOM 5410 C C . SER A 1 679 ? -3.401 22.922 -1.602 1.00 82.62 679 SER A C 1
ATOM 5412 O O . SER A 1 679 ? -4.567 22.565 -1.751 1.00 82.62 679 SER A O 1
ATOM 5414 N N . ILE A 1 680 ? -2.469 22.138 -1.051 1.00 86.69 680 ILE A N 1
ATOM 5415 C CA . ILE A 1 680 ? -2.727 20.760 -0.611 1.00 86.69 680 ILE A CA 1
ATOM 5416 C C . ILE A 1 680 ? -3.733 20.739 0.529 1.00 86.69 680 ILE A C 1
ATOM 5418 O O . ILE A 1 680 ? -4.707 19.997 0.461 1.00 86.69 680 ILE A O 1
ATOM 5422 N N . ALA A 1 681 ? -3.529 21.557 1.564 1.00 86.31 681 ALA A N 1
ATOM 5423 C CA . ALA A 1 681 ? -4.421 21.568 2.718 1.00 86.31 681 ALA A CA 1
ATOM 5424 C C . ALA A 1 681 ? -5.857 21.948 2.315 1.00 86.31 681 ALA A C 1
ATOM 5426 O O . ALA A 1 681 ? -6.814 21.338 2.780 1.00 86.31 681 ALA A O 1
ATOM 5427 N N . LYS A 1 682 ? -6.027 22.928 1.418 1.00 86.50 682 LYS A N 1
ATOM 5428 C CA . LYS A 1 682 ? -7.340 23.319 0.886 1.00 86.50 682 LYS A CA 1
ATOM 5429 C C . LYS A 1 682 ? -7.967 22.209 0.039 1.00 86.50 682 LYS A C 1
ATOM 5431 O O . LYS A 1 682 ? -9.130 21.881 0.250 1.00 86.50 682 LYS A O 1
ATOM 5436 N N . ALA A 1 683 ? -7.204 21.610 -0.874 1.00 88.69 683 ALA A N 1
ATOM 5437 C CA . ALA A 1 683 ? -7.668 20.485 -1.683 1.00 88.69 683 ALA A CA 1
ATOM 5438 C C . ALA A 1 683 ? -8.097 19.296 -0.808 1.00 88.69 683 ALA A C 1
ATOM 5440 O O . ALA A 1 683 ? -9.163 18.727 -1.024 1.00 88.69 683 ALA A O 1
ATOM 5441 N N . ALA A 1 684 ? -7.320 18.976 0.230 1.00 89.62 684 ALA A N 1
ATOM 5442 C CA . ALA A 1 684 ? -7.643 17.924 1.184 1.00 89.62 684 ALA A CA 1
ATOM 5443 C C . ALA A 1 684 ? -8.971 18.179 1.909 1.00 89.62 684 ALA A C 1
ATOM 5445 O O . ALA A 1 684 ? -9.762 17.247 1.998 1.00 89.62 684 ALA A O 1
ATOM 5446 N N . ARG A 1 685 ? -9.268 19.419 2.342 1.00 90.50 685 ARG A N 1
ATOM 5447 C CA . ARG A 1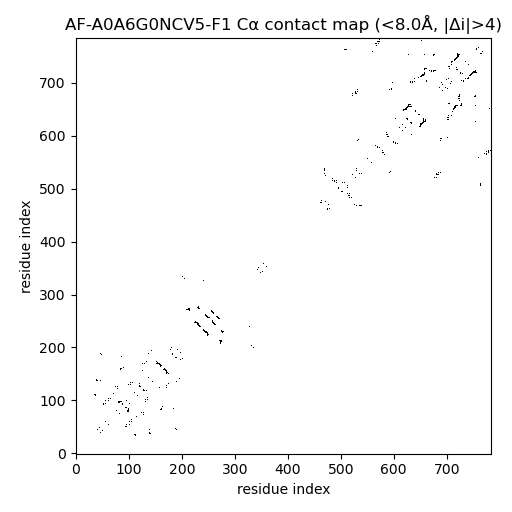 685 ? -10.581 19.767 2.936 1.00 90.50 685 ARG A CA 1
ATOM 5448 C C . ARG A 1 685 ? -11.727 19.480 1.977 1.00 90.50 685 ARG A C 1
ATOM 5450 O O . ARG A 1 685 ? -12.659 18.770 2.337 1.00 90.50 685 ARG A O 1
ATOM 5457 N N . ILE A 1 686 ? -11.621 20.008 0.755 1.00 90.12 686 ILE A N 1
ATOM 5458 C CA . ILE A 1 686 ? -12.673 19.919 -0.266 1.00 90.12 686 ILE A CA 1
ATOM 5459 C C . ILE A 1 686 ? -12.987 18.459 -0.592 1.00 90.12 686 ILE A C 1
ATOM 5461 O O . ILE A 1 686 ? -14.147 18.070 -0.669 1.00 90.12 686 ILE A O 1
ATOM 5465 N N . VAL A 1 687 ? -11.948 17.648 -0.782 1.00 91.88 687 VAL A N 1
ATOM 5466 C CA . VAL A 1 687 ? -12.112 16.249 -1.178 1.00 91.88 687 VAL A CA 1
ATOM 5467 C C . VAL A 1 687 ? -12.549 15.384 0.004 1.00 91.88 687 VAL A C 1
ATOM 5469 O O . VAL A 1 687 ? -13.347 14.468 -0.167 1.00 91.88 687 VAL A O 1
ATOM 5472 N N . TYR A 1 688 ? -12.038 15.650 1.208 1.00 93.38 688 TYR A N 1
ATOM 5473 C CA . TYR A 1 688 ? -12.417 14.900 2.404 1.00 93.38 688 TYR A CA 1
ATOM 5474 C C . TYR A 1 688 ? -13.871 15.126 2.785 1.00 93.38 688 TYR A C 1
ATOM 5476 O O . TYR A 1 688 ? -14.572 14.160 3.083 1.00 93.38 688 TYR A O 1
ATOM 5484 N N . HIS A 1 689 ? -14.332 16.371 2.708 1.00 93.31 689 HIS A N 1
ATOM 5485 C CA . HIS A 1 689 ? -15.686 16.747 3.066 1.00 93.31 689 HIS A CA 1
ATOM 5486 C C . HIS A 1 689 ? -16.292 17.625 1.956 1.00 93.31 689 HIS A C 1
ATOM 5488 O O . HIS A 1 689 ? -16.126 18.841 1.978 1.00 93.31 689 HIS A O 1
ATOM 5494 N N . PRO A 1 690 ? -17.018 17.058 0.974 1.00 88.88 690 PRO A N 1
ATOM 5495 C CA . PRO A 1 690 ? -17.544 17.823 -0.163 1.00 88.88 690 PRO A CA 1
ATOM 5496 C C . PRO A 1 690 ? -18.405 19.035 0.227 1.00 88.88 690 PRO A C 1
ATOM 5498 O O . PRO A 1 690 ? -18.375 20.056 -0.454 1.00 88.88 690 PRO A O 1
ATOM 5501 N N . THR A 1 691 ? -19.114 18.961 1.359 1.00 89.75 691 THR A N 1
ATOM 5502 C CA . THR A 1 691 ? -19.898 20.068 1.935 1.00 89.75 691 THR A CA 1
ATOM 5503 C C . THR A 1 691 ? -19.141 20.842 3.022 1.00 89.75 691 THR A C 1
ATOM 5505 O O . THR A 1 691 ? -19.759 21.419 3.907 1.00 89.75 691 THR A O 1
ATOM 5508 N N . TRP A 1 692 ? -17.801 20.866 3.000 1.00 87.50 692 TRP A N 1
ATOM 5509 C CA . TRP A 1 692 ? -16.966 21.529 4.021 1.00 87.50 692 TRP A CA 1
ATOM 5510 C C . TRP A 1 692 ? -17.307 23.011 4.249 1.00 87.50 692 TRP A C 1
ATOM 5512 O O . TRP A 1 692 ? -16.962 23.555 5.289 1.00 87.50 692 TRP A O 1
ATOM 5522 N N . SER A 1 693 ? -17.961 23.693 3.309 1.00 87.50 693 SER A N 1
ATOM 5523 C CA . SER A 1 693 ? -18.407 25.076 3.503 1.00 87.50 693 SER A CA 1
ATOM 5524 C C . SER A 1 693 ? -19.572 25.202 4.491 1.00 87.50 693 SER A C 1
ATOM 5526 O O . SER A 1 693 ? -19.779 26.274 5.051 1.00 87.50 693 SER A O 1
ATOM 5528 N N . ASP A 1 694 ? -20.338 24.130 4.703 1.00 90.25 694 ASP A N 1
ATOM 5529 C CA . ASP A 1 694 ? -21.455 24.093 5.640 1.00 90.25 694 ASP A CA 1
ATOM 5530 C C . ASP A 1 694 ? -21.021 23.468 6.970 1.00 90.25 694 ASP A C 1
ATOM 5532 O O . ASP A 1 694 ? -20.905 22.244 7.105 1.00 90.25 694 ASP A O 1
ATOM 5536 N N . ARG A 1 695 ? -20.825 24.329 7.974 1.00 89.69 695 ARG A N 1
ATOM 5537 C CA . ARG A 1 695 ? -20.412 23.941 9.329 1.00 89.69 695 ARG A CA 1
ATOM 5538 C C . ARG A 1 695 ? -21.357 22.935 9.986 1.00 89.69 695 ARG A C 1
ATOM 5540 O O . ARG A 1 695 ? -20.895 22.129 10.790 1.00 89.69 695 ARG A O 1
ATOM 5547 N N . SER A 1 696 ? -22.650 22.944 9.650 1.00 91.00 696 SER A N 1
ATOM 5548 C CA . SER A 1 696 ? -23.620 22.008 10.234 1.00 91.00 696 SER A CA 1
ATOM 5549 C C . SER A 1 696 ? -23.341 20.550 9.850 1.00 91.00 696 SER A C 1
ATOM 5551 O O . SER A 1 696 ? -23.716 19.633 10.579 1.00 91.00 696 SER A O 1
ATOM 5553 N N . THR A 1 697 ? -22.624 20.332 8.743 1.00 91.75 697 THR A N 1
ATOM 5554 C CA . THR A 1 697 ? -22.316 18.996 8.219 1.00 91.75 697 THR A CA 1
ATOM 5555 C C . THR A 1 697 ? -21.001 18.416 8.732 1.00 91.75 697 THR A C 1
ATOM 5557 O O . THR A 1 697 ? -20.772 17.224 8.558 1.00 91.75 697 THR A O 1
ATOM 5560 N N . TRP A 1 698 ? -20.152 19.218 9.387 1.00 93.25 698 TRP A N 1
ATOM 5561 C CA . TRP A 1 698 ? -18.794 18.803 9.758 1.00 93.25 698 TRP A CA 1
ATOM 5562 C C . TRP A 1 698 ? -18.768 17.619 10.717 1.00 93.25 698 TRP A C 1
ATOM 5564 O O . TRP A 1 698 ? -17.867 16.791 10.620 1.00 93.25 698 TRP A O 1
ATOM 5574 N N . ALA A 1 699 ? -19.740 17.534 11.631 1.00 93.19 699 ALA A N 1
ATOM 5575 C CA . ALA A 1 699 ? -19.794 16.497 12.658 1.00 93.19 699 ALA A CA 1
ATOM 5576 C C . ALA A 1 699 ? -18.403 16.267 13.296 1.00 93.19 699 ALA A C 1
ATOM 5578 O O . ALA A 1 699 ? -17.697 17.217 13.639 1.00 93.19 699 ALA A O 1
ATOM 5579 N N . ASP A 1 700 ? -17.975 15.012 13.409 1.00 94.31 700 ASP A N 1
ATOM 5580 C CA . ASP A 1 700 ? -16.671 14.634 13.943 1.00 94.31 700 ASP A CA 1
ATOM 5581 C C . ASP A 1 700 ? -15.529 14.675 12.906 1.00 94.31 700 ASP A C 1
ATOM 5583 O O . ASP A 1 700 ? -14.390 14.356 13.242 1.00 94.31 700 ASP A O 1
ATOM 5587 N N . ALA A 1 701 ? -15.787 15.122 11.668 1.00 93.75 701 ALA A N 1
ATOM 5588 C CA . ALA A 1 701 ? -14.732 15.433 10.697 1.00 93.75 701 ALA A CA 1
ATOM 5589 C C . ALA A 1 701 ? -13.862 16.615 11.151 1.00 93.75 701 ALA A C 1
ATOM 5591 O O . ALA A 1 701 ? -12.733 16.758 10.685 1.00 93.75 701 ALA A O 1
ATOM 5592 N N . SER A 1 702 ? -14.391 17.454 12.048 1.00 94.44 702 SER A N 1
ATOM 5593 C CA . SER A 1 702 ? -13.703 18.602 12.624 1.00 94.44 702 SER A CA 1
ATOM 5594 C C . SER A 1 702 ? -13.784 18.568 14.154 1.00 94.44 702 SER A C 1
ATOM 5596 O O . SER A 1 702 ? -14.550 19.302 14.779 1.00 94.44 702 SER A O 1
ATOM 5598 N N . ALA A 1 703 ? -12.992 17.680 14.760 1.00 93.75 703 ALA A N 1
ATOM 5599 C CA . ALA A 1 703 ? -13.058 17.346 16.186 1.00 93.75 703 ALA A CA 1
ATOM 5600 C C . ALA A 1 703 ? -12.935 18.553 17.137 1.00 93.75 703 ALA A C 1
ATOM 5602 O O . ALA A 1 703 ? -13.499 18.528 18.225 1.00 93.75 703 ALA A O 1
ATOM 5603 N N . ILE A 1 704 ? -12.258 19.626 16.722 1.00 91.88 704 ILE A N 1
ATOM 5604 C CA . ILE A 1 704 ? -12.126 20.868 17.501 1.00 91.88 704 ILE A CA 1
ATOM 5605 C C . ILE A 1 704 ? -13.475 21.546 17.822 1.00 91.88 704 ILE A C 1
ATOM 5607 O O . ILE A 1 704 ? -13.586 22.276 18.805 1.00 91.88 704 ILE A O 1
ATOM 5611 N N . HIS A 1 705 ? -14.517 21.296 17.022 1.00 92.88 705 HIS A N 1
ATOM 5612 C CA . HIS A 1 705 ? -15.865 21.840 17.245 1.00 92.88 705 HIS A CA 1
ATOM 5613 C C . HIS A 1 705 ? -16.777 20.883 18.023 1.00 92.88 705 HIS A C 1
ATOM 5615 O O . HIS A 1 705 ? -17.946 21.197 18.234 1.00 92.88 705 HIS A O 1
ATOM 5621 N N . CYS A 1 706 ? -16.268 19.723 18.440 1.00 94.50 706 CYS A N 1
ATOM 5622 C CA . CYS A 1 706 ? -17.010 18.745 19.228 1.00 94.50 706 CYS A CA 1
ATOM 5623 C C . CYS A 1 706 ? -16.788 18.950 20.733 1.00 94.50 706 CYS A C 1
ATOM 5625 O O . CYS A 1 706 ? -15.841 19.609 21.161 1.00 94.50 706 CYS A O 1
ATOM 5627 N N . ASP A 1 707 ? -17.660 18.354 21.544 1.00 94.69 707 ASP A N 1
ATOM 5628 C CA . ASP A 1 707 ? -17.375 18.108 22.959 1.00 94.69 707 ASP A CA 1
ATOM 5629 C C . ASP A 1 707 ? -16.292 17.026 23.062 1.00 94.69 707 ASP A C 1
ATOM 5631 O O . ASP A 1 707 ? -16.454 15.948 22.484 1.00 94.69 707 ASP A O 1
ATOM 5635 N N . LEU A 1 708 ? -15.199 17.301 23.770 1.00 96.06 708 LEU A N 1
ATOM 5636 C CA . LEU A 1 708 ? -14.063 16.403 23.985 1.00 96.06 708 LEU A CA 1
ATOM 5637 C C . LEU A 1 708 ? -14.096 15.712 25.358 1.00 96.06 708 LEU A C 1
ATOM 5639 O O . LEU A 1 708 ? -13.237 14.875 25.632 1.00 96.06 708 LEU A O 1
ATOM 5643 N N . SER A 1 709 ? -15.089 16.003 26.205 1.00 93.50 709 SER A N 1
ATOM 5644 C CA . SER A 1 709 ? -15.211 15.413 27.540 1.00 93.50 709 SER A CA 1
ATOM 5645 C C . SER A 1 709 ? -15.288 13.876 27.504 1.00 93.50 709 SER A C 1
ATOM 5647 O O . SER A 1 709 ? -15.848 13.269 26.586 1.00 93.50 709 SER A O 1
ATOM 5649 N N . GLY A 1 710 ? -14.675 13.208 28.484 1.00 91.31 710 GLY A N 1
ATOM 5650 C CA . GLY A 1 710 ? -14.688 11.742 28.584 1.00 91.31 710 GLY A CA 1
ATOM 5651 C C . GLY A 1 710 ? -13.876 10.990 27.519 1.00 91.31 710 GLY A C 1
ATOM 5652 O O . GLY A 1 710 ? -13.997 9.771 27.431 1.00 91.31 710 GLY A O 1
ATOM 5653 N N . LEU A 1 711 ? -13.069 11.679 26.704 1.00 95.44 711 LEU A N 1
ATOM 5654 C CA . LEU A 1 711 ? -12.061 11.039 25.853 1.00 95.44 711 LEU A CA 1
ATOM 5655 C C . LEU A 1 711 ? -10.835 10.598 26.677 1.00 95.44 711 LEU A C 1
ATOM 5657 O O . LEU A 1 711 ? -10.567 11.190 27.722 1.00 95.44 711 LEU A O 1
ATOM 5661 N N . PRO A 1 712 ? -10.078 9.576 26.224 1.00 95.50 712 PRO A N 1
ATOM 5662 C CA . PRO A 1 712 ? -8.876 9.132 26.922 1.00 95.50 712 PRO A CA 1
ATOM 5663 C C . PRO A 1 712 ? -7.763 10.190 26.840 1.00 95.50 712 PRO A C 1
ATOM 5665 O O . PRO A 1 712 ? -7.856 11.119 26.030 1.00 95.50 712 PRO A O 1
ATOM 5668 N N . PRO A 1 713 ? -6.675 10.040 27.615 1.00 96.88 713 PRO A N 1
ATOM 5669 C CA . PRO A 1 713 ? -5.533 10.935 27.515 1.00 96.88 713 PRO A CA 1
ATOM 5670 C C . PRO A 1 713 ? -4.962 10.984 26.091 1.00 96.88 713 PRO A C 1
ATOM 5672 O O . PRO A 1 713 ? -4.671 9.939 25.498 1.00 96.88 713 PRO A O 1
ATOM 5675 N N . VAL A 1 714 ? -4.731 12.189 25.561 1.00 98.12 714 VAL A N 1
ATOM 5676 C CA . VAL A 1 714 ? -4.141 12.395 24.230 1.00 98.12 714 VAL A CA 1
ATOM 5677 C C . VAL A 1 714 ? -2.827 13.165 24.323 1.00 98.12 714 VAL A C 1
ATOM 5679 O O . VAL A 1 714 ? -2.746 14.219 24.950 1.00 98.12 714 VAL A O 1
ATOM 5682 N N . PHE A 1 715 ? -1.795 12.655 23.652 1.00 98.31 715 PHE A N 1
ATOM 5683 C CA . PHE A 1 715 ? -0.551 13.377 23.398 1.00 98.31 715 PHE A CA 1
ATOM 5684 C C . PHE A 1 715 ? -0.616 14.055 22.029 1.00 98.31 715 PHE A C 1
ATOM 5686 O O . PHE A 1 715 ? -0.722 13.381 21.002 1.00 98.31 715 PHE A O 1
ATOM 5693 N N . ILE A 1 716 ? -0.529 15.381 22.008 1.00 98.31 716 ILE A N 1
ATOM 5694 C CA . ILE A 1 716 ? -0.565 16.211 20.806 1.00 98.31 716 ILE A CA 1
ATOM 5695 C C . ILE A 1 716 ? 0.848 16.715 20.528 1.00 98.31 716 ILE A C 1
ATOM 5697 O O . ILE A 1 716 ? 1.380 17.537 21.268 1.00 98.31 716 ILE A O 1
ATOM 5701 N N . GLN A 1 717 ? 1.454 16.276 19.428 1.00 96.75 717 GLN A N 1
ATOM 5702 C CA . GLN A 1 717 ? 2.717 16.839 18.960 1.00 96.75 717 GLN A CA 1
ATOM 5703 C C . GLN A 1 717 ? 2.460 17.945 17.941 1.00 96.75 717 GLN A C 1
ATOM 5705 O O . GLN A 1 717 ? 1.909 17.685 16.876 1.00 96.75 717 GLN A O 1
ATOM 5710 N N . ALA A 1 718 ? 2.925 19.154 18.241 1.00 94.81 718 ALA A N 1
ATOM 5711 C CA . ALA A 1 718 ? 2.792 20.327 17.387 1.00 94.81 718 ALA A CA 1
ATOM 5712 C C . ALA A 1 718 ? 4.163 20.814 16.896 1.00 94.81 718 ALA A C 1
ATOM 5714 O O . ALA A 1 718 ? 5.186 20.652 17.567 1.00 94.81 718 ALA A O 1
ATOM 5715 N N . ALA A 1 719 ? 4.185 21.445 15.726 1.00 92.06 719 ALA A N 1
ATOM 5716 C CA . ALA A 1 719 ? 5.395 21.948 15.088 1.00 92.06 719 ALA A CA 1
ATOM 5717 C C . ALA A 1 719 ? 5.190 23.398 14.638 1.00 92.06 719 ALA A C 1
ATOM 5719 O O . ALA A 1 719 ? 4.229 23.689 13.940 1.00 92.06 719 ALA A O 1
ATOM 5720 N N . THR A 1 720 ? 6.074 24.325 15.013 1.00 90.50 720 THR A N 1
ATOM 5721 C CA . THR A 1 720 ? 5.808 25.760 14.770 1.00 90.50 720 THR A CA 1
ATOM 5722 C C . THR A 1 720 ? 6.022 26.206 13.321 1.00 90.50 720 THR A C 1
ATOM 5724 O O . THR A 1 720 ? 5.604 27.300 12.964 1.00 90.50 720 THR A O 1
ATOM 5727 N N . PHE A 1 721 ? 6.680 25.405 12.470 1.00 89.25 721 PHE A N 1
ATOM 5728 C CA . PHE A 1 721 ? 6.746 25.648 11.017 1.00 89.25 721 PHE A CA 1
ATOM 5729 C C . PHE A 1 721 ? 5.785 24.741 10.244 1.00 89.25 721 PHE A C 1
ATOM 5731 O O . PHE A 1 721 ? 6.058 24.339 9.108 1.00 89.25 721 PHE A O 1
ATOM 5738 N N . ASP A 1 722 ? 4.673 24.403 10.882 1.00 88.56 722 ASP A N 1
ATOM 5739 C CA . ASP A 1 722 ? 3.574 23.647 10.315 1.00 88.56 722 ASP A CA 1
ATOM 5740 C C . ASP A 1 722 ? 2.402 24.566 9.966 1.00 88.56 722 ASP A C 1
ATOM 5742 O O . ASP A 1 722 ? 2.079 25.499 10.694 1.00 88.56 722 ASP A O 1
ATOM 5746 N N . TYR A 1 723 ? 1.732 24.257 8.862 1.00 84.75 723 TYR A N 1
ATOM 5747 C CA . TYR A 1 723 ? 0.472 24.885 8.494 1.00 84.75 723 TYR A CA 1
ATOM 5748 C C . TYR A 1 723 ? -0.649 24.535 9.491 1.00 84.75 723 TYR A C 1
ATOM 5750 O O . TYR A 1 723 ? -1.506 25.372 9.740 1.00 84.75 723 TYR A O 1
ATOM 5758 N N . LEU A 1 724 ? -0.616 23.335 10.087 1.00 88.69 724 LEU A N 1
ATOM 5759 C CA . LEU A 1 724 ? -1.594 22.844 11.075 1.00 88.69 724 LEU A CA 1
ATOM 5760 C C . LEU A 1 724 ? -1.162 23.093 12.532 1.00 88.69 724 LEU A C 1
ATOM 5762 O O . LEU A 1 724 ? -1.639 22.442 13.463 1.00 88.69 724 LEU A O 1
ATOM 5766 N N . TYR A 1 725 ? -0.220 24.015 12.753 1.00 90.94 725 TYR A N 1
ATOM 5767 C CA . TYR A 1 725 ? 0.231 24.348 14.104 1.00 90.94 725 TYR A CA 1
ATOM 5768 C C . TYR A 1 725 ? -0.930 24.834 14.984 1.00 90.94 725 TYR A C 1
ATOM 5770 O O . TYR A 1 725 ? -1.088 24.363 16.110 1.00 90.94 725 TYR A O 1
ATOM 5778 N N . GLN A 1 726 ? -1.763 25.732 14.447 1.00 89.19 726 GLN A N 1
ATOM 5779 C CA . GLN A 1 726 ? -2.891 26.303 15.182 1.00 89.19 726 GLN A CA 1
ATOM 5780 C C . GLN A 1 726 ? -3.966 25.265 15.500 1.00 89.19 726 GLN A C 1
ATOM 5782 O O . GLN A 1 726 ? -4.436 25.243 16.632 1.00 89.19 726 GLN A O 1
ATOM 5787 N N . ASP A 1 727 ? -4.273 24.340 14.582 1.00 91.38 727 ASP A N 1
ATOM 5788 C CA . ASP A 1 727 ? -5.166 23.205 14.852 1.00 91.38 727 ASP A CA 1
ATOM 5789 C C . ASP A 1 727 ? -4.741 22.447 16.121 1.00 91.38 727 ASP A C 1
ATOM 5791 O O . ASP A 1 727 ? -5.573 22.099 16.953 1.00 91.38 727 ASP A O 1
ATOM 5795 N N . SER A 1 728 ? -3.434 22.231 16.303 1.00 94.12 728 SER A N 1
ATOM 5796 C CA . SER A 1 728 ? -2.896 21.499 17.457 1.00 94.12 728 SER A CA 1
ATOM 5797 C C . SER A 1 728 ? -3.040 22.278 18.768 1.00 94.12 728 SER A C 1
ATOM 5799 O O . SER A 1 728 ? -3.385 21.699 19.799 1.00 94.12 728 SER A O 1
ATOM 5801 N N . VAL A 1 729 ? -2.766 23.587 18.735 1.00 93.69 729 VAL A N 1
ATOM 5802 C CA . VAL A 1 729 ? -2.865 24.472 19.907 1.00 93.69 729 VAL A CA 1
ATOM 5803 C C . VAL A 1 729 ? -4.323 24.633 20.324 1.00 93.69 729 VAL A C 1
ATOM 5805 O O . VAL A 1 729 ? -4.661 24.376 21.479 1.00 93.69 729 VAL A O 1
ATOM 5808 N N . LEU A 1 730 ? -5.195 24.971 19.374 1.00 93.19 730 LEU A N 1
ATOM 5809 C CA . LEU A 1 730 ? -6.613 25.187 19.634 1.00 93.19 730 LEU A CA 1
ATOM 5810 C C . LEU A 1 730 ? -7.320 23.896 20.068 1.00 93.19 730 LEU A C 1
ATOM 5812 O O . LEU A 1 730 ? -8.214 23.948 20.907 1.00 93.19 730 LEU A O 1
ATOM 5816 N N . LEU A 1 731 ? -6.905 22.727 19.566 1.00 95.75 731 LEU A N 1
ATOM 5817 C CA . LEU A 1 731 ? -7.419 21.441 20.042 1.00 95.75 731 LEU A CA 1
ATOM 5818 C C . LEU A 1 731 ? -7.085 21.208 21.524 1.00 95.75 731 LEU A C 1
ATOM 5820 O O . LEU A 1 731 ? -7.944 20.770 22.287 1.00 95.75 731 LEU A O 1
ATOM 5824 N N . ALA A 1 732 ? -5.855 21.516 21.945 1.00 96.12 732 ALA A N 1
ATOM 5825 C CA . ALA A 1 732 ? -5.448 21.390 23.343 1.00 96.12 732 ALA A CA 1
ATOM 5826 C C . ALA A 1 732 ? -6.168 22.405 24.251 1.00 96.12 732 ALA A C 1
ATOM 5828 O O . ALA A 1 732 ? -6.538 22.078 25.379 1.00 96.12 732 ALA A O 1
ATOM 5829 N N . GLU A 1 733 ? -6.388 23.630 23.769 1.00 95.38 733 GLU A N 1
ATOM 5830 C CA . GLU A 1 733 ? -7.183 24.644 24.473 1.00 95.38 733 GLU A CA 1
ATOM 5831 C C . GLU A 1 733 ? -8.649 24.225 24.597 1.00 95.38 733 GLU A C 1
ATOM 5833 O O . GLU A 1 733 ? -9.226 24.333 25.681 1.00 95.38 733 GLU A O 1
ATOM 5838 N N . LYS A 1 734 ? -9.231 23.670 23.528 1.00 95.81 734 LYS A N 1
ATOM 5839 C CA . LYS A 1 734 ? -10.590 23.124 23.538 1.00 95.81 734 LYS A CA 1
ATOM 5840 C C . LYS A 1 734 ? -10.736 21.988 24.545 1.00 95.81 734 LYS A C 1
ATOM 5842 O O . LYS A 1 734 ? -11.702 21.983 25.298 1.00 95.81 734 LYS A O 1
ATOM 5847 N N . ALA A 1 735 ? -9.774 21.067 24.599 1.00 96.94 735 ALA A N 1
ATOM 5848 C CA . ALA A 1 735 ? -9.790 19.965 25.560 1.00 96.94 735 ALA A CA 1
ATOM 5849 C C . ALA A 1 735 ? -9.830 20.483 27.006 1.00 96.94 735 ALA A C 1
ATOM 5851 O O . ALA A 1 735 ? -10.675 20.055 27.790 1.00 96.94 735 ALA A O 1
ATOM 5852 N N . LYS A 1 736 ? -9.000 21.484 27.332 1.00 96.12 736 LYS A N 1
ATOM 5853 C CA . LYS A 1 736 ? -9.027 22.147 28.647 1.00 96.12 736 LYS A CA 1
ATOM 5854 C C . LYS A 1 736 ? -10.362 22.837 28.922 1.00 96.12 736 LYS A C 1
ATOM 5856 O O . LYS A 1 736 ? -10.875 22.731 30.033 1.00 96.12 736 LYS A O 1
ATOM 5861 N N . ALA A 1 737 ? -10.924 23.527 27.929 1.00 96.44 737 ALA A N 1
ATOM 5862 C CA . ALA A 1 737 ? -12.224 24.187 28.051 1.00 96.44 737 ALA A CA 1
ATOM 5863 C C . ALA A 1 737 ? -13.370 23.189 28.311 1.00 96.44 737 ALA A C 1
ATOM 5865 O O . ALA A 1 737 ? -14.289 23.510 29.059 1.00 96.44 737 ALA A O 1
ATOM 5866 N N . ASP A 1 738 ? -13.273 21.970 27.774 1.00 96.81 738 ASP A N 1
ATOM 5867 C CA . ASP A 1 738 ? -14.219 20.868 28.011 1.00 96.81 738 ASP A CA 1
ATOM 5868 C C . ASP A 1 738 ? -13.932 20.075 29.302 1.00 96.81 738 ASP A C 1
ATOM 5870 O O . ASP A 1 738 ? -14.557 19.046 29.563 1.00 96.81 738 ASP A O 1
ATOM 5874 N N . GLY A 1 739 ? -12.977 20.526 30.123 1.00 94.25 739 GLY A N 1
ATOM 5875 C CA . GLY A 1 739 ? -12.626 19.895 31.397 1.00 94.25 739 GLY A CA 1
ATOM 5876 C C . GLY A 1 739 ? -11.675 18.696 31.292 1.00 94.25 739 GLY A C 1
ATOM 5877 O O . GLY A 1 739 ? -11.469 17.996 32.286 1.00 94.25 739 GLY A O 1
ATOM 5878 N N . VAL A 1 740 ? -11.065 18.460 30.128 1.00 94.38 740 VAL A N 1
ATOM 5879 C CA . VAL A 1 740 ? -10.076 17.397 29.905 1.00 94.38 740 VAL A CA 1
ATOM 5880 C C . VAL A 1 740 ? -8.673 17.921 30.219 1.00 94.38 740 VAL A C 1
ATOM 5882 O O . VAL A 1 740 ? -8.111 18.738 29.490 1.00 94.38 740 VAL A O 1
ATOM 5885 N N . ASN A 1 741 ? -8.102 17.464 31.336 1.00 88.81 741 ASN A N 1
ATOM 5886 C CA . ASN A 1 741 ? -6.870 18.025 31.914 1.00 88.81 741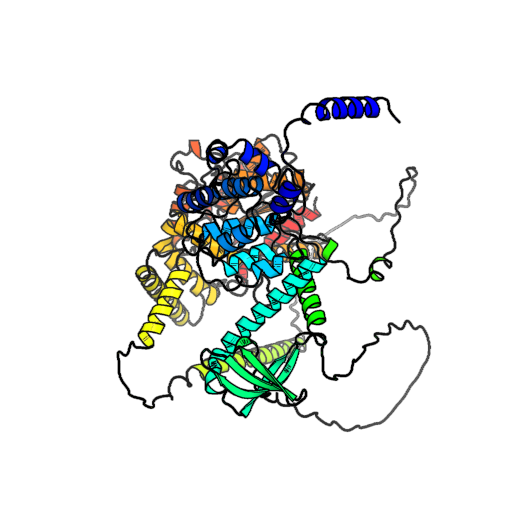 ASN A CA 1
ATOM 5887 C C . ASN A 1 741 ? -5.648 17.096 31.836 1.00 88.81 741 ASN A C 1
ATOM 5889 O O . ASN A 1 741 ? -4.563 17.470 32.275 1.00 88.81 741 ASN A O 1
ATOM 5893 N N . ASP A 1 742 ? -5.806 15.888 31.304 1.00 89.81 742 ASP A N 1
ATOM 5894 C CA . ASP A 1 742 ? -4.776 14.845 31.233 1.00 89.81 742 ASP A CA 1
ATOM 5895 C C . ASP A 1 742 ? -4.135 14.709 29.838 1.00 89.81 742 ASP A C 1
ATOM 5897 O O . ASP A 1 742 ? -3.389 13.758 29.580 1.00 89.81 742 ASP A O 1
ATOM 5901 N N . TRP A 1 743 ? -4.420 15.663 28.947 1.00 96.75 743 TRP A N 1
ATOM 5902 C CA . TRP A 1 743 ? -3.812 15.775 27.624 1.00 96.75 743 TRP A CA 1
ATOM 5903 C C . TRP A 1 743 ? -2.478 16.519 27.681 1.00 96.75 743 TRP A C 1
ATOM 5905 O O . TRP A 1 743 ? -2.313 17.502 28.405 1.00 96.75 743 TRP A O 1
ATOM 5915 N N . GLU A 1 744 ? -1.526 16.075 26.865 1.00 97.31 744 GLU A N 1
ATOM 5916 C CA . GLU A 1 744 ? -0.171 16.621 26.810 1.00 97.31 744 GLU A CA 1
ATOM 5917 C C . GLU A 1 744 ? 0.079 17.285 25.454 1.00 97.31 744 GLU A C 1
ATOM 5919 O O . GLU A 1 744 ? 0.018 16.627 24.420 1.00 97.31 744 GLU A O 1
ATOM 5924 N N . LEU A 1 745 ? 0.386 18.586 25.448 1.00 97.62 745 LEU A N 1
ATOM 5925 C CA . LEU A 1 745 ? 0.769 19.320 24.239 1.00 97.62 745 LEU A CA 1
ATOM 5926 C C . LEU A 1 745 ? 2.296 19.482 24.174 1.00 97.62 745 LEU A C 1
ATOM 5928 O O . LEU A 1 745 ? 2.892 20.197 24.978 1.00 97.62 745 LEU A O 1
ATOM 5932 N N . ASP A 1 746 ? 2.919 18.863 23.174 1.00 97.44 746 ASP A N 1
ATOM 5933 C CA . ASP A 1 746 ? 4.349 18.945 22.877 1.00 97.44 746 ASP A CA 1
ATOM 5934 C C . ASP A 1 746 ? 4.612 19.893 21.698 1.00 97.44 746 ASP A C 1
ATOM 5936 O O . ASP A 1 746 ? 4.604 19.490 20.529 1.00 97.44 746 ASP A O 1
ATOM 5940 N N . VAL A 1 747 ? 4.860 21.172 21.999 1.00 96.38 747 VAL A N 1
ATOM 5941 C CA . VAL A 1 747 ? 5.206 22.185 20.989 1.00 96.38 747 VAL A CA 1
ATOM 5942 C C . VAL A 1 747 ? 6.692 22.120 20.645 1.00 96.38 747 VAL A C 1
ATOM 5944 O O . VAL A 1 747 ? 7.565 22.304 21.493 1.00 96.38 747 VAL A O 1
ATOM 5947 N N . ASN A 1 748 ? 6.991 21.912 19.364 1.00 94.25 748 ASN A N 1
ATOM 5948 C CA . ASN A 1 748 ? 8.352 21.837 18.856 1.00 94.25 748 ASN A CA 1
ATOM 5949 C C . ASN A 1 748 ? 8.664 23.030 17.947 1.00 94.25 748 ASN A C 1
ATOM 5951 O O . ASN A 1 748 ? 8.154 23.157 16.833 1.00 94.25 748 ASN A O 1
ATOM 5955 N N . GLU A 1 749 ? 9.563 23.894 18.414 1.00 91.56 749 GLU A N 1
ATOM 5956 C CA . GLU A 1 749 ? 9.960 25.098 17.683 1.00 91.56 749 GLU A CA 1
ATOM 5957 C C . GLU A 1 749 ? 10.841 24.797 16.465 1.00 91.56 749 GLU A C 1
ATOM 5959 O O . GLU A 1 749 ? 11.788 24.007 16.538 1.00 91.56 749 GLU A O 1
ATOM 5964 N N . GLY A 1 750 ? 10.585 25.490 15.360 1.00 88.50 750 GLY A N 1
ATOM 5965 C CA . GLY A 1 750 ? 11.461 25.540 14.194 1.00 88.50 750 GLY A CA 1
ATOM 5966 C C . GLY A 1 750 ? 11.541 24.238 13.396 1.00 88.50 750 GLY A C 1
ATOM 5967 O O . GLY A 1 750 ? 12.544 23.990 12.726 1.00 88.50 750 GLY A O 1
ATOM 5968 N N . VAL A 1 751 ? 10.527 23.377 13.482 1.00 90.19 751 VAL A N 1
ATOM 5969 C CA . VAL A 1 751 ? 10.454 22.090 12.769 1.00 90.19 751 VAL A CA 1
ATOM 5970 C C . VAL A 1 751 ? 9.200 22.018 11.892 1.00 90.19 751 VAL A C 1
ATOM 5972 O O . VAL A 1 751 ? 8.228 22.713 12.186 1.00 90.19 751 VAL A O 1
ATOM 5975 N N . PRO A 1 752 ? 9.231 21.257 10.780 1.00 90.19 752 PRO A N 1
ATOM 5976 C CA . PRO A 1 752 ? 8.138 21.220 9.802 1.00 90.19 752 PRO A CA 1
ATOM 5977 C C . PRO A 1 752 ? 6.944 20.366 10.258 1.00 90.19 752 PRO A C 1
ATOM 5979 O O . PRO A 1 752 ? 7.027 19.633 11.243 1.00 90.19 752 PRO A O 1
ATOM 5982 N N . HIS A 1 753 ? 5.887 20.381 9.440 1.00 91.00 753 HIS A N 1
ATOM 5983 C CA . HIS A 1 753 ? 4.788 19.413 9.482 1.00 91.00 753 HIS A CA 1
ATOM 5984 C C . HIS A 1 753 ? 5.286 17.965 9.605 1.00 91.00 753 HIS A C 1
ATOM 5986 O O . HIS A 1 753 ? 6.156 17.541 8.837 1.00 91.00 753 HIS A O 1
ATOM 5992 N N . VAL A 1 754 ? 4.745 17.243 10.591 1.00 90.31 754 VAL A N 1
ATOM 5993 C CA . VAL A 1 754 ? 5.094 15.862 10.969 1.00 90.31 754 VAL A CA 1
ATOM 5994 C C . VAL A 1 754 ? 6.602 15.580 10.980 1.00 90.31 754 VAL A C 1
ATOM 5996 O O . VAL A 1 754 ? 7.110 14.628 10.381 1.00 90.31 754 VAL A O 1
ATOM 5999 N N . PHE A 1 755 ? 7.365 16.436 11.663 1.00 90.38 755 PHE A N 1
ATOM 6000 C CA . PHE A 1 755 ? 8.828 16.350 11.686 1.00 90.38 755 PHE A CA 1
ATOM 6001 C C . PHE A 1 755 ? 9.382 14.997 12.184 1.00 90.38 755 PHE A C 1
ATOM 6003 O O . PHE A 1 755 ? 10.511 14.631 11.845 1.00 90.38 755 PHE A O 1
ATOM 6010 N N . SER A 1 756 ? 8.598 14.254 12.966 1.00 88.69 756 SER A N 1
ATOM 6011 C CA . SER A 1 756 ? 8.896 12.910 13.468 1.00 88.69 756 SER A CA 1
ATOM 6012 C C . SER A 1 756 ? 8.912 11.832 12.373 1.00 88.69 756 SER A C 1
ATOM 6014 O O . SER A 1 756 ? 9.549 10.795 12.565 1.00 88.69 756 SER A O 1
ATOM 6016 N N . LEU A 1 757 ? 8.320 12.084 11.193 1.00 84.44 757 LEU A N 1
ATOM 6017 C CA . LEU A 1 757 ? 8.410 11.176 10.037 1.00 84.44 757 LEU A CA 1
ATOM 6018 C C . LEU A 1 757 ? 9.765 11.250 9.313 1.00 84.44 757 LEU A C 1
ATOM 6020 O O . LEU A 1 757 ? 10.102 10.383 8.501 1.00 84.44 757 LEU A O 1
ATOM 6024 N N . PHE A 1 758 ? 10.560 12.299 9.537 1.00 84.19 758 PHE A N 1
ATOM 6025 C CA . PHE A 1 758 ? 11.835 12.416 8.839 1.00 84.19 758 PHE A CA 1
ATOM 6026 C C . PHE A 1 758 ? 12.883 11.514 9.498 1.00 84.19 758 PHE A C 1
ATOM 6028 O O . PHE A 1 758 ? 13.126 11.617 10.701 1.00 84.19 758 PHE A O 1
ATOM 6035 N N . PRO A 1 759 ? 13.586 10.664 8.724 1.00 82.12 759 PRO A N 1
ATOM 6036 C CA . PRO A 1 759 ? 14.653 9.844 9.275 1.00 82.12 759 PRO A CA 1
ATOM 6037 C C . PRO A 1 759 ? 15.732 10.692 9.958 1.00 82.12 759 PRO A C 1
ATOM 6039 O O . PRO A 1 759 ? 16.131 11.730 9.427 1.00 82.12 759 PRO A O 1
ATOM 6042 N N . ALA A 1 760 ? 16.316 10.189 11.049 1.00 82.50 760 ALA A N 1
ATOM 6043 C CA . ALA A 1 760 ? 17.329 10.914 11.826 1.00 82.50 760 ALA A CA 1
ATOM 6044 C C . ALA A 1 760 ? 18.562 11.369 11.011 1.00 82.50 760 ALA A C 1
ATOM 6046 O O . ALA A 1 760 ? 19.228 12.335 11.365 1.00 82.50 760 ALA A O 1
ATOM 6047 N N . TRP A 1 761 ? 18.878 10.709 9.891 1.00 82.25 761 TRP A N 1
ATOM 6048 C CA . TRP A 1 761 ? 19.978 11.113 8.999 1.00 82.25 761 TRP A CA 1
ATOM 6049 C C . TRP A 1 761 ? 19.631 12.294 8.070 1.00 82.25 761 TRP A C 1
ATOM 6051 O O . TRP A 1 761 ? 20.539 12.865 7.454 1.00 82.25 761 TRP A O 1
ATOM 6061 N N . VAL A 1 762 ? 18.340 12.631 7.953 1.00 86.69 762 VAL A N 1
ATOM 6062 C CA . VAL A 1 762 ? 17.795 13.806 7.256 1.00 86.69 762 VAL A CA 1
ATOM 6063 C C . VAL A 1 762 ? 17.499 14.905 8.270 1.00 86.69 762 VAL A C 1
ATOM 6065 O O . VAL A 1 762 ? 18.032 16.000 8.138 1.00 86.69 762 VAL A O 1
ATOM 6068 N N . LEU A 1 763 ? 16.702 14.622 9.300 1.00 88.38 763 LEU A N 1
ATOM 6069 C CA . LEU A 1 763 ? 16.363 15.567 10.361 1.00 88.38 763 LEU A CA 1
ATOM 6070 C C . LEU A 1 763 ? 16.555 14.873 11.720 1.00 88.38 763 LEU A C 1
ATOM 6072 O O . LEU A 1 763 ? 15.637 14.209 12.194 1.00 88.38 763 LEU A O 1
ATOM 6076 N N . PRO A 1 764 ? 17.733 15.002 12.362 1.00 88.94 764 PRO A N 1
ATOM 6077 C CA . PRO A 1 764 ? 18.026 14.327 13.629 1.00 88.94 764 PRO A CA 1
ATOM 6078 C C . PRO A 1 764 ? 16.998 14.611 14.725 1.00 88.94 764 PRO A C 1
ATOM 6080 O O . PRO A 1 764 ? 16.668 13.725 15.507 1.00 88.94 764 PRO A O 1
ATOM 6083 N N . TYR A 1 765 ? 16.451 15.830 14.741 1.00 90.88 765 TYR A N 1
ATOM 6084 C CA . TYR A 1 765 ? 15.439 16.243 15.710 1.00 90.88 765 TYR A CA 1
ATOM 6085 C C . TYR A 1 765 ? 14.123 15.453 15.597 1.00 90.88 765 TYR A C 1
ATOM 6087 O O . TYR A 1 765 ? 13.395 15.362 16.578 1.00 90.88 765 TYR A O 1
ATOM 6095 N N . GLY A 1 766 ? 13.841 14.816 14.452 1.00 89.38 766 GLY A N 1
ATOM 6096 C CA . GLY A 1 766 ? 12.694 13.911 14.300 1.00 89.38 766 GLY A CA 1
ATOM 6097 C C . GLY A 1 766 ? 12.687 12.787 15.339 1.00 89.38 766 GLY A C 1
ATOM 6098 O O . GLY A 1 766 ? 11.641 12.480 15.906 1.00 89.38 766 GLY A O 1
ATOM 6099 N N . GLN A 1 767 ? 13.865 12.256 15.690 1.00 89.19 767 GLN A N 1
ATOM 6100 C CA . GLN A 1 767 ? 13.988 11.208 16.707 1.00 89.19 767 GLN A CA 1
ATOM 6101 C C . GLN A 1 767 ? 13.588 11.694 18.106 1.00 89.19 767 GLN A C 1
ATOM 6103 O O . GLN A 1 767 ? 13.015 10.927 18.868 1.00 89.19 767 GLN A O 1
ATOM 6108 N N . VAL A 1 768 ? 13.835 12.968 18.433 1.00 91.69 768 VAL A N 1
ATOM 6109 C CA . VAL A 1 768 ? 13.428 13.548 19.724 1.00 91.69 768 VAL A CA 1
ATOM 6110 C C . VAL A 1 768 ? 11.905 13.542 19.851 1.00 91.69 768 VAL A C 1
ATOM 6112 O O . VAL A 1 768 ? 11.383 13.211 20.910 1.00 91.69 768 VAL A O 1
ATOM 6115 N N . GLY A 1 769 ? 11.194 13.853 18.762 1.00 91.31 769 GLY A N 1
ATOM 6116 C CA . GLY A 1 769 ? 9.734 13.784 18.727 1.00 91.31 769 GLY A CA 1
ATOM 6117 C C . GLY A 1 769 ? 9.207 12.360 18.928 1.00 91.31 769 GLY A C 1
ATOM 6118 O O . GLY A 1 769 ? 8.277 12.162 19.705 1.00 91.31 769 GLY A O 1
ATOM 6119 N N . VAL A 1 770 ? 9.835 11.372 18.282 1.00 91.44 770 VAL A N 1
ATOM 6120 C CA . VAL A 1 770 ? 9.512 9.941 18.448 1.00 91.44 770 VAL A CA 1
ATOM 6121 C C . VAL A 1 770 ? 9.768 9.473 19.882 1.00 91.44 770 VAL A C 1
ATOM 6123 O O . VAL A 1 770 ? 8.943 8.769 20.458 1.00 91.44 770 VAL A O 1
ATOM 6126 N N . ASP A 1 771 ? 10.889 9.878 20.477 1.00 92.44 771 ASP A N 1
ATOM 6127 C CA . ASP A 1 771 ? 11.256 9.473 21.833 1.00 92.44 771 ASP A CA 1
ATOM 6128 C C . ASP A 1 771 ? 10.297 10.070 22.881 1.00 92.44 771 ASP A C 1
ATOM 6130 O O . ASP A 1 771 ? 9.934 9.375 23.825 1.00 92.44 771 ASP A O 1
ATOM 6134 N N . LYS A 1 772 ? 9.807 11.306 22.696 1.00 94.50 772 LYS A N 1
ATOM 6135 C CA . LYS A 1 772 ? 8.772 11.896 23.569 1.00 94.50 772 LYS A CA 1
ATOM 6136 C C . LYS A 1 772 ? 7.438 11.147 23.494 1.00 94.50 772 LYS A C 1
ATOM 6138 O O . LYS A 1 772 ? 6.855 10.846 24.530 1.00 94.50 772 LYS A O 1
ATOM 6143 N N . MET A 1 773 ? 6.993 10.783 22.289 1.00 94.50 773 MET A N 1
ATOM 6144 C CA . MET A 1 773 ? 5.800 9.941 22.113 1.00 94.50 773 MET A CA 1
ATOM 6145 C C . MET A 1 773 ? 5.964 8.580 22.798 1.00 94.50 773 MET A C 1
ATOM 6147 O O . MET A 1 773 ? 5.016 8.057 23.379 1.00 94.50 773 MET A O 1
ATOM 6151 N N . ALA A 1 774 ? 7.169 8.005 22.742 1.00 94.06 774 ALA A N 1
ATOM 6152 C CA . ALA A 1 774 ? 7.471 6.738 23.394 1.00 94.06 774 ALA A CA 1
ATOM 6153 C C . ALA A 1 774 ? 7.467 6.835 24.924 1.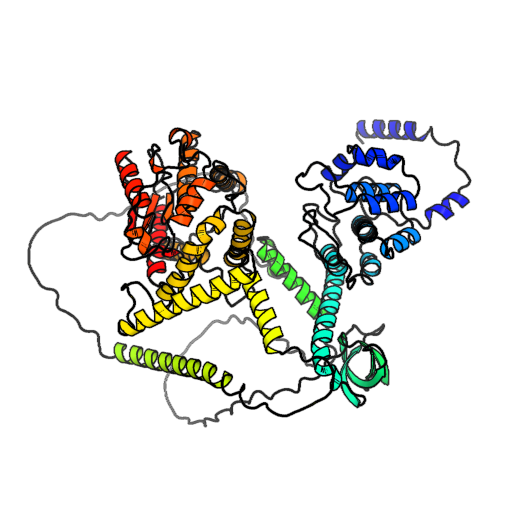00 94.06 774 ALA A C 1
ATOM 6155 O O . ALA A 1 774 ? 6.975 5.920 25.580 1.00 94.06 774 ALA A O 1
ATOM 6156 N N . VAL A 1 775 ? 7.959 7.946 25.482 1.00 95.38 775 VAL A N 1
ATOM 6157 C CA . VAL A 1 775 ? 7.852 8.254 26.917 1.00 95.38 775 VAL A CA 1
ATOM 6158 C C . VAL A 1 775 ? 6.393 8.309 27.345 1.00 95.38 775 VAL A C 1
ATOM 6160 O O . VAL A 1 775 ? 6.027 7.578 28.259 1.00 95.38 775 VAL A O 1
ATOM 6163 N N . PHE A 1 776 ? 5.553 9.065 26.633 1.00 95.75 776 PHE A N 1
ATOM 6164 C CA . PHE A 1 776 ? 4.118 9.123 26.912 1.00 95.75 776 PHE A CA 1
ATOM 6165 C C . PHE A 1 776 ? 3.459 7.737 26.856 1.00 95.75 776 PHE A C 1
ATOM 6167 O O . PHE A 1 776 ? 2.774 7.337 27.794 1.00 95.75 776 PHE A O 1
ATOM 6174 N N . ALA A 1 777 ? 3.703 6.966 25.790 1.00 94.56 777 ALA A N 1
ATOM 6175 C CA . ALA A 1 777 ? 3.148 5.620 25.654 1.00 94.56 777 ALA A CA 1
ATOM 6176 C C . ALA A 1 777 ? 3.571 4.708 26.819 1.00 94.56 777 ALA A C 1
ATOM 6178 O O . ALA A 1 777 ? 2.731 4.054 27.437 1.00 94.56 777 ALA A O 1
ATOM 6179 N N . ALA A 1 778 ? 4.862 4.699 27.159 1.00 94.06 778 ALA A N 1
ATOM 6180 C CA . ALA A 1 778 ? 5.383 3.904 28.264 1.00 94.06 778 ALA A CA 1
ATOM 6181 C C . ALA A 1 778 ? 4.830 4.363 29.625 1.00 94.06 778 ALA A C 1
ATOM 6183 O O . ALA A 1 778 ? 4.551 3.526 30.483 1.00 94.06 778 ALA A O 1
ATOM 6184 N N . ASP A 1 779 ? 4.629 5.669 29.824 1.00 93.44 779 ASP A N 1
ATOM 6185 C CA . ASP A 1 779 ? 3.976 6.230 31.009 1.00 93.44 779 ASP A CA 1
ATOM 6186 C C . ASP A 1 779 ? 2.546 5.714 31.173 1.00 93.44 779 ASP A C 1
ATOM 6188 O O . ASP A 1 779 ? 2.149 5.369 32.284 1.00 93.44 779 ASP A O 1
ATOM 6192 N N . LYS A 1 780 ? 1.777 5.620 30.085 1.00 93.25 780 LYS A N 1
ATOM 6193 C CA . LYS A 1 780 ? 0.400 5.115 30.140 1.00 93.25 780 LYS A CA 1
ATOM 6194 C C . LYS A 1 780 ? 0.360 3.614 30.424 1.00 93.25 780 LYS A C 1
ATOM 6196 O O . LYS A 1 780 ? -0.374 3.196 31.311 1.00 93.25 780 LYS A O 1
ATOM 6201 N N . PHE A 1 781 ? 1.213 2.823 29.772 1.00 89.56 781 PHE A N 1
ATOM 6202 C CA . PHE A 1 781 ? 1.285 1.373 30.000 1.00 89.56 781 PHE A CA 1
ATOM 6203 C C . PHE A 1 781 ? 1.814 0.964 31.379 1.00 89.56 781 PHE A C 1
ATOM 6205 O O . PHE A 1 781 ? 1.581 -0.161 31.795 1.00 89.56 781 PHE A O 1
ATOM 6212 N N . THR A 1 782 ? 2.573 1.825 32.063 1.00 83.44 782 THR A N 1
ATOM 6213 C CA . THR A 1 782 ? 3.133 1.505 33.392 1.00 83.44 782 THR A CA 1
ATOM 6214 C C . THR A 1 782 ? 2.297 2.033 34.554 1.00 83.44 782 THR A C 1
ATOM 6216 O O . THR A 1 782 ? 2.527 1.623 35.690 1.00 83.44 782 THR A O 1
ATOM 6219 N N . LYS A 1 783 ? 1.363 2.954 34.289 1.00 72.56 783 LYS A N 1
ATOM 6220 C CA . LYS A 1 783 ? 0.420 3.491 35.282 1.00 72.56 783 LYS A CA 1
ATOM 6221 C C . LYS A 1 783 ? -0.925 2.757 35.295 1.00 72.56 783 LYS A C 1
ATOM 6223 O O . LYS A 1 783 ? -1.636 2.883 36.290 1.00 72.56 783 LYS A O 1
ATOM 6228 N N . SER A 1 784 ? -1.261 2.061 34.207 1.00 54.50 784 SER A N 1
ATOM 6229 C CA . SER A 1 784 ? -2.368 1.099 34.131 1.00 54.50 784 SER A CA 1
ATOM 6230 C C . SER A 1 784 ? -1.978 -0.216 34.787 1.00 54.50 784 SER A C 1
ATOM 6232 O O . SER A 1 784 ? -2.900 -0.868 35.319 1.00 54.50 784 SER A O 1
#

pLDDT: mean 73.17, std 24.49, range [22.2, 98.31]

Solvent-accessible surface area (backbone atoms only — not comparable to full-atom values): 46129 Å² total; per-residue (Å²): 136,65,77,74,59,59,57,54,57,54,53,57,54,60,69,64,69,79,78,84,84,89,78,81,63,70,73,64,58,53,66,66,65,69,52,45,55,69,73,45,77,46,89,89,57,54,51,50,53,69,69,59,51,53,35,35,75,68,28,71,69,42,60,57,53,68,74,55,82,50,72,64,55,50,51,50,48,37,64,78,61,40,76,32,63,34,60,41,34,81,96,43,95,69,49,56,14,59,39,46,36,53,42,51,51,45,64,76,65,50,53,30,59,66,56,46,53,49,30,61,68,43,80,92,37,68,56,44,23,50,45,38,53,51,50,44,63,39,23,43,50,70,86,55,48,55,77,72,44,62,88,43,51,77,37,77,57,72,44,36,55,38,75,52,83,86,49,67,41,32,51,6,62,51,51,50,47,65,72,75,45,58,66,54,88,90,41,64,53,60,83,63,57,65,75,57,46,54,50,52,51,43,52,53,52,49,52,52,51,26,53,53,32,25,60,58,40,62,80,45,48,94,70,72,42,63,75,36,76,31,30,32,61,48,67,58,99,90,43,76,76,41,77,40,68,24,32,31,68,43,78,51,91,86,66,32,35,34,32,34,29,82,90,76,76,48,70,48,81,40,47,51,30,42,44,44,75,77,76,71,78,77,74,74,78,77,76,80,81,79,84,75,81,88,85,87,82,90,80,88,79,89,80,90,81,91,86,89,86,82,86,80,83,81,79,78,81,82,76,77,93,65,91,79,76,65,54,67,61,54,41,47,50,50,51,52,48,54,50,38,52,54,35,51,73,70,69,44,72,78,55,76,58,72,95,43,80,68,67,72,68,72,62,82,77,83,80,80,77,92,77,93,82,90,82,85,85,87,88,84,86,89,86,84,89,88,90,89,89,88,85,89,81,91,83,82,87,82,86,81,82,84,69,82,69,63,60,55,59,52,52,52,52,50,52,54,51,53,53,52,53,57,57,58,58,56,65,64,60,64,66,65,68,72,77,78,79,77,91,76,89,81,88,82,89,84,82,88,75,55,69,67,55,56,52,46,50,50,51,47,50,53,44,27,64,72,33,43,26,66,32,93,43,56,64,50,26,51,52,48,51,52,52,33,50,50,47,29,50,51,51,50,52,52,28,52,76,56,71,73,39,54,97,44,93,70,49,34,66,62,35,56,40,49,45,41,36,51,29,49,49,28,71,76,35,24,37,49,35,38,58,34,60,68,20,30,50,41,42,47,53,57,47,44,52,53,67,68,34,69,80,70,84,87,83,68,69,48,66,59,72,59,49,42,35,56,38,24,34,52,43,26,45,76,72,73,40,86,65,82,64,84,85,85,84,83,86,52,68,53,54,47,88,38,37,68,70,52,39,35,53,40,51,42,53,54,51,49,43,41,35,77,73,66,66,46,57,35,75,79,36,67,50,71,22,50,32,64,43,14,20,36,48,50,24,27,52,53,51,40,44,72,70,76,34,58,90,61,47,41,52,28,34,38,25,28,28,23,46,25,59,71,66,89,77,78,60,75,71,26,42,74,68,16,55,57,30,67,54,30,56,51,32,45,43,46,41,37,34,80,59,57,89,42,73,88,70,41,62,52,72,18,41,61,82,47,88,54,54,92,60,60,42,36,40,38,40,27,20,62,21,12,58,40,27,61,42,40,52,52,38,56,52,44,27,47,74,49,70,41,79,72,55,45,80,47,78,37,81,79,34,40,55,53,40,53,76,38,55,52,93,38,26,53,59,10,49,57,52,42,46,51,54,13,47,53,52,31,52,53,67,71,74,108

Nearest PDB structures (foldseek):
  7at4-assembly1_A  TM=8.869E-01  e=3.120E-12  uncultured bacterium
  1jji-assembly1_A  TM=8.648E-01  e=2.147E-08  Archaeoglobus fulgidus
  5jd4-assembly3_C  TM=8.311E-01  e=2.044E-08  uncultured bacterium
  7aav-assembly1_I  TM=8.415E-01  e=2.379E-07  Homo sapiens
  7abg-assembly1_I  TM=8.253E-01  e=8.118E-07  Homo sapiens

Mean predicted aligned error: 21.6 Å

Foldseek 3Di:
DDPVVVVVVVVVVVVVPPPPPDDPDPVVVVVVVPFFAFFPDDLVQLQWDPQLSVLLVVAPLLVVCVVPDDLVSLLVQQLVADQAQAQAAPPDPRHGGPLVSSLVSCSVVRDGPVSLVVQCPDDSDVSSNSSSLLNCQRTNDLQCNCVSLVVCLPAQDWGHNDNDPVDIDGSNVVSVCSLQDQARNNIGTPDRPPVSSLVVQLVVVLVVQLVVQLVVCVVVVVVLAFQDWWWFWDDDPVADTDTATWTFHHQDPPQWTWIAGPVVRDIDIGHSSRIGHCPDDPPPDDDDDDDDDDDDDDDDDDDDDDDDDDDDDPPPPPDDDDDDDPVSVVSSVVVLVVVLVVCVVVVNVVSVQDPDPVSVVPDDPPDDDDDDDDDDDDDDDDDDDDDDDDDDDDDDDDDDDDDPPVVVVVVVVVVVVVVVVVVVVVVVVVVVVVVPPDDDDDDDDDDDDDPCVVVVVVVLVVQCLVCVLFDPDSVRSVVLVVQLVVQLVVQVVVCVVVVVDDPDPLAHNLQSSVLSSLQSSCVPGLLVSFAPPRSVVSVVVVVCCLQVVDCPDDDHDSPAPVLLQVLLCVLLVVVVHNDGDDDDDQPFDGPQVDAPPRRLVSVLVVLVCCCVVVVDQLLNDEQEAEAQSLLSSLLNLVVCVVVVNLNNAHLEYEYELYDQALDPPFDPVLQVQASNHPSNNPSNSCSRHVVSVDPVPCPSSRSLPDQPPSGHAYEYEAESSERSRVVRVSSVVSCVVSVNDRYHYHYDYPAYGQNLSDPCVRRVCSSVVSSVVSNVSSVSSVVD

InterPro domains:
  IPR005037 Pre-mRNA-splicing factor 38 [PF03371] (38-197)
  IPR005037 Pre-mRNA-splicing factor 38 [PTHR23142] (30-382)
  IPR013094 Alpha/beta hydrolase fold-3 [PF07859] (577-755)
  IPR029058 Alpha/Beta hydrolase fold [G3DSA:3.40.50.1820] (562-782)
  IPR029058 Alpha/Beta hydrolase fold [SSF53474] (577-779)
  IPR033140 Lipase, GDXG, putative serine active site [PS01174] (621-633)

Secondary structure (DSSP, 8-state):
--HHHHHHHHHHHHHHTTS-S----HHHHHHHTTSBPP--S-TTTTT--HHHHHHHHT-HHHHHGGG--SHHHHHHHHHHH-----SB-TT-SSSBPHHHHHHHHHHHH--BHHHHHHHHT--S-HHHHHHHHHHHHHHS-TTTHHHHHGGGTT---EEE-SSSTT-EEEHHHHHHHHHH-SEETTEEPPPPPHHHHHHHHHHHHHHHHHHHHHHHHHTTGGG--TT-EEEEEE--SSS-SEEEEEEEEEEETTTEEEEEETTTTEEEEEETTTEE----------------------------------------------S---HHHHHHHHHHHHHHHHHHHTT-GGGGS-S-TTGGGSS--------------------------------PPPP-PPPTHHHHHHHHHHHHHHHHHHHHHHHHHTTTTTSSS--------S----HHHHHHHHHHHHHHHHTTTT-SSHHHHHHHHHHHHHHHHHHHHHHHHTTS--SSTT--HHHHHHHHHHHHHHHHHHHHHHH-HHHHHHHHHHHHHHHS----SSS----SHHHHHHHHHHHHHHTT--------------TTTS-TTHHHHHHHHHHHHHHHTT---GGG-EEEEETHHHHHHHHHHHHHHHTT-GGG--SEEEEES-----S----TTHHHH-SS-HHHHHHHHHHH-TTTT-GGG-GGGGGGGS--TTPPPEEEEEEEE-TTHHHHHHHHHHHHHTT----EEEEEEEEETTGGGS-TTT-THHHHHHHHHHHHHHHHHHH-